Protein AF-0000000078831993 (afdb_homodimer)

Secondary structure (DSSP, 8-state):
----------------PPPPHHHHHHHHHHHHHHHHH-TT-HHHHHHHHHHHHHTT-HHHHHHHHHHHHHH-TT-HHHHHHHHHHHHHTT-HHHHHHHHHHHHHH-TT-HHHHHHHHHHHHHTT-HHHHHHHHHHHHHH-TT-HHHHHHHHHHHHHTT-HHHHHHHHHHHHHH-TT-HHHHHHHHHHHHHTT-HHHHHHHHHHHHHHSTT-HHHHHHHHHHHHHTT-HHHHHHHHHHHHHH-TT-HHHHHHHHHHHHHTT-HHHHHHHHHHHHHH-TT-HHHHHHHHHHHHHHT-HHHHHHHHHHHHHH--TT-HHHHHHHHHHHHHTT-HHHHHHHHHHHHHHHHHHT---HHHHHHHHHHHHHTT-HHHHHHHHHHHHHH-TT-HHHHHHHHHHHHHHT-HHHHHHHHHHHHHH---HHHHHHHHHHHHHTT-HHHHHHHHHHHHHH-TT-HHHHHHHHHHHHHHT-HHHHHHHHSPPTTPPPPHHHHHHHHHHHHHTT-HHHHHHHHHHHHHH-TT-HHHHHHHHHHHHHTT-HHHHHHHHHHHHHH-TT-HHHHHHHHHHHHHTT-HHHHHHHHHHHHHH-TT-HHHHHHHHHHHHHTT-HHHHHHHHHHHHHH-TT-HHHHHHHHHHHHTS---/----------------PPPPHHHHHHHHHHHHHHHHH-TT-HHHHHHHHHHHHHTT-HHHHHHHHHHHHHH-TT-HHHHHHHHHHHHHTT-HHHHHHHHHHHHHH-TT-HHHHHHHHHHHHHTT-HHHHHHHHHHHHHH-TT-HHHHHHHHHHHHHTT-HHHHHHHHHHHHHH-TT-HHHHHHHHHHHHHTT-HHHHHHHHHHHHHHSTT-HHHHHHHHHHHHHTT-HHHHHHHHHHHHHH-TT-HHHHHHHHHHHHHTT-HHHHHHHHHHHHHH-TT-HHHHHHHHHHHHHHT-HHHHHHHHHHHHHH--TT-HHHHHHHHHHHHHTT-HHHHHHHHHHHHHHHHHHT---HHHHHHHHHHHHHTT-HHHHHHHHHHHHHH-TT-HHHHHHHHHHHHHHT-HHHHHHHHHHHHHH---HHHHHHHHHHHHHTT-HHHHHHHHHHHHHH-TT-HHHHHHHHHHHHHHT-HHHHHHHHSPPTTPPPPHHHHHHHHHHHHHTT-HHHHHHHHHHHHHH-TT-HHHHHHHHHHHHHTT-HHHHHHHHHHHHHH-TT-HHHHHHHHHHHHHTT-HHHHHHHHHHHHHH-TT-HHHHHHHHHHHHHTT-HHHHHHHHHHHHHH-TT-HHHHHHHHHHHHTS---

Organism: Myxococcus xanthus (strain DK1622) (NCBI:txid246197)

pLDDT: mean 91.33, std 11.56, range [17.16, 98.5]

Foldseek 3Di:
DPDPPCPPPPVPVPPDDDDDLVVLVVQLVVLVVVCVVVVLPLVSLLSNLVSCVVNLNLVVSQVSLVSNCVVPVLDDSSLLSNLVSCLSVVNLVVSLVSLVVNCVVPVLDLSSLQSNLVSCVVVVVLVSNLVSLVSSCVSPVLQLVSLQSNLVSCVSVVVLVSSLVSLVSSCVSPVLPLVSLLVNLVSCVVVVVLVVSLVSLVVSCVSDPLPLSSLQVNLVSCVVVVVLVSSLVSLVSSCVSPVLPLVSLQVNLVSCVVVVNLVSSLVSLVSSCVSPVLPLSSLQSNLVSCVSVVNLVSSLVSLVSSCVSPVLPNLVSLLVNLVSCVVVVVLVSSLVSLVSSQVSCVRVVNDDCSSLLSNLVSCVSVVNLVVSLVSLVVSCVVPVLDLVSLQSNLVSCVSVVNLVSSLVSLVSSCVSPVDLVSLLSNLLSCLVVVVCVVNLVSLVVSCVVPVPPPSSLLSNLVSCVVVVVLVVSLVSLDDDPPDDHDLSSLLSNLLSCLSVPNNVSSLVSLVVSCVVPVPPLSSLLSNLLSCVVVPNLVVSLVSLVVSCVVPVQDLSSLQSNLVSCVVVVNLVSSLVSLVSSCVSPVLALVSLQSNLVSCVVVVVLVSSLVSLVSSCVSPVVPPSSVVSNVVSVVPDDDD/DPDPPCPVPPVPVPPDDDDDLVVLVVQLVVLVVVCVVVVLPLVSLLSNLVSCVVNLNLVVSQVSLVSNCVVPVLDDSSLLSNLVSCLSVVNLVVSLVSLVVNCVVPVLDLSSLQSNLVSCVVVVVLVSNLVSLVSSCVSPVLQLVSLQSNLVSCVSVVVLVSSLVSLVSSCVSPVLPLVSLLVNLVSCVVVVVLVVSLVSLVVSCVSDPLPLSSLQVNLVSCVVVVVLVSSLVSLVSSCVSPVLPLVSLQVNLVSCVVVVNLVSSLVSLVSSCVSPVLPLSSLQSNLVSCVSVVNLVSSLVSLVSSCVSPVLQNLVSLLSNLVSCVVVVVLVSSLVSLVSSQVSCVRVVNDDCSSLLSNLVSCVSVVNLVVSLVSLVVSCVVPVLDLVSLQSNLVSCVSVVNLVSSLVSLVSSCVSPVDLVSLLSNLQSCVVVVVCVVNLVSLVVSCVVPVPPPSSLLSNLVSCVVVVVLVVSLVSLDDDPPDDHDLSSLLSNLLSCLVVPNNVSSLVSLVVSCVVPVPPLSSLLSNLLSCVVVPNLVVSLVSLVVSCVVPVQDLSSLQSNLVSCVVVVNLVSSLVSLVSSCVSPVLALSSLQSNLVSCVVVVVLVSSLVSLVSSCVSPVVPPSSVVSNVVSVVPDPDD

Solvent-accessible surface area (backbone atoms only — not comparable to full-atom values): 62421 Å² total; per-residue (Å²): 131,77,81,74,72,74,70,74,70,72,72,58,81,59,73,72,73,76,79,52,71,68,32,37,52,37,43,31,51,55,27,50,56,47,33,72,78,38,73,78,41,60,69,40,27,49,52,30,17,52,30,25,45,75,68,70,37,21,67,70,11,34,58,40,18,51,54,39,32,70,74,39,72,86,48,58,70,47,49,53,53,32,26,51,18,26,44,72,52,71,35,50,69,60,17,48,52,53,42,54,53,47,35,71,76,41,72,79,44,32,70,53,29,42,53,47,12,52,51,21,51,76,68,67,33,46,67,58,16,34,50,26,18,49,52,18,27,68,65,37,72,76,42,30,65,45,29,32,50,29,14,53,35,28,40,75,64,70,36,43,70,61,14,41,52,26,19,52,51,14,37,72,61,32,75,79,48,47,70,36,38,34,52,33,16,54,44,30,42,73,71,64,41,47,71,63,13,44,53,37,14,53,50,28,38,70,74,35,83,62,40,40,68,24,26,38,53,42,14,54,53,28,47,74,68,66,34,43,68,61,14,42,53,24,25,50,48,17,34,28,50,37,75,66,43,29,67,45,29,28,52,37,12,52,39,30,39,75,72,69,34,34,68,61,12,36,56,25,15,52,50,13,31,70,50,34,78,75,42,29,67,34,30,38,51,35,13,52,26,27,45,76,71,64,39,53,70,61,12,45,53,25,29,52,50,15,38,70,64,37,62,71,78,25,24,66,49,24,33,52,45,15,54,50,25,49,74,68,65,36,38,69,61,12,33,53,26,12,50,48,13,51,60,30,12,69,73,59,69,61,78,60,60,61,29,40,52,50,29,23,51,28,27,46,74,70,68,34,28,68,61,14,35,53,42,24,51,51,42,31,68,77,36,71,83,41,34,68,44,27,42,51,31,14,50,24,27,42,71,61,65,39,54,68,61,13,47,54,31,19,50,53,15,25,71,68,40,70,40,71,67,38,46,47,54,38,21,49,51,28,44,72,70,65,38,49,84,63,13,50,57,46,29,50,51,52,36,70,77,34,73,78,41,61,67,44,51,53,52,45,36,52,52,25,52,74,69,62,39,42,68,61,27,42,66,69,43,56,58,56,93,92,50,81,65,51,58,70,40,38,26,53,40,15,51,39,27,43,75,71,70,33,54,71,61,12,51,55,38,23,52,52,27,45,72,75,40,69,79,45,48,68,37,46,28,52,47,16,43,53,29,41,75,70,66,38,44,67,60,13,48,52,43,24,49,54,43,35,69,75,37,76,62,38,35,67,30,26,36,47,43,12,54,42,29,40,75,70,68,35,55,70,59,12,50,51,26,18,54,48,13,31,67,50,35,73,82,45,30,63,30,27,32,54,41,14,52,52,28,43,73,68,70,38,52,71,61,13,45,52,25,14,50,50,14,24,71,63,31,73,82,36,64,68,28,48,52,49,44,54,54,66,61,67,72,55,77,78,130,131,77,80,75,73,73,68,74,70,71,71,59,82,59,72,72,73,77,78,52,71,67,31,38,50,37,42,32,50,53,27,50,55,47,34,72,77,37,75,78,40,59,69,40,26,50,51,30,17,52,30,26,46,76,67,69,37,20,66,70,12,34,59,40,18,50,53,40,31,70,75,39,70,85,47,59,68,47,49,53,51,31,26,49,20,27,44,73,52,70,35,51,68,60,17,47,51,52,42,53,54,47,36,72,75,40,75,78,44,33,69,53,29,41,53,47,12,52,51,21,52,76,70,66,34,46,68,58,14,36,50,27,18,51,52,17,26,69,64,38,73,76,42,30,65,45,29,31,51,30,13,54,35,27,40,76,62,70,36,44,71,60,13,41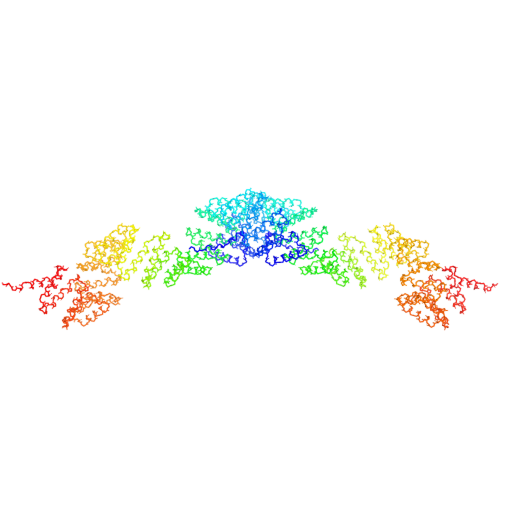,52,26,19,52,52,14,38,72,60,32,77,81,47,49,70,37,37,32,51,34,15,52,44,32,41,74,73,64,41,46,71,63,14,45,55,37,14,52,50,29,39,71,75,34,82,62,40,41,69,25,25,39,53,40,14,54,53,29,46,75,68,66,36,44,69,60,15,41,52,25,23,50,47,19,35,29,49,36,77,65,44,30,66,45,29,29,53,36,11,51,40,30,40,73,73,70,33,34,69,62,12,37,54,25,16,53,51,12,32,70,50,34,78,78,43,29,66,32,29,38,52,34,12,53,27,27,44,74,71,65,39,54,70,62,13,47,53,25,29,53,50,14,38,70,64,37,62,70,78,24,23,64,49,25,33,53,44,15,54,50,25,48,75,70,64,36,39,68,60,11,34,52,26,11,50,48,12,52,59,30,12,69,72,58,69,60,76,60,61,62,28,39,53,50,28,23,52,27,28,46,74,71,68,34,26,66,61,14,34,53,41,26,52,49,41,30,70,76,36,72,84,40,33,67,45,26,41,51,30,14,51,25,27,43,72,62,64,37,53,68,60,12,47,55,30,21,52,52,14,25,71,67,41,70,42,71,67,38,45,47,54,36,22,51,52,30,45,72,70,66,38,49,84,64,13,50,57,45,30,50,50,52,37,70,75,35,73,79,40,60,68,44,52,53,49,44,35,52,50,25,52,74,70,64,38,42,69,61,27,44,66,69,43,55,60,56,90,91,50,82,66,50,59,71,41,37,27,52,39,15,51,39,27,44,74,69,70,33,54,70,61,13,51,56,37,23,52,52,27,47,72,75,40,70,79,46,50,69,36,45,28,51,48,16,44,51,28,40,75,71,67,38,46,66,61,14,50,52,43,24,50,53,43,35,67,75,38,75,62,37,37,66,30,26,36,46,44,13,53,44,28,40,76,70,68,34,55,68,60,12,51,52,26,19,53,48,13,30,68,52,34,72,82,46,31,62,30,27,33,54,43,12,53,52,26,42,75,68,69,38,52,72,61,13,46,53,25,14,50,49,13,26,70,63,31,73,82,38,65,69,28,48,53,49,43,53,55,68,61,64,70,53,77,77,130

InterPro domains:
  IPR011990 Tetratricopeptide-like helical domain superfamily [G3DSA:1.25.40.10] (22-110)
  IPR011990 Tetratricopeptide-like helical domain superfamily [G3DSA:1.25.40.10] (111-211)
  IPR011990 Tetratricopeptide-like helical domain superfamily [G3DSA:1.25.40.10] (212-283)
  IPR011990 Tetratricopeptide-like helical domain superfamily [G3DSA:1.25.40.10] (284-344)
  IPR011990 Tetratricopeptide-like helical domain superfamily [G3DSA:1.25.40.10] (345-422)
  IPR011990 Tetratricopeptide-like helical domain superfamily [G3DSA:1.25.40.10] (423-636)
  IPR011990 Tetratricopeptide-like helical domain superfamily [SSF48452] (35-345)
  IPR011990 Tetratricopeptide-like helical domain superfamily [SSF48452] (318-625)
  IPR019734 Tetratricopeptide repeat [PF13181] (318-342)
  IPR019734 Tetratricopeptide repeat [PS50005] (42-75)
  IPR019734 Tetratricopeptide repeat [PS50005] (144-177)
  IPR019734 Tetratricopeptide repeat [PS50005] (212-245)
  IPR019734 Tetratricopeptide repeat [PS50005] (246-279)
  IPR019734 Tetratricopeptide repeat [PS50005] (280-313)
  IPR019734 Tetratricopeptide repeat [PS50005] (315-348)
  IPR019734 Tetratricopeptide repeat [PS50005] (353-386)
  IPR019734 Tetratricopeptide repeat [PS50005] (387-420)
  IPR019734 Tetratricopeptide repeat [PS50005] (521-554)
  IPR019734 Tetratricopeptide repeat [PS50005] (555-588)
  IPR019734 Tetratricopeptide repeat [PS50005] (589-622)

Sequence (1278 aa):
MKTASFLVLQLLTAQAAEPDSATLERTAAVESARLAESPDDADALYRLGTAFLALNTPKKAVAPLKKLVAQEPDLIPPKLALARALRLSGEPEQARTVLDTAIAAFPEESTLRAERGLLARVLDERDVAISQYAVAVELAPQDAELRFNLGEALQRANRTDDAIEAYREALKLDAKLNVARVNLGKALAEKGLNGEAKETLREATRQKLGDTEAHYNLGVLLMRENDLDGAIAEYQRTLAAAPKHASAHNNMGVAFNEKGDPRKATDAFLKAIAADPKFAEAHFNLGLAYYQLGDFARATKAFERAVVLEPQRSSGPYTQLGHLYLTQGKKKQAVEAFKTAIAKSAEDGKKTTEAYQGLARAWLSLGKADEAVATLKTAVGAFPKDASARAAYGEALRAKGDLDGAIAEYEEGVKLAPTPENRLALADVYAQKRVGAKAQPLYKALLDEDPANRAAKLALADLLLAMGDYVAAEGLLKPKDGEEADTAALARLGIVHSRRGRPDLAVSELEAVVAKDPAQLEARAELGFIYLRGGDGAKARKVLTSVLSVDPRHSLGLLYMGHTLYQQGNTKGAEKSFRNAVQADPNFAEPHNALGQLLEATKRIDEAKDAYKMAVQLQPDHPDAKDALKRLTASAPTPMKTASFLVLQLLTAQAAEPDSATLERTAAVESARLAESPDDADALYRLGTAFLALNTPKKAVAPLKKLVAQEPDLIPPKLALARALRLSGEPEQARTVLDTAIAAFPEESTLRAERGLLARVLDERDVAISQYAVAVELAPQDAELRFNLGEALQRANRTDDAIEAYREALKLDAKLNVARVNLGKALAEKGLNGEAKETLREATRQKLGDTEAHYNLGVLLMRENDLDGAIAEYQRTLAAAPKHASAHNNMGVAFNEKGDPRKATDAFLKAIAADPKFAEAHFNLGLAYYQLGDFARATKAFERAVVLEPQRSSGPYTQLGHLYLTQGKKKQAVEAFKTAIAKSAEDGKKTTEAYQGLARAWLSLGKADEAVATLKTAVGAFPKDASARAAYGEALRAKGDLDGAIAEYEEGVKLAPTPENRLALADVYAQKRVGAKAQPLYKALLDEDPANRAAKLALADLLLAMGDYVAAEGLLKPKDGEEADTAALARLGIVHSRRGRPDLAVSELEAVVAKDPAQLEARAELGFIYLRGGDGAKARKVLTSVLSVDPRHSLGLLYMGHTLYQQGNTKGAEKSFRNAVQADPNFAEPHNALGQLLEATKRIDEAKDAYKMAVQLQPDHPDAKDALKRLTASAPTP

Structure (mmCIF, N/CA/C/O backbone):
data_AF-0000000078831993-model_v1
#
loop_
_entity.id
_entity.type
_entity.pdbx_description
1 polymer 'Tetratricopeptide repeat protein'
#
loop_
_atom_site.group_PDB
_atom_site.id
_atom_site.type_symbol
_atom_site.label_atom_id
_atom_site.label_alt_id
_atom_site.label_comp_id
_atom_site.label_asym_id
_atom_site.label_entity_id
_atom_site.label_seq_id
_atom_site.pdbx_PDB_ins_code
_atom_site.Cartn_x
_atom_site.Cartn_y
_atom_site.Cartn_z
_atom_site.occupancy
_atom_site.B_iso_or_equiv
_atom_site.auth_seq_id
_atom_site.auth_comp_id
_atom_site.auth_asym_id
_atom_site.auth_atom_id
_atom_site.pdbx_PDB_model_num
ATOM 1 N N . MET A 1 1 ? -3.002 20.375 31.953 1 17.27 1 MET A N 1
ATOM 2 C CA . MET A 1 1 ? -1.987 19.359 32.188 1 17.27 1 MET A CA 1
ATOM 3 C C . MET A 1 1 ? -2.48 17.984 31.734 1 17.27 1 MET A C 1
ATOM 5 O O . MET A 1 1 ? -2.799 17.125 32.562 1 17.27 1 MET A O 1
ATOM 9 N N . LYS A 1 2 ? -3.523 18.031 30.766 1 22 2 LYS A N 1
ATOM 10 C CA . LYS A 1 2 ? -4.199 16.812 30.375 1 22 2 LYS A CA 1
ATOM 11 C C . LYS A 1 2 ? -3.197 15.68 30.125 1 22 2 LYS A C 1
ATOM 13 O O . LYS A 1 2 ? -2.025 15.938 29.844 1 22 2 LYS A O 1
ATOM 18 N N . THR A 1 3 ? -3.506 14.492 30.797 1 21.31 3 THR A N 1
ATOM 19 C CA . THR A 1 3 ? -3.041 13.117 30.656 1 21.31 3 THR A CA 1
ATOM 20 C C . THR A 1 3 ? -2.645 12.828 29.203 1 21.31 3 THR A C 1
ATOM 22 O O . THR A 1 3 ? -3.447 13.008 28.297 1 21.31 3 THR A O 1
ATOM 25 N N . ALA A 1 4 ? -1.438 13.039 28.844 1 24.95 4 ALA A N 1
ATOM 26 C CA . ALA A 1 4 ? -0.653 12.672 27.656 1 24.95 4 ALA A CA 1
ATOM 27 C C . ALA A 1 4 ? -0.958 11.242 27.219 1 24.95 4 ALA A C 1
ATOM 29 O O . ALA A 1 4 ? -0.561 10.281 27.891 1 24.95 4 ALA A O 1
ATOM 30 N N . SER A 1 5 ? -2.299 10.992 27.031 1 23.66 5 SER A N 1
ATOM 31 C CA . SER A 1 5 ? -2.639 9.711 26.422 1 23.66 5 SER A CA 1
ATOM 32 C C . SER A 1 5 ? -1.557 9.266 25.438 1 23.66 5 SER A C 1
ATOM 34 O O . SER A 1 5 ? -1.146 10.031 24.562 1 23.66 5 SER A O 1
ATOM 36 N N . PHE A 1 6 ? -0.591 8.508 25.922 1 24.06 6 PHE A N 1
ATOM 37 C CA . PHE A 1 6 ? 0.434 7.723 25.25 1 24.06 6 PHE A CA 1
ATOM 38 C C . PHE A 1 6 ? -0.114 7.117 23.953 1 24.06 6 PHE A C 1
ATOM 40 O O . PHE A 1 6 ? -0.818 6.105 23.984 1 24.06 6 PHE A O 1
ATOM 47 N N . LEU A 1 7 ? -0.866 7.758 23.234 1 25.83 7 LEU A N 1
ATOM 48 C CA . LEU A 1 7 ? -0.994 7.164 21.906 1 25.83 7 LEU A CA 1
ATOM 49 C C . LEU A 1 7 ? 0.328 6.551 21.453 1 25.83 7 LEU A C 1
ATOM 51 O O . LEU A 1 7 ? 1.343 7.246 21.359 1 25.83 7 LEU A O 1
ATOM 55 N N . VAL A 1 8 ? 0.597 5.359 21.859 1 27.11 8 VAL A N 1
ATOM 56 C CA . VAL A 1 8 ? 1.606 4.449 21.344 1 27.11 8 VAL A CA 1
ATOM 57 C C . VAL A 1 8 ? 1.911 4.801 19.875 1 27.11 8 VAL A C 1
ATOM 59 O O . VAL A 1 8 ? 1.038 4.695 19.016 1 27.11 8 VAL A O 1
ATOM 62 N N . LEU A 1 9 ? 2.656 5.738 19.625 1 28.59 9 LEU A N 1
ATOM 63 C CA . LEU A 1 9 ? 3.34 5.977 18.359 1 28.59 9 LEU A CA 1
ATOM 64 C C . LEU A 1 9 ? 3.775 4.66 17.719 1 28.59 9 LEU A C 1
ATOM 66 O O . LEU A 1 9 ? 4.645 3.965 18.25 1 28.59 9 LEU A O 1
ATOM 70 N N . GLN A 1 10 ? 2.949 3.85 17.391 1 30.83 10 GLN A N 1
ATOM 71 C CA . GLN A 1 10 ? 3.406 2.828 16.453 1 30.83 10 GLN A CA 1
ATOM 72 C C . GLN A 1 10 ? 4.473 3.381 15.523 1 30.83 10 GLN A C 1
ATOM 74 O O . GLN A 1 10 ? 4.164 4.137 14.594 1 30.83 10 GLN A O 1
ATOM 79 N N . LEU A 1 11 ? 5.59 3.682 15.977 1 31.81 11 LEU A N 1
ATOM 80 C CA . LEU A 1 11 ? 6.758 3.955 15.148 1 31.81 11 LEU A CA 1
ATOM 81 C C . LEU A 1 11 ? 6.855 2.959 14 1 31.81 11 LEU A C 1
ATOM 83 O O . LEU A 1 11 ? 7.758 2.119 13.977 1 31.81 11 LEU A O 1
ATOM 87 N N . LEU A 1 12 ? 5.914 2.125 13.742 1 32.81 12 LEU A N 1
ATOM 88 C CA . LEU A 1 12 ? 6.191 1.389 12.516 1 32.81 12 LEU A CA 1
ATOM 89 C C . LEU A 1 12 ? 6.648 2.332 11.406 1 32.81 12 LEU A C 1
ATOM 91 O O . LEU A 1 12 ? 6.074 3.406 11.227 1 32.81 12 LEU A O 1
ATOM 95 N N . THR A 1 13 ? 7.895 2.416 11.336 1 36.03 13 THR A N 1
ATOM 96 C CA . THR A 1 13 ? 8.352 3.049 10.102 1 36.03 13 THR A CA 1
ATOM 97 C C . THR A 1 13 ? 7.348 2.811 8.969 1 36.03 13 THR A C 1
ATOM 99 O O . THR A 1 13 ? 7.348 1.745 8.352 1 36.03 13 THR A O 1
ATOM 102 N N . ALA A 1 14 ? 6.203 3.051 9.211 1 37.16 14 ALA A N 1
ATOM 103 C CA . ALA A 1 14 ? 5.223 2.926 8.133 1 37.16 14 ALA A CA 1
ATOM 104 C C . ALA A 1 14 ? 5.754 3.529 6.836 1 37.16 14 ALA A C 1
ATOM 106 O O . ALA A 1 14 ? 6.004 4.734 6.758 1 37.16 14 ALA A O 1
ATOM 107 N N . GLN A 1 15 ? 6.605 2.898 6.238 1 43 15 GLN A N 1
ATOM 108 C CA . GLN A 1 15 ? 6.664 3.297 4.836 1 43 15 GLN A CA 1
ATOM 109 C C . GLN A 1 15 ? 5.305 3.777 4.344 1 43 15 GLN A C 1
ATOM 111 O O . GLN A 1 15 ? 4.305 3.062 4.465 1 43 15 GLN A O 1
ATOM 116 N N . ALA A 1 16 ? 5.062 5.043 4.406 1 49.91 16 ALA A N 1
ATOM 117 C CA . ALA A 1 16 ? 3.852 5.73 3.961 1 49.91 16 ALA A CA 1
ATOM 118 C C . ALA A 1 16 ? 3.248 5.039 2.74 1 49.91 16 ALA A C 1
ATOM 120 O O . ALA A 1 16 ? 3.943 4.793 1.752 1 49.91 16 ALA A O 1
ATOM 121 N N . ALA A 1 17 ? 2.078 4.59 2.98 1 58.75 17 ALA A N 1
ATOM 122 C CA . ALA A 1 17 ? 1.277 3.992 1.916 1 58.75 17 ALA A CA 1
ATOM 123 C C . ALA A 1 17 ? 1.231 4.898 0.689 1 58.75 17 ALA A C 1
ATOM 125 O O . ALA A 1 17 ? 1.285 6.125 0.814 1 58.75 17 ALA A O 1
ATOM 126 N N . GLU A 1 18 ? 1.457 4.336 -0.414 1 69.31 18 GLU A N 1
ATOM 127 C CA . GLU A 1 18 ? 1.255 5.082 -1.652 1 69.31 18 GLU A CA 1
ATOM 128 C C . GLU A 1 18 ? -0.11 5.762 -1.67 1 69.31 18 GLU A C 1
ATOM 130 O O . GLU A 1 18 ? -1.084 5.227 -1.136 1 69.31 18 GLU A O 1
ATOM 135 N N . PRO A 1 19 ? -0.166 6.938 -2.1 1 79.31 19 PRO A N 1
ATOM 136 C CA . PRO A 1 19 ? -1.461 7.621 -2.154 1 79.31 19 PRO A CA 1
ATOM 137 C C . PRO A 1 19 ? -2.494 6.859 -2.982 1 79.31 19 PRO A C 1
ATOM 139 O O . PRO A 1 19 ? -2.148 6.246 -3.994 1 79.31 19 PRO A O 1
ATOM 142 N N . ASP A 1 20 ? -3.77 6.879 -2.527 1 83.56 20 ASP A N 1
ATOM 143 C CA . ASP A 1 20 ? -4.848 6.25 -3.285 1 83.56 20 ASP A CA 1
ATOM 144 C C . ASP A 1 20 ? -5.285 7.137 -4.449 1 83.56 20 ASP A C 1
ATOM 146 O O . ASP A 1 20 ? -4.809 8.266 -4.594 1 83.56 20 ASP A O 1
ATOM 150 N N . SER A 1 21 ? -6.113 6.625 -5.242 1 89.31 21 SER A N 1
ATOM 151 C CA . SER A 1 21 ? -6.543 7.316 -6.453 1 89.31 21 SER A CA 1
ATOM 152 C C . SER A 1 21 ? -7.238 8.633 -6.121 1 89.31 21 SER A C 1
ATOM 154 O O . SER A 1 21 ? -7.051 9.633 -6.82 1 89.31 21 SER A O 1
ATOM 156 N N . ALA A 1 22 ? -7.992 8.672 -5.066 1 90.5 22 ALA A N 1
ATOM 157 C CA . ALA A 1 22 ? -8.719 9.875 -4.676 1 90.5 22 ALA A CA 1
ATOM 158 C C . ALA A 1 22 ? -7.75 10.992 -4.273 1 90.5 22 ALA A C 1
ATOM 160 O O . ALA A 1 22 ? -7.949 12.148 -4.633 1 90.5 22 ALA A O 1
ATOM 161 N N . THR A 1 23 ? -6.777 10.641 -3.551 1 90.12 23 THR A N 1
ATOM 162 C CA . THR A 1 23 ? -5.746 11.586 -3.139 1 90.12 23 THR A CA 1
ATOM 163 C C . THR A 1 23 ? -5.016 12.156 -4.352 1 90.12 23 THR A C 1
ATOM 165 O O . THR A 1 23 ? -4.773 13.367 -4.426 1 90.12 23 THR A O 1
ATOM 168 N N . LEU A 1 24 ? -4.727 11.344 -5.23 1 92.06 24 LEU A N 1
ATOM 169 C CA . LEU A 1 24 ? -4.012 11.758 -6.434 1 92.06 24 LEU A CA 1
ATOM 170 C C . LEU A 1 24 ? -4.879 12.68 -7.289 1 92.06 24 LEU A C 1
ATOM 172 O O . LEU A 1 24 ? -4.375 13.633 -7.891 1 92.06 24 LEU A O 1
ATOM 176 N N . GLU A 1 25 ? -6.121 12.328 -7.387 1 94.31 25 GLU A N 1
ATOM 177 C CA . GLU A 1 25 ? -7.047 13.172 -8.141 1 94.31 25 GLU A CA 1
ATOM 178 C C . GLU A 1 25 ? -7.164 14.562 -7.508 1 94.31 25 GLU A C 1
ATOM 180 O O . GLU A 1 25 ? -7.199 15.57 -8.219 1 94.31 25 GLU A O 1
ATOM 185 N N . ARG A 1 26 ? -7.227 14.586 -6.207 1 94.06 26 ARG A N 1
ATOM 186 C CA . ARG A 1 26 ? -7.266 15.875 -5.516 1 94.06 26 ARG A CA 1
ATOM 187 C C . ARG A 1 26 ? -5.98 16.656 -5.754 1 94.06 26 ARG A C 1
ATOM 189 O O . ARG A 1 26 ? -6.016 17.875 -5.938 1 94.06 26 ARG A O 1
ATOM 196 N N . THR A 1 27 ? -4.895 15.984 -5.707 1 92.94 27 THR A N 1
ATOM 197 C CA . THR A 1 27 ? -3.609 16.625 -5.965 1 92.94 27 THR A CA 1
ATOM 198 C C . THR A 1 27 ? -3.58 17.234 -7.363 1 92.94 27 THR A C 1
ATOM 200 O O . THR A 1 27 ? -3.174 18.375 -7.539 1 92.94 27 THR A O 1
ATOM 203 N N . ALA A 1 28 ? -4.008 16.453 -8.32 1 94.44 28 ALA A N 1
ATOM 204 C CA . ALA A 1 28 ? -4.051 16.953 -9.695 1 94.44 28 ALA A CA 1
ATOM 205 C C . ALA A 1 28 ? -4.957 18.188 -9.805 1 94.44 28 ALA A C 1
ATOM 207 O O . ALA A 1 28 ? -4.637 19.141 -10.523 1 94.44 28 ALA A O 1
ATOM 208 N N . ALA A 1 29 ? -6.074 18.188 -9.125 1 94.38 29 ALA A N 1
ATOM 209 C CA . ALA A 1 29 ? -7.035 19.281 -9.164 1 94.38 29 ALA A CA 1
ATOM 210 C C . ALA A 1 29 ? -6.434 20.547 -8.578 1 94.38 29 ALA A C 1
ATOM 212 O O . ALA A 1 29 ? -6.609 21.641 -9.125 1 94.38 29 ALA A O 1
ATOM 213 N N . VAL A 1 30 ? -5.785 20.391 -7.477 1 94.06 30 VAL A N 1
ATOM 214 C CA . VAL A 1 30 ? -5.18 21.531 -6.809 1 94.06 30 VAL A CA 1
ATOM 215 C C . VAL A 1 30 ? -4.117 22.156 -7.711 1 94.06 30 VAL A C 1
ATOM 217 O O . VAL A 1 30 ? -4.047 23.375 -7.848 1 94.06 30 VAL A O 1
ATOM 220 N N . GLU A 1 31 ? -3.34 21.312 -8.297 1 94.44 31 GLU A N 1
ATOM 221 C CA . GLU A 1 31 ? -2.27 21.812 -9.148 1 94.44 31 GLU A CA 1
ATOM 222 C C . GLU A 1 31 ? -2.826 22.422 -10.438 1 94.44 31 GLU A C 1
ATOM 224 O O . GLU A 1 31 ? -2.279 23.391 -10.969 1 94.44 31 GLU A O 1
ATOM 229 N N . SER A 1 32 ? -3.879 21.828 -10.969 1 95.19 32 SER A N 1
ATOM 230 C CA . SER A 1 32 ? -4.543 22.406 -12.141 1 95.19 32 SER A CA 1
ATOM 231 C C . SER A 1 32 ? -5.094 23.797 -11.836 1 95.19 32 SER A C 1
ATOM 233 O O . SER A 1 32 ? -4.988 24.703 -12.664 1 95.19 32 SER A O 1
ATOM 235 N N . ALA A 1 33 ? -5.711 23.922 -10.695 1 93.81 33 ALA A N 1
ATOM 236 C CA . ALA A 1 33 ? -6.234 25.234 -10.281 1 93.81 33 ALA A CA 1
ATOM 237 C C . ALA A 1 33 ? -5.117 26.25 -10.148 1 93.81 33 ALA A C 1
ATOM 239 O O . ALA A 1 33 ? -5.281 27.422 -10.531 1 93.81 33 ALA A O 1
ATOM 240 N N . ARG A 1 34 ? -4.062 25.844 -9.633 1 93.12 34 ARG A N 1
ATOM 241 C CA . ARG A 1 34 ? -2.914 26.734 -9.492 1 93.12 34 ARG A CA 1
ATOM 242 C C . ARG A 1 34 ? -2.402 27.172 -10.859 1 93.12 34 ARG A C 1
ATOM 244 O O . ARG A 1 34 ? -2.018 28.328 -11.039 1 93.12 34 ARG A O 1
ATOM 251 N N . LEU A 1 35 ? -2.395 26.312 -11.789 1 93.69 35 LEU A N 1
ATOM 252 C CA . LEU A 1 35 ? -1.871 26.609 -13.117 1 93.69 35 LEU A CA 1
ATOM 253 C C . LEU A 1 35 ? -2.82 27.516 -13.891 1 93.69 35 LEU A C 1
ATOM 255 O O . LEU A 1 35 ? -2.408 28.188 -14.836 1 93.69 35 LEU A O 1
ATOM 259 N N . ALA A 1 36 ? -4.094 27.484 -13.531 1 94 36 ALA A N 1
ATOM 260 C CA . ALA A 1 36 ? -5.027 28.453 -14.109 1 94 36 ALA A CA 1
ATOM 261 C C . ALA A 1 36 ? -4.648 29.875 -13.719 1 94 36 ALA A C 1
ATOM 263 O O . ALA A 1 36 ? -4.789 30.812 -14.523 1 94 36 ALA A O 1
ATOM 264 N N . GLU A 1 37 ? -4.195 30 -12.523 1 90.69 37 GLU A N 1
ATOM 265 C CA . GLU A 1 37 ? -3.801 31.312 -12.016 1 90.69 37 GLU A CA 1
ATOM 266 C C . GLU A 1 37 ? -2.375 31.656 -12.43 1 90.69 37 GLU A C 1
ATOM 268 O O . GLU A 1 37 ? -2.078 32.812 -12.742 1 90.69 37 GLU A O 1
ATOM 273 N N . SER A 1 38 ? -1.524 30.688 -12.43 1 92.94 38 SER A N 1
ATOM 274 C CA . SER A 1 38 ? -0.118 30.844 -12.781 1 92.94 38 SER A CA 1
ATOM 275 C C . SER A 1 38 ? 0.347 29.734 -13.711 1 92.94 38 SER A C 1
ATOM 277 O O . SER A 1 38 ? 1.025 28.797 -13.281 1 92.94 38 SER A O 1
ATOM 279 N N . PRO A 1 39 ? 0.161 29.938 -14.977 1 93.94 39 PRO A N 1
ATOM 280 C CA . PRO A 1 39 ? 0.378 28.859 -15.945 1 93.94 39 PRO A CA 1
ATOM 281 C C . PRO A 1 39 ? 1.844 28.438 -16.047 1 93.94 39 PRO A C 1
ATOM 283 O O . PRO A 1 39 ? 2.146 27.344 -16.531 1 93.94 39 PRO A O 1
ATOM 286 N N . ASP A 1 40 ? 2.766 29.266 -15.578 1 93.81 40 ASP A N 1
ATOM 287 C CA . ASP A 1 40 ? 4.184 28.953 -15.742 1 93.81 40 ASP A CA 1
ATOM 288 C C . ASP A 1 40 ? 4.816 28.516 -14.422 1 93.81 40 ASP A C 1
ATOM 290 O O . ASP A 1 40 ? 6.039 28.5 -14.289 1 93.81 40 ASP A O 1
ATOM 294 N N . ASP A 1 41 ? 3.924 28.219 -13.516 1 92.38 41 ASP A N 1
ATOM 295 C CA . ASP A 1 41 ? 4.434 27.75 -12.234 1 92.38 41 ASP A CA 1
ATOM 296 C C . ASP A 1 41 ? 5.117 26.391 -12.383 1 92.38 41 ASP A C 1
ATOM 298 O O . ASP A 1 41 ? 4.449 25.375 -12.555 1 92.38 41 ASP A O 1
ATOM 302 N N . ALA A 1 42 ? 6.453 26.406 -12.234 1 91.38 42 ALA A N 1
ATOM 303 C CA . ALA A 1 42 ? 7.27 25.234 -12.508 1 91.38 42 ALA A CA 1
ATOM 304 C C . ALA A 1 42 ? 6.922 24.094 -11.555 1 91.38 42 ALA A C 1
ATOM 306 O O . ALA A 1 42 ? 6.82 22.938 -11.977 1 91.38 42 ALA A O 1
ATOM 307 N N . ASP A 1 43 ? 6.738 24.344 -10.312 1 88.56 43 ASP A N 1
ATOM 308 C CA . ASP A 1 43 ? 6.43 23.328 -9.312 1 88.56 43 ASP A CA 1
ATOM 309 C C . ASP A 1 43 ? 5.062 22.703 -9.586 1 88.56 43 ASP A C 1
ATOM 311 O O . ASP A 1 43 ? 4.906 21.484 -9.477 1 88.56 43 ASP A O 1
ATOM 315 N N . ALA A 1 44 ? 4.121 23.547 -9.93 1 91.62 44 ALA A N 1
ATOM 316 C CA . ALA A 1 44 ? 2.779 23.047 -10.227 1 91.62 44 ALA A CA 1
ATOM 317 C C . ALA A 1 44 ? 2.781 22.156 -11.461 1 91.62 44 ALA A C 1
ATOM 319 O O . ALA A 1 44 ? 2.08 21.156 -11.508 1 91.62 44 ALA A O 1
ATOM 320 N N . LEU A 1 45 ? 3.559 22.594 -12.484 1 94.38 45 LEU A N 1
ATOM 321 C CA . LEU A 1 45 ? 3.676 21.781 -13.695 1 94.38 45 LEU A CA 1
ATOM 322 C C . LEU A 1 45 ? 4.242 20.406 -13.367 1 94.38 45 LEU A C 1
ATOM 324 O O . LEU A 1 45 ? 3.723 19.391 -13.836 1 94.38 45 LEU A O 1
ATOM 328 N N . TYR A 1 46 ? 5.289 20.328 -12.633 1 93.94 46 TYR A N 1
ATOM 329 C CA . TYR A 1 46 ? 5.922 19.062 -12.266 1 93.94 46 TYR A CA 1
ATOM 330 C C . TYR A 1 46 ? 4.961 18.172 -11.477 1 93.94 46 TYR A C 1
ATOM 332 O O . TYR A 1 46 ? 4.82 16.984 -11.773 1 93.94 46 TYR A O 1
ATOM 340 N N . ARG A 1 47 ? 4.285 18.688 -10.5 1 92.75 47 ARG A N 1
ATOM 341 C CA . ARG A 1 47 ? 3.396 17.922 -9.625 1 92.75 47 ARG A CA 1
ATOM 342 C C . ARG A 1 47 ? 2.17 17.422 -10.383 1 92.75 47 ARG A C 1
ATOM 344 O O . ARG A 1 47 ? 1.68 16.328 -10.133 1 92.75 47 ARG A O 1
ATOM 351 N N . LEU A 1 48 ? 1.691 18.266 -11.273 1 94.81 48 LEU A N 1
ATOM 352 C CA . LEU A 1 48 ? 0.572 17.828 -12.102 1 94.81 48 LEU A CA 1
ATOM 353 C C . LEU A 1 48 ? 0.978 16.656 -12.984 1 94.81 48 LEU A C 1
ATOM 355 O O . LEU A 1 48 ? 0.27 15.648 -13.055 1 94.81 48 LEU A O 1
ATOM 359 N N . GLY A 1 49 ? 2.088 16.844 -13.648 1 96.38 49 GLY A N 1
ATOM 360 C CA . GLY A 1 49 ? 2.582 15.766 -14.492 1 96.38 49 GLY A CA 1
ATOM 361 C C . GLY A 1 49 ? 2.805 14.477 -13.734 1 96.38 49 GLY A C 1
ATOM 362 O O . GLY A 1 49 ? 2.387 13.406 -14.188 1 96.38 49 GLY A O 1
ATOM 363 N N . THR A 1 50 ? 3.445 14.492 -12.578 1 94.19 50 THR A N 1
ATOM 364 C CA . THR A 1 50 ? 3.752 13.305 -11.789 1 94.19 50 THR A CA 1
ATOM 365 C C . THR A 1 50 ? 2.482 12.719 -11.18 1 94.19 50 THR A C 1
ATOM 367 O O . THR A 1 50 ? 2.377 11.5 -11.016 1 94.19 50 THR A O 1
ATOM 370 N N . ALA A 1 51 ? 1.497 13.539 -10.867 1 93.25 51 ALA A N 1
ATOM 371 C CA . ALA A 1 51 ? 0.206 13.039 -10.398 1 93.25 51 ALA A CA 1
ATOM 372 C C . ALA A 1 51 ? -0.484 12.219 -11.484 1 93.25 51 ALA A C 1
ATOM 374 O O . ALA A 1 51 ? -1.039 11.148 -11.211 1 93.25 51 ALA A O 1
ATOM 375 N N . PHE A 1 52 ? -0.406 12.719 -12.727 1 95.31 52 PHE A N 1
ATOM 376 C CA . PHE A 1 52 ? -1.001 12 -13.844 1 95.31 52 PHE A CA 1
ATOM 377 C C . PHE A 1 52 ? -0.296 10.664 -14.062 1 95.31 52 PHE A C 1
ATOM 379 O O . PHE A 1 52 ? -0.939 9.664 -14.375 1 95.31 52 PHE A O 1
ATOM 386 N N . LEU A 1 53 ? 1.002 10.695 -13.914 1 93.06 53 LEU A N 1
ATOM 387 C CA . LEU A 1 53 ? 1.747 9.445 -14.023 1 93.06 53 LEU A CA 1
ATOM 388 C C . LEU A 1 53 ? 1.307 8.461 -12.953 1 93.06 53 LEU A C 1
ATOM 390 O O . LEU A 1 53 ? 1.093 7.277 -13.234 1 93.06 53 LEU A O 1
ATOM 394 N N . ALA A 1 54 ? 1.133 8.898 -11.734 1 90.19 54 ALA A N 1
ATOM 395 C CA . ALA A 1 54 ? 0.727 8.047 -10.617 1 90.19 54 ALA A CA 1
ATOM 396 C C . ALA A 1 54 ? -0.705 7.551 -10.805 1 90.19 54 ALA A C 1
ATOM 398 O O . ALA A 1 54 ? -1.052 6.457 -10.352 1 90.19 54 ALA A O 1
ATOM 399 N N . LEU A 1 55 ? -1.531 8.367 -11.578 1 92 55 LEU A N 1
ATOM 400 C CA . LEU A 1 55 ? -2.918 8.008 -11.859 1 92 55 LEU A CA 1
ATOM 401 C C . LEU A 1 55 ? -3.004 7.074 -13.062 1 92 55 LEU A C 1
ATOM 403 O O . LEU A 1 55 ? -4.102 6.715 -13.492 1 92 55 LEU A O 1
ATOM 407 N N . ASN A 1 56 ? -1.842 6.754 -13.602 1 92.75 56 ASN A N 1
ATOM 408 C CA . ASN A 1 56 ? -1.745 5.883 -14.766 1 92.75 56 ASN A CA 1
ATOM 409 C C . ASN A 1 56 ? -2.424 6.504 -15.984 1 92.75 56 ASN A C 1
ATOM 411 O O . ASN A 1 56 ? -3.158 5.82 -16.703 1 92.75 56 ASN A O 1
ATOM 415 N N . THR A 1 57 ? -2.4 7.738 -16.062 1 95.62 57 THR A N 1
ATOM 416 C CA . THR A 1 57 ? -2.814 8.477 -17.25 1 95.62 57 THR A CA 1
ATOM 417 C C . THR A 1 57 ? -1.628 9.211 -17.875 1 95.62 57 THR A C 1
ATOM 419 O O . THR A 1 57 ? -1.609 10.445 -17.922 1 95.62 57 THR A O 1
ATOM 422 N N . PRO A 1 58 ? -0.644 8.484 -18.391 1 96.06 58 PRO A N 1
ATOM 423 C CA . PRO A 1 58 ? 0.622 9.062 -18.844 1 96.06 58 PRO A CA 1
ATOM 424 C C . PRO A 1 58 ? 0.442 10.023 -20.016 1 96.06 58 PRO A C 1
ATOM 426 O O . PRO A 1 58 ? 1.218 10.977 -20.156 1 96.06 58 PRO A O 1
ATOM 429 N N . LYS A 1 59 ? -0.529 9.812 -20.875 1 97.38 59 LYS A N 1
ATOM 430 C CA . LYS A 1 59 ? -0.766 10.703 -22 1 97.38 59 LYS A CA 1
ATOM 431 C C . LYS A 1 59 ? -1.049 12.133 -21.531 1 97.38 59 LYS A C 1
ATOM 433 O O . LYS A 1 59 ? -0.585 13.094 -22.141 1 97.38 59 LYS A O 1
ATOM 438 N N . LYS A 1 60 ? -1.785 12.234 -20.391 1 97.44 60 LYS A N 1
ATOM 439 C CA . LYS A 1 60 ? -2.105 13.547 -19.828 1 97.44 60 LYS A CA 1
ATOM 440 C C . LYS A 1 60 ? -0.876 14.195 -19.203 1 97.44 60 LYS A C 1
ATOM 442 O O . LYS A 1 60 ? -0.822 15.414 -19.047 1 97.44 60 LYS A O 1
ATOM 447 N N . ALA A 1 61 ? 0.07 13.383 -18.797 1 97.81 61 ALA A N 1
ATOM 448 C CA . ALA A 1 61 ? 1.257 13.875 -18.109 1 97.81 61 ALA A CA 1
ATOM 449 C C . ALA A 1 61 ? 2.225 14.547 -19.078 1 97.81 61 ALA A C 1
ATOM 451 O O . ALA A 1 61 ? 3.033 15.383 -18.672 1 97.81 61 ALA A O 1
ATOM 452 N N . VAL A 1 62 ? 2.139 14.25 -20.359 1 98.12 62 VAL A N 1
ATOM 453 C CA . VAL A 1 62 ? 3.141 14.648 -21.344 1 98.12 62 VAL A CA 1
ATOM 454 C C . VAL A 1 62 ? 3.139 16.172 -21.516 1 98.12 62 VAL A C 1
ATOM 456 O O . VAL A 1 62 ? 4.195 16.797 -21.469 1 98.12 62 VAL A O 1
ATOM 459 N N . ALA A 1 63 ? 1.978 16.781 -21.625 1 97.38 63 ALA A N 1
ATOM 460 C CA . ALA A 1 63 ? 1.883 18.203 -21.953 1 97.38 63 ALA A CA 1
ATOM 461 C C . ALA A 1 63 ? 2.5 19.062 -20.844 1 97.38 63 ALA A C 1
ATOM 463 O O . ALA A 1 63 ? 3.379 19.875 -21.094 1 97.38 63 ALA A O 1
ATOM 464 N N . PRO A 1 64 ? 2.025 18.859 -19.578 1 97.56 64 PRO A N 1
ATOM 465 C CA . PRO A 1 64 ? 2.633 19.688 -18.547 1 97.56 64 PRO A CA 1
ATOM 466 C C . PRO A 1 64 ? 4.133 19.438 -18.391 1 97.56 64 PRO A C 1
ATOM 468 O O . PRO A 1 64 ? 4.898 20.391 -18.156 1 97.56 64 PRO A O 1
ATOM 471 N N . LEU A 1 65 ? 4.59 18.266 -18.531 1 97.69 65 LEU A N 1
ATOM 472 C CA . LEU A 1 65 ? 6 17.953 -18.359 1 97.69 65 LEU A CA 1
ATOM 473 C C . LEU A 1 65 ? 6.828 18.484 -19.531 1 97.69 65 LEU A C 1
ATOM 475 O O . LEU A 1 65 ? 7.961 18.938 -19.344 1 97.69 65 LEU A O 1
ATOM 479 N N . LYS A 1 66 ? 6.285 18.375 -20.734 1 97.81 66 LYS A N 1
ATOM 480 C CA . LYS A 1 66 ? 6.965 18.953 -21.891 1 97.81 66 LYS A CA 1
ATOM 481 C C . LYS A 1 66 ? 7.156 20.453 -21.719 1 97.81 66 LYS A C 1
ATOM 483 O O . LYS A 1 66 ? 8.227 20.984 -22.016 1 97.81 66 LYS A O 1
ATOM 488 N N . LYS A 1 67 ? 6.09 21.109 -21.312 1 97.62 67 LYS A N 1
ATOM 489 C CA . LYS A 1 67 ? 6.168 22.547 -21.047 1 97.62 67 LYS A CA 1
ATOM 490 C C . LYS A 1 67 ? 7.242 22.859 -20.016 1 97.62 67 LYS A C 1
ATOM 492 O O . LYS A 1 67 ? 8.031 23.797 -20.188 1 97.62 67 LYS A O 1
ATOM 497 N N . LEU A 1 68 ? 7.242 22.094 -18.953 1 96.94 68 LEU A N 1
ATOM 498 C CA . LEU A 1 68 ? 8.203 22.312 -17.875 1 96.94 68 LEU A CA 1
ATOM 499 C C . LEU A 1 68 ? 9.633 22.125 -18.375 1 96.94 68 LEU A C 1
ATOM 501 O O . LEU A 1 68 ? 10.523 22.891 -18.016 1 96.94 68 LEU A O 1
ATOM 505 N N . VAL A 1 69 ? 9.922 21.125 -19.172 1 97 69 VAL A N 1
ATOM 506 C CA . VAL A 1 69 ? 11.258 20.844 -19.703 1 97 69 VAL A CA 1
ATOM 507 C C . VAL A 1 69 ? 11.719 22 -20.594 1 97 69 VAL A C 1
ATOM 509 O O . VAL A 1 69 ? 12.898 22.344 -20.594 1 97 69 VAL A O 1
ATOM 512 N N . ALA A 1 70 ? 10.812 22.547 -21.312 1 96.88 70 ALA A N 1
ATOM 513 C CA . ALA A 1 70 ? 11.133 23.703 -22.156 1 96.88 70 ALA A CA 1
ATOM 514 C C . ALA A 1 70 ? 11.484 24.922 -21.312 1 96.88 70 ALA A C 1
ATOM 516 O O . ALA A 1 70 ? 12.406 25.672 -21.641 1 96.88 70 ALA A O 1
ATOM 517 N N . GLN A 1 71 ? 10.742 25.078 -20.188 1 96.06 71 GLN A N 1
ATOM 518 C CA . GLN A 1 71 ? 10.938 26.219 -19.297 1 96.06 71 GLN A CA 1
ATOM 519 C C . GLN A 1 71 ? 12.234 26.094 -18.516 1 96.06 71 GLN A C 1
ATOM 521 O O . GLN A 1 71 ? 12.914 27.078 -18.25 1 96.06 71 GLN A O 1
ATOM 526 N N . GLU A 1 72 ? 12.477 24.859 -18.109 1 94.44 72 GLU A N 1
ATOM 527 C CA . GLU A 1 72 ? 13.633 24.578 -17.266 1 94.44 72 GLU A CA 1
ATOM 528 C C . GLU A 1 72 ? 14.477 23.453 -17.844 1 94.44 72 GLU A C 1
ATOM 530 O O . GLU A 1 72 ? 14.547 22.359 -17.266 1 94.44 72 GLU A O 1
ATOM 535 N N . PRO A 1 73 ? 15.289 23.766 -18.828 1 93.12 73 PRO A N 1
ATOM 536 C CA . PRO A 1 73 ? 15.992 22.703 -19.547 1 93.12 73 PRO A CA 1
ATOM 537 C C . PRO A 1 73 ? 17.125 22.078 -18.75 1 93.12 73 PRO A C 1
ATOM 539 O O . PRO A 1 73 ? 17.641 21.016 -19.094 1 93.12 73 PRO A O 1
ATOM 542 N N . ASP A 1 74 ? 17.5 22.688 -17.641 1 92.75 74 ASP A N 1
ATOM 543 C CA . ASP A 1 74 ? 18.656 22.188 -16.891 1 92.75 74 ASP A CA 1
ATOM 544 C C . ASP A 1 74 ? 18.219 21.297 -15.727 1 92.75 74 ASP A C 1
ATOM 546 O O . ASP A 1 74 ? 19.047 20.719 -15.031 1 92.75 74 ASP A O 1
ATOM 550 N N . LEU A 1 75 ? 16.938 21.172 -15.578 1 91.25 75 LEU A N 1
ATOM 551 C CA . LEU A 1 75 ? 16.453 20.328 -14.5 1 91.25 75 LEU A CA 1
ATOM 552 C C . LEU A 1 75 ? 16.312 18.875 -14.961 1 91.25 75 LEU A C 1
ATOM 554 O O . LEU A 1 75 ? 15.742 18.625 -16.031 1 91.25 75 LEU A O 1
ATOM 558 N N . ILE A 1 76 ? 16.828 17.984 -14.188 1 92.69 76 ILE A N 1
ATOM 559 C CA . ILE A 1 76 ? 16.891 16.578 -14.57 1 92.69 76 ILE A CA 1
ATOM 560 C C . ILE A 1 76 ? 15.57 15.883 -14.227 1 92.69 76 ILE A C 1
ATOM 562 O O . ILE A 1 76 ? 15.016 15.156 -15.055 1 92.69 76 ILE A O 1
ATOM 566 N N . PRO A 1 77 ? 14.922 16.141 -13.039 1 91.25 77 PRO A N 1
ATOM 567 C CA . PRO A 1 77 ? 13.727 15.391 -12.648 1 91.25 77 PRO A CA 1
ATOM 568 C C . PRO A 1 77 ? 12.586 15.539 -13.656 1 91.25 77 PRO A C 1
ATOM 570 O O . PRO A 1 77 ? 11.961 14.547 -14.031 1 91.25 77 PRO A O 1
ATOM 573 N N . PRO A 1 78 ? 12.375 16.734 -14.227 1 93.88 78 PRO A N 1
ATOM 574 C CA . PRO A 1 78 ? 11.32 16.844 -15.234 1 93.88 78 PRO A CA 1
ATOM 575 C C . PRO A 1 78 ? 11.633 16.031 -16.5 1 93.88 78 PRO A C 1
ATOM 577 O O . PRO A 1 78 ? 10.719 15.484 -17.125 1 93.88 78 PRO A O 1
ATOM 580 N N . LYS A 1 79 ? 12.898 16.016 -16.906 1 96.25 79 LYS A N 1
ATOM 581 C CA . LYS A 1 79 ? 13.289 15.234 -18.078 1 96.25 79 LYS A CA 1
ATOM 582 C C . LYS A 1 79 ? 13.023 13.75 -17.859 1 96.25 79 LYS A C 1
ATOM 584 O O . LYS A 1 79 ? 12.531 13.062 -18.766 1 96.25 79 LYS A O 1
ATOM 589 N N . LEU A 1 80 ? 13.344 13.289 -16.672 1 95.19 80 LEU A N 1
ATOM 590 C CA . LEU A 1 80 ? 13.086 11.898 -16.328 1 95.19 80 LEU A CA 1
ATOM 591 C C . LEU A 1 80 ? 11.586 11.602 -16.359 1 95.19 80 LEU A C 1
ATOM 593 O O . LEU A 1 80 ? 11.164 10.586 -16.906 1 95.19 80 LEU A O 1
ATOM 597 N N . ALA A 1 81 ? 10.797 12.43 -15.766 1 94.5 81 ALA A N 1
ATOM 598 C CA . ALA A 1 81 ? 9.344 12.25 -15.719 1 94.5 81 ALA A CA 1
ATOM 599 C C . ALA A 1 81 ? 8.742 12.273 -17.109 1 94.5 81 ALA A C 1
ATOM 601 O O . ALA A 1 81 ? 7.836 11.492 -17.422 1 94.5 81 ALA A O 1
ATOM 602 N N . LEU A 1 82 ? 9.242 13.18 -17.984 1 97.25 82 LEU A N 1
ATOM 603 C CA . LEU A 1 82 ? 8.758 13.258 -19.344 1 97.25 82 LEU A CA 1
ATOM 604 C C . LEU A 1 82 ? 9.086 11.977 -20.109 1 97.25 82 LEU A C 1
ATOM 606 O O . LEU A 1 82 ? 8.234 11.445 -20.844 1 97.25 82 LEU A O 1
ATOM 610 N N . ALA A 1 83 ? 10.32 11.539 -19.969 1 97.69 83 ALA A N 1
ATOM 611 C CA . ALA A 1 83 ? 10.711 10.297 -20.625 1 97.69 83 ALA A CA 1
ATOM 612 C C . ALA A 1 83 ? 9.82 9.141 -20.203 1 97.69 83 ALA A C 1
ATOM 614 O O . ALA A 1 83 ? 9.406 8.32 -21.031 1 97.69 83 ALA A O 1
ATOM 615 N N . ARG A 1 84 ? 9.539 9.039 -18.938 1 96.25 84 ARG A N 1
ATOM 616 C CA . ARG A 1 84 ? 8.656 8.008 -18.406 1 96.25 84 ARG A CA 1
ATOM 617 C C . ARG A 1 84 ? 7.254 8.125 -18.984 1 96.25 84 ARG A C 1
ATOM 619 O O . ARG A 1 84 ? 6.656 7.121 -19.391 1 96.25 84 ARG A O 1
ATOM 626 N N . ALA A 1 85 ? 6.754 9.344 -19 1 96.56 85 ALA A N 1
ATOM 627 C CA . ALA A 1 85 ? 5.422 9.578 -19.547 1 96.56 85 ALA A CA 1
ATOM 628 C C . ALA A 1 85 ? 5.352 9.156 -21.016 1 96.56 85 ALA A C 1
ATOM 630 O O . ALA A 1 85 ? 4.379 8.523 -21.438 1 96.56 85 ALA A O 1
ATOM 631 N N . LEU A 1 86 ? 6.387 9.5 -21.781 1 97.62 86 LEU A N 1
ATOM 632 C CA . LEU A 1 86 ? 6.43 9.164 -23.203 1 97.62 86 LEU A CA 1
ATOM 633 C C . LEU A 1 86 ? 6.512 7.66 -23.406 1 97.62 86 LEU A C 1
ATOM 635 O O . LEU A 1 86 ? 5.805 7.102 -24.25 1 97.62 86 LEU A O 1
ATOM 639 N N . ARG A 1 87 ? 7.336 6.992 -22.641 1 95.94 87 ARG A N 1
ATOM 640 C CA . ARG A 1 87 ? 7.453 5.539 -22.719 1 95.94 87 ARG A CA 1
ATOM 641 C C . ARG A 1 87 ? 6.113 4.867 -22.422 1 95.94 87 ARG A C 1
ATOM 643 O O . ARG A 1 87 ? 5.656 4.023 -23.203 1 95.94 87 ARG A O 1
ATOM 650 N N . LEU A 1 88 ? 5.418 5.34 -21.391 1 94.38 88 LEU A N 1
ATOM 651 C CA . LEU A 1 88 ? 4.18 4.719 -20.922 1 94.38 88 LEU A CA 1
ATOM 652 C C . LEU A 1 88 ? 3.02 5.082 -21.844 1 94.38 88 LEU A C 1
ATOM 654 O O . LEU A 1 88 ? 2.01 4.375 -21.891 1 94.38 88 LEU A O 1
ATOM 658 N N . SER A 1 89 ? 3.184 6.195 -22.594 1 95.19 89 SER A N 1
ATOM 659 C CA . SER A 1 89 ? 2.145 6.629 -23.531 1 95.19 89 SER A CA 1
ATOM 660 C C . SER A 1 89 ? 2.295 5.949 -24.875 1 95.19 89 SER A C 1
ATOM 662 O O . SER A 1 89 ? 1.517 6.207 -25.797 1 95.19 89 SER A O 1
ATOM 664 N N . GLY A 1 90 ? 3.316 5.148 -25.078 1 94.06 90 GLY A N 1
ATOM 665 C CA . GLY A 1 90 ? 3.523 4.43 -26.328 1 94.06 90 GLY A CA 1
ATOM 666 C C . GLY A 1 90 ? 4.355 5.207 -27.328 1 94.06 90 GLY A C 1
ATOM 667 O O . GLY A 1 90 ? 4.219 5.012 -28.531 1 94.06 90 GLY A O 1
ATOM 668 N N . GLU A 1 91 ? 5.066 6.117 -26.797 1 96.44 91 GLU A N 1
ATOM 669 C CA . GLU A 1 91 ? 5.957 6.895 -27.656 1 96.44 91 GLU A CA 1
ATOM 670 C C . GLU A 1 91 ? 7.418 6.66 -27.281 1 96.44 91 GLU A C 1
ATOM 672 O O . GLU A 1 91 ? 8.141 7.602 -26.953 1 96.44 91 GLU A O 1
ATOM 677 N N . PRO A 1 92 ? 7.926 5.48 -27.453 1 96.38 92 PRO A N 1
ATOM 678 C CA . PRO A 1 92 ? 9.258 5.129 -26.969 1 96.38 92 PRO A CA 1
ATOM 679 C C . PRO A 1 92 ? 10.375 5.859 -27.703 1 96.38 92 PRO A C 1
ATOM 681 O O . PRO A 1 92 ? 11.422 6.152 -27.125 1 96.38 92 PRO A O 1
ATOM 684 N N . GLU A 1 93 ? 10.18 6.164 -29 1 97 93 GLU A N 1
ATOM 685 C CA . GLU A 1 93 ? 11.227 6.844 -29.75 1 97 93 GLU A CA 1
ATOM 686 C C . GLU A 1 93 ? 11.422 8.281 -29.266 1 97 93 GLU A C 1
ATOM 688 O O . GLU A 1 93 ? 12.547 8.781 -29.219 1 97 93 GLU A O 1
ATOM 693 N N . GLN A 1 94 ? 10.312 8.898 -28.969 1 97.94 94 GLN A N 1
ATOM 694 C CA . GLN A 1 94 ? 10.438 10.227 -28.375 1 97.94 94 GLN A CA 1
ATOM 695 C C . GLN A 1 94 ? 11.102 10.164 -27.016 1 97.94 94 GLN A C 1
ATOM 697 O O . GLN A 1 94 ? 11.898 11.039 -26.656 1 97.94 94 GLN A O 1
ATOM 702 N N . ALA A 1 95 ? 10.711 9.164 -26.219 1 98.19 95 ALA A N 1
ATOM 703 C CA . ALA A 1 95 ? 11.367 8.953 -24.922 1 98.19 95 ALA A CA 1
ATOM 704 C C . ALA A 1 95 ? 12.875 8.773 -25.094 1 98.19 95 ALA A C 1
ATOM 706 O O . ALA A 1 95 ? 13.656 9.328 -24.328 1 98.19 95 ALA A O 1
ATOM 707 N N . ARG A 1 96 ? 13.242 8.008 -26.078 1 98.06 96 ARG A N 1
ATOM 708 C CA . ARG A 1 96 ? 14.648 7.777 -26.375 1 98.06 96 ARG A CA 1
ATOM 709 C C . ARG A 1 96 ? 15.375 9.094 -26.672 1 98.06 96 ARG A C 1
ATOM 711 O O . ARG A 1 96 ? 16.469 9.336 -26.141 1 98.06 96 ARG A O 1
ATOM 718 N N . THR A 1 97 ? 14.742 9.953 -27.469 1 98.06 97 THR A N 1
ATOM 719 C CA . THR A 1 97 ? 15.336 11.234 -27.828 1 98.06 97 THR A CA 1
ATOM 720 C C . THR A 1 97 ? 15.539 12.109 -26.594 1 98.06 97 THR A C 1
ATOM 722 O O . THR A 1 97 ? 16.594 12.711 -26.422 1 98.06 97 THR A O 1
ATOM 725 N N . VAL A 1 98 ? 14.492 12.148 -25.75 1 98.12 98 VAL A N 1
ATOM 726 C CA . VAL A 1 98 ? 14.57 12.938 -24.531 1 98.12 98 VAL A CA 1
ATOM 727 C C . VAL A 1 98 ? 15.719 12.43 -23.656 1 98.12 98 VAL A C 1
ATOM 729 O O . VAL A 1 98 ? 16.531 13.219 -23.172 1 98.12 98 VAL A O 1
ATOM 732 N N . LEU A 1 99 ? 15.852 11.141 -23.484 1 98.38 99 LEU A N 1
ATOM 733 C CA . LEU A 1 99 ? 16.844 10.531 -22.609 1 98.38 99 LEU A CA 1
ATOM 734 C C . LEU A 1 99 ? 18.25 10.68 -23.188 1 98.38 99 LEU A C 1
ATOM 736 O O . LEU A 1 99 ? 19.188 11.039 -22.469 1 98.38 99 LEU A O 1
ATOM 740 N N . ASP A 1 100 ? 18.406 10.438 -24.453 1 98.19 100 ASP A N 1
ATOM 741 C CA . ASP A 1 100 ? 19.719 10.539 -25.078 1 98.19 100 ASP A CA 1
ATOM 742 C C . ASP A 1 100 ? 20.234 11.977 -25.031 1 98.19 100 ASP A C 1
ATOM 744 O O . ASP A 1 100 ? 21.422 12.211 -24.781 1 98.19 100 ASP A O 1
ATOM 748 N N . THR A 1 101 ? 19.359 12.922 -25.328 1 97.88 101 THR A N 1
ATOM 749 C CA . THR A 1 101 ? 19.719 14.328 -25.234 1 97.88 101 THR A CA 1
ATOM 750 C C . THR A 1 101 ? 20.109 14.695 -23.812 1 97.88 101 THR A C 1
ATOM 752 O O . THR A 1 101 ? 21.109 15.391 -23.594 1 97.88 101 THR A O 1
ATOM 755 N N . ALA A 1 102 ? 19.328 14.227 -22.844 1 98 102 ALA A N 1
ATOM 756 C CA . ALA A 1 102 ? 19.594 14.516 -21.438 1 98 102 ALA A CA 1
ATOM 757 C C . ALA A 1 102 ? 20.922 13.891 -20.984 1 98 102 ALA A C 1
ATOM 759 O O . ALA A 1 102 ? 21.688 14.516 -20.266 1 98 102 ALA A O 1
ATOM 760 N N . ILE A 1 103 ? 21.203 12.695 -21.391 1 98.06 103 ILE A N 1
ATOM 761 C CA . ILE A 1 103 ? 22.438 11.992 -21.016 1 98.06 103 ILE A CA 1
ATOM 762 C C . ILE A 1 103 ? 23.641 12.711 -21.609 1 98.06 103 ILE A C 1
ATOM 764 O O . ILE A 1 103 ? 24.703 12.789 -20.984 1 98.06 103 ILE A O 1
ATOM 768 N N . ALA A 1 104 ? 23.516 13.211 -22.844 1 97.62 104 ALA A N 1
ATOM 769 C CA . ALA A 1 104 ? 24.594 13.977 -23.469 1 97.62 104 ALA A CA 1
ATOM 770 C C . ALA A 1 104 ? 24.906 15.242 -22.672 1 97.62 104 ALA A C 1
ATOM 772 O O . ALA A 1 104 ? 26.062 15.625 -22.531 1 97.62 104 ALA A O 1
ATOM 773 N N . ALA A 1 105 ? 23.859 15.883 -22.188 1 97.19 105 ALA A N 1
ATOM 774 C CA . ALA A 1 105 ? 24.016 17.109 -21.422 1 97.19 105 ALA A CA 1
ATOM 775 C C . ALA A 1 105 ? 24.516 16.828 -20.016 1 97.19 105 ALA A C 1
ATOM 777 O O . ALA A 1 105 ? 25.266 17.625 -19.438 1 97.19 105 ALA A O 1
ATOM 778 N N . PHE A 1 106 ? 24.062 15.695 -19.406 1 97.38 106 PHE A N 1
ATOM 779 C CA . PHE A 1 106 ? 24.406 15.32 -18.047 1 97.38 106 PHE A CA 1
ATOM 780 C C . PHE A 1 106 ? 24.922 13.891 -18 1 97.38 106 PHE A C 1
ATOM 782 O O . PHE A 1 106 ? 24.297 13.016 -17.391 1 97.38 106 PHE A O 1
ATOM 789 N N . PRO A 1 107 ? 26.109 13.656 -18.438 1 96.5 107 PRO A N 1
ATOM 790 C CA . PRO A 1 107 ? 26.609 12.281 -18.609 1 96.5 107 PRO A CA 1
ATOM 791 C C . PRO A 1 107 ? 26.859 11.586 -17.266 1 96.5 107 PRO A C 1
ATOM 793 O O . PRO A 1 107 ? 26.953 10.352 -17.234 1 96.5 107 PRO A O 1
ATOM 796 N N . GLU A 1 108 ? 26.906 12.312 -16.188 1 96.19 108 GLU A N 1
ATOM 797 C CA . GLU A 1 108 ? 27.266 11.719 -14.906 1 96.19 108 GLU A CA 1
ATOM 798 C C . GLU A 1 108 ? 26.016 11.43 -14.078 1 96.19 108 GLU A C 1
ATOM 800 O O . GLU A 1 108 ? 26.109 11.023 -12.914 1 96.19 108 GLU A O 1
ATOM 805 N N . GLU A 1 109 ? 24.906 11.609 -14.656 1 95.06 109 GLU A N 1
ATOM 806 C CA . GLU A 1 109 ? 23.672 11.383 -13.922 1 95.06 109 GLU A CA 1
ATOM 807 C C . GLU A 1 109 ? 23.188 9.945 -14.078 1 95.06 109 GLU A C 1
ATOM 809 O O . GLU A 1 109 ? 22.609 9.586 -15.109 1 95.06 109 GLU A O 1
ATOM 814 N N . SER A 1 110 ? 23.328 9.148 -12.977 1 95.38 110 SER A N 1
ATOM 815 C CA . SER A 1 110 ? 23.016 7.723 -13.023 1 95.38 110 SER A CA 1
ATOM 816 C C . SER A 1 110 ? 21.547 7.48 -13.281 1 95.38 110 SER A C 1
ATOM 818 O O . SER A 1 110 ? 21.172 6.496 -13.93 1 95.38 110 SER A O 1
ATOM 820 N N . THR A 1 111 ? 20.625 8.344 -12.812 1 93.94 111 THR A N 1
ATOM 821 C CA . THR A 1 111 ? 19.188 8.133 -12.938 1 93.94 111 THR A CA 1
ATOM 822 C C . THR A 1 111 ? 18.766 8.203 -14.398 1 93.94 111 THR A C 1
ATOM 824 O O . THR A 1 111 ? 17.828 7.5 -14.805 1 93.94 111 THR A O 1
ATOM 827 N N . LEU A 1 112 ? 19.406 9.023 -15.211 1 96.62 112 LEU A N 1
ATOM 828 C CA . LEU A 1 112 ? 19.125 9.094 -16.641 1 96.62 112 LEU A CA 1
ATOM 829 C C . LEU A 1 112 ? 19.531 7.805 -17.344 1 96.62 112 LEU A C 1
ATOM 831 O O . LEU A 1 112 ? 18.797 7.305 -18.188 1 96.62 112 LEU A O 1
ATOM 835 N N . ARG A 1 113 ? 20.688 7.305 -16.938 1 97.44 113 ARG A N 1
ATOM 836 C CA . ARG A 1 113 ? 21.156 6.039 -17.484 1 97.44 113 ARG A CA 1
ATOM 837 C C . ARG A 1 113 ? 20.219 4.895 -17.109 1 97.44 113 ARG A C 1
ATOM 839 O O . ARG A 1 113 ? 19.938 4.02 -17.922 1 97.44 113 ARG A O 1
ATOM 846 N N . ALA A 1 114 ? 19.781 4.91 -15.875 1 95.94 114 ALA A N 1
ATOM 847 C CA . ALA A 1 114 ? 18.859 3.883 -15.391 1 95.94 114 ALA A CA 1
ATOM 848 C C . ALA A 1 114 ? 17.562 3.883 -16.203 1 95.94 114 ALA A C 1
ATOM 850 O O . ALA A 1 114 ? 17.078 2.824 -16.609 1 95.94 114 ALA A O 1
ATOM 851 N N . GLU A 1 115 ? 17 5.07 -16.438 1 95.69 115 GLU A N 1
ATOM 852 C CA . GLU A 1 115 ? 15.758 5.172 -17.203 1 95.69 115 GLU A CA 1
ATOM 853 C C . GLU A 1 115 ? 15.977 4.758 -18.656 1 95.69 115 GLU A C 1
ATOM 855 O O . GLU A 1 115 ? 15.094 4.164 -19.281 1 95.69 115 GLU A O 1
ATOM 860 N N . ARG A 1 116 ? 17.141 5.066 -19.203 1 97.56 116 ARG A N 1
ATOM 861 C CA . ARG A 1 116 ? 17.469 4.645 -20.562 1 97.56 116 ARG A CA 1
ATOM 862 C C . ARG A 1 116 ? 17.594 3.127 -20.641 1 97.56 116 ARG A C 1
ATOM 864 O O . ARG A 1 116 ? 17.234 2.521 -21.656 1 97.56 116 ARG A O 1
ATOM 871 N N . GLY A 1 117 ? 18.219 2.543 -19.609 1 97.19 117 GLY A N 1
ATOM 872 C CA . GLY A 1 117 ? 18.266 1.093 -19.531 1 97.19 117 GLY A CA 1
ATOM 873 C C . GLY A 1 117 ? 16.891 0.449 -19.484 1 97.19 117 GLY A C 1
ATOM 874 O O . GLY A 1 117 ? 16.656 -0.547 -20.172 1 97.19 117 GLY A O 1
ATOM 875 N N . LEU A 1 118 ? 16.047 1.015 -18.719 1 95.56 118 LEU A N 1
ATOM 876 C CA . LEU A 1 118 ? 14.672 0.515 -18.641 1 95.56 118 LEU A CA 1
ATOM 877 C C . LEU A 1 118 ? 13.992 0.59 -20.016 1 95.56 118 LEU A C 1
ATOM 879 O O . LEU A 1 118 ? 13.312 -0.354 -20.422 1 95.56 118 LEU A O 1
ATOM 883 N N . LEU A 1 119 ? 14.133 1.725 -20.703 1 96.06 119 LEU A N 1
ATOM 884 C CA . LEU A 1 119 ? 13.586 1.866 -22.047 1 96.06 119 LEU A CA 1
ATOM 885 C C . LEU A 1 119 ? 14.141 0.793 -22.969 1 96.06 119 LEU A C 1
ATOM 887 O O . LEU A 1 119 ? 13.398 0.205 -23.766 1 96.06 119 LEU A O 1
ATOM 891 N N . ALA A 1 120 ? 15.414 0.538 -22.859 1 97.25 120 ALA A N 1
ATOM 892 C CA . ALA A 1 120 ? 16.047 -0.477 -23.688 1 97.25 120 ALA A CA 1
ATOM 893 C C . ALA A 1 120 ? 15.477 -1.86 -23.422 1 97.25 120 ALA A C 1
ATOM 895 O O . ALA A 1 120 ? 15.312 -2.668 -24.328 1 97.25 120 ALA A O 1
ATOM 896 N N . ARG A 1 121 ? 15.195 -2.145 -22.188 1 93.62 121 ARG A N 1
ATOM 897 C CA . ARG A 1 121 ? 14.578 -3.422 -21.844 1 93.62 121 ARG A CA 1
ATOM 898 C C . ARG A 1 121 ? 13.195 -3.553 -22.469 1 93.62 121 ARG A C 1
ATOM 900 O O . ARG A 1 121 ? 12.852 -4.605 -23.016 1 93.62 121 ARG A O 1
ATOM 907 N N . VAL A 1 122 ? 12.477 -2.475 -22.438 1 92.5 122 VAL A N 1
ATOM 908 C CA . VAL A 1 122 ? 11.125 -2.465 -23 1 92.5 122 VAL A CA 1
ATOM 909 C C . VAL A 1 122 ? 11.188 -2.678 -24.516 1 92.5 122 VAL A C 1
ATOM 911 O O . VAL A 1 122 ? 10.328 -3.344 -25.094 1 92.5 122 VAL A O 1
ATOM 914 N N . LEU A 1 123 ? 12.227 -2.166 -25.094 1 94.44 123 LEU A N 1
ATOM 915 C CA . LEU A 1 123 ? 12.391 -2.256 -26.531 1 94.44 123 LEU A CA 1
ATOM 916 C C . LEU A 1 123 ? 13.172 -3.514 -26.922 1 94.44 123 LEU A C 1
ATOM 918 O O . LEU A 1 123 ? 13.508 -3.709 -28.094 1 94.44 123 LEU A O 1
ATOM 922 N N . ASP A 1 124 ? 13.5 -4.379 -25.906 1 93.88 124 ASP A N 1
ATOM 923 C CA . ASP A 1 124 ? 14.219 -5.641 -26.062 1 93.88 124 ASP A CA 1
ATOM 924 C C . ASP A 1 124 ? 15.602 -5.41 -26.672 1 93.88 124 ASP A C 1
ATOM 926 O O . ASP A 1 124 ? 16.062 -6.203 -27.5 1 93.88 124 ASP A O 1
ATOM 930 N N . GLU A 1 125 ? 16.047 -4.242 -26.438 1 96.5 125 GLU A N 1
ATOM 931 C CA . GLU A 1 125 ? 17.438 -3.955 -26.781 1 96.5 125 GLU A CA 1
ATOM 932 C C . GLU A 1 125 ? 18.375 -4.414 -25.672 1 96.5 125 GLU A C 1
ATOM 934 O O . GLU A 1 125 ? 18.906 -3.59 -24.922 1 96.5 125 GLU A O 1
ATOM 939 N N . ARG A 1 126 ? 18.781 -5.598 -25.609 1 96.69 126 ARG A N 1
ATOM 940 C CA . ARG A 1 126 ? 19.438 -6.27 -24.484 1 96.69 126 ARG A CA 1
ATOM 941 C C . ARG A 1 126 ? 20.812 -5.684 -24.219 1 96.69 126 ARG A C 1
ATOM 943 O O . ARG A 1 126 ? 21.141 -5.363 -23.078 1 96.69 126 ARG A O 1
ATOM 950 N N . ASP A 1 127 ? 21.562 -5.527 -25.281 1 97.44 127 ASP A N 1
ATOM 951 C CA . ASP A 1 127 ? 22.922 -5.039 -25.109 1 97.44 127 ASP A CA 1
ATOM 952 C C . ASP A 1 127 ? 22.938 -3.592 -24.609 1 97.44 127 ASP A C 1
ATOM 954 O O . ASP A 1 127 ? 23.766 -3.215 -23.781 1 97.44 127 ASP A O 1
ATOM 958 N N . VAL A 1 128 ? 22.031 -2.811 -25.219 1 97.69 128 VAL A N 1
ATOM 959 C CA . VAL A 1 128 ? 21.922 -1.417 -24.797 1 97.69 128 VAL A CA 1
ATOM 960 C C . VAL A 1 128 ? 21.5 -1.344 -23.328 1 97.69 128 VAL A C 1
ATOM 962 O O . VAL A 1 128 ? 22.016 -0.523 -22.578 1 97.69 128 VAL A O 1
ATOM 965 N N . ALA A 1 129 ? 20.562 -2.166 -22.891 1 97.94 129 ALA A N 1
ATOM 966 C CA . ALA A 1 129 ? 20.125 -2.203 -21.484 1 97.94 129 ALA A CA 1
ATOM 967 C C . ALA A 1 129 ? 21.281 -2.518 -20.562 1 97.94 129 ALA A C 1
ATOM 969 O O . ALA A 1 129 ? 21.484 -1.829 -19.547 1 97.94 129 ALA A O 1
ATOM 970 N N . ILE A 1 130 ? 22.031 -3.543 -20.922 1 98.31 130 ILE A N 1
ATOM 971 C CA . ILE A 1 130 ? 23.172 -3.951 -20.109 1 98.31 130 ILE A CA 1
ATOM 972 C C . ILE A 1 130 ? 24.172 -2.805 -20 1 98.31 130 ILE A C 1
ATOM 974 O O . ILE A 1 130 ? 24.672 -2.49 -18.922 1 98.31 130 ILE A O 1
ATOM 978 N N . SER A 1 131 ? 24.438 -2.195 -21.141 1 98.19 131 SER A N 1
ATOM 979 C CA . SER A 1 131 ? 25.422 -1.113 -21.172 1 98.19 131 SER A CA 1
ATOM 980 C C . SER A 1 131 ? 24.969 0.065 -20.312 1 98.19 131 SER A C 1
ATOM 982 O O . SER A 1 131 ? 25.75 0.609 -19.531 1 98.19 131 SER A O 1
ATOM 984 N N . GLN A 1 132 ? 23.719 0.452 -20.5 1 98.06 132 GLN A N 1
ATOM 985 C CA . GLN A 1 132 ? 23.188 1.589 -19.75 1 98.06 132 GLN A CA 1
ATOM 986 C C . GLN A 1 132 ? 23.188 1.309 -18.25 1 98.06 132 GLN A C 1
ATOM 988 O O . GLN A 1 132 ? 23.609 2.15 -17.453 1 98.06 132 GLN A O 1
ATOM 993 N N . TYR A 1 133 ? 22.766 0.168 -17.781 1 97.75 133 TYR A N 1
ATOM 994 C CA . TYR A 1 133 ? 22.75 -0.169 -16.359 1 97.75 133 TYR A CA 1
ATOM 995 C C . TYR A 1 133 ? 24.172 -0.292 -15.82 1 97.75 133 TYR A C 1
ATOM 997 O O . TYR A 1 133 ? 24.422 0.071 -14.672 1 97.75 133 TYR A O 1
ATOM 1005 N N . ALA A 1 134 ? 25.047 -0.838 -16.641 1 98.12 134 ALA A N 1
ATOM 1006 C CA . ALA A 1 134 ? 26.438 -0.975 -16.188 1 98.12 134 ALA A CA 1
ATOM 1007 C C . ALA A 1 134 ? 27.047 0.388 -15.883 1 98.12 134 ALA A C 1
ATOM 1009 O O . ALA A 1 134 ? 27.719 0.558 -14.867 1 98.12 134 ALA A O 1
ATOM 1010 N N . VAL A 1 135 ? 26.844 1.333 -16.766 1 98.06 135 VAL A N 1
ATOM 1011 C CA . VAL A 1 135 ? 27.359 2.684 -16.547 1 98.06 135 VAL A CA 1
ATOM 1012 C C . VAL A 1 135 ? 26.672 3.297 -15.328 1 98.06 135 VAL A C 1
ATOM 1014 O O . VAL A 1 135 ? 27.328 3.957 -14.516 1 98.06 135 VAL A O 1
ATOM 1017 N N . ALA A 1 136 ? 25.359 3.094 -15.203 1 97.06 136 ALA A N 1
ATOM 1018 C CA . ALA A 1 136 ? 24.625 3.625 -14.055 1 97.06 136 ALA A CA 1
ATOM 1019 C C . ALA A 1 136 ? 25.188 3.092 -12.742 1 97.06 136 ALA A C 1
ATOM 1021 O O . ALA A 1 136 ? 25.328 3.838 -11.773 1 97.06 136 ALA A O 1
ATOM 1022 N N . VAL A 1 137 ? 25.531 1.831 -12.688 1 96.69 137 VAL A N 1
ATOM 1023 C CA . VAL A 1 137 ? 26.078 1.186 -11.5 1 96.69 137 VAL A CA 1
ATOM 1024 C C . VAL A 1 137 ? 27.438 1.779 -11.172 1 96.69 137 VAL A C 1
ATOM 1026 O O . VAL A 1 137 ? 27.797 1.942 -10 1 96.69 137 VAL A O 1
ATOM 1029 N N . GLU A 1 138 ? 28.219 2.094 -12.164 1 97 138 GLU A N 1
ATOM 1030 C CA . GLU A 1 138 ? 29.516 2.723 -11.953 1 97 138 GLU A CA 1
ATOM 1031 C C . GLU A 1 138 ? 29.375 4.117 -11.359 1 97 138 GLU A C 1
ATOM 1033 O O . GLU A 1 138 ? 30.172 4.523 -10.508 1 97 138 GLU A O 1
ATOM 1038 N N . LEU A 1 139 ? 28.375 4.805 -11.891 1 96 139 LEU A N 1
ATOM 1039 C CA . LEU A 1 139 ? 28.141 6.176 -11.453 1 96 139 LEU A CA 1
ATOM 1040 C C . LEU A 1 139 ? 27.547 6.199 -10.047 1 96 139 LEU A C 1
ATOM 1042 O O . LEU A 1 139 ? 27.766 7.152 -9.297 1 96 139 LEU A O 1
ATOM 1046 N N . ALA A 1 140 ? 26.781 5.164 -9.672 1 93.44 140 ALA A N 1
ATOM 1047 C CA . ALA A 1 140 ? 26.172 5.043 -8.352 1 93.44 140 ALA A CA 1
ATOM 1048 C C . ALA A 1 140 ? 26.406 3.652 -7.766 1 93.44 140 ALA A C 1
ATOM 1050 O O . ALA A 1 140 ? 25.469 2.854 -7.668 1 93.44 140 ALA A O 1
ATOM 1051 N N . PRO A 1 141 ? 27.578 3.4 -7.242 1 92.38 141 PRO A N 1
ATOM 1052 C CA . PRO A 1 141 ? 27.953 2.039 -6.867 1 92.38 141 PRO A CA 1
ATOM 1053 C C . PRO A 1 141 ? 27.234 1.547 -5.613 1 92.38 141 PRO A C 1
ATOM 1055 O O . PRO A 1 141 ? 27.219 0.344 -5.336 1 92.38 141 PRO A O 1
ATOM 1058 N N . GLN A 1 142 ? 26.656 2.412 -4.832 1 88.19 142 GLN A N 1
ATOM 1059 C CA . GLN A 1 142 ? 26.016 2.006 -3.588 1 88.19 142 GLN A CA 1
ATOM 1060 C C . GLN A 1 142 ? 24.516 1.802 -3.785 1 88.19 142 GLN A C 1
ATOM 1062 O O . GLN A 1 142 ? 23.797 1.487 -2.836 1 88.19 142 GLN A O 1
ATOM 1067 N N . ASP A 1 143 ? 24.078 1.921 -5.035 1 89.69 143 ASP A N 1
ATOM 1068 C CA . ASP A 1 143 ? 22.656 1.749 -5.332 1 89.69 143 ASP A CA 1
ATOM 1069 C C . ASP A 1 143 ? 22.328 0.286 -5.621 1 89.69 143 ASP A C 1
ATOM 1071 O O . ASP A 1 143 ? 22.562 -0.203 -6.727 1 89.69 143 ASP A O 1
ATOM 1075 N N . ALA A 1 144 ? 21.688 -0.405 -4.66 1 91.75 144 ALA A N 1
ATOM 1076 C CA . ALA A 1 144 ? 21.375 -1.828 -4.766 1 91.75 144 ALA A CA 1
ATOM 1077 C C . ALA A 1 144 ? 20.375 -2.09 -5.898 1 91.75 144 ALA A C 1
ATOM 1079 O O . ALA A 1 144 ? 20.453 -3.117 -6.574 1 91.75 144 ALA A O 1
ATOM 1080 N N . GLU A 1 145 ? 19.469 -1.215 -6.105 1 92.12 145 GLU A N 1
ATOM 1081 C CA . GLU A 1 145 ? 18.438 -1.394 -7.125 1 92.12 145 GLU A CA 1
ATOM 1082 C C . GLU A 1 145 ? 19.047 -1.355 -8.531 1 92.12 145 GLU A C 1
ATOM 1084 O O . GLU A 1 145 ? 18.578 -2.062 -9.43 1 92.12 145 GLU A O 1
ATOM 1089 N N . LEU A 1 146 ? 20 -0.487 -8.719 1 93.94 146 LEU A N 1
ATOM 1090 C CA . LEU A 1 146 ? 20.656 -0.424 -10.023 1 93.94 146 LEU A CA 1
ATOM 1091 C C . LEU A 1 146 ? 21.391 -1.729 -10.32 1 93.94 146 LEU A C 1
ATOM 1093 O O . LEU A 1 146 ? 21.391 -2.195 -11.469 1 93.94 146 LEU A O 1
ATOM 1097 N N . ARG A 1 147 ? 22.016 -2.246 -9.305 1 95.62 147 ARG A N 1
ATOM 1098 C CA . ARG A 1 147 ? 22.672 -3.535 -9.461 1 95.62 147 ARG A CA 1
ATOM 1099 C C . ARG A 1 147 ? 21.672 -4.633 -9.789 1 95.62 147 ARG A C 1
ATOM 1101 O O . ARG A 1 147 ? 21.938 -5.496 -10.625 1 95.62 147 ARG A O 1
ATOM 1108 N N . PHE A 1 148 ? 20.578 -4.629 -9.164 1 96.94 148 PHE A N 1
ATOM 1109 C CA . PHE A 1 148 ? 19.5 -5.578 -9.438 1 96.94 148 PHE A CA 1
ATOM 1110 C C . PHE A 1 148 ? 19.031 -5.465 -10.883 1 96.94 148 PHE A C 1
ATOM 1112 O O . PHE A 1 148 ? 18.891 -6.477 -11.57 1 96.94 148 PHE A O 1
ATOM 1119 N N . ASN A 1 149 ? 18.828 -4.238 -11.328 1 96.31 149 ASN A N 1
ATOM 1120 C CA . ASN A 1 149 ? 18.391 -4.02 -12.703 1 96.31 149 ASN A CA 1
ATOM 1121 C C . ASN A 1 149 ? 19.406 -4.531 -13.711 1 96.31 149 ASN A C 1
ATOM 1123 O O . ASN A 1 149 ? 19.047 -5.074 -14.75 1 96.31 149 ASN A O 1
ATOM 1127 N N . LEU A 1 150 ? 20.656 -4.312 -13.406 1 97.5 150 LEU A N 1
ATOM 1128 C CA . LEU A 1 150 ? 21.703 -4.875 -14.258 1 97.5 150 LEU A CA 1
ATOM 1129 C C . LEU A 1 150 ? 21.609 -6.395 -14.297 1 97.5 150 LEU A C 1
ATOM 1131 O O . LEU A 1 150 ? 21.75 -7.004 -15.359 1 97.5 150 LEU A O 1
ATOM 1135 N N . GLY A 1 151 ? 21.391 -7.02 -13.125 1 97.75 151 GLY A N 1
ATOM 1136 C CA . GLY A 1 151 ? 21.203 -8.461 -13.07 1 97.75 151 GLY A CA 1
ATOM 1137 C C . GLY A 1 151 ? 20.062 -8.961 -13.938 1 97.75 151 GLY A C 1
ATOM 1138 O O . GLY A 1 151 ? 20.219 -9.945 -14.656 1 97.75 151 GLY A O 1
ATOM 1139 N N . GLU A 1 152 ? 18.969 -8.289 -13.883 1 96.06 152 GLU A N 1
ATOM 1140 C CA . GLU A 1 152 ? 17.812 -8.664 -14.695 1 96.06 152 GLU A CA 1
ATOM 1141 C C . GLU A 1 152 ? 18.125 -8.578 -16.188 1 96.06 152 GLU A C 1
ATOM 1143 O O . GLU A 1 152 ? 17.734 -9.453 -16.953 1 96.06 152 GLU A O 1
ATOM 1148 N N . ALA A 1 153 ? 18.797 -7.461 -16.562 1 96.44 153 ALA A N 1
ATOM 1149 C CA . ALA A 1 153 ? 19.156 -7.289 -17.953 1 96.44 153 ALA A CA 1
ATOM 1150 C C . ALA A 1 153 ? 20.109 -8.391 -18.422 1 96.44 153 ALA A C 1
ATOM 1152 O O . ALA A 1 153 ? 19.984 -8.922 -19.516 1 96.44 153 ALA A O 1
ATOM 1153 N N . LEU A 1 154 ? 21.047 -8.75 -17.594 1 97.69 154 LEU A N 1
ATOM 1154 C CA . LEU A 1 154 ? 22 -9.797 -17.891 1 97.69 154 LEU A CA 1
ATOM 1155 C C . LEU A 1 154 ? 21.312 -11.156 -18.016 1 97.69 154 LEU A C 1
ATOM 1157 O O . LEU A 1 154 ? 21.609 -11.914 -18.953 1 97.69 154 LEU A O 1
ATOM 1161 N N . GLN A 1 155 ? 20.391 -11.438 -17.109 1 95 155 GLN A N 1
ATOM 1162 C CA . GLN A 1 155 ? 19.672 -12.711 -17.141 1 95 155 GLN A CA 1
ATOM 1163 C C . GLN A 1 155 ? 18.844 -12.844 -18.422 1 95 155 GLN A C 1
ATOM 1165 O O . GLN A 1 155 ? 18.812 -13.906 -19.031 1 95 155 GLN A O 1
ATOM 1170 N N . ARG A 1 156 ? 18.266 -11.773 -18.844 1 93.88 156 ARG A N 1
ATOM 1171 C CA . ARG A 1 156 ? 17.453 -11.773 -20.062 1 93.88 156 ARG A CA 1
ATOM 1172 C C . ARG A 1 156 ? 18.328 -12 -21.297 1 93.88 156 ARG A C 1
ATOM 1174 O O . ARG A 1 156 ? 17.859 -12.523 -22.297 1 93.88 156 ARG A O 1
ATOM 1181 N N . ALA A 1 157 ? 19.562 -11.625 -21.172 1 95.19 157 ALA A N 1
ATOM 1182 C CA . ALA A 1 157 ? 20.516 -11.82 -22.266 1 95.19 157 ALA A CA 1
ATOM 1183 C C . ALA A 1 157 ? 21.219 -13.164 -22.141 1 95.19 157 ALA A C 1
ATOM 1185 O O . ALA A 1 157 ? 22.234 -13.406 -22.812 1 95.19 157 ALA A O 1
ATOM 1186 N N . ASN A 1 158 ? 20.719 -14.07 -21.219 1 94.69 158 ASN A N 1
ATOM 1187 C CA . ASN A 1 158 ? 21.234 -15.422 -21 1 94.69 158 ASN A CA 1
ATOM 1188 C C . ASN A 1 158 ? 22.656 -15.398 -20.453 1 94.69 158 ASN A C 1
ATOM 1190 O O . ASN A 1 158 ? 23.438 -16.312 -20.703 1 94.69 158 ASN A O 1
ATOM 1194 N N . ARG A 1 159 ? 22.969 -14.289 -19.922 1 97.44 159 ARG A N 1
ATOM 1195 C CA . ARG A 1 159 ? 24.219 -14.195 -19.172 1 97.44 159 ARG A CA 1
ATOM 1196 C C . ARG A 1 159 ? 23.984 -14.453 -17.688 1 97.44 159 ARG A C 1
ATOM 1198 O O . ARG A 1 159 ? 24.25 -13.586 -16.859 1 97.44 159 ARG A O 1
ATOM 1205 N N . THR A 1 160 ? 23.641 -15.625 -17.359 1 97.75 160 THR A N 1
ATOM 1206 C CA . THR A 1 160 ? 23.078 -15.992 -16.047 1 97.75 160 THR A CA 1
ATOM 1207 C C . THR A 1 160 ? 24.156 -15.922 -14.969 1 97.75 160 THR A C 1
ATOM 1209 O O . THR A 1 160 ? 23.859 -15.539 -13.836 1 97.75 160 THR A O 1
ATOM 1212 N N . ASP A 1 161 ? 25.391 -16.297 -15.297 1 98.19 161 ASP A N 1
ATOM 1213 C CA . ASP A 1 161 ? 26.453 -16.234 -14.305 1 98.19 161 ASP A CA 1
ATOM 1214 C C . ASP A 1 161 ? 26.688 -14.797 -13.828 1 98.19 161 ASP A C 1
ATOM 1216 O O . ASP A 1 161 ? 26.828 -14.547 -12.633 1 98.19 161 ASP A O 1
ATOM 1220 N N . ASP A 1 162 ? 26.734 -13.93 -14.836 1 98.19 162 ASP A N 1
ATOM 1221 C CA . ASP A 1 162 ? 26.922 -12.523 -14.5 1 98.19 162 ASP A CA 1
ATOM 1222 C C . ASP A 1 162 ? 25.719 -11.984 -13.727 1 98.19 162 ASP A C 1
ATOM 1224 O O . ASP A 1 162 ? 25.875 -11.141 -12.836 1 98.19 162 ASP A O 1
ATOM 1228 N N . ALA A 1 163 ? 24.547 -12.414 -14.094 1 98.25 163 ALA A N 1
ATOM 1229 C CA . ALA A 1 163 ? 23.328 -12.008 -13.391 1 98.25 163 ALA A CA 1
ATOM 1230 C C . ALA A 1 163 ? 23.391 -12.422 -11.922 1 98.25 163 ALA A C 1
ATOM 1232 O O . ALA A 1 163 ? 23.031 -11.641 -11.039 1 98.25 163 ALA A O 1
ATOM 1233 N N . ILE A 1 164 ? 23.844 -13.656 -11.648 1 98.5 164 ILE A N 1
ATOM 1234 C CA . ILE A 1 164 ? 23.953 -14.18 -10.289 1 98.5 164 ILE A CA 1
ATOM 1235 C C . ILE A 1 164 ? 24.859 -13.281 -9.461 1 98.5 164 ILE A C 1
ATOM 1237 O O . ILE A 1 164 ? 24.531 -12.906 -8.336 1 98.5 164 ILE A O 1
ATOM 1241 N N . GLU A 1 165 ? 25.969 -12.914 -10.07 1 98.25 165 GLU A N 1
ATOM 1242 C CA . GLU A 1 165 ? 26.891 -12.039 -9.367 1 98.25 165 GLU A CA 1
ATOM 1243 C C . GLU A 1 165 ? 26.266 -10.68 -9.086 1 98.25 165 GLU A C 1
ATOM 1245 O O . GLU A 1 165 ? 26.453 -10.117 -8.008 1 98.25 165 GLU A O 1
ATOM 1250 N N . ALA A 1 166 ? 25.562 -10.156 -10.047 1 98.12 166 ALA A N 1
ATOM 1251 C CA . ALA A 1 166 ? 24.906 -8.867 -9.867 1 98.12 166 ALA A CA 1
ATOM 1252 C C . ALA A 1 166 ? 23.875 -8.93 -8.75 1 98.12 166 ALA A C 1
ATOM 1254 O O . ALA A 1 166 ? 23.766 -8.016 -7.93 1 98.12 166 ALA A O 1
ATOM 1255 N N . TYR A 1 167 ? 23.078 -9.977 -8.656 1 98 167 TYR A N 1
ATOM 1256 C CA . TYR A 1 167 ? 22.094 -10.133 -7.605 1 98 167 TYR A CA 1
ATOM 1257 C C . TYR A 1 167 ? 22.75 -10.25 -6.238 1 98 167 TYR A C 1
ATOM 1259 O O . TYR A 1 167 ? 22.281 -9.672 -5.258 1 98 167 TYR A O 1
ATOM 1267 N N . ARG A 1 168 ? 23.844 -11 -6.168 1 98.12 168 ARG A N 1
ATOM 1268 C CA . ARG A 1 168 ? 24.562 -11.141 -4.91 1 98.12 168 ARG A CA 1
ATOM 1269 C C . ARG A 1 168 ? 25.094 -9.797 -4.422 1 98.12 168 ARG A C 1
ATOM 1271 O O . ARG A 1 168 ? 24.984 -9.477 -3.234 1 98.12 168 ARG A O 1
ATOM 1278 N N . GLU A 1 169 ? 25.609 -9.055 -5.355 1 97.06 169 GLU A N 1
ATOM 1279 C CA . GLU A 1 169 ? 26.109 -7.727 -5 1 97.06 169 GLU A CA 1
ATOM 1280 C C . GLU A 1 169 ? 24.984 -6.812 -4.551 1 97.06 169 GLU A C 1
ATOM 1282 O O . GLU A 1 169 ? 25.156 -6.016 -3.625 1 97.06 169 GLU A O 1
ATOM 1287 N N . ALA A 1 170 ? 23.828 -6.867 -5.215 1 95.56 170 ALA A N 1
ATOM 1288 C CA . ALA A 1 170 ? 22.672 -6.082 -4.809 1 95.56 170 ALA A CA 1
ATOM 1289 C C . ALA A 1 170 ? 22.266 -6.41 -3.375 1 95.56 170 ALA A C 1
ATOM 1291 O O . ALA A 1 170 ? 21.969 -5.508 -2.588 1 95.56 170 ALA A O 1
ATOM 1292 N N . LEU A 1 171 ? 22.328 -7.672 -3.016 1 94.12 171 LEU A N 1
ATOM 1293 C CA . LEU A 1 171 ? 21.891 -8.125 -1.699 1 94.12 171 LEU A CA 1
ATOM 1294 C C . LEU A 1 171 ? 22.906 -7.762 -0.631 1 94.12 171 LEU A C 1
ATOM 1296 O O . LEU A 1 171 ? 22.562 -7.57 0.535 1 94.12 171 LEU A O 1
ATOM 1300 N N . LYS A 1 172 ? 24.188 -7.621 -1.023 1 92.56 172 LYS A N 1
ATOM 1301 C CA . LYS A 1 172 ? 25.219 -7.145 -0.097 1 92.56 172 LYS A CA 1
ATOM 1302 C C . LYS A 1 172 ? 24.969 -5.688 0.288 1 92.56 172 LYS A C 1
ATOM 1304 O O . LYS A 1 172 ? 25.234 -5.289 1.423 1 92.56 172 LYS A O 1
ATOM 1309 N N . LEU A 1 173 ? 24.5 -5 -0.749 1 88.31 173 LEU A N 1
ATOM 1310 C CA . LEU A 1 173 ? 24.234 -3.58 -0.541 1 88.31 173 LEU A CA 1
ATOM 1311 C C . LEU A 1 173 ? 22.922 -3.377 0.225 1 88.31 173 LEU A C 1
ATOM 1313 O O . LEU A 1 173 ? 22.828 -2.479 1.064 1 88.31 173 LEU A O 1
ATOM 1317 N N . ASP A 1 174 ? 21.922 -4.195 -0.031 1 88.44 174 ASP A N 1
ATOM 1318 C CA . ASP A 1 174 ? 20.625 -4.125 0.625 1 88.44 174 ASP A CA 1
ATOM 1319 C C . ASP A 1 174 ? 20.047 -5.523 0.844 1 88.44 174 ASP A C 1
ATOM 1321 O O . ASP A 1 174 ? 19.422 -6.086 -0.053 1 88.44 174 ASP A O 1
ATOM 1325 N N . ALA A 1 175 ? 20.156 -5.949 2.035 1 87.94 175 ALA A N 1
ATOM 1326 C CA . ALA A 1 175 ? 19.719 -7.301 2.369 1 87.94 175 ALA A CA 1
ATOM 1327 C C . ALA A 1 175 ? 18.203 -7.41 2.355 1 87.94 175 ALA A C 1
ATOM 1329 O O . ALA A 1 175 ? 17.641 -8.516 2.307 1 87.94 175 ALA A O 1
ATOM 1330 N N . LYS A 1 176 ? 17.469 -6.328 2.346 1 85.62 176 LYS A N 1
ATOM 1331 C CA . LYS A 1 176 ? 16 -6.328 2.402 1 85.62 176 LYS A CA 1
ATOM 1332 C C . LYS A 1 176 ? 15.398 -6.359 1.001 1 85.62 176 LYS A C 1
ATOM 1334 O O . LYS A 1 176 ? 14.18 -6.449 0.847 1 85.62 176 LYS A O 1
ATOM 1339 N N . LEU A 1 177 ? 16.266 -6.352 -0.055 1 91.19 177 LEU A N 1
ATOM 1340 C CA . LEU A 1 177 ? 15.812 -6.371 -1.438 1 91.19 177 LEU A CA 1
ATOM 1341 C C . LEU A 1 177 ? 15.406 -7.777 -1.857 1 91.19 177 LEU A C 1
ATOM 1343 O O . LEU A 1 177 ? 16.094 -8.414 -2.66 1 91.19 177 LEU A O 1
ATOM 1347 N N . ASN A 1 178 ? 14.156 -8.203 -1.423 1 93.31 178 ASN A N 1
ATOM 1348 C CA . ASN A 1 178 ? 13.734 -9.594 -1.547 1 93.31 178 ASN A CA 1
ATOM 1349 C C . ASN A 1 178 ? 13.547 -9.992 -3.008 1 93.31 178 ASN A C 1
ATOM 1351 O O . ASN A 1 178 ? 13.711 -11.164 -3.361 1 93.31 178 ASN A O 1
ATOM 1355 N N . VAL A 1 179 ? 13.211 -9.016 -3.879 1 94.75 179 VAL A N 1
ATOM 1356 C CA . VAL A 1 179 ? 13.055 -9.312 -5.297 1 94.75 179 VAL A CA 1
ATOM 1357 C C . VAL A 1 179 ? 14.375 -9.805 -5.875 1 94.75 179 VAL A C 1
ATOM 1359 O O . VAL A 1 179 ? 14.391 -10.672 -6.754 1 94.75 179 VAL A O 1
ATOM 1362 N N . ALA A 1 180 ? 15.43 -9.219 -5.418 1 96.44 180 ALA A N 1
ATOM 1363 C CA . ALA A 1 180 ? 16.75 -9.664 -5.859 1 96.44 180 ALA A CA 1
ATOM 1364 C C . ALA A 1 180 ? 17.047 -11.078 -5.375 1 96.44 180 ALA A C 1
ATOM 1366 O O . ALA A 1 180 ? 17.656 -11.875 -6.094 1 96.44 180 ALA A O 1
ATOM 1367 N N . ARG A 1 181 ? 16.641 -11.414 -4.156 1 96.62 181 ARG A N 1
ATOM 1368 C CA . ARG A 1 181 ? 16.844 -12.75 -3.6 1 96.62 181 ARG A CA 1
ATOM 1369 C C . ARG A 1 181 ? 16.078 -13.797 -4.395 1 96.62 181 ARG A C 1
ATOM 1371 O O . ARG A 1 181 ? 16.594 -14.875 -4.68 1 96.62 181 ARG A O 1
ATOM 1378 N N . VAL A 1 182 ? 14.844 -13.461 -4.703 1 96.81 182 VAL A N 1
ATOM 1379 C CA . VAL A 1 182 ? 14.008 -14.359 -5.488 1 96.81 182 VAL A CA 1
ATOM 1380 C C . VAL A 1 182 ? 14.656 -14.617 -6.848 1 96.81 182 VAL A C 1
ATOM 1382 O O . VAL A 1 182 ? 14.789 -15.766 -7.277 1 96.81 182 VAL A O 1
ATOM 1385 N N . ASN A 1 183 ? 15.086 -13.562 -7.52 1 97.5 183 ASN A N 1
ATOM 1386 C CA . ASN A 1 183 ? 15.68 -13.719 -8.844 1 97.5 183 ASN A CA 1
ATOM 1387 C C . ASN A 1 183 ? 17.016 -14.445 -8.773 1 97.5 183 ASN A C 1
ATOM 1389 O O . ASN A 1 183 ? 17.375 -15.18 -9.695 1 97.5 183 ASN A O 1
ATOM 1393 N N . LEU A 1 184 ? 17.766 -14.219 -7.684 1 97.94 184 LEU A N 1
ATOM 1394 C CA . LEU A 1 184 ? 18.984 -14.992 -7.461 1 97.94 184 LEU A CA 1
ATOM 1395 C C . LEU A 1 184 ? 18.672 -16.484 -7.379 1 97.94 184 LEU A C 1
ATOM 1397 O O . LEU A 1 184 ? 19.344 -17.297 -8.016 1 97.94 184 LEU A O 1
ATOM 1401 N N . GLY A 1 185 ? 17.641 -16.844 -6.566 1 98.06 185 GLY A N 1
ATOM 1402 C CA . GLY A 1 185 ? 17.219 -18.234 -6.465 1 98.06 185 GLY A CA 1
ATOM 1403 C C . GLY A 1 185 ? 16.844 -18.844 -7.801 1 98.06 185 GLY A C 1
ATOM 1404 O O . GLY A 1 185 ? 17.25 -19.969 -8.109 1 98.06 185 GLY A O 1
ATOM 1405 N N . LYS A 1 186 ? 16.078 -18.078 -8.602 1 97 186 LYS A N 1
ATOM 1406 C CA . LYS A 1 186 ? 15.664 -18.547 -9.922 1 97 186 LYS A CA 1
ATOM 1407 C C . LYS A 1 186 ? 16.859 -18.75 -10.844 1 97 186 LYS A C 1
ATOM 1409 O O . LYS A 1 186 ? 16.938 -19.734 -11.57 1 97 186 LYS A O 1
ATOM 1414 N N . ALA A 1 187 ? 17.797 -17.766 -10.844 1 97.38 187 ALA A N 1
ATOM 1415 C CA . ALA A 1 187 ? 18.984 -17.844 -11.695 1 97.38 187 ALA A CA 1
ATOM 1416 C C . ALA A 1 187 ? 19.859 -19.031 -11.305 1 97.38 187 ALA A C 1
ATOM 1418 O O . ALA A 1 187 ? 20.406 -19.719 -12.172 1 97.38 187 ALA A O 1
ATOM 1419 N N . LEU A 1 188 ? 20.016 -19.266 -10 1 98 188 LEU A N 1
ATOM 1420 C CA . LEU A 1 188 ? 20.781 -20.406 -9.516 1 98 188 LEU A CA 1
ATOM 1421 C C . LEU A 1 188 ? 20.156 -21.719 -9.977 1 98 188 LEU A C 1
ATOM 1423 O O . LEU A 1 188 ? 20.859 -22.641 -10.398 1 98 188 LEU A O 1
ATOM 1427 N N . ALA A 1 189 ? 18.812 -21.812 -9.891 1 96.62 189 ALA A N 1
ATOM 1428 C CA . ALA A 1 189 ? 18.094 -23 -10.344 1 96.62 189 ALA A CA 1
ATOM 1429 C C . ALA A 1 189 ? 18.312 -23.234 -11.836 1 96.62 189 ALA A C 1
ATOM 1431 O O . ALA A 1 189 ? 18.453 -24.375 -12.281 1 96.62 189 ALA A O 1
ATOM 1432 N N . GLU A 1 190 ? 18.328 -22.125 -12.617 1 95.38 190 GLU A N 1
ATOM 1433 C CA . GLU A 1 190 ? 18.562 -22.203 -14.055 1 95.38 190 GLU A CA 1
ATOM 1434 C C . GLU A 1 190 ? 19.922 -22.797 -14.359 1 95.38 190 GLU A C 1
ATOM 1436 O O . GLU A 1 190 ? 20.109 -23.484 -15.367 1 95.38 190 GLU A O 1
ATOM 1441 N N . LYS A 1 191 ? 20.875 -22.578 -13.484 1 96 191 LYS A N 1
ATOM 1442 C CA . LYS A 1 191 ? 22.234 -23.078 -13.656 1 96 191 LYS A CA 1
ATOM 1443 C C . LYS A 1 191 ? 22.391 -24.469 -13.062 1 96 191 LYS A C 1
ATOM 1445 O O . LYS A 1 191 ? 23.469 -25.062 -13.109 1 96 191 LYS A O 1
ATOM 1450 N N . GLY A 1 192 ? 21.297 -25.016 -12.461 1 94.44 192 GLY A N 1
ATOM 1451 C CA . GLY A 1 192 ? 21.328 -26.344 -11.891 1 94.44 192 GLY A CA 1
ATOM 1452 C C . GLY A 1 192 ? 21.891 -26.391 -10.484 1 94.44 192 GLY A C 1
ATOM 1453 O O . GLY A 1 192 ? 22.125 -27.469 -9.93 1 94.44 192 GLY A O 1
ATOM 1454 N N . LEU A 1 193 ? 22.172 -25.234 -9.945 1 96.62 193 LEU A N 1
ATOM 1455 C CA . LEU A 1 193 ? 22.625 -25.172 -8.562 1 96.62 193 LEU A CA 1
ATOM 1456 C C . LEU A 1 193 ? 21.453 -25.234 -7.598 1 96.62 193 LEU A C 1
ATOM 1458 O O . LEU A 1 193 ? 21.203 -24.281 -6.852 1 96.62 193 LEU A O 1
ATOM 1462 N N . ASN A 1 194 ? 20.75 -26.328 -7.52 1 95.88 194 ASN A N 1
ATOM 1463 C CA . ASN A 1 194 ? 19.453 -26.516 -6.887 1 95.88 194 ASN A CA 1
ATOM 1464 C C . ASN A 1 194 ? 19.531 -26.375 -5.371 1 95.88 194 ASN A C 1
ATOM 1466 O O . ASN A 1 194 ? 18.625 -25.844 -4.738 1 95.88 194 ASN A O 1
ATOM 1470 N N . GLY A 1 195 ? 20.594 -26.938 -4.773 1 96.31 195 GLY A N 1
ATOM 1471 C CA . GLY A 1 195 ? 20.75 -26.812 -3.332 1 96.31 195 GLY A CA 1
ATOM 1472 C C . GLY A 1 195 ? 20.797 -25.375 -2.854 1 96.31 195 GLY A C 1
ATOM 1473 O O . GLY A 1 195 ? 20.047 -25 -1.953 1 96.31 195 GLY A O 1
ATOM 1474 N N . GLU A 1 196 ? 21.703 -24.609 -3.514 1 97.44 196 GLU A N 1
ATOM 1475 C CA . GLU A 1 196 ? 21.812 -23.203 -3.156 1 97.44 196 GLU A CA 1
ATOM 1476 C C . GLU A 1 196 ? 20.531 -22.438 -3.508 1 97.44 196 GLU A C 1
ATOM 1478 O O . GLU A 1 196 ? 20.125 -21.531 -2.783 1 97.44 196 GLU A O 1
ATOM 1483 N N . ALA A 1 197 ? 19.906 -22.734 -4.625 1 97.81 197 ALA A N 1
ATOM 1484 C CA . ALA A 1 197 ? 18.656 -22.109 -5.047 1 97.81 197 ALA A CA 1
ATOM 1485 C C . ALA A 1 197 ? 17.562 -22.312 -4.008 1 97.81 197 ALA A C 1
ATOM 1487 O O . ALA A 1 197 ? 16.859 -21.359 -3.645 1 97.81 197 ALA A O 1
ATOM 1488 N N . LYS A 1 198 ? 17.484 -23.531 -3.52 1 96.38 198 LYS A N 1
ATOM 1489 C CA . LYS A 1 198 ? 16.469 -23.875 -2.529 1 96.38 198 LYS A CA 1
ATOM 1490 C C . LYS A 1 198 ? 16.656 -23.062 -1.251 1 96.38 198 LYS A C 1
ATOM 1492 O O . LYS A 1 198 ? 15.688 -22.5 -0.725 1 96.38 198 LYS A O 1
ATOM 1497 N N . GLU A 1 199 ? 17.844 -23.031 -0.794 1 95.19 199 GLU A N 1
ATOM 1498 C CA . GLU A 1 199 ? 18.109 -22.281 0.43 1 95.19 199 GLU A CA 1
ATOM 1499 C C . GLU A 1 199 ? 17.844 -20.781 0.236 1 95.19 199 GLU A C 1
ATOM 1501 O O . GLU A 1 199 ? 17.297 -20.125 1.129 1 95.19 199 GLU A O 1
ATOM 1506 N N . THR A 1 200 ? 18.234 -20.234 -0.921 1 97.25 200 THR A N 1
ATOM 1507 C CA . THR A 1 200 ? 18.031 -18.828 -1.245 1 97.25 200 THR A CA 1
ATOM 1508 C C . THR A 1 200 ? 16.531 -18.5 -1.297 1 97.25 200 THR A C 1
ATOM 1510 O O . THR A 1 200 ? 16.094 -17.5 -0.743 1 97.25 200 THR A O 1
ATOM 1513 N N . LEU A 1 201 ? 15.773 -19.328 -1.879 1 96.5 201 LEU A N 1
ATOM 1514 C CA . LEU A 1 201 ? 14.336 -19.109 -1.993 1 96.5 201 LEU A CA 1
ATOM 1515 C C . LEU A 1 201 ? 13.648 -19.281 -0.642 1 96.5 201 LEU A C 1
ATOM 1517 O O . LEU A 1 201 ? 12.68 -18.594 -0.339 1 96.5 201 LEU A O 1
ATOM 1521 N N . ARG A 1 202 ? 14.156 -20.234 0.163 1 93.44 202 ARG A N 1
ATOM 1522 C CA . ARG A 1 202 ? 13.625 -20.391 1.514 1 93.44 202 ARG A CA 1
ATOM 1523 C C . ARG A 1 202 ? 13.82 -19.125 2.328 1 93.44 202 ARG A C 1
ATOM 1525 O O . ARG A 1 202 ? 12.914 -18.688 3.045 1 93.44 202 ARG A O 1
ATOM 1532 N N . GLU A 1 203 ? 15 -18.594 2.172 1 91.88 203 GLU A N 1
ATOM 1533 C CA . GLU A 1 203 ? 15.258 -17.328 2.855 1 91.88 203 GLU A CA 1
ATOM 1534 C C . GLU A 1 203 ? 14.328 -16.234 2.346 1 91.88 203 GLU A C 1
ATOM 1536 O O . GLU A 1 203 ? 13.867 -15.398 3.125 1 91.88 203 GLU A O 1
ATOM 1541 N N . ALA A 1 204 ? 14.047 -16.172 1.047 1 94 204 ALA A N 1
ATOM 1542 C CA . ALA A 1 204 ? 13.156 -15.172 0.462 1 94 204 ALA A CA 1
ATOM 1543 C C . ALA A 1 204 ? 11.75 -15.266 1.061 1 94 204 ALA A C 1
ATOM 1545 O O . ALA A 1 204 ? 11.102 -14.25 1.303 1 94 204 ALA A O 1
ATOM 1546 N N . THR A 1 205 ? 11.297 -16.5 1.303 1 91.5 205 THR A N 1
ATOM 1547 C CA . THR A 1 205 ? 9.961 -16.703 1.859 1 91.5 205 THR A CA 1
ATOM 1548 C C . THR A 1 205 ? 9.906 -16.203 3.305 1 91.5 205 THR A C 1
ATOM 1550 O O . THR A 1 205 ? 8.836 -15.828 3.793 1 91.5 205 THR A O 1
ATOM 1553 N N . ARG A 1 206 ? 11.039 -16.188 3.988 1 84.69 206 ARG A N 1
ATOM 1554 C CA . ARG A 1 206 ? 11.109 -15.727 5.375 1 84.69 206 ARG A CA 1
ATOM 1555 C C . ARG A 1 206 ? 11.141 -14.203 5.449 1 84.69 206 ARG A C 1
ATOM 1557 O O . ARG A 1 206 ? 10.602 -13.617 6.391 1 84.69 206 ARG A O 1
ATOM 1564 N N . GLN A 1 207 ? 11.75 -13.664 4.414 1 87.06 207 GLN A N 1
ATOM 1565 C CA . GLN A 1 207 ? 11.945 -12.219 4.406 1 87.06 207 GLN A CA 1
ATOM 1566 C C . GLN A 1 207 ? 10.633 -11.484 4.098 1 87.06 207 GLN A C 1
ATOM 1568 O O . GLN A 1 207 ? 10.383 -10.398 4.625 1 87.06 207 GLN A O 1
ATOM 1573 N N . LYS A 1 208 ? 9.828 -12.039 3.289 1 88.38 208 LYS A N 1
ATOM 1574 C CA . LYS A 1 208 ? 8.555 -11.438 2.906 1 88.38 208 LYS A CA 1
ATOM 1575 C C . LYS A 1 208 ? 7.422 -12.461 2.949 1 88.38 208 LYS A C 1
ATOM 1577 O O . LYS A 1 208 ? 7.375 -13.375 2.123 1 88.38 208 LYS A O 1
ATOM 1582 N N . LEU A 1 209 ? 6.562 -12.219 3.887 1 87.25 209 LEU A N 1
ATOM 1583 C CA . LEU A 1 209 ? 5.426 -13.117 4.047 1 87.25 209 LEU A CA 1
ATOM 1584 C C . LEU A 1 209 ? 4.539 -13.102 2.805 1 87.25 209 LEU A C 1
ATOM 1586 O O . LEU A 1 209 ? 4.191 -12.031 2.301 1 87.25 209 LEU A O 1
ATOM 1590 N N . GLY A 1 210 ? 4.262 -14.25 2.283 1 89.44 210 GLY A N 1
ATOM 1591 C CA . GLY A 1 210 ? 3.32 -14.375 1.18 1 89.44 210 GLY A CA 1
ATOM 1592 C C . GLY A 1 210 ? 3.938 -14.055 -0.168 1 89.44 210 GLY A C 1
ATOM 1593 O O . GLY A 1 210 ? 3.227 -13.727 -1.121 1 89.44 210 GLY A O 1
ATOM 1594 N N . ASP A 1 211 ? 5.23 -14.086 -0.288 1 92.88 211 ASP A N 1
ATOM 1595 C CA . ASP A 1 211 ? 5.875 -13.867 -1.581 1 92.88 211 ASP A CA 1
ATOM 1596 C C . ASP A 1 211 ? 5.559 -15 -2.549 1 92.88 211 ASP A C 1
ATOM 1598 O O . ASP A 1 211 ? 6.133 -16.094 -2.443 1 92.88 211 ASP A O 1
ATOM 1602 N N . THR A 1 212 ? 4.727 -14.75 -3.529 1 95.25 212 THR A N 1
ATOM 1603 C CA . THR A 1 212 ? 4.172 -15.758 -4.43 1 95.25 212 THR A CA 1
ATOM 1604 C C . THR A 1 212 ? 5.273 -16.391 -5.277 1 95.25 212 THR A C 1
ATOM 1606 O O . THR A 1 212 ? 5.305 -17.609 -5.445 1 95.25 212 THR A O 1
ATOM 1609 N N . GLU A 1 213 ? 6.211 -15.609 -5.789 1 96.19 213 GLU A N 1
ATOM 1610 C CA . GLU A 1 213 ? 7.266 -16.109 -6.652 1 96.19 213 GLU A CA 1
ATOM 1611 C C . GLU A 1 213 ? 8.234 -17 -5.879 1 96.19 213 GLU A C 1
ATOM 1613 O O . GLU A 1 213 ? 8.688 -18.031 -6.383 1 96.19 213 GLU A O 1
ATOM 1618 N N . ALA A 1 214 ? 8.531 -16.562 -4.691 1 95.94 214 ALA A N 1
ATOM 1619 C CA . ALA A 1 214 ? 9.453 -17.344 -3.869 1 95.94 214 ALA A CA 1
ATOM 1620 C C . ALA A 1 214 ? 8.867 -18.719 -3.547 1 95.94 214 ALA A C 1
ATOM 1622 O O . ALA A 1 214 ? 9.523 -19.75 -3.744 1 95.94 214 ALA A O 1
ATOM 1623 N N . HIS A 1 215 ? 7.609 -18.766 -3.076 1 96.88 215 HIS A N 1
ATOM 1624 C CA . HIS A 1 215 ? 6.957 -20.016 -2.73 1 96.88 215 HIS A CA 1
ATOM 1625 C C . HIS A 1 215 ? 6.812 -20.922 -3.953 1 96.88 215 HIS A C 1
ATOM 1627 O O . HIS A 1 215 ? 7.117 -22.109 -3.891 1 96.88 215 HIS A O 1
ATOM 1633 N N . TYR A 1 216 ? 6.363 -20.344 -5.082 1 97.69 216 TYR A N 1
ATOM 1634 C CA . TYR A 1 216 ? 6.133 -21.125 -6.289 1 97.69 216 TYR A CA 1
ATOM 1635 C C . TYR A 1 216 ? 7.418 -21.797 -6.762 1 97.69 216 TYR A C 1
ATOM 1637 O O . TYR A 1 216 ? 7.449 -23 -7.016 1 97.69 216 TYR A O 1
ATOM 1645 N N . ASN A 1 217 ? 8.438 -21.016 -6.828 1 97.69 217 ASN A N 1
ATOM 1646 C CA . ASN A 1 217 ? 9.68 -21.562 -7.359 1 97.69 217 ASN A CA 1
ATOM 1647 C C . ASN A 1 217 ? 10.336 -22.531 -6.379 1 97.69 217 ASN A C 1
ATOM 1649 O O . ASN A 1 217 ? 11 -23.484 -6.789 1 97.69 217 ASN A O 1
ATOM 1653 N N . LEU A 1 218 ? 10.172 -22.281 -5.102 1 96.75 218 LEU A N 1
ATOM 1654 C CA . LEU A 1 218 ? 10.625 -23.266 -4.125 1 96.75 218 LEU A CA 1
ATOM 1655 C C . LEU A 1 218 ? 9.883 -24.594 -4.312 1 96.75 218 LEU A C 1
ATOM 1657 O O . LEU A 1 218 ? 10.492 -25.656 -4.234 1 96.75 218 LEU A O 1
ATOM 1661 N N . GLY A 1 219 ? 8.539 -24.516 -4.555 1 97.38 219 GLY A N 1
ATOM 1662 C CA . GLY A 1 219 ? 7.77 -25.719 -4.859 1 97.38 219 GLY A CA 1
ATOM 1663 C C . GLY A 1 219 ? 8.281 -26.469 -6.07 1 97.38 219 GLY A C 1
ATOM 1664 O O . GLY A 1 219 ? 8.367 -27.703 -6.055 1 97.38 219 GLY A O 1
ATOM 1665 N N . VAL A 1 220 ? 8.609 -25.719 -7.09 1 97.75 220 VAL A N 1
ATOM 1666 C CA . VAL A 1 220 ? 9.133 -26.312 -8.312 1 97.75 220 VAL A CA 1
ATOM 1667 C C . VAL A 1 220 ? 10.414 -27.094 -8 1 97.75 220 VAL A C 1
ATOM 1669 O O . VAL A 1 220 ? 10.602 -28.203 -8.492 1 97.75 220 VAL A O 1
ATOM 1672 N N . LEU A 1 221 ? 11.289 -26.531 -7.211 1 97 221 LEU A N 1
ATOM 1673 C CA . LEU A 1 221 ? 12.547 -27.188 -6.863 1 97 221 LEU A CA 1
ATOM 1674 C C . LEU A 1 221 ? 12.289 -28.438 -6.027 1 97 221 LEU A C 1
ATOM 1676 O O . LEU A 1 221 ? 12.953 -29.453 -6.215 1 97 221 LEU A O 1
ATOM 1680 N N . LEU A 1 222 ? 11.352 -28.344 -5.137 1 96.62 222 LEU A N 1
ATOM 1681 C CA . LEU A 1 222 ? 11.016 -29.5 -4.301 1 96.62 222 LEU A CA 1
ATOM 1682 C C . LEU A 1 222 ? 10.422 -30.625 -5.137 1 96.62 222 LEU A C 1
ATOM 1684 O O . LEU A 1 222 ? 10.688 -31.797 -4.883 1 96.62 222 LEU A O 1
ATOM 1688 N N . MET A 1 223 ? 9.641 -30.266 -6.184 1 96.06 223 MET A N 1
ATOM 1689 C CA . MET A 1 223 ? 9.125 -31.25 -7.133 1 96.06 223 MET A CA 1
ATOM 1690 C C . MET A 1 223 ? 10.266 -31.969 -7.836 1 96.06 223 MET A C 1
ATOM 1692 O O . MET A 1 223 ? 10.227 -33.188 -7.996 1 96.06 223 MET A O 1
ATOM 1696 N N . ARG A 1 224 ? 11.266 -31.234 -8.188 1 94.44 224 ARG A N 1
ATOM 1697 C CA . ARG A 1 224 ? 12.414 -31.812 -8.867 1 94.44 224 ARG A CA 1
ATOM 1698 C C . ARG A 1 224 ? 13.148 -32.812 -7.961 1 94.44 224 ARG A C 1
ATOM 1700 O O . ARG A 1 224 ? 13.727 -33.781 -8.438 1 94.44 224 ARG A O 1
ATOM 1707 N N . GLU A 1 225 ? 13.055 -32.562 -6.73 1 94.5 225 GLU A N 1
ATOM 1708 C CA . GLU A 1 225 ? 13.719 -33.438 -5.75 1 94.5 225 GLU A CA 1
ATOM 1709 C C . GLU A 1 225 ? 12.789 -34.562 -5.289 1 94.5 225 GLU A C 1
ATOM 1711 O O . GLU A 1 225 ? 13.133 -35.312 -4.379 1 94.5 225 GLU A O 1
ATOM 1716 N N . ASN A 1 226 ? 11.602 -34.625 -5.848 1 95.12 226 ASN A N 1
ATOM 1717 C CA . ASN A 1 226 ? 10.586 -35.625 -5.562 1 95.12 226 ASN A CA 1
ATOM 1718 C C . ASN A 1 226 ? 10.055 -35.5 -4.137 1 95.12 226 ASN A C 1
ATOM 1720 O O . ASN A 1 226 ? 9.602 -36.5 -3.553 1 95.12 226 ASN A O 1
ATOM 1724 N N . ASP A 1 227 ? 10.32 -34.375 -3.561 1 96.31 227 ASP A N 1
ATOM 1725 C CA . ASP A 1 227 ? 9.648 -34.062 -2.303 1 96.31 227 ASP A CA 1
ATOM 1726 C C . ASP A 1 227 ? 8.234 -33.562 -2.549 1 96.31 227 ASP A C 1
ATOM 1728 O O . ASP A 1 227 ? 7.98 -32.344 -2.432 1 96.31 227 ASP A O 1
ATOM 1732 N N . LEU A 1 228 ? 7.301 -34.406 -2.768 1 96.81 228 LEU A N 1
ATOM 1733 C CA . LEU A 1 228 ? 5.957 -34.062 -3.217 1 96.81 228 LEU A CA 1
ATOM 1734 C C . LEU A 1 228 ? 5.176 -33.344 -2.117 1 96.81 228 LEU A C 1
ATOM 1736 O O . LEU A 1 228 ? 4.449 -32.375 -2.387 1 96.81 228 LEU A O 1
ATOM 1740 N N . ASP A 1 229 ? 5.352 -33.812 -0.898 1 95 229 ASP A N 1
ATOM 1741 C CA . ASP A 1 229 ? 4.641 -33.188 0.205 1 95 229 ASP A CA 1
ATOM 1742 C C . ASP A 1 229 ? 5.113 -31.75 0.402 1 95 229 ASP A C 1
ATOM 1744 O O . ASP A 1 229 ? 4.301 -30.844 0.634 1 95 229 ASP A O 1
ATOM 1748 N N . GLY A 1 230 ? 6.48 -31.594 0.349 1 94.62 230 GLY A N 1
ATOM 1749 C CA . GLY A 1 230 ? 7.023 -30.25 0.452 1 94.62 230 GLY A CA 1
ATOM 1750 C C . GLY A 1 230 ? 6.562 -29.328 -0.664 1 94.62 230 GLY A C 1
ATOM 1751 O O . GLY A 1 230 ? 6.262 -28.156 -0.426 1 94.62 230 GLY A O 1
ATOM 1752 N N . ALA A 1 231 ? 6.492 -29.812 -1.842 1 97.38 231 ALA A N 1
ATOM 1753 C CA . ALA A 1 231 ? 6.039 -29.047 -2.992 1 97.38 231 ALA A CA 1
ATOM 1754 C C . ALA A 1 231 ? 4.586 -28.609 -2.826 1 97.38 231 ALA A C 1
ATOM 1756 O O . ALA A 1 231 ? 4.246 -27.453 -3.059 1 97.38 231 ALA A O 1
ATOM 1757 N N . ILE A 1 232 ? 3.766 -29.562 -2.402 1 96.88 232 ILE A N 1
ATOM 1758 C CA . ILE A 1 232 ? 2.346 -29.281 -2.215 1 96.88 232 ILE A CA 1
ATOM 1759 C C . ILE A 1 232 ? 2.17 -28.188 -1.17 1 96.88 232 ILE A C 1
ATOM 1761 O O . ILE A 1 232 ? 1.371 -27.266 -1.357 1 96.88 232 ILE A O 1
ATOM 1765 N N . ALA A 1 233 ? 2.951 -28.297 -0.136 1 94.38 233 ALA A N 1
ATOM 1766 C CA . ALA A 1 233 ? 2.879 -27.266 0.91 1 94.38 233 ALA A CA 1
ATOM 1767 C C . ALA A 1 233 ? 3.223 -25.891 0.358 1 94.38 233 ALA A C 1
ATOM 1769 O O . ALA A 1 233 ? 2.551 -24.906 0.669 1 94.38 233 ALA A O 1
ATOM 1770 N N . GLU A 1 234 ? 4.281 -25.75 -0.419 1 96.75 234 GLU A N 1
ATOM 1771 C CA . GLU A 1 234 ? 4.703 -24.484 -0.99 1 96.75 234 GLU A CA 1
ATOM 1772 C C . GLU A 1 234 ? 3.674 -23.953 -1.988 1 96.75 234 GLU A C 1
ATOM 1774 O O . GLU A 1 234 ? 3.432 -22.75 -2.062 1 96.75 234 GLU A O 1
ATOM 1779 N N . TYR A 1 235 ? 3.084 -24.812 -2.773 1 97.69 235 TYR A N 1
ATOM 1780 C CA . TYR A 1 235 ? 2.047 -24.375 -3.701 1 97.69 235 TYR A CA 1
ATOM 1781 C C . TYR A 1 235 ? 0.818 -23.875 -2.951 1 97.69 235 TYR A C 1
ATOM 1783 O O . TYR A 1 235 ? 0.161 -22.938 -3.387 1 97.69 235 TYR A O 1
ATOM 1791 N N . GLN A 1 236 ? 0.5 -24.562 -1.843 1 96.44 236 GLN A N 1
ATOM 1792 C CA . GLN A 1 236 ? -0.599 -24.078 -1.01 1 96.44 236 GLN A CA 1
ATOM 1793 C C . GLN A 1 236 ? -0.32 -22.672 -0.482 1 96.44 236 GLN A C 1
ATOM 1795 O O . GLN A 1 236 ? -1.216 -21.828 -0.447 1 96.44 236 GLN A O 1
ATOM 1800 N N . ARG A 1 237 ? 0.878 -22.438 -0.105 1 96.12 237 ARG A N 1
ATOM 1801 C CA . ARG A 1 237 ? 1.271 -21.125 0.359 1 96.12 237 ARG A CA 1
ATOM 1802 C C . ARG A 1 237 ? 1.208 -20.094 -0.775 1 96.12 237 ARG A C 1
ATOM 1804 O O . ARG A 1 237 ? 0.817 -18.953 -0.564 1 96.12 237 ARG A O 1
ATOM 1811 N N . THR A 1 238 ? 1.632 -20.453 -1.952 1 96.69 238 THR A N 1
ATOM 1812 C CA . THR A 1 238 ? 1.491 -19.609 -3.131 1 96.69 238 THR A CA 1
ATOM 1813 C C . THR A 1 238 ? 0.034 -19.203 -3.338 1 96.69 238 THR A C 1
ATOM 1815 O O . THR A 1 238 ? -0.266 -18.031 -3.562 1 96.69 238 THR A O 1
ATOM 1818 N N . LEU A 1 239 ? -0.853 -20.172 -3.174 1 96.75 239 LEU A N 1
ATOM 1819 C CA . LEU A 1 239 ? -2.266 -19.984 -3.477 1 96.75 239 LEU A CA 1
ATOM 1820 C C . LEU A 1 239 ? -2.957 -19.203 -2.367 1 96.75 239 LEU A C 1
ATOM 1822 O O . LEU A 1 239 ? -3.988 -18.562 -2.6 1 96.75 239 LEU A O 1
ATOM 1826 N N . ALA A 1 240 ? -2.404 -19.297 -1.156 1 94.19 240 ALA A N 1
ATOM 1827 C CA . ALA A 1 240 ? -2.904 -18.422 -0.09 1 94.19 240 ALA A CA 1
ATOM 1828 C C . ALA A 1 240 ? -2.682 -16.953 -0.428 1 94.19 240 ALA A C 1
ATOM 1830 O O . ALA A 1 240 ? -3.529 -16.109 -0.129 1 94.19 240 ALA A O 1
ATOM 1831 N N . ALA A 1 241 ? -1.583 -16.672 -1.015 1 93.5 241 ALA A N 1
ATOM 1832 C CA . ALA A 1 241 ? -1.237 -15.305 -1.384 1 93.5 241 ALA A CA 1
ATOM 1833 C C . ALA A 1 241 ? -1.903 -14.906 -2.697 1 93.5 241 ALA A C 1
ATOM 1835 O O . ALA A 1 241 ? -2.307 -13.75 -2.873 1 93.5 241 ALA A O 1
ATOM 1836 N N . ALA A 1 242 ? -2.02 -15.836 -3.66 1 95.94 242 ALA A N 1
ATOM 1837 C CA . ALA A 1 242 ? -2.615 -15.609 -4.977 1 95.94 242 ALA A CA 1
ATOM 1838 C C . ALA A 1 242 ? -3.533 -16.766 -5.363 1 95.94 242 ALA A C 1
ATOM 1840 O O . ALA A 1 242 ? -3.125 -17.672 -6.094 1 95.94 242 ALA A O 1
ATOM 1841 N N . PRO A 1 243 ? -4.758 -16.672 -5.043 1 96.19 243 PRO A N 1
ATOM 1842 C CA . PRO A 1 243 ? -5.676 -17.797 -5.207 1 96.19 243 PRO A CA 1
ATOM 1843 C C . PRO A 1 243 ? -5.895 -18.172 -6.672 1 96.19 243 PRO A C 1
ATOM 1845 O O . PRO A 1 243 ? -6.305 -19.297 -6.969 1 96.19 243 PRO A O 1
ATOM 1848 N N . LYS A 1 244 ? -5.66 -17.312 -7.617 1 97.06 244 LYS A N 1
ATOM 1849 C CA . LYS A 1 244 ? -5.887 -17.578 -9.039 1 97.06 244 LYS A CA 1
ATOM 1850 C C . LYS A 1 244 ? -4.566 -17.781 -9.773 1 97.06 244 LYS A C 1
ATOM 1852 O O . LYS A 1 244 ? -4.43 -17.406 -10.938 1 97.06 244 LYS A O 1
ATOM 1857 N N . HIS A 1 245 ? -3.629 -18.297 -9.07 1 97.12 245 HIS A N 1
ATOM 1858 C CA . HIS A 1 245 ? -2.34 -18.641 -9.664 1 97.12 245 HIS A CA 1
ATOM 1859 C C . HIS A 1 245 ? -2.408 -19.953 -10.43 1 97.12 245 HIS A C 1
ATOM 1861 O O . HIS A 1 245 ? -2.23 -21.016 -9.844 1 97.12 245 HIS A O 1
ATOM 1867 N N . ALA A 1 246 ? -2.475 -19.953 -11.719 1 98 246 ALA A N 1
ATOM 1868 C CA . ALA A 1 246 ? -2.783 -21.109 -12.555 1 98 246 ALA A CA 1
ATOM 1869 C C . ALA A 1 246 ? -1.671 -22.141 -12.484 1 98 246 ALA A C 1
ATOM 1871 O O . ALA A 1 246 ? -1.939 -23.344 -12.32 1 98 246 ALA A O 1
ATOM 1872 N N . SER A 1 247 ? -0.461 -21.734 -12.578 1 98.25 247 SER A N 1
ATOM 1873 C CA . SER A 1 247 ? 0.672 -22.656 -12.594 1 98.25 247 SER A CA 1
ATOM 1874 C C . SER A 1 247 ? 0.79 -23.406 -11.266 1 98.25 247 SER A C 1
ATOM 1876 O O . SER A 1 247 ? 1.137 -24.594 -11.242 1 98.25 247 SER A O 1
ATOM 1878 N N . ALA A 1 248 ? 0.548 -22.703 -10.18 1 97.94 248 ALA A N 1
ATOM 1879 C CA . ALA A 1 248 ? 0.605 -23.344 -8.875 1 97.94 248 ALA A CA 1
ATOM 1880 C C . ALA A 1 248 ? -0.464 -24.422 -8.75 1 97.94 248 ALA A C 1
ATOM 1882 O O . ALA A 1 248 ? -0.198 -25.516 -8.242 1 97.94 248 ALA A O 1
ATOM 1883 N N . HIS A 1 249 ? -1.7 -24.125 -9.18 1 98.38 249 HIS A N 1
ATOM 1884 C CA . HIS A 1 249 ? -2.748 -25.141 -9.195 1 98.38 249 HIS A CA 1
ATOM 1885 C C . HIS A 1 249 ? -2.332 -26.344 -10.039 1 98.38 249 HIS A C 1
ATOM 1887 O O . HIS A 1 249 ? -2.488 -27.484 -9.609 1 98.38 249 HIS A O 1
ATOM 1893 N N . ASN A 1 250 ? -1.825 -26.031 -11.203 1 98.38 250 ASN A N 1
ATOM 1894 C CA . ASN A 1 250 ? -1.43 -27.094 -12.109 1 98.38 250 ASN A CA 1
ATOM 1895 C C . ASN A 1 250 ? -0.357 -28 -11.492 1 98.38 250 ASN A C 1
ATOM 1897 O O . ASN A 1 250 ? -0.478 -29.219 -11.516 1 98.38 250 ASN A O 1
ATOM 1901 N N . ASN A 1 251 ? 0.677 -27.406 -10.992 1 98.5 251 ASN A N 1
ATOM 1902 C CA . ASN A 1 251 ? 1.783 -28.188 -10.445 1 98.5 251 ASN A CA 1
ATOM 1903 C C . ASN A 1 251 ? 1.366 -28.938 -9.188 1 98.5 251 ASN A C 1
ATOM 1905 O O . ASN A 1 251 ? 1.872 -30.031 -8.922 1 98.5 251 ASN A O 1
ATOM 1909 N N . MET A 1 252 ? 0.478 -28.328 -8.422 1 97.75 252 MET A N 1
ATOM 1910 C CA . MET A 1 252 ? -0.075 -29.047 -7.281 1 97.75 252 MET A CA 1
ATOM 1911 C C . MET A 1 252 ? -0.83 -30.297 -7.742 1 97.75 252 MET A C 1
ATOM 1913 O O . MET A 1 252 ? -0.737 -31.344 -7.109 1 97.75 252 MET A O 1
ATOM 1917 N N . GLY A 1 253 ? -1.602 -30.172 -8.812 1 98.31 253 GLY A N 1
ATOM 1918 C CA . GLY A 1 253 ? -2.26 -31.328 -9.406 1 98.31 253 GLY A CA 1
ATOM 1919 C C . GLY A 1 253 ? -1.289 -32.406 -9.836 1 98.31 253 GLY A C 1
ATOM 1920 O O . GLY A 1 253 ? -1.531 -33.594 -9.609 1 98.31 253 GLY A O 1
ATOM 1921 N N . VAL A 1 254 ? -0.222 -31.984 -10.477 1 97.81 254 VAL A N 1
ATOM 1922 C CA . VAL A 1 254 ? 0.801 -32.938 -10.898 1 97.81 254 VAL A CA 1
ATOM 1923 C C . VAL A 1 254 ? 1.343 -33.688 -9.68 1 97.81 254 VAL A C 1
ATOM 1925 O O . VAL A 1 254 ? 1.526 -34.906 -9.719 1 97.81 254 VAL A O 1
ATOM 1928 N N . ALA A 1 255 ? 1.579 -33 -8.625 1 97.12 255 ALA A N 1
ATOM 1929 C CA . ALA A 1 255 ? 2.076 -33.594 -7.398 1 97.12 255 ALA A CA 1
ATOM 1930 C C . ALA A 1 255 ? 1.067 -34.594 -6.836 1 97.12 255 ALA A C 1
ATOM 1932 O O . ALA A 1 255 ? 1.438 -35.688 -6.41 1 97.12 255 ALA A O 1
ATOM 1933 N N . PHE A 1 256 ? -0.225 -34.25 -6.82 1 97.69 256 PHE A N 1
ATOM 1934 C CA . PHE A 1 256 ? -1.271 -35.125 -6.344 1 97.69 256 PHE A CA 1
ATOM 1935 C C . PHE A 1 256 ? -1.306 -36.406 -7.176 1 97.69 256 PHE A C 1
ATOM 1937 O O . PHE A 1 256 ? -1.442 -37.5 -6.633 1 97.69 256 PHE A O 1
ATOM 1944 N N . ASN A 1 257 ? -1.197 -36.188 -8.477 1 95 257 ASN A N 1
ATOM 1945 C CA . ASN A 1 257 ? -1.206 -37.344 -9.359 1 95 257 ASN A CA 1
ATOM 1946 C C . ASN A 1 257 ? -0.033 -38.281 -9.078 1 95 257 ASN A C 1
ATOM 1948 O O . ASN A 1 257 ? -0.195 -39.5 -9.07 1 95 257 ASN A O 1
ATOM 1952 N N . GLU A 1 258 ? 1.09 -37.688 -8.914 1 94.69 258 GLU A N 1
ATOM 1953 C CA . GLU A 1 258 ? 2.287 -38.469 -8.625 1 94.69 258 GLU A CA 1
ATOM 1954 C C . GLU A 1 258 ? 2.164 -39.188 -7.281 1 94.69 258 GLU A C 1
ATOM 1956 O O . GLU A 1 258 ? 2.729 -40.281 -7.094 1 94.69 258 GLU A O 1
ATOM 1961 N N . LYS A 1 259 ? 1.406 -38.625 -6.414 1 95.44 259 LYS A N 1
ATOM 1962 C CA . LYS A 1 259 ? 1.17 -39.25 -5.113 1 95.44 259 LYS A CA 1
ATOM 1963 C C . LYS A 1 259 ? 0.08 -40.312 -5.203 1 95.44 259 LYS A C 1
ATOM 1965 O O . LYS A 1 259 ? -0.234 -41 -4.211 1 95.44 259 LYS A O 1
ATOM 1970 N N . GLY A 1 260 ? -0.539 -40.469 -6.387 1 95 260 GLY A N 1
ATOM 1971 C CA . GLY A 1 260 ? -1.548 -41.469 -6.602 1 95 260 GLY A CA 1
ATOM 1972 C C . GLY A 1 260 ? -2.947 -41.031 -6.223 1 95 260 GLY A C 1
ATOM 1973 O O . GLY A 1 260 ? -3.781 -41.844 -5.832 1 95 260 GLY A O 1
ATOM 1974 N N . ASP A 1 261 ? -3.176 -39.75 -6.199 1 97 261 ASP A N 1
ATOM 1975 C CA . ASP A 1 261 ? -4.496 -39.219 -5.895 1 97 261 ASP A CA 1
ATOM 1976 C C . ASP A 1 261 ? -5.055 -38.438 -7.078 1 97 261 ASP A C 1
ATOM 1978 O O . ASP A 1 261 ? -5.184 -37.219 -7.008 1 97 261 ASP A O 1
ATOM 1982 N N . PRO A 1 262 ? -5.543 -39.062 -8.086 1 96.56 262 PRO A N 1
ATOM 1983 C CA . PRO A 1 262 ? -5.996 -38.375 -9.289 1 96.56 262 PRO A CA 1
ATOM 1984 C C . PRO A 1 262 ? -7.254 -37.562 -9.062 1 96.56 262 PRO A C 1
ATOM 1986 O O . PRO A 1 262 ? -7.535 -36.625 -9.82 1 96.56 262 PRO A O 1
ATOM 1989 N N . ARG A 1 263 ? -8.023 -37.938 -8.078 1 97.44 263 ARG A N 1
ATOM 1990 C CA . ARG A 1 263 ? -9.219 -37.125 -7.805 1 97.44 263 ARG A CA 1
ATOM 1991 C C . ARG A 1 263 ? -8.844 -35.719 -7.367 1 97.44 263 ARG A C 1
ATOM 1993 O O . ARG A 1 263 ? -9.367 -34.75 -7.898 1 97.44 263 ARG A O 1
ATOM 2000 N N . LYS A 1 264 ? -7.879 -35.656 -6.402 1 97.75 264 LYS A N 1
ATOM 2001 C CA . LYS A 1 264 ? -7.406 -34.344 -5.98 1 97.75 264 LYS A CA 1
ATOM 2002 C C . LYS A 1 264 ? -6.691 -33.625 -7.121 1 97.75 264 LYS A C 1
ATOM 2004 O O . LYS A 1 264 ? -6.766 -32.406 -7.23 1 97.75 264 LYS A O 1
ATOM 2009 N N . ALA A 1 265 ? -6.031 -34.375 -7.906 1 98.31 265 ALA A N 1
ATOM 2010 C CA . ALA A 1 265 ? -5.352 -33.781 -9.062 1 98.31 265 ALA A CA 1
ATOM 2011 C C . ALA A 1 265 ? -6.352 -33.125 -10.008 1 98.31 265 ALA A C 1
ATOM 2013 O O . ALA A 1 265 ? -6.125 -32.031 -10.484 1 98.31 265 ALA A O 1
ATOM 2014 N N . THR A 1 266 ? -7.461 -33.875 -10.258 1 98.25 266 THR A N 1
ATOM 2015 C CA . THR A 1 266 ? -8.484 -33.344 -11.156 1 98.25 266 THR A CA 1
ATOM 2016 C C . THR A 1 266 ? -9.031 -32.031 -10.641 1 98.25 266 THR A C 1
ATOM 2018 O O . THR A 1 266 ? -9.188 -31.078 -11.414 1 98.25 266 THR A O 1
ATOM 2021 N N . ASP A 1 267 ? -9.258 -32.031 -9.367 1 98.38 267 ASP A N 1
ATOM 2022 C CA . ASP A 1 267 ? -9.75 -30.797 -8.773 1 98.38 267 ASP A CA 1
ATOM 2023 C C . ASP A 1 267 ? -8.758 -29.656 -8.977 1 98.38 267 ASP A C 1
ATOM 2025 O O . ASP A 1 267 ? -9.148 -28.547 -9.32 1 98.38 267 ASP A O 1
ATOM 2029 N N . ALA A 1 268 ? -7.504 -29.906 -8.758 1 98.5 268 ALA A N 1
ATOM 2030 C CA . ALA A 1 268 ? -6.457 -28.891 -8.906 1 98.5 268 ALA A CA 1
ATOM 2031 C C . ALA A 1 268 ? -6.336 -28.422 -10.352 1 98.5 268 ALA A C 1
ATOM 2033 O O . ALA A 1 268 ? -6.199 -27.234 -10.609 1 98.5 268 ALA A O 1
ATOM 2034 N N . PHE A 1 269 ? -6.402 -29.297 -11.281 1 98.5 269 PHE A N 1
ATOM 2035 C CA . PHE A 1 269 ? -6.297 -28.938 -12.695 1 98.5 269 PHE A CA 1
ATOM 2036 C C . PHE A 1 269 ? -7.492 -28.109 -13.133 1 98.5 269 PHE A C 1
ATOM 2038 O O . PHE A 1 269 ? -7.352 -27.172 -13.93 1 98.5 269 PHE A O 1
ATOM 2045 N N . LEU A 1 270 ? -8.656 -28.484 -12.625 1 98.5 270 LEU A N 1
ATOM 2046 C CA . LEU A 1 270 ? -9.844 -27.703 -12.953 1 98.5 270 LEU A CA 1
ATOM 2047 C C . LEU A 1 270 ? -9.711 -26.281 -12.445 1 98.5 270 LEU A C 1
ATOM 2049 O O . LEU A 1 270 ? -10.141 -25.328 -13.117 1 98.5 270 LEU A O 1
ATOM 2053 N N . LYS A 1 271 ? -9.117 -26.141 -11.289 1 98.38 271 LYS A N 1
ATOM 2054 C CA . LYS A 1 271 ? -8.883 -24.797 -10.758 1 98.38 271 LYS A CA 1
ATOM 2055 C C . LYS A 1 271 ? -7.84 -24.047 -11.586 1 98.38 271 LYS A C 1
ATOM 2057 O O . LYS A 1 271 ? -7.938 -22.844 -11.766 1 98.38 271 LYS A O 1
ATOM 2062 N N . ALA A 1 272 ? -6.801 -24.688 -12.07 1 98.38 272 ALA A N 1
ATOM 2063 C CA . ALA A 1 272 ? -5.812 -24.078 -12.961 1 98.38 272 ALA A CA 1
ATOM 2064 C C . ALA A 1 272 ? -6.469 -23.562 -14.234 1 98.38 272 ALA A C 1
ATOM 2066 O O . ALA A 1 272 ? -6.188 -22.438 -14.672 1 98.38 272 ALA A O 1
ATOM 2067 N N . ILE A 1 273 ? -7.379 -24.344 -14.789 1 98.12 273 ILE A N 1
ATOM 2068 C CA . ILE A 1 273 ? -8.062 -24 -16.031 1 98.12 273 ILE A CA 1
ATOM 2069 C C . ILE A 1 273 ? -9.039 -22.859 -15.797 1 98.12 273 ILE A C 1
ATOM 2071 O O . ILE A 1 273 ? -9.203 -21.984 -16.656 1 98.12 273 ILE A O 1
ATOM 2075 N N . ALA A 1 274 ? -9.688 -22.891 -14.656 1 98 274 ALA A N 1
ATOM 2076 C CA . ALA A 1 274 ? -10.562 -21.766 -14.312 1 98 274 ALA A CA 1
ATOM 2077 C C . ALA A 1 274 ? -9.773 -20.469 -14.227 1 98 274 ALA A C 1
ATOM 2079 O O . ALA A 1 274 ? -10.281 -19.406 -14.602 1 98 274 ALA A O 1
ATOM 2080 N N . ALA A 1 275 ? -8.586 -20.547 -13.719 1 97.38 275 ALA A N 1
ATOM 2081 C CA . ALA A 1 275 ? -7.727 -19.375 -13.586 1 97.38 275 ALA A CA 1
ATOM 2082 C C . ALA A 1 275 ? -7.199 -18.938 -14.945 1 97.38 275 ALA A C 1
ATOM 2084 O O . ALA A 1 275 ? -7.059 -17.734 -15.203 1 97.38 275 ALA A O 1
ATOM 2085 N N . ASP A 1 276 ? -6.883 -19.844 -15.844 1 97.31 276 ASP A N 1
ATOM 2086 C CA . ASP A 1 276 ? -6.426 -19.578 -17.203 1 97.31 276 ASP A CA 1
ATOM 2087 C C . ASP A 1 276 ? -6.984 -20.625 -18.172 1 97.31 276 ASP A C 1
ATOM 2089 O O . ASP A 1 276 ? -6.367 -21.656 -18.406 1 97.31 276 ASP A O 1
ATOM 2093 N N . PRO A 1 277 ? -8.008 -20.312 -18.781 1 97.25 277 PRO A N 1
ATOM 2094 C CA . PRO A 1 277 ? -8.672 -21.281 -19.656 1 97.25 277 PRO A CA 1
ATOM 2095 C C . PRO A 1 277 ? -7.809 -21.688 -20.844 1 97.25 277 PRO A C 1
ATOM 2097 O O . PRO A 1 277 ? -8.078 -22.719 -21.484 1 97.25 277 PRO A O 1
ATOM 2100 N N . LYS A 1 278 ? -6.75 -21 -21.156 1 96.56 278 LYS A N 1
ATOM 2101 C CA . LYS A 1 278 ? -5.902 -21.297 -22.312 1 96.56 278 LYS A CA 1
ATOM 2102 C C . LYS A 1 278 ? -4.648 -22.062 -21.875 1 96.56 278 LYS A C 1
ATOM 2104 O O . LYS A 1 278 ? -3.713 -22.219 -22.672 1 96.56 278 LYS A O 1
ATOM 2109 N N . PHE A 1 279 ? -4.695 -22.562 -20.719 1 95.81 279 PHE A N 1
ATOM 2110 C CA . PHE A 1 279 ? -3.551 -23.297 -20.172 1 95.81 279 PHE A CA 1
ATOM 2111 C C . PHE A 1 279 ? -3.512 -24.719 -20.719 1 95.81 279 PHE A C 1
ATOM 2113 O O . PHE A 1 279 ? -3.992 -25.641 -20.078 1 95.81 279 PHE A O 1
ATOM 2120 N N . ALA A 1 280 ? -2.826 -24.922 -21.828 1 95 280 ALA A N 1
ATOM 2121 C CA . ALA A 1 280 ? -2.82 -26.188 -22.562 1 95 280 ALA A CA 1
ATOM 2122 C C . ALA A 1 280 ? -2.299 -27.328 -21.688 1 95 280 ALA A C 1
ATOM 2124 O O . ALA A 1 280 ? -2.854 -28.422 -21.703 1 95 280 ALA A O 1
ATOM 2125 N N . GLU A 1 281 ? -1.287 -27.109 -20.969 1 94.75 281 GLU A N 1
ATOM 2126 C CA . GLU A 1 281 ? -0.682 -28.141 -20.141 1 94.75 281 GLU A CA 1
ATOM 2127 C C . GLU A 1 281 ? -1.66 -28.625 -19.062 1 94.75 281 GLU A C 1
ATOM 2129 O O . GLU A 1 281 ? -1.688 -29.812 -18.734 1 94.75 281 GLU A O 1
ATOM 2134 N N . ALA A 1 282 ? -2.422 -27.734 -18.484 1 96.94 282 ALA A N 1
ATOM 2135 C CA . ALA A 1 282 ? -3.406 -28.109 -17.484 1 96.94 282 ALA A CA 1
ATOM 2136 C C . ALA A 1 282 ? -4.473 -29.031 -18.078 1 96.94 282 ALA A C 1
ATOM 2138 O O . ALA A 1 282 ? -4.918 -29.984 -17.438 1 96.94 282 ALA A O 1
ATOM 2139 N N . HIS A 1 283 ? -4.883 -28.688 -19.297 1 96.19 283 HIS A N 1
ATOM 2140 C CA . HIS A 1 283 ? -5.832 -29.562 -19.984 1 96.19 283 HIS A CA 1
ATOM 2141 C C . HIS A 1 283 ? -5.246 -30.953 -20.203 1 96.19 283 HIS A C 1
ATOM 2143 O O . HIS A 1 283 ? -5.934 -31.953 -20.031 1 96.19 283 HIS A O 1
ATOM 2149 N N . PHE A 1 284 ? -4.023 -31.016 -20.625 1 94.81 284 PHE A N 1
ATOM 2150 C CA . PHE A 1 284 ? -3.348 -32.281 -20.859 1 94.81 284 PHE A CA 1
ATOM 2151 C C . PHE A 1 284 ? -3.289 -33.094 -19.562 1 94.81 284 PHE A C 1
ATOM 2153 O O . PHE A 1 284 ? -3.641 -34.281 -19.562 1 94.81 284 PHE A O 1
ATOM 2160 N N . ASN A 1 285 ? -2.861 -32.469 -18.531 1 96.31 285 ASN A N 1
ATOM 2161 C CA . ASN A 1 285 ? -2.738 -33.156 -17.25 1 96.31 285 ASN A CA 1
ATOM 2162 C C . ASN A 1 285 ? -4.098 -33.594 -16.734 1 96.31 285 ASN A C 1
ATOM 2164 O O . ASN A 1 285 ? -4.199 -34.656 -16.094 1 96.31 285 ASN A O 1
ATOM 2168 N N . LEU A 1 286 ? -5.121 -32.781 -16.969 1 97 286 LEU A N 1
ATOM 2169 C CA . LEU A 1 286 ? -6.48 -33.156 -16.609 1 97 286 LEU A CA 1
ATOM 2170 C C . LEU A 1 286 ? -6.891 -34.438 -17.328 1 97 286 LEU A C 1
ATOM 2172 O O . LEU A 1 286 ? -7.508 -35.312 -16.75 1 97 286 LEU A O 1
ATOM 2176 N N . GLY A 1 287 ? -6.547 -34.469 -18.625 1 95.81 287 GLY A N 1
ATOM 2177 C CA . GLY A 1 287 ? -6.801 -35.688 -19.391 1 95.81 287 GLY A CA 1
ATOM 2178 C C . GLY A 1 287 ? -6.133 -36.906 -18.797 1 95.81 287 GLY A C 1
ATOM 2179 O O . GLY A 1 287 ? -6.75 -37.969 -18.703 1 95.81 287 GLY A O 1
ATOM 2180 N N . LEU A 1 288 ? -4.898 -36.719 -18.438 1 94 288 LEU A N 1
ATOM 2181 C CA . LEU A 1 288 ? -4.172 -37.844 -17.828 1 94 288 LEU A CA 1
ATOM 2182 C C . LEU A 1 288 ? -4.852 -38.281 -16.531 1 94 288 LEU A C 1
ATOM 2184 O O . LEU A 1 288 ? -4.961 -39.469 -16.266 1 94 288 LEU A O 1
ATOM 2188 N N . ALA A 1 289 ? -5.258 -37.375 -15.734 1 96 289 ALA A N 1
ATOM 2189 C CA . ALA A 1 289 ? -5.914 -37.688 -14.469 1 96 289 ALA A CA 1
ATOM 2190 C C . ALA A 1 289 ? -7.234 -38.438 -14.703 1 96 289 ALA A C 1
ATOM 2192 O O . ALA A 1 289 ? -7.531 -39.406 -14.023 1 96 289 ALA A O 1
ATOM 2193 N N . TYR A 1 290 ? -8.047 -37.938 -15.641 1 96.31 290 TYR A N 1
ATOM 2194 C CA . TYR A 1 290 ? -9.289 -38.625 -15.984 1 96.31 290 TYR A CA 1
ATOM 2195 C C . TYR A 1 290 ? -9.023 -40.031 -16.484 1 96.31 290 TYR A C 1
ATOM 2197 O O . TYR A 1 290 ? -9.789 -40.969 -16.203 1 96.31 290 TYR A O 1
ATOM 2205 N N . TYR A 1 291 ? -7.957 -40.188 -17.297 1 93 291 TYR A N 1
ATOM 2206 C CA . TYR A 1 291 ? -7.578 -41.5 -17.797 1 93 291 TYR A CA 1
ATOM 2207 C C . TYR A 1 291 ? -7.301 -42.438 -16.641 1 93 291 TYR A C 1
ATOM 2209 O O . TYR A 1 291 ? -7.762 -43.594 -16.656 1 93 291 TYR A O 1
ATOM 2217 N N . GLN A 1 292 ? -6.613 -42 -15.703 1 93 292 GLN A N 1
ATOM 2218 C CA . GLN A 1 292 ? -6.285 -42.812 -14.539 1 93 292 GLN A CA 1
ATOM 2219 C C . GLN A 1 292 ? -7.539 -43.188 -13.75 1 93 292 GLN A C 1
ATOM 2221 O O . GLN A 1 292 ? -7.605 -44.25 -13.141 1 93 292 GLN A O 1
ATOM 2226 N N . LEU A 1 293 ? -8.523 -42.312 -13.789 1 94.75 293 LEU A N 1
ATOM 2227 C CA . LEU A 1 293 ? -9.773 -42.562 -13.078 1 94.75 293 LEU A CA 1
ATOM 2228 C C . LEU A 1 293 ? -10.703 -43.438 -13.906 1 94.75 293 LEU A C 1
ATOM 2230 O O . LEU A 1 293 ? -11.766 -43.844 -13.43 1 94.75 293 LEU A O 1
ATOM 2234 N N . GLY A 1 294 ? -10.305 -43.688 -15.164 1 92.31 294 GLY A N 1
ATOM 2235 C CA . GLY A 1 294 ? -11.109 -44.531 -16.031 1 92.31 294 GLY A CA 1
ATOM 2236 C C . GLY A 1 294 ? -12.203 -43.781 -16.75 1 92.31 294 GLY A C 1
ATOM 2237 O O . GLY A 1 294 ? -13.078 -44.375 -17.391 1 92.31 294 GLY A O 1
ATOM 2238 N N . ASP A 1 295 ? -12.172 -42.5 -16.5 1 95.12 295 ASP A N 1
ATOM 2239 C CA . ASP A 1 295 ? -13.141 -41.688 -17.203 1 95.12 295 ASP A CA 1
ATOM 2240 C C . ASP A 1 295 ? -12.617 -41.281 -18.578 1 95.12 295 ASP A C 1
ATOM 2242 O O . ASP A 1 295 ? -12.211 -40.156 -18.812 1 95.12 295 ASP A O 1
ATOM 2246 N N . PHE A 1 296 ? -12.75 -42.125 -19.547 1 93.56 296 PHE A N 1
ATOM 2247 C CA . PHE A 1 296 ? -12.109 -42 -20.859 1 93.56 296 PHE A CA 1
ATOM 2248 C C . PHE A 1 296 ? -12.789 -40.938 -21.703 1 93.56 296 PHE A C 1
ATOM 2250 O O . PHE A 1 296 ? -12.141 -40.281 -22.516 1 93.56 296 PHE A O 1
ATOM 2257 N N . ALA A 1 297 ? -14.078 -40.781 -21.484 1 93.88 297 ALA A N 1
ATOM 2258 C CA . ALA A 1 297 ? -14.797 -39.75 -22.25 1 93.88 297 ALA A CA 1
ATOM 2259 C C . ALA A 1 297 ? -14.273 -38.375 -21.922 1 93.88 297 ALA A C 1
ATOM 2261 O O . ALA A 1 297 ? -13.969 -37.562 -22.828 1 93.88 297 ALA A O 1
ATOM 2262 N N . ARG A 1 298 ? -14.164 -38.031 -20.609 1 96.81 298 ARG A N 1
ATOM 2263 C CA . ARG A 1 298 ? -13.688 -36.719 -20.203 1 96.81 298 ARG A CA 1
ATOM 2264 C C . ARG A 1 298 ? -12.195 -36.562 -20.516 1 96.81 298 ARG A C 1
ATOM 2266 O O . ARG A 1 298 ? -11.734 -35.469 -20.844 1 96.81 298 ARG A O 1
ATOM 2273 N N . ALA A 1 299 ? -11.477 -37.625 -20.422 1 96.31 299 ALA A N 1
ATOM 2274 C CA . ALA A 1 299 ? -10.062 -37.594 -20.781 1 96.31 299 ALA A CA 1
ATOM 2275 C C . ALA A 1 299 ? -9.891 -37.188 -22.25 1 96.31 299 ALA A C 1
ATOM 2277 O O . ALA A 1 299 ? -9.039 -36.344 -22.562 1 96.31 299 ALA A O 1
ATOM 2278 N N . THR A 1 300 ? -10.703 -37.812 -23.094 1 95.06 300 THR A N 1
ATOM 2279 C CA . THR A 1 300 ? -10.633 -37.5 -24.531 1 95.06 300 THR A CA 1
ATOM 2280 C C . THR A 1 300 ? -10.883 -36.031 -24.797 1 95.06 300 THR A C 1
ATOM 2282 O O . THR A 1 300 ? -10.125 -35.375 -25.516 1 95.06 300 THR A O 1
ATOM 2285 N N . LYS A 1 301 ? -11.898 -35.594 -24.141 1 96.06 301 LYS A N 1
ATOM 2286 C CA . LYS A 1 301 ? -12.234 -34.188 -24.328 1 96.06 301 LYS A CA 1
ATOM 2287 C C . LYS A 1 301 ? -11.102 -33.281 -23.859 1 96.06 301 LYS A C 1
ATOM 2289 O O . LYS A 1 301 ? -10.805 -32.25 -24.484 1 96.06 301 LYS A O 1
ATOM 2294 N N . ALA A 1 302 ? -10.531 -33.562 -22.781 1 96.75 302 ALA A N 1
ATOM 2295 C CA . ALA A 1 302 ? -9.438 -32.781 -22.219 1 96.75 302 ALA A CA 1
ATOM 2296 C C . ALA A 1 302 ? -8.219 -32.781 -23.156 1 96.75 302 ALA A C 1
ATOM 2298 O O . ALA A 1 302 ? -7.609 -31.75 -23.391 1 96.75 302 ALA A O 1
ATOM 2299 N N . PHE A 1 303 ? -7.848 -33.906 -23.656 1 94.31 303 PHE A N 1
ATOM 2300 C CA . PHE A 1 303 ? -6.723 -34 -24.578 1 94.31 303 PHE A CA 1
ATOM 2301 C C . PHE A 1 303 ? -7.004 -33.25 -25.875 1 94.31 303 PHE A C 1
ATOM 2303 O O . PHE A 1 303 ? -6.117 -32.594 -26.422 1 94.31 303 PHE A O 1
ATOM 2310 N N . GLU A 1 304 ? -8.234 -33.375 -26.344 1 95.19 304 GLU A N 1
ATOM 2311 C CA . GLU A 1 304 ? -8.609 -32.625 -27.547 1 95.19 304 GLU A CA 1
ATOM 2312 C C . GLU A 1 304 ? -8.445 -31.125 -27.359 1 95.19 304 GLU A C 1
ATOM 2314 O O . GLU A 1 304 ? -7.941 -30.438 -28.234 1 95.19 304 GLU A O 1
ATOM 2319 N N . ARG A 1 305 ? -8.859 -30.734 -26.234 1 95.75 305 ARG A N 1
ATOM 2320 C CA . ARG A 1 305 ? -8.711 -29.312 -25.953 1 95.75 305 ARG A CA 1
ATOM 2321 C C . ARG A 1 305 ? -7.238 -28.922 -25.844 1 95.75 305 ARG A C 1
ATOM 2323 O O . ARG A 1 305 ? -6.84 -27.859 -26.312 1 95.75 305 ARG A O 1
ATOM 2330 N N . ALA A 1 306 ? -6.426 -29.672 -25.266 1 94.75 306 ALA A N 1
ATOM 2331 C CA . ALA A 1 306 ? -5.004 -29.406 -25.094 1 94.75 306 ALA A CA 1
ATOM 2332 C C . ALA A 1 306 ? -4.305 -29.219 -26.438 1 94.75 306 ALA A C 1
ATOM 2334 O O . ALA A 1 306 ? -3.492 -28.312 -26.594 1 94.75 306 ALA A O 1
ATOM 2335 N N . VAL A 1 307 ? -4.602 -30.078 -27.391 1 92.44 307 VAL A N 1
ATOM 2336 C CA . VAL A 1 307 ? -3.902 -30.047 -28.672 1 92.44 307 VAL A CA 1
ATOM 2337 C C . VAL A 1 307 ? -4.371 -28.844 -29.484 1 92.44 307 VAL A C 1
ATOM 2339 O O . VAL A 1 307 ? -3.617 -28.312 -30.297 1 92.44 307 VAL A O 1
ATOM 2342 N N . VAL A 1 308 ? -5.629 -28.453 -29.281 1 93.94 308 VAL A N 1
ATOM 2343 C CA . VAL A 1 308 ? -6.129 -27.266 -29.953 1 93.94 308 VAL A CA 1
ATOM 2344 C C . VAL A 1 308 ? -5.402 -26.031 -29.438 1 93.94 308 VAL A C 1
ATOM 2346 O O . VAL A 1 308 ? -5.051 -25.141 -30.203 1 93.94 308 VAL A O 1
ATOM 2349 N N . LEU A 1 309 ? -5.211 -26 -28.172 1 93.38 309 LEU A N 1
ATOM 2350 C CA . LEU A 1 309 ? -4.613 -24.844 -27.516 1 93.38 309 LEU A CA 1
ATOM 2351 C C . LEU A 1 309 ? -3.115 -24.766 -27.797 1 93.38 309 LEU A C 1
ATOM 2353 O O . LEU A 1 309 ? -2.547 -23.688 -27.891 1 93.38 309 LEU A O 1
ATOM 2357 N N . GLU A 1 310 ? -2.424 -25.859 -27.906 1 90.81 310 GLU A N 1
ATOM 2358 C CA . GLU A 1 310 ? -0.997 -25.906 -28.219 1 90.81 310 GLU A CA 1
ATOM 2359 C C . GLU A 1 310 ? -0.694 -26.953 -29.281 1 90.81 310 GLU A C 1
ATOM 2361 O O . GLU A 1 310 ? -0.228 -28.047 -28.953 1 90.81 310 GLU A O 1
ATOM 2366 N N . PRO A 1 311 ? -0.728 -26.562 -30.453 1 85.19 311 PRO A N 1
ATOM 2367 C CA . PRO A 1 311 ? -0.576 -27.531 -31.547 1 85.19 311 PRO A CA 1
ATOM 2368 C C . PRO A 1 311 ? 0.881 -27.906 -31.797 1 85.19 311 PRO A C 1
ATOM 2370 O O . PRO A 1 311 ? 1.158 -28.969 -32.375 1 85.19 311 PRO A O 1
ATOM 2373 N N . GLN A 1 312 ? 1.851 -27.156 -31.469 1 81.75 312 GLN A N 1
ATOM 2374 C CA . GLN A 1 312 ? 3.25 -27.375 -31.812 1 81.75 312 GLN A CA 1
ATOM 2375 C C . GLN A 1 312 ? 3.85 -28.5 -30.969 1 81.75 312 GLN A C 1
ATOM 2377 O O . GLN A 1 312 ? 4.629 -29.312 -31.484 1 81.75 312 GLN A O 1
ATOM 2382 N N . ARG A 1 313 ? 3.57 -28.688 -29.75 1 79.12 313 ARG A N 1
ATOM 2383 C CA . ARG A 1 313 ? 4.105 -29.734 -28.859 1 79.12 313 ARG A CA 1
ATOM 2384 C C . ARG A 1 313 ? 3.023 -30.734 -28.469 1 79.12 313 ARG A C 1
ATOM 2386 O O . ARG A 1 313 ? 2.797 -30.984 -27.281 1 79.12 313 ARG A O 1
ATOM 2393 N N . SER A 1 314 ? 2.586 -31.406 -29.734 1 85.69 314 SER A N 1
ATOM 2394 C CA . SER A 1 314 ? 1.35 -32.125 -29.438 1 85.69 314 SER A CA 1
ATOM 2395 C C . SER A 1 314 ? 1.488 -33.625 -29.75 1 85.69 314 SER A C 1
ATOM 2397 O O . SER A 1 314 ? 0.49 -34.344 -29.828 1 85.69 314 SER A O 1
ATOM 2399 N N . SER A 1 315 ? 2.736 -34.125 -29.922 1 88.75 315 SER A N 1
ATOM 2400 C CA . SER A 1 315 ? 2.912 -35.531 -30.203 1 88.75 315 SER A CA 1
ATOM 2401 C C . SER A 1 315 ? 2.391 -36.406 -29.062 1 88.75 315 SER A C 1
ATOM 2403 O O . SER A 1 315 ? 1.688 -37.406 -29.297 1 88.75 315 SER A O 1
ATOM 2405 N N . GLY A 1 316 ? 2.686 -36 -27.844 1 87.38 316 GLY A N 1
ATOM 2406 C CA . GLY A 1 316 ? 2.24 -36.719 -26.656 1 87.38 316 GLY A CA 1
ATOM 2407 C C . GLY A 1 316 ? 0.729 -36.781 -26.531 1 87.38 316 GLY A C 1
ATOM 2408 O O . GLY A 1 316 ? 0.151 -37.875 -26.5 1 87.38 316 GLY A O 1
ATOM 2409 N N . PRO A 1 317 ? 0.151 -35.688 -26.594 1 89.81 317 PRO A N 1
ATOM 2410 C CA . PRO A 1 317 ? -1.309 -35.656 -26.484 1 89.81 317 PRO A CA 1
ATOM 2411 C C . PRO A 1 317 ? -2.002 -36.438 -27.594 1 89.81 317 PRO A C 1
ATOM 2413 O O . PRO A 1 317 ? -2.994 -37.125 -27.328 1 89.81 317 PRO A O 1
ATOM 2416 N N . TYR A 1 318 ? -1.512 -36.375 -28.766 1 92.56 318 TYR A N 1
ATOM 2417 C CA . TYR A 1 318 ? -2.119 -37.125 -29.859 1 92.56 318 TYR A CA 1
ATOM 2418 C C . TYR A 1 318 ? -1.935 -38.625 -29.656 1 92.56 318 TYR A C 1
ATOM 2420 O O . TYR A 1 318 ? -2.801 -39.406 -30.031 1 92.56 318 TYR A O 1
ATOM 2428 N N . THR A 1 319 ? -0.803 -39 -29.172 1 92.56 319 THR A N 1
ATOM 2429 C CA . THR A 1 319 ? -0.611 -40.406 -28.844 1 92.56 319 THR A CA 1
ATOM 2430 C C . THR A 1 319 ? -1.658 -40.875 -27.844 1 92.56 319 THR A C 1
ATOM 2432 O O . THR A 1 319 ? -2.264 -41.906 -28.016 1 92.56 319 THR A O 1
ATOM 2435 N N . GLN A 1 320 ? -1.873 -40.094 -26.844 1 92.38 320 GLN A N 1
ATOM 2436 C CA . GLN A 1 320 ? -2.861 -40.438 -25.828 1 92.38 320 GLN A CA 1
ATOM 2437 C C . GLN A 1 320 ? -4.27 -40.469 -26.422 1 92.38 320 GLN A C 1
ATOM 2439 O O . GLN A 1 320 ? -5.062 -41.375 -26.094 1 92.38 320 GLN A O 1
ATOM 2444 N N . LEU A 1 321 ? -4.543 -39.562 -27.266 1 93.5 321 LEU A N 1
ATOM 2445 C CA . LEU A 1 321 ? -5.832 -39.562 -27.953 1 93.5 321 LEU A CA 1
ATOM 2446 C C . LEU A 1 321 ? -6.023 -40.812 -28.781 1 93.5 321 LEU A C 1
ATOM 2448 O O . LEU A 1 321 ? -7.113 -41.406 -28.797 1 93.5 321 LEU A O 1
ATOM 2452 N N . GLY A 1 322 ? -4.973 -41.188 -29.469 1 95.56 322 GLY A N 1
ATOM 2453 C CA . GLY A 1 322 ? -5.035 -42.406 -30.25 1 95.56 322 GLY A CA 1
ATOM 2454 C C . GLY A 1 322 ? -5.414 -43.625 -29.422 1 95.56 322 GLY A C 1
ATOM 2455 O O . GLY A 1 322 ? -6.297 -44.406 -29.797 1 95.56 322 GLY A O 1
ATOM 2456 N N . HIS A 1 323 ? -4.766 -43.75 -28.297 1 93.94 323 HIS A N 1
ATOM 2457 C CA . HIS A 1 323 ? -5.062 -44.844 -27.391 1 93.94 323 HIS A CA 1
ATOM 2458 C C . HIS A 1 323 ? -6.508 -44.812 -26.922 1 93.94 323 HIS A C 1
ATOM 2460 O O . HIS A 1 323 ? -7.188 -45.844 -26.859 1 93.94 323 HIS A O 1
ATOM 2466 N N . LEU A 1 324 ? -6.93 -43.688 -26.625 1 93.38 324 LEU A N 1
ATOM 2467 C CA . LEU A 1 324 ? -8.281 -43.531 -26.109 1 93.38 324 LEU A CA 1
ATOM 2468 C C . LEU A 1 324 ? -9.32 -43.812 -27.188 1 93.38 324 LEU A C 1
ATOM 2470 O O . LEU A 1 324 ? -10.352 -44.438 -26.906 1 93.38 324 LEU A O 1
ATOM 2474 N N . TYR A 1 325 ? -9.031 -43.406 -28.359 1 94.56 325 TYR A N 1
ATOM 2475 C CA . TYR A 1 325 ? -9.938 -43.688 -29.469 1 94.56 325 TYR A CA 1
ATOM 2476 C C . TYR A 1 325 ? -10.047 -45.188 -29.719 1 94.56 325 TYR A C 1
ATOM 2478 O O . TYR A 1 325 ? -11.141 -45.688 -29.969 1 94.56 325 TYR A O 1
ATOM 2486 N N . LEU A 1 326 ? -8.953 -45.875 -29.641 1 93.81 326 LEU A N 1
ATOM 2487 C CA . LEU A 1 326 ? -8.977 -47.312 -29.812 1 93.81 326 LEU A CA 1
ATOM 2488 C C . LEU A 1 326 ? -9.836 -47.969 -28.734 1 93.81 326 LEU A C 1
ATOM 2490 O O . LEU A 1 326 ? -10.625 -48.875 -29.031 1 93.81 326 LEU A O 1
ATOM 2494 N N . THR A 1 327 ? -9.609 -47.469 -27.531 1 90.94 327 THR A N 1
ATOM 2495 C CA . THR A 1 327 ? -10.367 -48 -26.391 1 90.94 327 THR A CA 1
ATOM 2496 C C . THR A 1 327 ? -11.859 -47.75 -26.578 1 90.94 327 THR A C 1
ATOM 2498 O O . THR A 1 327 ? -12.688 -48.562 -26.156 1 90.94 327 THR A O 1
ATOM 2501 N N . GLN A 1 328 ? -12.18 -46.75 -27.266 1 92.12 328 GLN A N 1
ATOM 2502 C CA . GLN A 1 328 ? -13.57 -46.375 -27.469 1 92.12 328 GLN A CA 1
ATOM 2503 C C . GLN A 1 328 ? -14.125 -46.969 -28.75 1 92.12 328 GLN A C 1
ATOM 2505 O O . GLN A 1 328 ? -15.289 -46.75 -29.094 1 92.12 328 GLN A O 1
ATOM 2510 N N . GLY A 1 329 ? -13.305 -47.656 -29.5 1 92.44 329 GLY A N 1
ATOM 2511 C CA . GLY A 1 329 ? -13.727 -48.281 -30.734 1 92.44 329 GLY A CA 1
ATOM 2512 C C . GLY A 1 329 ? -13.703 -47.344 -31.922 1 92.44 329 GLY A C 1
ATOM 2513 O O . GLY A 1 329 ? -14.172 -47.688 -33 1 92.44 329 GLY A O 1
ATOM 2514 N N . LYS A 1 330 ? -13.195 -46.188 -31.688 1 94.5 330 LYS A N 1
ATOM 2515 C CA . LYS A 1 330 ? -13.078 -45.219 -32.781 1 94.5 330 LYS A CA 1
ATOM 2516 C C . LYS A 1 330 ? -11.797 -45.438 -33.562 1 94.5 330 LYS A C 1
ATOM 2518 O O . LYS A 1 330 ? -10.883 -44.625 -33.531 1 94.5 330 LYS A O 1
ATOM 2523 N N . LYS A 1 331 ? -11.797 -46.406 -34.375 1 96.06 331 LYS A N 1
ATOM 2524 C CA . LYS A 1 331 ? -10.602 -46.938 -35 1 96.06 331 LYS A CA 1
ATOM 2525 C C . LYS A 1 331 ? -10.047 -45.969 -36.031 1 96.06 331 LYS A C 1
ATOM 2527 O O . LYS A 1 331 ? -8.836 -45.75 -36.125 1 96.06 331 LYS A O 1
ATOM 2532 N N . LYS A 1 332 ? -10.891 -45.344 -36.75 1 96.94 332 LYS A N 1
ATOM 2533 C CA . LYS A 1 332 ? -10.438 -44.438 -37.781 1 96.94 332 LYS A CA 1
ATOM 2534 C C . LYS A 1 332 ? -9.828 -43.188 -37.188 1 96.94 332 LYS A C 1
ATOM 2536 O O . LYS A 1 332 ? -8.805 -42.688 -37.656 1 96.94 332 LYS A O 1
ATOM 2541 N N . GLN A 1 333 ? -10.508 -42.719 -36.188 1 96.5 333 GLN A N 1
ATOM 2542 C CA . GLN A 1 333 ? -9.977 -41.562 -35.469 1 96.5 333 GLN A CA 1
ATOM 2543 C C . GLN A 1 333 ? -8.633 -41.875 -34.812 1 96.5 333 GLN A C 1
ATOM 2545 O O . GLN A 1 333 ? -7.75 -41.031 -34.75 1 96.5 333 GLN A O 1
ATOM 2550 N N . ALA A 1 334 ? -8.508 -43.094 -34.344 1 97.38 334 ALA A N 1
ATOM 2551 C CA . ALA A 1 334 ? -7.25 -43.5 -33.75 1 97.38 334 ALA A CA 1
ATOM 2552 C C . ALA A 1 334 ? -6.109 -43.469 -34.75 1 97.38 334 ALA A C 1
ATOM 2554 O O . ALA A 1 334 ? -5.008 -43.031 -34.469 1 97.38 334 ALA A O 1
ATOM 2555 N N . VAL A 1 335 ? -6.445 -43.969 -35.906 1 97.44 335 VAL A N 1
ATOM 2556 C CA . VAL A 1 335 ? -5.445 -43.938 -36.969 1 97.44 335 VAL A CA 1
ATOM 2557 C C . VAL A 1 335 ? -4.98 -42.531 -37.25 1 97.44 335 VAL A C 1
ATOM 2559 O O . VAL A 1 335 ? -3.777 -42.25 -37.312 1 97.44 335 VAL A O 1
ATOM 2562 N N . GLU A 1 336 ? -5.898 -41.688 -37.375 1 97.19 336 GLU A N 1
ATOM 2563 C CA . GLU A 1 336 ? -5.562 -40.281 -37.656 1 97.19 336 GLU A CA 1
ATOM 2564 C C . GLU A 1 336 ? -4.766 -39.656 -36.5 1 97.19 336 GLU A C 1
ATOM 2566 O O . GLU A 1 336 ? -3.826 -38.906 -36.75 1 97.19 336 GLU A O 1
ATOM 2571 N N . ALA A 1 337 ? -5.164 -39.906 -35.344 1 96.56 337 ALA A N 1
ATOM 2572 C CA . ALA A 1 337 ? -4.484 -39.375 -34.188 1 96.56 337 ALA A CA 1
ATOM 2573 C C . ALA A 1 337 ? -3.033 -39.844 -3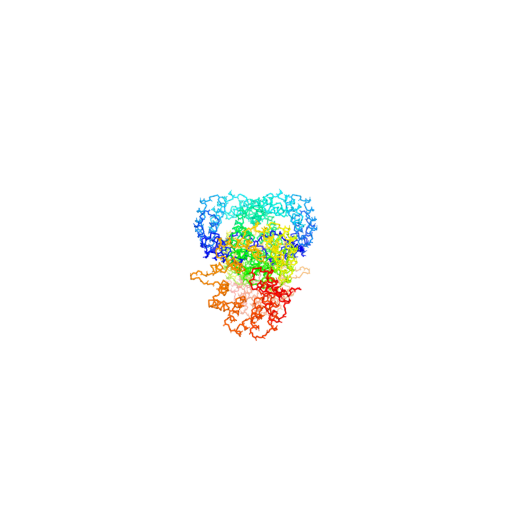4.125 1 96.56 337 ALA A C 1
ATOM 2575 O O . ALA A 1 337 ? -2.123 -39.031 -33.875 1 96.56 337 ALA A O 1
ATOM 2576 N N . PHE A 1 338 ? -2.824 -41.094 -34.312 1 96.5 338 PHE A N 1
ATOM 2577 C CA . PHE A 1 338 ? -1.47 -41.625 -34.25 1 96.5 338 PHE A CA 1
ATOM 2578 C C . PHE A 1 338 ? -0.626 -41.094 -35.406 1 96.5 338 PHE A C 1
ATOM 2580 O O . PHE A 1 338 ? 0.564 -40.844 -35.25 1 96.5 338 PHE A O 1
ATOM 2587 N N . LYS A 1 339 ? -1.232 -40.969 -36.531 1 95.94 339 LYS A N 1
ATOM 2588 C CA . LYS A 1 339 ? -0.517 -40.375 -37.656 1 95.94 339 LYS A CA 1
ATOM 2589 C C . LYS A 1 339 ? -0.062 -38.969 -37.344 1 95.94 339 LYS A C 1
ATOM 2591 O O . LYS A 1 339 ? 1.079 -38.594 -37.625 1 95.94 339 LYS A O 1
ATOM 2596 N N . THR A 1 340 ? -0.972 -38.281 -36.812 1 95.06 340 THR A N 1
ATOM 2597 C CA . THR A 1 340 ? -0.646 -36.938 -36.438 1 95.06 340 THR A CA 1
ATOM 2598 C C . THR A 1 340 ? 0.455 -36.906 -35.375 1 95.06 340 THR A C 1
ATOM 2600 O O . THR A 1 340 ? 1.356 -36.094 -35.406 1 95.06 340 THR A O 1
ATOM 2603 N N . ALA A 1 341 ? 0.389 -37.781 -34.406 1 94.31 341 ALA A N 1
ATOM 2604 C CA . ALA A 1 341 ? 1.412 -37.875 -33.375 1 94.31 341 ALA A CA 1
ATOM 2605 C C . ALA A 1 341 ? 2.789 -38.125 -34 1 94.31 341 ALA A C 1
ATOM 2607 O O . ALA A 1 341 ? 3.777 -37.5 -33.562 1 94.31 341 ALA A O 1
ATOM 2608 N N . ILE A 1 342 ? 2.846 -38.969 -34.938 1 93.5 342 ILE A N 1
ATOM 2609 C CA . ILE A 1 342 ? 4.102 -39.281 -35.594 1 93.5 342 ILE A CA 1
ATOM 2610 C C . ILE A 1 342 ? 4.617 -38.062 -36.344 1 93.5 342 ILE A C 1
ATOM 2612 O O . ILE A 1 342 ? 5.805 -37.75 -36.281 1 93.5 342 ILE A O 1
ATOM 2616 N N . ALA A 1 343 ? 3.752 -37.406 -37.062 1 92 343 ALA A N 1
ATOM 2617 C CA . ALA A 1 343 ? 4.125 -36.219 -37.812 1 92 343 ALA A CA 1
ATOM 2618 C C . ALA A 1 343 ? 4.652 -35.125 -36.875 1 92 343 ALA A C 1
ATOM 2620 O O . ALA A 1 343 ? 5.656 -34.469 -37.188 1 92 343 ALA A O 1
ATOM 2621 N N . LYS A 1 344 ? 3.975 -35 -35.781 1 91.12 344 LYS A N 1
ATOM 2622 C CA . LYS A 1 344 ? 4.336 -33.938 -34.844 1 91.12 344 LYS A CA 1
ATOM 2623 C C . LYS A 1 344 ? 5.617 -34.312 -34.094 1 91.12 344 LYS A C 1
ATOM 2625 O O . LYS A 1 344 ? 6.348 -33.406 -33.656 1 91.12 344 LYS A O 1
ATOM 2630 N N . SER A 1 345 ? 5.867 -35.531 -33.844 1 89.12 345 SER A N 1
ATOM 2631 C CA . SER A 1 345 ? 7.078 -35.969 -33.156 1 89.12 345 SER A CA 1
ATOM 2632 C C . SER A 1 345 ? 8.328 -35.562 -33.938 1 89.12 345 SER A C 1
ATOM 2634 O O . SER A 1 345 ? 9.391 -35.344 -33.344 1 89.12 345 SER A O 1
ATOM 2636 N N . ALA A 1 346 ? 8.211 -35.469 -35.156 1 81.81 346 ALA A N 1
ATOM 2637 C CA . ALA A 1 346 ? 9.312 -35 -35.969 1 81.81 346 ALA A CA 1
ATOM 2638 C C . ALA A 1 346 ? 9.594 -33.531 -35.719 1 81.81 346 ALA A C 1
ATOM 2640 O O . ALA A 1 346 ? 10.75 -33.094 -35.781 1 81.81 346 ALA A O 1
ATOM 2641 N N . GLU A 1 347 ? 8.562 -32.875 -35.406 1 82.69 347 GLU A N 1
ATOM 2642 C CA . GLU A 1 347 ? 8.672 -31.453 -35.156 1 82.69 347 GLU A CA 1
ATOM 2643 C C . GLU A 1 347 ? 9.195 -31.172 -33.75 1 82.69 347 GLU A C 1
ATOM 2645 O O . GLU A 1 347 ? 10.016 -30.281 -33.562 1 82.69 347 GLU A O 1
ATOM 2650 N N . ASP A 1 348 ? 8.703 -32 -32.844 1 78.38 348 ASP A N 1
ATOM 2651 C CA . ASP A 1 348 ? 9.055 -31.688 -31.469 1 78.38 348 ASP A CA 1
ATOM 2652 C C . ASP A 1 348 ? 10.297 -32.469 -31.031 1 78.38 348 ASP A C 1
ATOM 2654 O O . ASP A 1 348 ? 10.812 -32.25 -29.938 1 78.38 348 ASP A O 1
ATOM 2658 N N . GLY A 1 349 ? 10.805 -33.281 -31.891 1 78.19 349 GLY A N 1
ATOM 2659 C CA . GLY A 1 349 ? 12.031 -34.031 -31.609 1 78.19 349 GLY A CA 1
ATOM 2660 C C . GLY A 1 349 ? 11.836 -35.156 -30.609 1 78.19 349 GLY A C 1
ATOM 2661 O O . GLY A 1 349 ? 12.805 -35.625 -30.016 1 78.19 349 GLY A O 1
ATOM 2662 N N . LYS A 1 350 ? 10.633 -35.562 -30.328 1 81.12 350 LYS A N 1
ATOM 2663 C CA . LYS A 1 350 ? 10.336 -36.625 -29.375 1 81.12 350 LYS A CA 1
ATOM 2664 C C . LYS A 1 350 ? 9.805 -37.875 -30.062 1 81.12 350 LYS A C 1
ATOM 2666 O O . LYS A 1 350 ? 8.703 -38.344 -29.766 1 81.12 350 LYS A O 1
ATOM 2671 N N . LYS A 1 351 ? 10.656 -38.406 -30.828 1 81.75 351 LYS A N 1
ATOM 2672 C CA . LYS A 1 351 ? 10.25 -39.625 -31.562 1 81.75 351 LYS A CA 1
ATOM 2673 C C . LYS A 1 351 ? 10.227 -40.844 -30.641 1 81.75 351 LYS A C 1
ATOM 2675 O O . LYS A 1 351 ? 11.156 -41.062 -29.859 1 81.75 351 LYS A O 1
ATOM 2680 N N . THR A 1 352 ? 9.039 -41.406 -30.625 1 84.5 352 THR A N 1
ATOM 2681 C CA . THR A 1 352 ? 8.906 -42.625 -29.859 1 84.5 352 THR A CA 1
ATOM 2682 C C . THR A 1 352 ? 8.234 -43.719 -30.688 1 84.5 352 THR A C 1
ATOM 2684 O O . THR A 1 352 ? 7.621 -43.438 -31.719 1 84.5 352 THR A O 1
ATOM 2687 N N . THR A 1 353 ? 8.445 -44.938 -30.281 1 93.19 353 THR A N 1
ATOM 2688 C CA . THR A 1 353 ? 7.855 -46.062 -31 1 93.19 353 THR A CA 1
ATOM 2689 C C . THR A 1 353 ? 6.375 -46.219 -30.656 1 93.19 353 THR A C 1
ATOM 2691 O O . THR A 1 353 ? 5.629 -46.906 -31.359 1 93.19 353 THR A O 1
ATOM 2694 N N . GLU A 1 354 ? 6.023 -45.594 -29.609 1 92.94 354 GLU A N 1
ATOM 2695 C CA . GLU A 1 354 ? 4.676 -45.75 -29.078 1 92.94 354 GLU A CA 1
ATOM 2696 C C . GLU A 1 354 ? 3.619 -45.375 -30.094 1 92.94 354 GLU A C 1
ATOM 2698 O O . GLU A 1 354 ? 2.633 -46.094 -30.297 1 92.94 354 GLU A O 1
ATOM 2703 N N . ALA A 1 355 ? 3.859 -44.281 -30.766 1 94.25 355 ALA A N 1
ATOM 2704 C CA . ALA A 1 355 ? 2.887 -43.812 -31.75 1 94.25 355 ALA A CA 1
ATOM 2705 C C . ALA A 1 355 ? 2.807 -44.781 -32.938 1 94.25 355 ALA A C 1
ATOM 2707 O O . ALA A 1 355 ? 1.724 -45.031 -33.469 1 94.25 355 ALA A O 1
ATOM 2708 N N . TYR A 1 356 ? 3.906 -45.312 -33.312 1 95.69 356 TYR A N 1
ATOM 2709 C CA . TYR A 1 356 ? 3.934 -46.281 -34.406 1 95.69 356 TYR A CA 1
ATOM 2710 C C . TYR A 1 356 ? 3.193 -47.562 -34.031 1 95.69 356 TYR A C 1
ATOM 2712 O O . TYR A 1 356 ? 2.41 -48.094 -34.812 1 95.69 356 TYR A O 1
ATOM 2720 N N . GLN A 1 357 ? 3.516 -48 -32.844 1 95.69 357 GLN A N 1
ATOM 2721 C CA . GLN A 1 357 ? 2.857 -49.219 -32.344 1 95.69 357 GLN A CA 1
ATOM 2722 C C . GLN A 1 357 ? 1.351 -49 -32.219 1 95.69 357 GLN A C 1
ATOM 2724 O O . GLN A 1 357 ? 0.569 -49.906 -32.562 1 95.69 357 GLN A O 1
ATOM 2729 N N . GLY A 1 358 ? 0.988 -47.906 -31.734 1 95.94 358 GLY A N 1
ATOM 2730 C CA . GLY A 1 358 ? -0.427 -47.562 -31.672 1 95.94 358 GLY A CA 1
ATOM 2731 C C . GLY A 1 358 ? -1.095 -47.531 -33.031 1 95.94 358 GLY A C 1
ATOM 2732 O O . GLY A 1 358 ? -2.199 -48.031 -33.219 1 95.94 358 GLY A O 1
ATOM 2733 N N . LEU A 1 359 ? -0.45 -46.938 -34 1 96.94 359 LEU A N 1
ATOM 2734 C CA . LEU A 1 359 ? -0.977 -46.875 -35.344 1 96.94 359 LEU A CA 1
ATOM 2735 C C . LEU A 1 359 ? -1.168 -48.25 -35.938 1 96.94 359 LEU A C 1
ATOM 2737 O O . LEU A 1 359 ? -2.184 -48.531 -36.594 1 96.94 359 LEU A O 1
ATOM 2741 N N . ALA A 1 360 ? -0.196 -49.094 -35.688 1 97.38 360 ALA A N 1
ATOM 2742 C CA . ALA A 1 360 ? -0.275 -50.469 -36.188 1 97.38 360 ALA A CA 1
ATOM 2743 C C . ALA A 1 360 ? -1.454 -51.188 -35.562 1 97.38 360 ALA A C 1
ATOM 2745 O O . ALA A 1 360 ? -2.17 -51.938 -36.25 1 97.38 360 ALA A O 1
ATOM 2746 N N . ARG A 1 361 ? -1.61 -51.031 -34.312 1 95.88 361 ARG A N 1
ATOM 2747 C CA . ARG A 1 361 ? -2.75 -51.656 -33.625 1 95.88 361 ARG A CA 1
ATOM 2748 C C . ARG A 1 361 ? -4.066 -51.125 -34.219 1 95.88 361 ARG A C 1
ATOM 2750 O O . ARG A 1 361 ? -5.02 -51.906 -34.375 1 95.88 361 ARG A O 1
ATOM 2757 N N . ALA A 1 362 ? -4.105 -49.906 -34.438 1 96.75 362 ALA A N 1
ATOM 2758 C CA . ALA A 1 362 ? -5.305 -49.312 -35.031 1 96.75 362 ALA A CA 1
ATOM 2759 C C . ALA A 1 362 ? -5.57 -49.906 -36.438 1 96.75 362 ALA A C 1
ATOM 2761 O O . ALA A 1 362 ? -6.711 -50.219 -36.75 1 96.75 362 ALA A O 1
ATOM 2762 N N . TRP A 1 363 ? -4.559 -50.031 -37.219 1 97.56 363 TRP A N 1
ATOM 2763 C CA . TRP A 1 363 ? -4.691 -50.656 -38.531 1 97.56 363 TRP A CA 1
ATOM 2764 C C . TRP A 1 363 ? -5.191 -52.094 -38.438 1 97.56 363 TRP A C 1
ATOM 2766 O O . TRP A 1 363 ? -6.082 -52.5 -39.156 1 97.56 363 TRP A O 1
ATOM 2776 N N . LEU A 1 364 ? -4.602 -52.844 -37.562 1 95.31 364 LEU A N 1
ATOM 2777 C CA . LEU A 1 364 ? -5.008 -54.25 -37.344 1 95.31 364 LEU A CA 1
ATOM 2778 C C . LEU A 1 364 ? -6.473 -54.312 -36.938 1 95.31 364 LEU A C 1
ATOM 2780 O O . LEU A 1 364 ? -7.195 -55.219 -37.375 1 95.31 364 LEU A O 1
ATOM 2784 N N . SER A 1 365 ? -6.867 -53.375 -36.125 1 94.12 365 SER A N 1
ATOM 2785 C CA . SER A 1 365 ? -8.258 -53.344 -35.688 1 94.12 365 SER A CA 1
ATOM 2786 C C . SER A 1 365 ? -9.195 -53.062 -36.844 1 94.12 365 SER A C 1
ATOM 2788 O O . SER A 1 365 ? -10.375 -53.406 -36.812 1 94.12 365 SER A O 1
ATOM 2790 N N . LEU A 1 366 ? -8.695 -52.469 -37.875 1 94.75 366 LEU A N 1
ATOM 2791 C CA . LEU A 1 366 ? -9.461 -52.188 -39.094 1 94.75 366 LEU A CA 1
ATOM 2792 C C . LEU A 1 366 ? -9.32 -53.312 -40.094 1 94.75 366 LEU A C 1
ATOM 2794 O O . LEU A 1 366 ? -9.898 -53.25 -41.188 1 94.75 366 LEU A O 1
ATOM 2798 N N . GLY A 1 367 ? -8.5 -54.312 -39.719 1 93.19 367 GLY A N 1
ATOM 2799 C CA . GLY A 1 367 ? -8.266 -55.406 -40.625 1 93.19 367 GLY A CA 1
ATOM 2800 C C . GLY A 1 367 ? -7.25 -55.094 -41.688 1 93.19 367 GLY A C 1
ATOM 2801 O O . GLY A 1 367 ? -7.172 -55.812 -42.719 1 93.19 367 GLY A O 1
ATOM 2802 N N . LYS A 1 368 ? -6.551 -54 -41.531 1 96.19 368 LYS A N 1
ATOM 2803 C CA . LYS A 1 368 ? -5.562 -53.594 -42.5 1 96.19 368 LYS A CA 1
ATOM 2804 C C . LYS A 1 368 ? -4.16 -54.031 -42.125 1 96.19 368 LYS A C 1
ATOM 2806 O O . LYS A 1 368 ? -3.32 -53.188 -41.75 1 96.19 368 LYS A O 1
ATOM 2811 N N . ALA A 1 369 ? -3.848 -55.219 -42.344 1 95.75 369 ALA A N 1
ATOM 2812 C CA . ALA A 1 369 ? -2.602 -55.844 -41.906 1 95.75 369 ALA A CA 1
ATOM 2813 C C . ALA A 1 369 ? -1.416 -55.312 -42.719 1 95.75 369 ALA A C 1
ATOM 2815 O O . ALA A 1 369 ? -0.308 -55.188 -42.188 1 95.75 369 ALA A O 1
ATOM 2816 N N . ASP A 1 370 ? -1.689 -55.031 -43.938 1 96.94 370 ASP A N 1
ATOM 2817 C CA . ASP A 1 370 ? -0.605 -54.531 -44.781 1 96.94 370 ASP A CA 1
ATOM 2818 C C . ASP A 1 370 ? -0.107 -53.188 -44.312 1 96.94 370 ASP A C 1
ATOM 2820 O O . ASP A 1 370 ? 1.102 -52.938 -44.219 1 96.94 370 ASP A O 1
ATOM 2824 N N . GLU A 1 371 ? -1.054 -52.344 -44.031 1 97.62 371 GLU A N 1
ATOM 2825 C CA . GLU A 1 371 ? -0.692 -51.031 -43.5 1 97.62 371 GLU A CA 1
ATOM 2826 C C . GLU A 1 371 ? 0.024 -51.156 -42.156 1 97.62 371 GLU A C 1
ATOM 2828 O O . GLU A 1 371 ? 0.966 -50.406 -41.875 1 97.62 371 GLU A O 1
ATOM 2833 N N . ALA A 1 372 ? -0.386 -52.031 -41.344 1 98.06 372 ALA A N 1
ATOM 2834 C CA . ALA A 1 372 ? 0.254 -52.25 -40.031 1 98.06 372 ALA A CA 1
ATOM 2835 C C . ALA A 1 372 ? 1.702 -52.719 -40.219 1 98.06 372 ALA A C 1
ATOM 2837 O O . ALA A 1 372 ? 2.6 -52.219 -39.531 1 98.06 372 ALA A O 1
ATOM 2838 N N . VAL A 1 373 ? 1.859 -53.594 -41.125 1 97.25 373 VAL A N 1
ATOM 2839 C CA . VAL A 1 373 ? 3.193 -54.125 -41.406 1 97.25 373 VAL A CA 1
ATOM 2840 C C . VAL A 1 373 ? 4.094 -53 -41.938 1 97.25 373 VAL A C 1
ATOM 2842 O O . VAL A 1 373 ? 5.238 -52.875 -41.5 1 97.25 373 VAL A O 1
ATOM 2845 N N . ALA A 1 374 ? 3.562 -52.219 -42.812 1 97.5 374 ALA A N 1
ATOM 2846 C CA . ALA A 1 374 ? 4.34 -51.094 -43.344 1 97.5 374 ALA A CA 1
ATOM 2847 C C . ALA A 1 374 ? 4.727 -50.125 -42.25 1 97.5 374 ALA A C 1
ATOM 2849 O O . ALA A 1 374 ? 5.848 -49.594 -42.219 1 97.5 374 ALA A O 1
ATOM 2850 N N . THR A 1 375 ? 3.799 -49.812 -41.406 1 97.81 375 THR A N 1
ATOM 2851 C CA . THR A 1 375 ? 4.016 -48.875 -40.281 1 97.81 375 THR A CA 1
ATOM 2852 C C . THR A 1 375 ? 5.137 -49.406 -39.375 1 97.8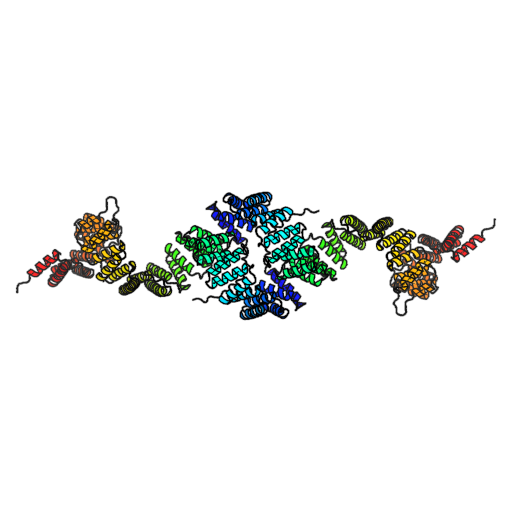1 375 THR A C 1
ATOM 2854 O O . THR A 1 375 ? 6.043 -48.656 -39.031 1 97.81 375 THR A O 1
ATOM 2857 N N . LEU A 1 376 ? 5.094 -50.625 -39.094 1 97.5 376 LEU A N 1
ATOM 2858 C CA . LEU A 1 376 ? 6.035 -51.156 -38.125 1 97.5 376 LEU A CA 1
ATOM 2859 C C . LEU A 1 376 ? 7.395 -51.406 -38.781 1 97.5 376 LEU A C 1
ATOM 2861 O O . LEU A 1 376 ? 8.422 -51.375 -38.094 1 97.5 376 LEU A O 1
ATOM 2865 N N . LYS A 1 377 ? 7.348 -51.656 -40.031 1 96.69 377 LYS A N 1
ATOM 2866 C CA . LYS A 1 377 ? 8.617 -51.688 -40.75 1 96.69 377 LYS A CA 1
ATOM 2867 C C . LYS A 1 377 ? 9.375 -50.375 -40.625 1 96.69 377 LYS A C 1
ATOM 2869 O O . LYS A 1 377 ? 10.586 -50.375 -40.375 1 96.69 377 LYS A O 1
ATOM 2874 N N . THR A 1 378 ? 8.664 -49.375 -40.781 1 96.06 378 THR A N 1
ATOM 2875 C CA . THR A 1 378 ? 9.242 -48.031 -40.625 1 96.06 378 THR A CA 1
ATOM 2876 C C . THR A 1 378 ? 9.75 -47.844 -39.188 1 96.06 378 THR A C 1
ATOM 2878 O O . THR A 1 378 ? 10.844 -47.312 -38.969 1 96.06 378 THR A O 1
ATOM 2881 N N . ALA A 1 379 ? 9 -48.188 -38.188 1 96.31 379 ALA A N 1
ATOM 2882 C CA . ALA A 1 379 ? 9.359 -48.031 -36.781 1 96.31 379 ALA A CA 1
ATOM 2883 C C . ALA A 1 379 ? 10.633 -48.812 -36.469 1 96.31 379 ALA A C 1
ATOM 2885 O O . ALA A 1 379 ? 11.531 -48.281 -35.781 1 96.31 379 ALA A O 1
ATOM 2886 N N . VAL A 1 380 ? 10.68 -50.031 -36.906 1 95.81 380 VAL A N 1
ATOM 2887 C CA . VAL A 1 380 ? 11.836 -50.875 -36.625 1 95.81 380 VAL A CA 1
ATOM 2888 C C . VAL A 1 380 ? 13.07 -50.344 -37.344 1 95.81 380 VAL A C 1
ATOM 2890 O O . VAL A 1 380 ? 14.188 -50.406 -36.812 1 95.81 380 VAL A O 1
ATOM 2893 N N . GLY A 1 381 ? 12.891 -49.75 -38.5 1 94.81 381 GLY A N 1
ATOM 2894 C CA . GLY A 1 381 ? 13.977 -49.062 -39.188 1 94.81 381 GLY A CA 1
ATOM 2895 C C . GLY A 1 381 ? 14.5 -47.875 -38.438 1 94.81 381 GLY A C 1
ATOM 2896 O O . GLY A 1 381 ? 15.711 -47.656 -38.375 1 94.81 381 GLY A O 1
ATOM 2897 N N . ALA A 1 382 ? 13.625 -47.156 -37.875 1 92.38 382 ALA A N 1
ATOM 2898 C CA . ALA A 1 382 ? 13.977 -45.938 -37.125 1 92.38 382 ALA A CA 1
ATOM 2899 C C . ALA A 1 382 ? 14.508 -46.281 -35.75 1 92.38 382 ALA A C 1
ATOM 2901 O O . ALA A 1 382 ? 15.352 -45.562 -35.219 1 92.38 382 ALA A O 1
ATOM 2902 N N . PHE A 1 383 ? 13.984 -47.406 -35.219 1 94.75 383 PHE A N 1
ATOM 2903 C CA . PHE A 1 383 ? 14.375 -47.812 -33.875 1 94.75 383 PHE A CA 1
ATOM 2904 C C . PHE A 1 383 ? 14.781 -49.281 -33.844 1 94.75 383 PHE A C 1
ATOM 2906 O O . PHE A 1 383 ? 14.117 -50.125 -33.219 1 94.75 383 PHE A O 1
ATOM 2913 N N . PRO A 1 384 ? 15.844 -49.562 -34.281 1 92.94 384 PRO A N 1
ATOM 2914 C CA . PRO A 1 384 ? 16.234 -50.969 -34.5 1 92.94 384 PRO A CA 1
ATOM 2915 C C . PRO A 1 384 ? 16.453 -51.719 -33.188 1 92.94 384 PRO A C 1
ATOM 2917 O O . PRO A 1 384 ? 16.422 -52.938 -33.156 1 92.94 384 PRO A O 1
ATOM 2920 N N . LYS A 1 385 ? 16.688 -51.062 -32.125 1 94.62 385 LYS A N 1
ATOM 2921 C CA . LYS A 1 385 ? 17 -51.688 -30.859 1 94.62 385 LYS A CA 1
ATOM 2922 C C . LYS A 1 385 ? 15.789 -51.719 -29.938 1 94.62 385 LYS A C 1
ATOM 2924 O O . LYS A 1 385 ? 15.898 -52.094 -28.766 1 94.62 385 LYS A O 1
ATOM 2929 N N . ASP A 1 386 ? 14.711 -51.375 -30.5 1 94.81 386 ASP A N 1
ATOM 2930 C CA . ASP A 1 386 ? 13.5 -51.375 -29.688 1 94.81 386 ASP A CA 1
ATOM 2931 C C . ASP A 1 386 ? 12.781 -52.719 -29.781 1 94.81 386 ASP A C 1
ATOM 2933 O O . ASP A 1 386 ? 12.156 -53.031 -30.797 1 94.81 386 ASP A O 1
ATOM 2937 N N . ALA A 1 387 ? 12.789 -53.5 -28.734 1 94.75 387 ALA A N 1
ATOM 2938 C CA . ALA A 1 387 ? 12.211 -54.844 -28.703 1 94.75 387 ALA A CA 1
ATOM 2939 C C . ALA A 1 387 ? 10.695 -54.812 -28.875 1 94.75 387 ALA A C 1
ATOM 2941 O O . ALA A 1 387 ? 10.109 -55.688 -29.469 1 94.75 387 ALA A O 1
ATOM 2942 N N . SER A 1 388 ? 10.148 -53.812 -28.297 1 94.38 388 SER A N 1
ATOM 2943 C CA . SER A 1 388 ? 8.695 -53.688 -28.359 1 94.38 388 SER A CA 1
ATOM 2944 C C . SER A 1 388 ? 8.211 -53.438 -29.797 1 94.38 388 SER A C 1
ATOM 2946 O O . SER A 1 388 ? 7.176 -53.969 -30.203 1 94.38 388 SER A O 1
ATOM 2948 N N . ALA A 1 389 ? 8.961 -52.656 -30.484 1 94.62 389 ALA A N 1
ATOM 2949 C CA . ALA A 1 389 ? 8.633 -52.406 -31.891 1 94.62 389 ALA A CA 1
ATOM 2950 C C . ALA A 1 389 ? 8.758 -53.688 -32.719 1 94.62 389 ALA A C 1
ATOM 2952 O O . ALA A 1 389 ? 7.949 -53.969 -33.594 1 94.62 389 ALA A O 1
ATOM 2953 N N . ARG A 1 390 ? 9.703 -54.469 -32.438 1 95.38 390 ARG A N 1
ATOM 2954 C CA . ARG A 1 390 ? 9.906 -55.75 -33.125 1 95.38 390 ARG A CA 1
ATOM 2955 C C . ARG A 1 390 ? 8.773 -56.719 -32.812 1 95.38 390 ARG A C 1
ATOM 2957 O O . ARG A 1 390 ? 8.297 -57.406 -33.719 1 95.38 390 ARG A O 1
ATOM 2964 N N . ALA A 1 391 ? 8.484 -56.75 -31.578 1 94.88 391 ALA A N 1
ATOM 2965 C CA . ALA A 1 391 ? 7.367 -57.594 -31.203 1 94.88 391 ALA A CA 1
ATOM 2966 C C . ALA A 1 391 ? 6.086 -57.188 -31.922 1 94.88 391 ALA A C 1
ATOM 2968 O O . ALA A 1 391 ? 5.332 -58.062 -32.375 1 94.88 391 ALA A O 1
ATOM 2969 N N . ALA A 1 392 ? 5.867 -55.938 -32 1 95.69 392 ALA A N 1
ATOM 2970 C CA . ALA A 1 392 ? 4.684 -55.438 -32.688 1 95.69 392 ALA A CA 1
ATOM 2971 C C . ALA A 1 392 ? 4.742 -55.781 -34.188 1 95.69 392 ALA A C 1
ATOM 2973 O O . ALA A 1 392 ? 3.723 -56.094 -34.812 1 95.69 392 ALA A O 1
ATOM 2974 N N . TYR A 1 393 ? 5.898 -55.688 -34.719 1 96.81 393 TYR A N 1
ATOM 2975 C CA . TYR A 1 393 ? 6.078 -56.031 -36.125 1 96.81 393 TYR A CA 1
ATOM 2976 C C . TYR A 1 393 ? 5.777 -57.5 -36.375 1 96.81 393 TYR A C 1
ATOM 2978 O O . TYR A 1 393 ? 5.098 -57.875 -37.344 1 96.81 393 TYR A O 1
ATOM 2986 N N . GLY A 1 394 ? 6.285 -58.375 -35.5 1 96.81 394 GLY A N 1
ATOM 2987 C CA . GLY A 1 394 ? 5.961 -59.781 -35.562 1 96.81 394 GLY A CA 1
ATOM 2988 C C . GLY A 1 394 ? 4.469 -60.062 -35.531 1 96.81 394 GLY A C 1
ATOM 2989 O O . GLY A 1 394 ? 3.959 -60.875 -36.281 1 96.81 394 GLY A O 1
ATOM 2990 N N . GLU A 1 395 ? 3.848 -59.375 -34.688 1 95.12 395 GLU A N 1
ATOM 2991 C CA . GLU A 1 395 ? 2.4 -59.531 -34.562 1 95.12 395 GLU A CA 1
ATOM 2992 C C . GLU A 1 395 ? 1.696 -59.125 -35.844 1 95.12 395 GLU A C 1
ATOM 2994 O O . GLU A 1 395 ? 0.731 -59.75 -36.281 1 95.12 395 GLU A O 1
ATOM 2999 N N . ALA A 1 396 ? 2.088 -58.062 -36.438 1 96.44 396 ALA A N 1
ATOM 3000 C CA . ALA A 1 396 ? 1.492 -57.594 -37.688 1 96.44 396 ALA A CA 1
ATOM 3001 C C . ALA A 1 396 ? 1.712 -58.625 -38.812 1 96.44 396 ALA A C 1
ATOM 3003 O O . ALA A 1 396 ? 0.807 -58.875 -39.594 1 96.44 396 ALA A O 1
ATOM 3004 N N . LEU A 1 397 ? 2.859 -59.188 -38.875 1 97.12 397 LEU A N 1
ATOM 3005 C CA . LEU A 1 397 ? 3.168 -60.188 -39.875 1 97.12 397 LEU A CA 1
ATOM 3006 C C . LEU A 1 397 ? 2.336 -61.469 -39.656 1 97.12 397 LEU A C 1
ATOM 3008 O O . LEU A 1 397 ? 1.861 -62.062 -40.594 1 97.12 397 LEU A O 1
ATOM 3012 N N . ARG A 1 398 ? 2.238 -61.781 -38.406 1 94.19 398 ARG A N 1
ATOM 3013 C CA . ARG A 1 398 ? 1.387 -62.906 -38.062 1 94.19 398 ARG A CA 1
ATOM 3014 C C . ARG A 1 398 ? -0.048 -62.688 -38.5 1 94.19 398 ARG A C 1
ATOM 3016 O O . ARG A 1 398 ? -0.678 -63.594 -39.062 1 94.19 398 ARG A O 1
ATOM 3023 N N . ALA A 1 399 ? -0.546 -61.531 -38.312 1 92.56 399 ALA A N 1
ATOM 3024 C CA . ALA A 1 399 ? -1.903 -61.156 -38.719 1 92.56 399 ALA A CA 1
ATOM 3025 C C . ALA A 1 399 ? -2.051 -61.188 -40.25 1 92.56 399 ALA A C 1
ATOM 3027 O O . ALA A 1 399 ? -3.117 -61.5 -40.781 1 92.56 399 ALA A O 1
ATOM 3028 N N . LYS A 1 400 ? -1.009 -60.875 -40.938 1 93.25 400 LYS A N 1
ATOM 3029 C CA . LYS A 1 400 ? -1 -60.906 -42.375 1 93.25 400 LYS A CA 1
ATOM 3030 C C . LYS A 1 400 ? -0.872 -62.312 -42.938 1 93.25 400 LYS A C 1
ATOM 3032 O O . LYS A 1 400 ? -1.099 -62.562 -44.094 1 93.25 400 LYS A O 1
ATOM 3037 N N . GLY A 1 401 ? -0.455 -63.281 -41.969 1 91.44 401 GLY A N 1
ATOM 3038 C CA . GLY A 1 401 ? -0.314 -64.688 -42.375 1 91.44 401 GLY A CA 1
ATOM 3039 C C . GLY A 1 401 ? 1.115 -65.062 -42.688 1 91.44 401 GLY A C 1
ATOM 3040 O O . GLY A 1 401 ? 1.387 -66.188 -43.062 1 91.44 401 GLY A O 1
ATOM 3041 N N . ASP A 1 402 ? 1.968 -64.062 -42.594 1 94.75 402 ASP A N 1
ATOM 3042 C CA . ASP A 1 402 ? 3.381 -64.375 -42.844 1 94.75 402 ASP A CA 1
ATOM 3043 C C . ASP A 1 402 ? 4.051 -64.875 -41.562 1 94.75 402 ASP A C 1
ATOM 3045 O O . ASP A 1 402 ? 4.789 -64.188 -40.906 1 94.75 402 ASP A O 1
ATOM 3049 N N . LEU A 1 403 ? 3.949 -66.125 -41.281 1 94.81 403 LEU A N 1
ATOM 3050 C CA . LEU A 1 403 ? 4.41 -66.75 -40.031 1 94.81 403 LEU A CA 1
ATOM 3051 C C . LEU A 1 403 ? 5.934 -66.812 -40 1 94.81 403 LEU A C 1
ATOM 3053 O O . LEU A 1 403 ? 6.539 -66.688 -38.938 1 94.81 403 LEU A O 1
ATOM 3057 N N . ASP A 1 404 ? 6.492 -67 -41.156 1 95.31 404 ASP A N 1
ATOM 3058 C CA . ASP A 1 404 ? 7.949 -67.062 -41.219 1 95.31 404 ASP A CA 1
ATOM 3059 C C . ASP A 1 404 ? 8.547 -65.688 -40.844 1 95.31 404 ASP A C 1
ATOM 3061 O O . ASP A 1 404 ? 9.516 -65.625 -40.094 1 95.31 404 ASP A O 1
ATOM 3065 N N . GLY A 1 405 ? 7.949 -64.75 -41.5 1 96.44 405 GLY A N 1
ATOM 3066 C CA . GLY A 1 405 ? 8.391 -63.406 -41.188 1 96.44 405 GLY A CA 1
ATOM 3067 C C . GLY A 1 405 ? 8.188 -63.062 -39.719 1 96.44 405 GLY A C 1
ATOM 3068 O O . GLY A 1 405 ? 9.031 -62.406 -39.094 1 96.44 405 GLY A O 1
ATOM 3069 N N . ALA A 1 406 ? 7.094 -63.438 -39.188 1 97.5 406 ALA A N 1
ATOM 3070 C CA . ALA A 1 406 ? 6.781 -63.188 -37.781 1 97.5 406 ALA A CA 1
ATOM 3071 C C . ALA A 1 406 ? 7.812 -63.844 -36.875 1 97.5 406 ALA A C 1
ATOM 3073 O O . ALA A 1 406 ? 8.297 -63.219 -35.938 1 97.5 406 ALA A O 1
ATOM 3074 N N . ILE A 1 407 ? 8.156 -65.062 -37.188 1 95.81 407 ILE A N 1
ATOM 3075 C CA . ILE A 1 407 ? 9.125 -65.812 -36.406 1 95.81 407 ILE A CA 1
ATOM 3076 C C . ILE A 1 407 ? 10.461 -65.062 -36.406 1 95.81 407 ILE A C 1
ATOM 3078 O O . ILE A 1 407 ? 11.094 -64.938 -35.344 1 95.81 407 ILE A O 1
ATOM 3082 N N . ALA A 1 408 ? 10.82 -64.625 -37.531 1 96.06 408 ALA A N 1
ATOM 3083 C CA . ALA A 1 408 ? 12.086 -63.875 -37.656 1 96.06 408 ALA A CA 1
ATOM 3084 C C . ALA A 1 408 ? 12.109 -62.656 -36.75 1 96.06 408 ALA A C 1
ATOM 3086 O O . ALA A 1 408 ? 13.102 -62.406 -36.062 1 96.06 408 ALA A O 1
ATOM 3087 N N . GLU A 1 409 ? 11.062 -61.938 -36.781 1 96.81 409 GLU A N 1
ATOM 3088 C CA . GLU A 1 409 ? 10.984 -60.719 -36 1 96.81 409 GLU A CA 1
ATOM 3089 C C . GLU A 1 409 ? 10.898 -61.031 -34.5 1 96.81 409 GLU A C 1
ATOM 3091 O O . GLU A 1 409 ? 11.508 -60.344 -33.688 1 96.81 409 GLU A O 1
ATOM 3096 N N . TYR A 1 410 ? 10.188 -62.031 -34.094 1 96.5 410 TYR A N 1
ATOM 3097 C CA . TYR A 1 410 ? 10.078 -62.406 -32.719 1 96.5 410 TYR A CA 1
ATOM 3098 C C . TYR A 1 410 ? 11.414 -62.938 -32.188 1 96.5 410 TYR A C 1
ATOM 3100 O O . TYR A 1 410 ? 11.766 -62.688 -31.016 1 96.5 410 TYR A O 1
ATOM 3108 N N . GLU A 1 411 ? 12.078 -63.594 -33.031 1 95.81 411 GLU A N 1
ATOM 3109 C CA . GLU A 1 411 ? 13.391 -64.062 -32.625 1 95.81 411 GLU A CA 1
ATOM 3110 C C . GLU A 1 411 ? 14.336 -62.938 -32.344 1 95.81 411 GLU A C 1
ATOM 3112 O O . GLU A 1 411 ? 15.039 -62.938 -31.312 1 95.81 411 GLU A O 1
ATOM 3117 N N . GLU A 1 412 ? 14.32 -61.969 -33.188 1 95.81 412 GLU A N 1
ATOM 3118 C CA . GLU A 1 412 ? 15.125 -60.781 -32.969 1 95.81 412 GLU A CA 1
ATOM 3119 C C . GLU A 1 412 ? 14.664 -60.062 -31.703 1 95.81 412 GLU A C 1
ATOM 3121 O O . GLU A 1 412 ? 15.484 -59.531 -30.938 1 95.81 412 GLU A O 1
ATOM 3126 N N . GLY A 1 413 ? 13.391 -59.906 -31.484 1 95.69 413 GLY A N 1
ATOM 3127 C CA . GLY A 1 413 ? 12.844 -59.281 -30.297 1 95.69 413 GLY A CA 1
ATOM 3128 C C . GLY A 1 413 ? 13.273 -59.969 -29.016 1 95.69 413 GLY A C 1
ATOM 3129 O O . GLY A 1 413 ? 13.586 -59.312 -28.016 1 95.69 413 GLY A O 1
ATOM 3130 N N . VAL A 1 414 ? 13.289 -61.281 -29.031 1 95.5 414 VAL A N 1
ATOM 3131 C CA . VAL A 1 414 ? 13.688 -62.031 -27.859 1 95.5 414 VAL A CA 1
ATOM 3132 C C . VAL A 1 414 ? 15.172 -61.844 -27.594 1 95.5 414 VAL A C 1
ATOM 3134 O O . VAL A 1 414 ? 15.594 -61.781 -26.422 1 95.5 414 VAL A O 1
ATOM 3137 N N . LYS A 1 415 ? 15.93 -61.688 -28.641 1 95.31 415 LYS A N 1
ATOM 3138 C CA . LYS A 1 415 ? 17.359 -61.406 -28.484 1 95.31 415 LYS A CA 1
ATOM 3139 C C . LYS A 1 415 ? 17.578 -60.062 -27.797 1 95.31 415 LYS A C 1
ATOM 3141 O O . LYS A 1 415 ? 18.469 -59.938 -26.953 1 95.31 415 LYS A O 1
ATOM 3146 N N . LEU A 1 416 ? 16.75 -59.188 -28.234 1 95.44 416 LEU A N 1
ATOM 3147 C CA . LEU A 1 416 ? 16.859 -57.844 -27.688 1 95.44 416 LEU A CA 1
ATOM 3148 C C . LEU A 1 416 ? 16.344 -57.781 -26.25 1 95.44 416 LEU A C 1
ATOM 3150 O O . LEU A 1 416 ? 16.922 -57.094 -25.391 1 95.44 416 LEU A O 1
ATOM 3154 N N . ALA A 1 417 ? 15.25 -58.5 -26.016 1 96.12 417 ALA A N 1
ATOM 3155 C CA . ALA A 1 417 ? 14.633 -58.531 -24.688 1 96.12 417 ALA A CA 1
ATOM 3156 C C . ALA A 1 417 ? 13.945 -59.875 -24.453 1 96.12 417 ALA A C 1
ATOM 3158 O O . ALA A 1 417 ? 12.773 -60.062 -24.797 1 96.12 417 ALA A O 1
ATOM 3159 N N . PRO A 1 418 ? 14.594 -60.656 -23.844 1 94.38 418 PRO A N 1
ATOM 3160 C CA . PRO A 1 418 ? 14.031 -62 -23.656 1 94.38 418 PRO A CA 1
ATOM 3161 C C . PRO A 1 418 ? 13 -62.062 -22.531 1 94.38 418 PRO A C 1
ATOM 3163 O O . PRO A 1 418 ? 13.109 -62.875 -21.625 1 94.38 418 PRO A O 1
ATOM 3166 N N . THR A 1 419 ? 12.039 -61.312 -22.594 1 94.88 419 THR A N 1
ATOM 3167 C CA . THR A 1 419 ? 10.977 -61.281 -21.609 1 94.88 419 THR A CA 1
ATOM 3168 C C . THR A 1 419 ? 10.031 -62.469 -21.781 1 94.88 419 THR A C 1
ATOM 3170 O O . THR A 1 419 ? 9.992 -63.062 -22.859 1 94.88 419 THR A O 1
ATOM 3173 N N . PRO A 1 420 ? 9.336 -62.906 -20.781 1 94.62 420 PRO A N 1
ATOM 3174 C CA . PRO A 1 420 ? 8.336 -63.969 -20.922 1 94.62 420 PRO A CA 1
ATOM 3175 C C . PRO A 1 420 ? 7.328 -63.688 -22.031 1 94.62 420 PRO A C 1
ATOM 3177 O O . PRO A 1 420 ? 6.926 -64.562 -22.75 1 94.62 420 PRO A O 1
ATOM 3180 N N . GLU A 1 421 ? 7.004 -62.438 -22.156 1 94 421 GLU A N 1
ATOM 3181 C CA . GLU A 1 421 ? 6.016 -62.062 -23.156 1 94 421 GLU A CA 1
ATOM 3182 C C . GLU A 1 421 ? 6.551 -62.281 -24.578 1 94 421 GLU A C 1
ATOM 3184 O O . GLU A 1 421 ? 5.852 -62.844 -25.422 1 94 421 GLU A O 1
ATOM 3189 N N . ASN A 1 422 ? 7.758 -61.906 -24.781 1 95.06 422 ASN A N 1
ATOM 3190 C CA . ASN A 1 422 ? 8.352 -62.062 -26.109 1 95.06 422 ASN A CA 1
ATOM 3191 C C . ASN A 1 422 ? 8.578 -63.531 -26.438 1 95.06 422 ASN A C 1
ATOM 3193 O O . ASN A 1 422 ? 8.352 -63.969 -27.562 1 95.06 422 ASN A O 1
ATOM 3197 N N . ARG A 1 423 ? 9.008 -64.25 -25.516 1 96.12 423 ARG A N 1
ATOM 3198 C CA . ARG A 1 423 ? 9.227 -65.688 -25.703 1 96.12 423 ARG A CA 1
ATOM 3199 C C . ARG A 1 423 ? 7.906 -66.438 -25.953 1 96.12 423 ARG A C 1
ATOM 3201 O O . ARG A 1 423 ? 7.84 -67.375 -26.75 1 96.12 423 ARG A O 1
ATOM 3208 N N . LEU A 1 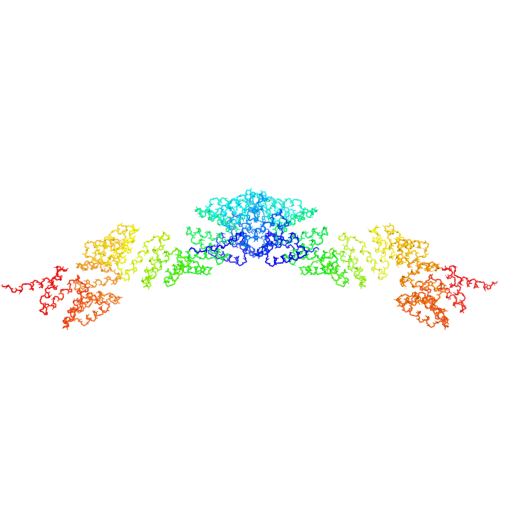424 ? 6.953 -66.062 -25.219 1 95.81 424 LEU A N 1
ATOM 3209 C CA . LEU A 1 424 ? 5.633 -66.625 -25.406 1 95.81 424 LEU A CA 1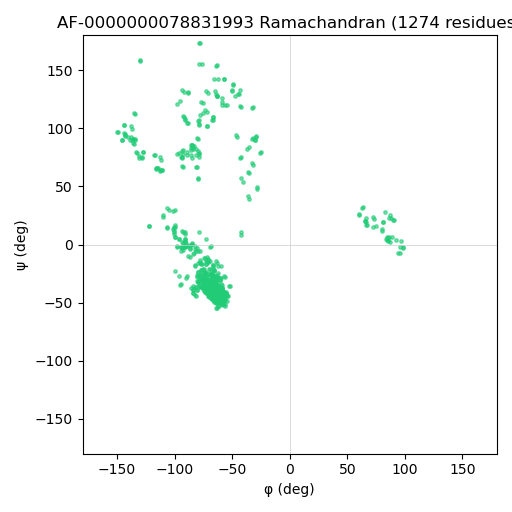
ATOM 3210 C C . LEU A 1 424 ? 5.117 -66.375 -26.828 1 95.81 424 LEU A C 1
ATOM 3212 O O . LEU A 1 424 ? 4.559 -67.25 -27.469 1 95.81 424 LEU A O 1
ATOM 3216 N N . ALA A 1 425 ? 5.305 -65.125 -27.281 1 94.88 425 ALA A N 1
ATOM 3217 C CA . ALA A 1 425 ? 4.871 -64.812 -28.625 1 94.88 425 ALA A CA 1
ATOM 3218 C C . ALA A 1 425 ? 5.574 -65.625 -29.672 1 94.88 425 ALA A C 1
ATOM 3220 O O . ALA A 1 425 ? 4.949 -66.062 -30.641 1 94.88 425 ALA A O 1
ATOM 3221 N N . LEU A 1 426 ? 6.805 -65.875 -29.469 1 95.94 426 LEU A N 1
ATOM 3222 C CA . LEU A 1 426 ? 7.566 -66.688 -30.391 1 95.94 426 LEU A CA 1
ATOM 3223 C C . LEU A 1 426 ? 7.055 -68.125 -30.359 1 95.94 426 LEU A C 1
ATOM 3225 O O . LEU A 1 426 ? 6.863 -68.75 -31.422 1 95.94 426 LEU A O 1
ATOM 3229 N N . ALA A 1 427 ? 6.797 -68.625 -29.156 1 96.38 427 ALA A N 1
ATOM 3230 C CA . ALA A 1 427 ? 6.273 -70 -29 1 96.38 427 ALA A CA 1
ATOM 3231 C C . ALA A 1 427 ? 4.926 -70.188 -29.703 1 96.38 427 ALA A C 1
ATOM 3233 O O . ALA A 1 427 ? 4.676 -71.188 -30.375 1 96.38 427 ALA A O 1
ATOM 3234 N N . ASP A 1 428 ? 4.176 -69.188 -29.578 1 95.19 428 ASP A N 1
ATOM 3235 C CA . ASP A 1 428 ? 2.834 -69.25 -30.156 1 95.19 428 ASP A CA 1
ATOM 3236 C C . ASP A 1 428 ? 2.896 -69.312 -31.688 1 95.19 428 ASP A C 1
ATOM 3238 O O . ASP A 1 428 ? 2.104 -70 -32.312 1 95.19 428 ASP A O 1
ATOM 3242 N N . VAL A 1 429 ? 3.754 -68.625 -32.25 1 95.06 429 VAL A N 1
ATOM 3243 C CA . VAL A 1 429 ? 3.83 -68.625 -33.719 1 95.06 429 VAL A CA 1
ATOM 3244 C C . VAL A 1 429 ? 4.418 -69.938 -34.188 1 95.06 429 VAL A C 1
ATOM 3246 O O . VAL A 1 429 ? 4.008 -70.5 -35.219 1 95.06 429 VAL A O 1
ATOM 3249 N N . TYR A 1 430 ? 5.336 -70.5 -33.469 1 93.94 430 TYR A N 1
ATOM 3250 C CA . TYR A 1 430 ? 5.824 -71.875 -33.781 1 93.94 430 TYR A CA 1
ATOM 3251 C C . TYR A 1 430 ? 4.691 -72.875 -33.75 1 93.94 430 TYR A C 1
ATOM 3253 O O . TYR A 1 430 ? 4.582 -73.75 -34.625 1 93.94 430 TYR A O 1
ATOM 3261 N N . ALA A 1 431 ? 3.941 -72.75 -32.719 1 91.06 431 ALA A N 1
ATOM 3262 C CA . ALA A 1 431 ? 2.811 -73.688 -32.562 1 91.06 431 ALA A CA 1
ATOM 3263 C C . ALA A 1 431 ? 1.82 -73.5 -33.719 1 91.06 431 ALA A C 1
ATOM 3265 O O . ALA A 1 431 ? 1.284 -74.5 -34.219 1 91.06 431 ALA A O 1
ATOM 3266 N N . GLN A 1 432 ? 1.632 -72.312 -34.094 1 87.81 432 GLN A N 1
ATOM 3267 C CA . GLN A 1 432 ? 0.716 -72 -35.188 1 87.81 432 GLN A CA 1
ATOM 3268 C C . GLN A 1 432 ? 1.234 -72.625 -36.5 1 87.81 432 GLN A C 1
ATOM 3270 O O . GLN A 1 432 ? 0.45 -73.062 -37.344 1 87.81 432 GLN A O 1
ATOM 3275 N N . LYS A 1 433 ? 2.471 -72.562 -36.625 1 86.31 433 LYS A N 1
ATOM 3276 C CA . LYS A 1 433 ? 3.096 -73.125 -37.812 1 86.31 433 LYS A CA 1
ATOM 3277 C C . LYS A 1 433 ? 3.221 -74.625 -37.688 1 86.31 433 LYS A C 1
ATOM 3279 O O . LYS A 1 433 ? 3.803 -75.312 -38.562 1 86.31 433 LYS A O 1
ATOM 3284 N N . ARG A 1 434 ? 2.867 -75.25 -36.5 1 80.75 434 ARG A N 1
ATOM 3285 C CA . ARG A 1 434 ? 2.857 -76.688 -36.219 1 80.75 434 ARG A CA 1
ATOM 3286 C C . ARG A 1 434 ? 4.277 -77.25 -36.094 1 80.75 434 ARG A C 1
ATOM 3288 O O . ARG A 1 434 ? 4.559 -78.312 -36.531 1 80.75 434 ARG A O 1
ATOM 3295 N N . VAL A 1 435 ? 5.074 -76.312 -35.781 1 87.06 435 VAL A N 1
ATOM 3296 C CA . VAL A 1 435 ? 6.426 -76.75 -35.438 1 87.06 435 VAL A CA 1
ATOM 3297 C C . VAL A 1 435 ? 6.531 -76.938 -33.938 1 87.06 435 VAL A C 1
ATOM 3299 O O . VAL A 1 435 ? 7.176 -76.188 -33.219 1 87.06 435 VAL A O 1
ATOM 3302 N N . GLY A 1 436 ? 5.977 -78 -33.406 1 87.56 436 GLY A N 1
ATOM 3303 C CA . GLY A 1 436 ? 5.844 -78.312 -32 1 87.56 436 GLY A CA 1
ATOM 3304 C C . GLY A 1 436 ? 7.176 -78.562 -31.312 1 87.56 436 GLY A C 1
ATOM 3305 O O . GLY A 1 436 ? 7.332 -78.188 -30.141 1 87.56 436 GLY A O 1
ATOM 3306 N N . ALA A 1 437 ? 8.086 -79 -32.156 1 89.19 437 ALA A N 1
ATOM 3307 C CA . ALA A 1 437 ? 9.398 -79.312 -31.578 1 89.19 437 ALA A CA 1
ATOM 3308 C C . ALA A 1 437 ? 10.102 -78.062 -31.078 1 89.19 437 ALA A C 1
ATOM 3310 O O . ALA A 1 437 ? 10.898 -78.125 -30.141 1 89.19 437 ALA A O 1
ATOM 3311 N N . LYS A 1 438 ? 9.727 -77 -31.703 1 93.12 438 LYS A N 1
ATOM 3312 C CA . LYS A 1 438 ? 10.344 -75.75 -31.281 1 93.12 438 LYS A CA 1
ATOM 3313 C C . LYS A 1 438 ? 9.453 -75.062 -30.281 1 93.12 438 LYS A C 1
ATOM 3315 O O . LYS A 1 438 ? 9.953 -74.312 -29.406 1 93.12 438 LYS A O 1
ATOM 3320 N N . ALA A 1 439 ? 8.227 -75.125 -30.375 1 95.75 439 ALA A N 1
ATOM 3321 C CA . ALA A 1 439 ? 7.273 -74.438 -29.5 1 95.75 439 ALA A CA 1
ATOM 3322 C C . ALA A 1 439 ? 7.27 -75.062 -28.109 1 95.75 439 ALA A C 1
ATOM 3324 O O . ALA A 1 439 ? 7.27 -74.312 -27.109 1 95.75 439 ALA A O 1
ATOM 3325 N N . GLN A 1 440 ? 7.293 -76.312 -27.984 1 93.88 440 GLN A N 1
ATOM 3326 C CA . GLN A 1 440 ? 7.098 -77 -26.719 1 93.88 440 GLN A CA 1
ATOM 3327 C C . GLN A 1 440 ? 8.188 -76.688 -25.719 1 93.88 440 GLN A C 1
ATOM 3329 O O . GLN A 1 440 ? 7.891 -76.312 -24.562 1 93.88 440 GLN A O 1
ATOM 3334 N N . PRO A 1 441 ? 9.445 -76.625 -26.203 1 95.19 441 PRO A N 1
ATOM 3335 C CA . PRO A 1 441 ? 10.484 -76.25 -25.219 1 95.19 441 PRO A CA 1
ATOM 3336 C C . PRO A 1 441 ? 10.336 -74.812 -24.719 1 95.19 441 PRO A C 1
ATOM 3338 O O . PRO A 1 441 ? 10.672 -74.562 -23.578 1 95.19 441 PRO A O 1
ATOM 3341 N N . LEU A 1 442 ? 9.891 -74.062 -25.547 1 96.31 442 LEU A N 1
ATOM 3342 C CA . LEU A 1 442 ? 9.703 -72.625 -25.141 1 96.31 442 LEU A CA 1
ATOM 3343 C C . LEU A 1 442 ? 8.602 -72.5 -24.094 1 96.31 442 LEU A C 1
ATOM 3345 O O . LEU A 1 442 ? 8.766 -71.812 -23.094 1 96.31 442 LEU A O 1
ATOM 3349 N N . TYR A 1 443 ? 7.527 -73.125 -24.266 1 96.5 443 TYR A N 1
ATOM 3350 C CA . TYR A 1 443 ? 6.441 -73.188 -23.281 1 96.5 443 TYR A CA 1
ATOM 3351 C C . TYR A 1 443 ? 6.898 -73.75 -21.969 1 96.5 443 TYR A C 1
ATOM 3353 O O . TYR A 1 443 ? 6.613 -73.25 -20.891 1 96.5 443 TYR A O 1
ATOM 3361 N N . LYS A 1 444 ? 7.598 -74.812 -22.094 1 95.12 444 LYS A N 1
ATOM 3362 C CA . LYS A 1 444 ? 8.062 -75.5 -20.891 1 95.12 444 LYS A CA 1
ATOM 3363 C C . LYS A 1 444 ? 9.039 -74.625 -20.109 1 95.12 444 LYS A C 1
ATOM 3365 O O . LYS A 1 444 ? 8.992 -74.625 -18.875 1 95.12 444 LYS A O 1
ATOM 3370 N N . ALA A 1 445 ? 9.852 -74 -20.844 1 96.19 445 ALA A N 1
ATOM 3371 C CA . ALA A 1 445 ? 10.797 -73.125 -20.188 1 96.19 445 ALA A CA 1
ATOM 3372 C C . ALA A 1 445 ? 10.062 -72 -19.438 1 96.19 445 ALA A C 1
ATOM 3374 O O . ALA A 1 445 ? 10.461 -71.625 -18.344 1 96.19 445 ALA A O 1
ATOM 3375 N N . LEU A 1 446 ? 9.078 -71.438 -20.031 1 97.12 446 LEU A N 1
ATOM 3376 C CA . LEU A 1 446 ? 8.273 -70.375 -19.391 1 97.12 446 LEU A CA 1
ATOM 3377 C C . LEU A 1 446 ? 7.598 -70.938 -18.141 1 97.12 446 LEU A C 1
ATOM 3379 O O . LEU A 1 446 ? 7.543 -70.25 -17.109 1 97.12 446 LEU A O 1
ATOM 3383 N N . LEU A 1 447 ? 7.176 -72.125 -18.172 1 94.12 447 LEU A N 1
ATOM 3384 C CA . LEU A 1 447 ? 6.477 -72.75 -17.047 1 94.12 447 LEU A CA 1
ATOM 3385 C C . LEU A 1 447 ? 7.461 -73.188 -15.953 1 94.12 447 LEU A C 1
ATOM 3387 O O . LEU A 1 447 ? 7.109 -73.25 -14.773 1 94.12 447 LEU A O 1
ATOM 3391 N N . ASP A 1 448 ? 8.641 -73.5 -16.406 1 95.5 448 ASP A N 1
ATOM 3392 C CA . ASP A 1 448 ? 9.688 -73.75 -15.422 1 95.5 448 ASP A CA 1
ATOM 3393 C C . ASP A 1 448 ? 10.016 -72.5 -14.609 1 95.5 448 ASP A C 1
ATOM 3395 O O . ASP A 1 448 ? 10.297 -72.562 -13.414 1 95.5 448 ASP A O 1
ATOM 3399 N N . GLU A 1 449 ? 10.016 -71.438 -15.32 1 95.25 449 GLU A N 1
ATOM 3400 C CA . GLU A 1 449 ? 10.297 -70.188 -14.672 1 95.25 449 GLU A CA 1
ATOM 3401 C C . GLU A 1 449 ? 9.117 -69.75 -13.812 1 95.25 449 GLU A C 1
ATOM 3403 O O . GLU A 1 449 ? 9.305 -69.188 -12.719 1 95.25 449 GLU A O 1
ATOM 3408 N N . ASP A 1 450 ? 7.902 -69.938 -14.312 1 95.88 450 ASP A N 1
ATOM 3409 C CA . ASP A 1 450 ? 6.676 -69.562 -13.602 1 95.88 450 ASP A CA 1
ATOM 3410 C C . ASP A 1 450 ? 5.578 -70.562 -13.836 1 95.88 450 ASP A C 1
ATOM 3412 O O . ASP A 1 450 ? 4.785 -70.438 -14.773 1 95.88 450 ASP A O 1
ATOM 3416 N N . PRO A 1 451 ? 5.496 -71.438 -13.016 1 90.75 451 PRO A N 1
ATOM 3417 C CA . PRO A 1 451 ? 4.516 -72.5 -13.188 1 90.75 451 PRO A CA 1
ATOM 3418 C C . PRO A 1 451 ? 3.078 -72 -13.242 1 90.75 451 PRO A C 1
ATOM 3420 O O . PRO A 1 451 ? 2.18 -72.688 -13.703 1 90.75 451 PRO A O 1
ATOM 3423 N N . ALA A 1 452 ? 2.926 -70.812 -12.758 1 89.25 452 ALA A N 1
ATOM 3424 C CA . ALA A 1 452 ? 1.575 -70.25 -12.703 1 89.25 452 ALA A CA 1
ATOM 3425 C C . ALA A 1 452 ? 1.277 -69.438 -13.945 1 89.25 452 ALA A C 1
ATOM 3427 O O . ALA A 1 452 ? 0.23 -68.75 -14.023 1 89.25 452 ALA A O 1
ATOM 3428 N N . ASN A 1 453 ? 2.115 -69.562 -14.875 1 94.12 453 ASN A N 1
ATOM 3429 C CA . ASN A 1 453 ? 1.881 -68.812 -16.109 1 94.12 453 ASN A CA 1
ATOM 3430 C C . ASN A 1 453 ? 0.72 -69.375 -16.906 1 94.12 453 ASN A C 1
ATOM 3432 O O . ASN A 1 453 ? 0.894 -70.375 -17.625 1 94.12 453 ASN A O 1
ATOM 3436 N N . ARG A 1 454 ? -0.374 -68.75 -16.828 1 92.56 454 ARG A N 1
ATOM 3437 C CA . ARG A 1 454 ? -1.626 -69.25 -17.391 1 92.56 454 ARG A CA 1
ATOM 3438 C C . ARG A 1 454 ? -1.554 -69.375 -18.906 1 92.56 454 ARG A C 1
ATOM 3440 O O . ARG A 1 454 ? -1.979 -70.375 -19.484 1 92.56 454 ARG A O 1
ATOM 3447 N N . ALA A 1 455 ? -0.971 -68.312 -19.484 1 93.62 455 ALA A N 1
ATOM 3448 C CA . ALA A 1 455 ? -0.926 -68.25 -20.938 1 93.62 455 ALA A CA 1
ATOM 3449 C C . ALA A 1 455 ? -0.061 -69.375 -21.5 1 93.62 455 ALA A C 1
ATOM 3451 O O . ALA A 1 455 ? -0.458 -70.062 -22.453 1 93.62 455 ALA A O 1
ATOM 3452 N N . ALA A 1 456 ? 1.058 -69.562 -20.938 1 94.75 456 ALA A N 1
ATOM 3453 C CA . ALA A 1 456 ? 1.968 -70.625 -21.375 1 94.75 456 ALA A CA 1
ATOM 3454 C C . ALA A 1 456 ? 1.367 -72 -21.156 1 94.75 456 ALA A C 1
ATOM 3456 O O . ALA A 1 456 ? 1.498 -72.875 -21.984 1 94.75 456 ALA A O 1
ATOM 3457 N N . LYS A 1 457 ? 0.733 -72.188 -20.031 1 93.81 457 LYS A N 1
ATOM 3458 C CA . LYS A 1 457 ? 0.116 -73.5 -19.688 1 93.81 457 LYS A CA 1
ATOM 3459 C C . LYS A 1 457 ? -0.969 -73.875 -20.688 1 93.81 457 LYS A C 1
ATOM 3461 O O . LYS A 1 457 ? -0.991 -75 -21.188 1 93.81 457 LYS A O 1
ATOM 3466 N N . LEU A 1 458 ? -1.793 -72.938 -20.969 1 93.25 458 LEU A N 1
ATOM 3467 C CA . LEU A 1 458 ? -2.891 -73.188 -21.891 1 93.25 458 LEU A CA 1
ATOM 3468 C C . LEU A 1 458 ? -2.365 -73.375 -23.312 1 93.25 458 LEU A C 1
ATOM 3470 O O . LEU A 1 458 ? -2.867 -74.25 -24.031 1 93.25 458 LEU A O 1
ATOM 3474 N N . ALA A 1 459 ? -1.4 -72.625 -23.641 1 93.81 459 ALA A N 1
ATOM 3475 C CA . ALA A 1 459 ? -0.822 -72.812 -24.969 1 93.81 459 ALA A CA 1
ATOM 3476 C C . ALA A 1 459 ? -0.135 -74.125 -25.141 1 93.81 459 ALA A C 1
ATOM 3478 O O . ALA A 1 459 ? -0.267 -74.812 -26.172 1 93.81 459 ALA A O 1
ATOM 3479 N N . LEU A 1 460 ? 0.53 -74.562 -24.156 1 94.25 460 LEU A N 1
ATOM 3480 C CA . LEU A 1 460 ? 1.169 -75.875 -24.188 1 94.25 460 LEU A CA 1
ATOM 3481 C C . LEU A 1 460 ? 0.126 -77 -24.25 1 94.25 460 LEU A C 1
ATOM 3483 O O . LEU A 1 460 ? 0.294 -77.938 -24.969 1 94.25 460 LEU A O 1
ATOM 3487 N N . ALA A 1 461 ? -0.897 -76.812 -23.484 1 93.31 461 ALA A N 1
ATOM 3488 C CA . ALA A 1 461 ? -1.984 -77.75 -23.516 1 93.31 461 ALA A CA 1
ATOM 3489 C C . ALA A 1 461 ? -2.586 -77.875 -24.922 1 93.31 461 ALA A C 1
ATOM 3491 O O . ALA A 1 461 ? -2.84 -79 -25.406 1 93.31 461 ALA A O 1
ATOM 3492 N N . ASP A 1 462 ? -2.777 -76.812 -25.484 1 91 462 ASP A N 1
ATOM 3493 C CA . ASP A 1 462 ? -3.311 -76.812 -26.844 1 91 462 ASP A CA 1
ATOM 3494 C C . ASP A 1 462 ? -2.361 -77.5 -27.828 1 91 462 ASP A C 1
ATOM 3496 O O . ASP A 1 462 ? -2.801 -78.188 -28.703 1 91 462 ASP A O 1
ATOM 3500 N N . LEU A 1 463 ? -1.137 -77.25 -27.641 1 89.75 463 LEU A N 1
ATOM 3501 C CA . LEU A 1 463 ? -0.138 -77.875 -28.5 1 89.75 463 LEU A CA 1
ATOM 3502 C C . LEU A 1 463 ? -0.135 -79.375 -28.297 1 89.75 463 LEU A C 1
ATOM 3504 O O . LEU A 1 463 ? -0.098 -80.125 -29.266 1 89.75 463 LEU A O 1
ATOM 3508 N N . LEU A 1 464 ? -0.278 -79.812 -27.109 1 90.38 464 LEU A N 1
ATOM 3509 C CA . LEU A 1 464 ? -0.298 -81.25 -26.797 1 90.38 464 LEU A CA 1
ATOM 3510 C C . LEU A 1 464 ? -1.556 -81.938 -27.344 1 90.38 464 LEU A C 1
ATOM 3512 O O . LEU A 1 464 ? -1.494 -83.062 -27.891 1 90.38 464 LEU A O 1
ATOM 3516 N N . LEU A 1 465 ? -2.561 -81.312 -27.281 1 86.19 465 LEU A N 1
ATOM 3517 C CA . LEU A 1 465 ? -3.814 -81.75 -27.844 1 86.19 465 LEU A CA 1
ATOM 3518 C C . LEU A 1 465 ? -3.703 -81.938 -29.344 1 86.19 465 LEU A C 1
ATOM 3520 O O . LEU A 1 465 ? -4.141 -82.938 -29.906 1 86.19 465 LEU A O 1
ATOM 3524 N N . ALA A 1 466 ? -3.088 -80.938 -29.922 1 80.75 466 ALA A N 1
ATOM 3525 C CA . ALA A 1 466 ? -2.916 -80.938 -31.359 1 80.75 466 ALA A CA 1
ATOM 3526 C C . ALA A 1 466 ? -1.975 -82.062 -31.781 1 80.75 466 ALA A C 1
ATOM 3528 O O . ALA A 1 466 ? -2.145 -82.688 -32.844 1 80.75 466 ALA A O 1
ATOM 3529 N N . MET A 1 467 ? -1.1 -82.375 -30.906 1 81.31 467 MET A N 1
ATOM 3530 C CA . MET A 1 467 ? -0.117 -83.438 -31.203 1 81.31 467 MET A CA 1
ATOM 3531 C C . MET A 1 467 ? -0.656 -84.812 -30.812 1 81.31 467 MET A C 1
ATOM 3533 O O . MET A 1 467 ? -0.03 -85.812 -31.109 1 81.31 467 MET A O 1
ATOM 3537 N N . GLY A 1 468 ? -1.823 -84.875 -30.078 1 82.25 468 GLY A N 1
ATOM 3538 C CA . GLY A 1 468 ? -2.449 -86.125 -29.688 1 82.25 468 GLY A CA 1
ATOM 3539 C C . GLY A 1 468 ? -1.887 -86.688 -28.406 1 82.25 468 GLY A C 1
ATOM 3540 O O . GLY A 1 468 ? -2.174 -87.812 -28.047 1 82.25 468 GLY A O 1
ATOM 3541 N N . ASP A 1 469 ? -1.062 -85.875 -27.891 1 88.19 469 ASP A N 1
ATOM 3542 C CA . ASP A 1 469 ? -0.524 -86.312 -26.609 1 88.19 469 ASP A CA 1
ATOM 3543 C C . ASP A 1 469 ? -1.486 -86 -25.469 1 88.19 469 ASP A C 1
ATOM 3545 O O . ASP A 1 469 ? -1.207 -85.125 -24.656 1 88.19 469 ASP A O 1
ATOM 3549 N N . TYR A 1 470 ? -2.535 -86.75 -25.281 1 90.69 470 TYR A N 1
ATOM 3550 C CA . TYR A 1 470 ? -3.639 -86.438 -24.375 1 90.69 470 TYR A CA 1
ATOM 3551 C C . TYR A 1 470 ? -3.236 -86.688 -22.938 1 90.69 470 TYR A C 1
ATOM 3553 O O . TYR A 1 470 ? -3.715 -86 -22.016 1 90.69 470 TYR A O 1
ATOM 3561 N N . VAL A 1 471 ? -2.363 -87.625 -22.797 1 92.56 471 VAL A N 1
ATOM 3562 C CA . VAL A 1 471 ? -1.941 -88 -21.438 1 92.56 471 VAL A CA 1
ATOM 3563 C C . VAL A 1 471 ? -1.158 -86.812 -20.828 1 92.56 471 VAL A C 1
ATOM 3565 O O . VAL A 1 471 ? -1.429 -86.375 -19.703 1 92.56 471 VAL A O 1
ATOM 3568 N N . ALA A 1 472 ? -0.267 -86.312 -21.609 1 92.38 472 ALA A N 1
ATOM 3569 C CA . ALA A 1 472 ? 0.52 -85.188 -21.125 1 92.38 472 ALA A CA 1
ATOM 3570 C C . ALA A 1 472 ? -0.364 -84 -20.906 1 92.38 472 ALA A C 1
ATOM 3572 O O . ALA A 1 472 ? -0.158 -83.188 -19.969 1 92.38 472 ALA A O 1
ATOM 3573 N N . ALA A 1 473 ? -1.237 -83.75 -21.781 1 94.44 473 ALA A N 1
ATOM 3574 C CA . ALA A 1 473 ? -2.162 -82.625 -21.656 1 94.44 473 ALA A CA 1
ATOM 3575 C C . ALA A 1 473 ? -2.992 -82.688 -20.375 1 94.44 473 ALA A C 1
ATOM 3577 O O . ALA A 1 473 ? -3.211 -81.75 -19.672 1 94.44 473 ALA A O 1
ATOM 3578 N N . GLU A 1 474 ? -3.432 -83.938 -20.141 1 92.81 474 GLU A N 1
ATOM 3579 C CA . GLU A 1 474 ? -4.207 -84.125 -18.922 1 92.81 474 GLU A CA 1
ATOM 3580 C C . GLU A 1 474 ? -3.393 -83.812 -17.672 1 92.81 474 GLU A C 1
ATOM 3582 O O . GLU A 1 474 ? -3.895 -83.188 -16.75 1 92.81 474 GLU A O 1
ATOM 3587 N N . GLY A 1 475 ? -2.209 -84.312 -17.688 1 92.25 475 GLY A N 1
ATOM 3588 C CA . GLY A 1 475 ? -1.333 -84 -16.562 1 92.25 475 GLY A CA 1
ATOM 3589 C C . GLY A 1 475 ? -1.082 -82.562 -16.344 1 92.25 475 GLY A C 1
ATOM 3590 O O . GLY A 1 475 ? -0.993 -82.062 -15.203 1 92.25 475 GLY A O 1
ATOM 3591 N N . LEU A 1 476 ? -1.024 -81.875 -17.375 1 92.69 476 LEU A N 1
ATOM 3592 C CA . LEU A 1 476 ? -0.763 -80.438 -17.344 1 92.69 476 LEU A CA 1
ATOM 3593 C C . LEU A 1 476 ? -1.987 -79.688 -16.844 1 92.69 476 LEU A C 1
ATOM 3595 O O . LEU A 1 476 ? -1.855 -78.688 -16.125 1 92.69 476 LEU A O 1
ATOM 3599 N N . LEU A 1 477 ? -3.184 -80.125 -17.125 1 92.94 477 LEU A N 1
ATOM 3600 C CA . LEU A 1 477 ? -4.41 -79.312 -16.938 1 92.94 477 LEU A CA 1
ATOM 3601 C C . LEU A 1 477 ? -5.109 -79.688 -15.641 1 92.94 477 LEU A C 1
ATOM 3603 O O . LEU A 1 477 ? -5.953 -78.938 -15.141 1 92.94 477 LEU A O 1
ATOM 3607 N N . LYS A 1 478 ? -4.836 -80.875 -15.195 1 88.12 478 LYS A N 1
ATOM 3608 C CA . LYS A 1 478 ? -5.496 -81.312 -13.977 1 88.12 478 LYS A CA 1
ATOM 3609 C C . LYS A 1 478 ? -5.195 -80.375 -12.805 1 88.12 478 LYS A C 1
ATOM 3611 O O . LYS A 1 478 ? -4.035 -80.062 -12.523 1 88.12 478 LYS A O 1
ATOM 3616 N N . PRO A 1 479 ? -6.266 -79.875 -12.266 1 85.88 479 PRO A N 1
ATOM 3617 C CA . PRO A 1 479 ? -6.031 -79 -11.117 1 85.88 479 PRO A CA 1
ATOM 3618 C C . PRO A 1 479 ? -5.438 -79.75 -9.922 1 85.88 479 PRO A C 1
ATOM 3620 O O . PRO A 1 479 ? -5.723 -80.875 -9.727 1 85.88 479 PRO A O 1
ATOM 3623 N N . LYS A 1 480 ? -4.57 -79.062 -9.281 1 83.62 480 LYS A N 1
ATOM 3624 C CA . LYS A 1 480 ? -4.074 -79.625 -8.039 1 83.62 480 LYS A CA 1
ATOM 3625 C C . LYS A 1 480 ? -5.195 -79.75 -7.02 1 83.62 480 LYS A C 1
ATOM 3627 O O . LYS A 1 480 ? -6.203 -79.062 -7.082 1 83.62 480 LYS A O 1
ATOM 3632 N N . ASP A 1 481 ? -4.977 -80.688 -6.16 1 79.12 481 ASP A N 1
ATOM 3633 C CA . ASP A 1 481 ? -5.969 -80.938 -5.125 1 79.12 481 ASP A CA 1
ATOM 3634 C C . ASP A 1 481 ? -6.301 -79.688 -4.34 1 79.12 481 ASP A C 1
ATOM 3636 O O . ASP A 1 481 ? -5.402 -79 -3.855 1 79.12 481 ASP A O 1
ATOM 3640 N N . GLY A 1 482 ? -7.574 -79.188 -4.301 1 81.56 482 GLY A N 1
ATOM 3641 C CA . GLY A 1 482 ? -8.023 -78.062 -3.553 1 81.56 482 GLY A CA 1
ATOM 3642 C C . GLY A 1 482 ? -8.047 -76.75 -4.379 1 81.56 482 GLY A C 1
ATOM 3643 O O . GLY A 1 482 ? -8.5 -75.75 -3.914 1 81.56 482 GLY A O 1
ATOM 3644 N N . GLU A 1 483 ? -7.535 -76.812 -5.559 1 80.88 483 GLU A N 1
ATOM 3645 C CA . GLU A 1 483 ? -7.492 -75.625 -6.379 1 80.88 483 GLU A CA 1
ATOM 3646 C C . GLU A 1 483 ? -8.719 -75.5 -7.281 1 80.88 483 GLU A C 1
ATOM 3648 O O . GLU A 1 483 ? -9.203 -76.5 -7.793 1 80.88 483 GLU A O 1
ATOM 3653 N N . GLU A 1 484 ? -9.266 -74.375 -7.254 1 80.12 484 GLU A N 1
ATOM 3654 C CA . GLU A 1 484 ? -10.359 -74.188 -8.195 1 80.12 484 GLU A CA 1
ATOM 3655 C C . GLU A 1 484 ? -9.859 -74.25 -9.641 1 80.12 484 GLU A C 1
ATOM 3657 O O . GLU A 1 484 ? -8.844 -73.625 -9.969 1 80.12 484 GLU A O 1
ATOM 3662 N N . ALA A 1 485 ? -10.453 -74.938 -10.453 1 78.31 485 ALA A N 1
ATOM 3663 C CA . ALA A 1 485 ? -10.016 -75.188 -11.836 1 78.31 485 ALA A CA 1
ATOM 3664 C C . ALA A 1 485 ? -10.234 -73.875 -12.656 1 78.31 485 ALA A C 1
ATOM 3666 O O . ALA A 1 485 ? -11.258 -73.25 -12.523 1 78.31 485 ALA A O 1
ATOM 3667 N N . ASP A 1 486 ? -9.266 -73.5 -13.375 1 87 486 ASP A N 1
ATOM 3668 C CA . ASP A 1 486 ? -9.391 -72.438 -14.391 1 87 486 ASP A CA 1
ATOM 3669 C C . ASP A 1 486 ? -10.367 -72.875 -15.484 1 87 486 ASP A C 1
ATOM 3671 O O . ASP A 1 486 ? -10.312 -74 -15.969 1 87 486 ASP A O 1
ATOM 3675 N N . THR A 1 487 ? -11.32 -72.062 -15.75 1 88.69 487 THR A N 1
ATOM 3676 C CA . THR A 1 487 ? -12.398 -72.438 -16.672 1 88.69 487 THR A CA 1
ATOM 3677 C C . THR A 1 487 ? -11.828 -72.875 -18.016 1 88.69 487 THR A C 1
ATOM 3679 O O . THR A 1 487 ? -12.305 -73.875 -18.609 1 88.69 487 THR A O 1
ATOM 3682 N N . ALA A 1 488 ? -10.844 -72.125 -18.469 1 88.88 488 ALA A N 1
ATOM 3683 C CA . ALA A 1 488 ? -10.25 -72.5 -19.75 1 88.88 488 ALA A CA 1
ATOM 3684 C C . ALA A 1 488 ? -9.492 -73.812 -19.672 1 88.88 488 ALA A C 1
ATOM 3686 O O . ALA A 1 488 ? -9.508 -74.625 -20.609 1 88.88 488 ALA A O 1
ATOM 3687 N N . ALA A 1 489 ? -8.867 -74 -18.594 1 89.56 489 ALA A N 1
ATOM 3688 C CA . ALA A 1 489 ? -8.156 -75.312 -18.375 1 89.56 489 ALA A CA 1
ATOM 3689 C C . ALA A 1 489 ? -9.133 -76.438 -18.297 1 89.56 489 ALA A C 1
ATOM 3691 O O . ALA A 1 489 ? -8.875 -77.5 -18.844 1 89.56 489 ALA A O 1
ATOM 3692 N N . LEU A 1 490 ? -10.219 -76.188 -17.641 1 89.31 490 LEU A N 1
ATOM 3693 C CA . LEU A 1 490 ? -11.242 -77.25 -17.5 1 89.31 490 LEU A CA 1
ATOM 3694 C C . LEU A 1 490 ? -11.852 -77.562 -18.844 1 89.31 490 LEU A C 1
ATOM 3696 O O . LEU A 1 490 ? -12.18 -78.75 -19.094 1 89.31 490 LEU A O 1
ATOM 3700 N N . ALA A 1 491 ? -12.086 -76.562 -19.625 1 90.38 491 ALA A N 1
ATOM 3701 C CA . ALA A 1 491 ? -12.594 -76.812 -20.969 1 90.38 491 ALA A CA 1
ATOM 3702 C C . ALA A 1 491 ? -11.672 -77.75 -21.75 1 90.38 491 ALA A C 1
ATOM 3704 O O . ALA A 1 491 ? -12.133 -78.75 -22.375 1 90.38 491 ALA A O 1
ATOM 3705 N N . ARG A 1 492 ? -10.453 -77.5 -21.734 1 91.56 492 ARG A N 1
ATOM 3706 C CA . ARG A 1 492 ? -9.469 -78.312 -22.422 1 91.56 492 ARG A CA 1
ATOM 3707 C C . ARG A 1 492 ? -9.375 -79.688 -21.812 1 91.56 492 ARG A C 1
ATOM 3709 O O . ARG A 1 492 ? -9.195 -80.688 -22.516 1 91.56 492 ARG A O 1
ATOM 3716 N N . LEU A 1 493 ? -9.516 -79.75 -20.5 1 91.31 493 LEU A N 1
ATOM 3717 C CA . LEU A 1 493 ? -9.508 -81.062 -19.812 1 91.31 493 LEU A CA 1
ATOM 3718 C C . LEU A 1 493 ? -10.695 -81.938 -20.25 1 91.31 493 LEU A C 1
ATOM 3720 O O . LEU A 1 493 ? -10.555 -83.125 -20.453 1 91.31 493 LEU A O 1
ATOM 3724 N N . GLY A 1 494 ? -11.836 -81.312 -20.359 1 90.88 494 GLY A N 1
ATOM 3725 C CA . GLY A 1 494 ? -13.016 -82 -20.859 1 90.88 494 GLY A CA 1
ATOM 3726 C C . GLY A 1 494 ? -12.828 -82.562 -22.266 1 90.88 494 GLY A C 1
ATOM 3727 O O . GLY A 1 494 ? -13.242 -83.688 -22.547 1 90.88 494 GLY A O 1
ATOM 3728 N N . ILE A 1 495 ? -12.172 -81.875 -23.016 1 90.25 495 ILE A N 1
ATOM 3729 C CA . ILE A 1 495 ? -11.883 -82.25 -24.391 1 90.25 495 ILE A CA 1
ATOM 3730 C C . ILE A 1 495 ? -10.914 -83.438 -24.344 1 90.25 495 ILE A C 1
ATOM 3732 O O . ILE A 1 495 ? -11.086 -84.438 -25.078 1 90.25 495 ILE A O 1
ATOM 3736 N N . VAL A 1 496 ? -9.953 -83.375 -23.531 1 91.19 496 VAL A N 1
ATOM 3737 C CA . VAL A 1 496 ? -8.977 -84.438 -23.375 1 91.19 496 VAL A CA 1
ATOM 3738 C C . VAL A 1 496 ? -9.68 -85.688 -22.938 1 91.19 496 VAL A C 1
ATOM 3740 O O . VAL A 1 496 ? -9.445 -86.75 -23.516 1 91.19 496 VAL A O 1
ATOM 3743 N N . HIS A 1 497 ? -10.648 -85.625 -22.062 1 92.62 497 HIS A N 1
ATOM 3744 C CA . HIS A 1 497 ? -11.375 -86.75 -21.578 1 92.62 497 HIS A CA 1
ATOM 3745 C C . HIS A 1 497 ? -12.289 -87.312 -22.656 1 92.62 497 HIS A C 1
ATOM 3747 O O . HIS A 1 497 ? -12.43 -88.562 -22.781 1 92.62 497 HIS A O 1
ATOM 3753 N N . SER A 1 498 ? -12.812 -86.5 -23.359 1 90.12 498 SER A N 1
ATOM 3754 C CA . SER A 1 498 ? -13.625 -86.938 -24.484 1 90.12 498 SER A CA 1
ATOM 3755 C C . SER A 1 498 ? -12.797 -87.75 -25.484 1 90.12 498 SER A C 1
ATOM 3757 O O . SER A 1 498 ? -13.203 -88.812 -25.906 1 90.12 498 SER A O 1
ATOM 3759 N N . ARG A 1 499 ? -11.609 -87.25 -25.766 1 87 499 ARG A N 1
ATOM 3760 C CA . ARG A 1 499 ? -10.742 -87.875 -26.75 1 87 499 ARG A CA 1
ATOM 3761 C C . ARG A 1 499 ? -10.125 -89.188 -26.219 1 87 499 ARG A C 1
ATOM 3763 O O . ARG A 1 499 ? -9.812 -90.062 -26.984 1 87 499 ARG A O 1
ATOM 3770 N N . ARG A 1 500 ? -10.062 -89.188 -24.938 1 89.75 500 ARG A N 1
ATOM 3771 C CA . ARG A 1 500 ? -9.5 -90.375 -24.312 1 89.75 500 ARG A CA 1
ATOM 3772 C C . ARG A 1 500 ? -10.586 -91.438 -24 1 89.75 500 ARG A C 1
ATOM 3774 O O . ARG A 1 500 ? -10.32 -92.438 -23.344 1 89.75 500 ARG A O 1
ATOM 3781 N N . GLY A 1 501 ? -11.914 -91.125 -24.375 1 88.38 501 GLY A N 1
ATOM 3782 C CA . GLY A 1 501 ? -12.992 -92.062 -24.25 1 88.38 501 GLY A CA 1
ATOM 3783 C C . GLY A 1 501 ? -13.586 -92.125 -22.859 1 88.38 501 GLY A C 1
ATOM 3784 O O . GLY A 1 501 ? -13.938 -93.188 -22.375 1 88.38 501 GLY A O 1
ATOM 3785 N N . ARG A 1 502 ? -13.461 -91.062 -22.281 1 92.62 502 ARG A N 1
ATOM 3786 C CA . ARG A 1 502 ? -14.102 -90.938 -20.969 1 92.62 502 ARG A CA 1
ATOM 3787 C C . ARG A 1 502 ? -15.242 -89.938 -21.016 1 92.62 502 ARG A C 1
ATOM 3789 O O . ARG A 1 502 ? -15.164 -88.875 -20.406 1 92.62 502 ARG A O 1
ATOM 3796 N N . PRO A 1 503 ? -16.312 -90.312 -21.578 1 89.38 503 PRO A N 1
ATOM 3797 C CA . PRO A 1 503 ? -17.375 -89.312 -21.844 1 89.38 503 PRO A CA 1
ATOM 3798 C C . PRO A 1 503 ? -18.078 -88.875 -20.578 1 89.38 503 PRO A C 1
ATOM 3800 O O . PRO A 1 503 ? -18.516 -87.688 -20.516 1 89.38 503 PRO A O 1
ATOM 3803 N N . ASP A 1 504 ? -18.094 -89.75 -19.578 1 90.31 504 ASP A N 1
ATOM 3804 C CA . ASP A 1 504 ? -18.781 -89.312 -18.359 1 90.31 504 ASP A CA 1
ATOM 3805 C C . ASP A 1 504 ? -18.062 -88.125 -17.688 1 90.31 504 ASP A C 1
ATOM 3807 O O . ASP A 1 504 ? -18.703 -87.125 -17.297 1 90.31 504 ASP A O 1
ATOM 3811 N N . LEU A 1 505 ? -16.844 -88.375 -17.641 1 91.62 505 LEU A N 1
ATOM 3812 C CA . LEU A 1 505 ? -16.062 -87.25 -17.062 1 91.62 505 LEU A CA 1
ATOM 3813 C C . LEU A 1 505 ? -16.125 -86.062 -17.953 1 91.62 505 LEU A C 1
ATOM 3815 O O . LEU A 1 505 ? -16.266 -84.938 -17.453 1 91.62 505 LEU A O 1
ATOM 3819 N N . ALA A 1 506 ? -16 -86.125 -19.219 1 93.75 506 ALA A N 1
ATOM 3820 C CA . ALA A 1 506 ? -15.992 -85.062 -20.188 1 93.75 506 ALA A CA 1
ATOM 3821 C C . ALA A 1 506 ? -17.281 -84.25 -20.125 1 93.75 506 ALA A C 1
ATOM 3823 O O . ALA A 1 506 ? -17.25 -83 -20.141 1 93.75 506 ALA A O 1
ATOM 3824 N N . VAL A 1 507 ? -18.406 -85 -20.078 1 91.19 507 VAL A N 1
ATOM 3825 C CA . VAL A 1 507 ? -19.703 -84.312 -20.062 1 91.19 507 VAL A CA 1
ATOM 3826 C C . VAL A 1 507 ? -19.812 -83.438 -18.812 1 91.19 507 VAL A C 1
ATOM 3828 O O . VAL A 1 507 ? -20.234 -82.312 -18.906 1 91.19 507 VAL A O 1
ATOM 3831 N N . SER A 1 508 ? -19.375 -84 -17.719 1 91.88 508 SER A N 1
ATOM 3832 C CA . SER A 1 508 ? -19.453 -83.25 -16.469 1 91.88 508 SER A CA 1
ATOM 3833 C C . SER A 1 508 ? -18.609 -82 -16.531 1 91.88 508 SER A C 1
ATOM 3835 O O . SER A 1 508 ? -19.062 -80.938 -16.141 1 91.88 508 SER A O 1
ATOM 3837 N N . GLU A 1 509 ? -17.469 -82.188 -16.969 1 91.25 509 GLU A N 1
ATOM 3838 C CA . GLU A 1 509 ? -16.531 -81.062 -17.047 1 91.25 509 GLU A CA 1
ATOM 3839 C C . GLU A 1 509 ? -16.984 -80 -18.078 1 91.25 509 GLU A C 1
ATOM 3841 O O . GLU A 1 509 ? -17 -78.812 -17.797 1 91.25 509 GLU A O 1
ATOM 3846 N N . LEU A 1 510 ? -17.391 -80.312 -19.203 1 93.06 510 LEU A N 1
ATOM 3847 C CA . LEU A 1 510 ? -17.75 -79.438 -20.297 1 93.06 510 LEU A CA 1
ATOM 3848 C C . LEU A 1 510 ? -19.078 -78.75 -19.984 1 93.06 510 LEU A C 1
ATOM 3850 O O . LEU A 1 510 ? -19.25 -77.562 -20.359 1 93.06 510 LEU A O 1
ATOM 3854 N N . GLU A 1 511 ? -19.969 -79.438 -19.375 1 91.19 511 GLU A N 1
ATOM 3855 C CA . GLU A 1 511 ? -21.203 -78.75 -18.938 1 91.19 511 GLU A CA 1
ATOM 3856 C C . GLU A 1 511 ? -20.906 -77.688 -17.906 1 91.19 511 GLU A C 1
ATOM 3858 O O . GLU A 1 511 ? -21.531 -76.625 -17.938 1 91.19 511 GLU A O 1
ATOM 3863 N N . ALA A 1 512 ? -20.016 -78 -17.047 1 90.81 512 ALA A N 1
ATOM 3864 C CA . ALA A 1 512 ? -19.609 -77 -16.062 1 90.81 512 ALA A CA 1
ATOM 3865 C C . ALA A 1 512 ? -18.984 -75.75 -16.75 1 90.81 512 ALA A C 1
ATOM 3867 O O . ALA A 1 512 ? -19.234 -74.625 -16.359 1 90.81 512 ALA A O 1
ATOM 3868 N N . VAL A 1 513 ? -18.172 -76 -17.688 1 91.19 513 VAL A N 1
ATOM 3869 C CA . VAL A 1 513 ? -17.516 -74.938 -18.453 1 91.19 513 VAL A CA 1
ATOM 3870 C C . VAL A 1 513 ? -18.562 -74.062 -19.172 1 91.19 513 VAL A C 1
ATOM 3872 O O . VAL A 1 513 ? -18.516 -72.812 -19.141 1 91.19 513 VAL A O 1
ATOM 3875 N N . VAL A 1 514 ? -19.5 -74.625 -19.844 1 88.5 514 VAL A N 1
ATOM 3876 C CA . VAL A 1 514 ? -20.516 -73.938 -20.625 1 88.5 514 VAL A CA 1
ATOM 3877 C C . VAL A 1 514 ? -21.406 -73.125 -19.703 1 88.5 514 VAL A C 1
ATOM 3879 O O . VAL A 1 514 ? -21.844 -72.062 -20.078 1 88.5 514 VAL A O 1
ATOM 3882 N N . ALA A 1 515 ? -21.594 -73.625 -18.531 1 88.75 515 ALA A N 1
ATOM 3883 C CA . ALA A 1 515 ? -22.391 -72.938 -17.547 1 88.75 515 ALA A CA 1
ATOM 3884 C C . ALA A 1 515 ? -21.672 -71.688 -17.078 1 88.75 515 ALA A C 1
ATOM 3886 O O . ALA A 1 515 ? -22.281 -70.625 -16.875 1 88.75 515 ALA A O 1
ATOM 3887 N N . LYS A 1 516 ? -20.422 -71.812 -16.938 1 89.62 516 LYS A N 1
ATOM 3888 C CA . LYS A 1 516 ? -19.625 -70.688 -16.391 1 89.62 516 LYS A CA 1
ATOM 3889 C C . LYS A 1 516 ? -19.25 -69.688 -17.484 1 89.62 516 LYS A C 1
ATOM 3891 O O . LYS A 1 516 ? -19.172 -68.5 -17.219 1 89.62 516 LYS A O 1
ATOM 3896 N N . ASP A 1 517 ? -18.984 -70.25 -18.688 1 89.25 517 ASP A N 1
ATOM 3897 C CA . ASP A 1 517 ? -18.531 -69.375 -19.781 1 89.25 517 ASP A CA 1
ATOM 3898 C C . ASP A 1 517 ? -19.062 -69.875 -21.125 1 89.25 517 ASP A C 1
ATOM 3900 O O . ASP A 1 517 ? -18.344 -70.562 -21.844 1 89.25 517 ASP A O 1
ATOM 3904 N N . PRO A 1 518 ? -20.141 -69.438 -21.469 1 84.56 518 PRO A N 1
ATOM 3905 C CA . PRO A 1 518 ? -20.766 -69.938 -22.703 1 84.56 518 PRO A CA 1
ATOM 3906 C C . PRO A 1 518 ? -20 -69.5 -23.953 1 84.56 518 PRO A C 1
ATOM 3908 O O . PRO A 1 518 ? -20.281 -70 -25.047 1 84.56 518 PRO A O 1
ATOM 3911 N N . ALA A 1 519 ? -18.969 -68.75 -23.734 1 83.62 519 ALA A N 1
ATOM 3912 C CA . ALA A 1 519 ? -18.219 -68.312 -24.891 1 83.62 519 ALA A CA 1
ATOM 3913 C C . ALA A 1 519 ? -17.156 -69.312 -25.328 1 83.62 519 ALA A C 1
ATOM 3915 O O . ALA A 1 519 ? -16.547 -69.125 -26.375 1 83.62 519 ALA A O 1
ATOM 3916 N N . GLN A 1 520 ? -17.141 -70.25 -24.641 1 85.56 520 GLN A N 1
ATOM 3917 C CA . GLN A 1 520 ? -16.188 -71.312 -24.984 1 85.56 520 GLN A CA 1
ATOM 3918 C C . GLN A 1 520 ? -16.766 -72.25 -26.031 1 85.56 520 GLN A C 1
ATOM 3920 O O . GLN A 1 520 ? -17.219 -73.375 -25.703 1 85.56 520 GLN A O 1
ATOM 3925 N N . LEU A 1 521 ? -16.641 -71.938 -27.25 1 87.38 521 LEU A N 1
ATOM 3926 C CA . LEU A 1 521 ? -17.344 -72.625 -28.344 1 87.38 521 LEU A CA 1
ATOM 3927 C C . LEU A 1 521 ? -16.766 -74 -28.578 1 87.38 521 LEU A C 1
ATOM 3929 O O . LEU A 1 521 ? -17.516 -74.938 -28.938 1 87.38 521 LEU A O 1
ATOM 3933 N N . GLU A 1 522 ? -15.469 -74.125 -28.344 1 86.75 522 GLU A N 1
ATOM 3934 C CA . GLU A 1 522 ? -14.859 -75.438 -28.531 1 86.75 522 GLU A CA 1
ATOM 3935 C C . GLU A 1 522 ? -15.406 -76.438 -27.547 1 86.75 522 GLU A C 1
ATOM 3937 O O . GLU A 1 522 ? -15.664 -77.562 -27.906 1 86.75 522 GLU A O 1
ATOM 3942 N N . ALA A 1 523 ? -15.594 -76 -26.406 1 87.69 523 ALA A N 1
ATOM 3943 C CA . ALA A 1 523 ? -16.156 -76.812 -25.359 1 87.69 523 ALA A CA 1
ATOM 3944 C C . ALA A 1 523 ? -17.594 -77.25 -25.688 1 87.69 523 ALA A C 1
ATOM 3946 O O . ALA A 1 523 ? -17.984 -78.375 -25.5 1 87.69 523 ALA A O 1
ATOM 3947 N N . ARG A 1 524 ? -18.328 -76.312 -26.234 1 90.75 524 ARG A N 1
ATOM 3948 C CA . ARG A 1 524 ? -19.734 -76.562 -26.594 1 90.75 524 ARG A CA 1
ATOM 3949 C C . ARG A 1 524 ? -19.828 -77.562 -27.766 1 90.75 524 ARG A C 1
ATOM 3951 O O . ARG A 1 524 ? -20.672 -78.438 -27.766 1 90.75 524 ARG A O 1
ATOM 3958 N N . ALA A 1 525 ? -18.938 -77.312 -28.641 1 91.19 525 ALA A N 1
ATOM 3959 C CA . ALA A 1 525 ? -18.922 -78.188 -29.797 1 91.19 525 ALA A CA 1
ATOM 3960 C C . ALA A 1 525 ? -18.609 -79.625 -29.375 1 91.19 525 ALA A C 1
ATOM 3962 O O . ALA A 1 525 ? -19.25 -80.562 -29.828 1 91.19 525 ALA A O 1
ATOM 3963 N N . GLU A 1 526 ? -17.625 -79.812 -28.531 1 90.38 526 GLU A N 1
ATOM 3964 C CA . GLU A 1 526 ? -17.25 -81.125 -28.047 1 90.38 526 GLU A CA 1
ATOM 3965 C C . GLU A 1 526 ? -18.391 -81.75 -27.266 1 90.38 526 GLU A C 1
ATOM 3967 O O . GLU A 1 526 ? -18.625 -82.938 -27.359 1 90.38 526 GLU A O 1
ATOM 3972 N N . LEU A 1 527 ? -19.141 -80.938 -26.562 1 90.19 527 LEU A N 1
ATOM 3973 C CA . LEU A 1 527 ? -20.312 -81.438 -25.844 1 90.19 527 LEU A CA 1
ATOM 3974 C C . LEU A 1 527 ? -21.375 -82 -26.797 1 90.19 527 LEU A C 1
ATOM 3976 O O . LEU A 1 527 ? -21.953 -83 -26.562 1 90.19 527 LEU A O 1
ATOM 3980 N N . GLY A 1 528 ? -21.578 -81.312 -27.875 1 91.75 528 GLY A N 1
ATOM 3981 C CA . GLY A 1 528 ? -22.484 -81.812 -28.906 1 91.75 528 GLY A CA 1
ATOM 3982 C C . GLY A 1 528 ? -22.062 -83.125 -29.5 1 91.75 528 GLY A C 1
ATOM 3983 O O . GLY A 1 528 ? -22.891 -84 -29.703 1 91.75 528 GLY A O 1
ATOM 3984 N N . PHE A 1 529 ? -20.859 -83.25 -29.688 1 90.88 529 PHE A N 1
ATOM 3985 C CA . PHE A 1 529 ? -20.312 -84.5 -30.234 1 90.88 529 PHE A CA 1
ATOM 3986 C C . PHE A 1 529 ? -20.531 -85.688 -29.266 1 90.88 529 PHE A C 1
ATOM 3988 O O . PHE A 1 529 ? -20.891 -86.75 -29.672 1 90.88 529 PHE A O 1
ATOM 3995 N N . ILE A 1 530 ? -20.312 -85.375 -27.953 1 90.19 530 ILE A N 1
ATOM 3996 C CA . ILE A 1 530 ? -20.5 -86.375 -26.938 1 90.19 530 ILE A CA 1
ATOM 3997 C C . ILE A 1 530 ? -21.953 -86.812 -26.906 1 90.19 530 ILE A C 1
ATOM 3999 O O . ILE A 1 530 ? -22.266 -88 -26.781 1 90.19 530 ILE A O 1
ATOM 4003 N N . TYR A 1 531 ? -22.875 -85.875 -27.125 1 91.44 531 TYR A N 1
ATOM 4004 C CA . TYR A 1 531 ? -24.297 -86.188 -27.172 1 91.44 531 TYR A CA 1
ATOM 4005 C C . TYR A 1 531 ? -24.625 -87.062 -28.391 1 91.44 531 TYR A C 1
ATOM 4007 O O . TYR A 1 531 ? -25.391 -88 -28.281 1 91.44 531 TYR A O 1
ATOM 4015 N N . LEU A 1 532 ? -24.031 -86.75 -29.406 1 91.44 532 LEU A N 1
ATOM 4016 C CA . LEU A 1 532 ? -24.219 -87.562 -30.641 1 91.44 532 LEU A CA 1
ATOM 4017 C C . LEU A 1 532 ? -23.75 -89 -30.469 1 91.44 532 LEU A C 1
ATOM 4019 O O . LEU A 1 532 ? -24.484 -89.938 -30.797 1 91.44 532 LEU A O 1
ATOM 4023 N N . ARG A 1 533 ? -22.609 -89.125 -29.906 1 89.75 533 ARG A N 1
ATOM 4024 C CA . ARG A 1 533 ? -22.031 -90.438 -29.688 1 89.75 533 ARG A CA 1
ATOM 4025 C C . ARG A 1 533 ? -22.844 -91.188 -28.656 1 89.75 533 ARG A C 1
ATOM 4027 O O . ARG A 1 533 ? -22.891 -92.438 -28.719 1 89.75 533 ARG A O 1
ATOM 4034 N N . GLY A 1 534 ? -23.375 -90.438 -27.781 1 88 534 GLY A N 1
ATOM 4035 C CA . GLY A 1 534 ? -24.203 -91.062 -26.766 1 88 534 GLY A CA 1
ATOM 4036 C C . GLY A 1 534 ? -25.594 -91.375 -27.234 1 88 534 GLY A C 1
ATOM 4037 O O . GLY A 1 534 ? -26.391 -92 -26.5 1 88 534 GLY A O 1
ATOM 4038 N N . GLY A 1 535 ? -26 -91 -28.531 1 88.75 535 GLY A N 1
ATOM 4039 C CA . GLY A 1 535 ? -27.25 -91.375 -29.156 1 88.75 535 GLY A CA 1
ATOM 4040 C C . GLY A 1 535 ? -28.328 -90.312 -29.078 1 88.75 535 GLY A C 1
ATOM 4041 O O . GLY A 1 535 ? -29.453 -90.562 -29.531 1 88.75 535 GLY A O 1
ATOM 4042 N N . ASP A 1 536 ? -27.969 -89.312 -28.438 1 90.19 536 ASP A N 1
ATOM 4043 C CA . ASP A 1 536 ? -28.938 -88.25 -28.344 1 90.19 536 ASP A CA 1
ATOM 4044 C C . ASP A 1 536 ? -28.734 -87.25 -29.453 1 90.19 536 ASP A C 1
ATOM 4046 O O . ASP A 1 536 ? -28.234 -86.125 -29.219 1 90.19 536 ASP A O 1
ATOM 4050 N N . GLY A 1 537 ? -29.203 -87.5 -30.578 1 90.19 537 GLY A N 1
ATOM 4051 C CA . GLY A 1 537 ? -29.016 -86.688 -31.766 1 90.19 537 GLY A CA 1
ATOM 4052 C C . GLY A 1 537 ? -29.719 -85.375 -31.688 1 90.19 537 GLY A C 1
ATOM 4053 O O . GLY A 1 537 ? -29.219 -84.375 -32.188 1 90.19 537 GLY A O 1
ATOM 4054 N N . ALA A 1 538 ? -30.844 -85.375 -31.047 1 91 538 ALA A N 1
ATOM 4055 C CA . ALA A 1 538 ? -31.609 -84.125 -30.938 1 91 538 ALA A CA 1
ATOM 4056 C C . ALA A 1 538 ? -30.875 -83.125 -30.062 1 91 538 ALA A C 1
ATOM 4058 O O . ALA A 1 538 ? -30.797 -81.938 -30.406 1 91 538 ALA A O 1
ATOM 4059 N N . LYS A 1 539 ? -30.391 -83.5 -28.984 1 86.19 539 LYS A N 1
ATOM 4060 C CA . LYS A 1 539 ? -29.656 -82.625 -28.078 1 86.19 539 LYS A CA 1
ATOM 4061 C C . LYS A 1 539 ? -28.359 -82.125 -28.719 1 86.19 539 LYS A C 1
ATOM 4063 O O . LYS A 1 539 ? -27.953 -81 -28.547 1 86.19 539 LYS A O 1
ATOM 4068 N N . ALA A 1 540 ? -27.719 -83.062 -29.391 1 93.75 540 ALA A N 1
ATOM 4069 C CA . ALA A 1 540 ? -26.5 -82.75 -30.141 1 93.75 540 ALA A CA 1
ATOM 4070 C C . ALA A 1 540 ? -26.781 -81.625 -31.156 1 93.75 540 ALA A C 1
ATOM 4072 O O . ALA A 1 540 ? -26.062 -80.625 -31.219 1 93.75 540 ALA A O 1
ATOM 4073 N N . ARG A 1 541 ? -27.812 -81.875 -31.938 1 92.5 541 ARG A N 1
ATOM 4074 C CA . ARG A 1 541 ? -28.188 -80.875 -32.938 1 92.5 541 ARG A CA 1
ATOM 4075 C C . ARG A 1 541 ? -28.484 -79.5 -32.312 1 92.5 541 ARG A C 1
ATOM 4077 O O . ARG A 1 541 ? -28.094 -78.5 -32.875 1 92.5 541 ARG A O 1
ATOM 4084 N N . LYS A 1 542 ? -29.156 -79.562 -31.203 1 93.19 542 LYS A N 1
ATOM 4085 C CA . LYS A 1 542 ? -29.5 -78.312 -30.516 1 93.19 542 LYS A CA 1
ATOM 4086 C C . LYS A 1 542 ? -28.234 -77.625 -30.062 1 93.19 542 LYS A C 1
ATOM 4088 O O . LYS A 1 542 ? -28.094 -76.375 -30.281 1 93.19 542 LYS A O 1
ATOM 4093 N N . VAL A 1 543 ? -27.375 -78.25 -29.453 1 93.12 543 VAL A N 1
ATOM 4094 C CA . VAL A 1 543 ? -26.141 -77.625 -28.953 1 93.12 543 VAL A CA 1
ATOM 4095 C C . VAL A 1 543 ? -25.297 -77.125 -30.125 1 93.12 543 VAL A C 1
ATOM 4097 O O . VAL A 1 543 ? -24.766 -76.062 -30.094 1 93.12 543 VAL A O 1
ATOM 4100 N N . LEU A 1 544 ? -25.141 -77.875 -31.156 1 94.5 544 LEU A N 1
ATOM 4101 C CA . LEU A 1 544 ? -24.297 -77.5 -32.312 1 94.5 544 LEU A CA 1
ATOM 4102 C C . LEU A 1 544 ? -24.906 -76.375 -33.094 1 94.5 544 LEU A C 1
ATOM 4104 O O . LEU A 1 544 ? -24.172 -75.562 -33.656 1 94.5 544 LEU A O 1
ATOM 4108 N N . THR A 1 545 ? -26.203 -76.312 -33.156 1 92.81 545 THR A N 1
ATOM 4109 C CA . THR A 1 545 ? -26.859 -75.188 -33.781 1 92.81 545 THR A CA 1
ATOM 4110 C C . THR A 1 545 ? -26.531 -73.875 -33 1 92.81 545 THR A C 1
ATOM 4112 O O . THR A 1 545 ? -26.297 -72.812 -33.594 1 92.81 545 THR A O 1
ATOM 4115 N N . SER A 1 546 ? -26.562 -74.062 -31.75 1 92.75 546 SER A N 1
ATOM 4116 C CA . SER A 1 546 ? -26.234 -72.875 -30.922 1 92.75 546 SER A CA 1
ATOM 4117 C C . SER A 1 546 ? -24.797 -72.438 -31.141 1 92.75 546 SER A C 1
ATOM 4119 O O . SER A 1 546 ? -24.5 -71.25 -31.188 1 92.75 546 SER A O 1
ATOM 4121 N N . VAL A 1 547 ? -23.859 -73.312 -31.234 1 92.19 547 VAL A N 1
ATOM 4122 C CA . VAL A 1 547 ? -22.469 -73 -31.5 1 92.19 547 VAL A CA 1
ATOM 4123 C C . VAL A 1 547 ? -22.344 -72.25 -32.844 1 92.19 547 VAL A C 1
ATOM 4125 O O . VAL A 1 547 ? -21.672 -71.25 -32.938 1 92.19 547 VAL A O 1
ATOM 4128 N N . LEU A 1 548 ? -23.016 -72.75 -33.875 1 91.88 548 LEU A N 1
ATOM 4129 C CA . LEU A 1 548 ? -22.875 -72.25 -35.25 1 91.88 548 LEU A CA 1
ATOM 4130 C C . LEU A 1 548 ? -23.656 -70.938 -35.406 1 91.88 548 LEU A C 1
ATOM 4132 O O . LEU A 1 548 ? -23.422 -70.188 -36.344 1 91.88 548 LEU A O 1
ATOM 4136 N N . SER A 1 549 ? -24.562 -70.688 -34.438 1 91.56 549 SER A N 1
ATOM 4137 C CA . SER A 1 549 ? -25.234 -69.375 -34.406 1 91.56 549 SER A CA 1
ATOM 4138 C C . SER A 1 549 ? -24.281 -68.25 -33.938 1 91.56 549 SER A C 1
ATOM 4140 O O . SER A 1 549 ? -24.422 -67.125 -34.344 1 91.56 549 SER A O 1
ATOM 4142 N N . VAL A 1 550 ? -23.438 -68.688 -33.094 1 87.62 550 VAL A N 1
ATOM 4143 C CA . VAL A 1 550 ? -22.469 -67.75 -32.594 1 87.62 550 VAL A CA 1
ATOM 4144 C C . VAL A 1 550 ? -21.328 -67.625 -33.594 1 87.62 550 VAL A C 1
ATOM 4146 O O . VAL A 1 550 ? -20.906 -66.5 -33.906 1 87.62 550 VAL A O 1
ATOM 4149 N N . ASP A 1 551 ? -20.844 -68.688 -34.156 1 88.56 551 ASP A N 1
ATOM 4150 C CA . ASP A 1 551 ? -19.781 -68.688 -35.156 1 88.56 551 ASP A CA 1
ATOM 4151 C C . ASP A 1 551 ? -20.109 -69.688 -36.281 1 88.56 551 ASP A C 1
ATOM 4153 O O . ASP A 1 551 ? -19.781 -70.875 -36.188 1 88.56 551 ASP A O 1
ATOM 4157 N N . PRO A 1 552 ? -20.531 -69.188 -37.281 1 89.19 552 PRO A N 1
ATOM 4158 C CA . PRO A 1 552 ? -20.984 -70.062 -38.375 1 89.19 552 PRO A CA 1
ATOM 4159 C C . PRO A 1 552 ? -19.828 -70.75 -39.062 1 89.19 552 PRO A C 1
ATOM 4161 O O . PRO A 1 552 ? -20.047 -71.75 -39.812 1 89.19 552 PRO A O 1
ATOM 4164 N N . ARG A 1 553 ? -18.703 -70.312 -38.781 1 89.19 553 ARG A N 1
ATOM 4165 C CA . ARG A 1 553 ? -17.547 -70.938 -39.438 1 89.19 553 ARG A CA 1
ATOM 4166 C C . ARG A 1 553 ? -16.719 -71.75 -38.438 1 89.19 553 ARG A C 1
ATOM 4168 O O . ARG A 1 553 ? -15.539 -72 -38.656 1 89.19 553 ARG A O 1
ATOM 4175 N N . HIS A 1 554 ? -17.328 -72.125 -37.438 1 88.62 554 HIS A N 1
ATOM 4176 C CA . HIS A 1 554 ? -16.625 -72.938 -36.438 1 88.62 554 HIS A CA 1
ATOM 4177 C C . HIS A 1 554 ? -16.391 -74.312 -36.969 1 88.62 554 HIS A C 1
ATOM 4179 O O . HIS A 1 554 ? -17.344 -75.125 -37.125 1 88.62 554 HIS A O 1
ATOM 4185 N N . SER A 1 555 ? -15.195 -74.688 -37.188 1 88.38 555 SER A N 1
ATOM 4186 C CA . SER A 1 555 ? -14.844 -75.875 -37.938 1 88.38 555 SER A CA 1
ATOM 4187 C C . SER A 1 555 ? -15.32 -77.125 -37.219 1 88.38 555 SER A C 1
ATOM 4189 O O . SER A 1 555 ? -15.961 -78 -37.844 1 88.38 555 SER A O 1
ATOM 4191 N N . LEU A 1 556 ? -15.117 -77.25 -35.969 1 87.5 556 LEU A N 1
ATOM 4192 C CA . LEU A 1 556 ? -15.516 -78.438 -35.219 1 87.5 556 LEU A CA 1
ATOM 4193 C C . LEU A 1 556 ? -17.031 -78.5 -35.125 1 87.5 556 LEU A C 1
ATOM 4195 O O . LEU A 1 556 ? -17.609 -79.625 -35.219 1 87.5 556 LEU A O 1
ATOM 4199 N N . GLY A 1 557 ? -17.641 -77.375 -34.969 1 90.94 557 GLY A N 1
ATOM 4200 C CA . GLY A 1 557 ? -19.094 -77.312 -34.938 1 90.94 557 GLY A CA 1
ATOM 4201 C C . GLY A 1 557 ? -19.719 -77.812 -36.219 1 90.94 557 GLY A C 1
ATOM 4202 O O . GLY A 1 557 ? -20.672 -78.625 -36.219 1 90.94 557 GLY A O 1
ATOM 4203 N N . LEU A 1 558 ? -19.125 -77.5 -37.312 1 93.81 558 LEU A N 1
ATOM 4204 C CA . LEU A 1 558 ? -19.609 -77.875 -38.625 1 93.81 558 LEU A CA 1
ATOM 4205 C C . LEU A 1 558 ? -19.375 -79.375 -38.844 1 93.81 558 LEU A C 1
ATOM 4207 O O . LEU A 1 558 ? -20.25 -80.062 -39.375 1 93.81 558 LEU A O 1
ATOM 4211 N N . LEU A 1 559 ? -18.266 -79.812 -38.438 1 92.88 559 LEU A N 1
ATOM 4212 C CA . LEU A 1 559 ? -17.953 -81.25 -38.562 1 92.88 559 LEU A CA 1
ATOM 4213 C C . LEU A 1 559 ? -18.938 -82.125 -37.781 1 92.88 559 LEU A C 1
ATOM 4215 O O . LEU A 1 559 ? -19.531 -83 -38.344 1 92.88 559 LEU A O 1
ATOM 4219 N N . TYR A 1 560 ? -19.203 -81.75 -36.594 1 93.56 560 TYR A N 1
ATOM 4220 C CA . TYR A 1 560 ? -20.094 -82.562 -35.75 1 93.56 560 TYR A CA 1
ATOM 4221 C C . TYR A 1 560 ? -21.547 -82.375 -36.156 1 93.56 560 TYR A C 1
ATOM 4223 O O . TYR A 1 560 ? -22.344 -83.312 -36.062 1 93.56 560 TYR A O 1
ATOM 4231 N N . MET A 1 561 ? -21.875 -81.25 -36.719 1 94.69 561 MET A N 1
ATOM 4232 C CA . MET A 1 561 ? -23.219 -81.062 -37.281 1 94.69 561 MET A CA 1
ATOM 4233 C C . MET A 1 561 ? -23.438 -82 -38.5 1 94.69 561 MET A C 1
ATOM 4235 O O . MET A 1 561 ? -24.5 -82.562 -38.656 1 94.69 561 MET A O 1
ATOM 4239 N N . GLY A 1 562 ? -22.422 -82.125 -39.281 1 95.12 562 GLY A N 1
ATOM 4240 C CA . GLY A 1 562 ? -22.5 -83 -40.406 1 95.12 562 GLY A CA 1
ATOM 4241 C C . GLY A 1 562 ? -22.797 -84.438 -40 1 95.12 562 GLY A C 1
ATOM 4242 O O . GLY A 1 562 ? -23.672 -85.125 -40.562 1 95.12 562 GLY A O 1
ATOM 4243 N N . HIS A 1 563 ? -22.094 -84.875 -39 1 94.25 563 HIS A N 1
ATOM 4244 C CA . HIS A 1 563 ? -22.312 -86.188 -38.469 1 94.25 563 HIS A CA 1
ATOM 4245 C C . HIS A 1 563 ? -23.734 -86.312 -37.906 1 94.25 563 HIS A C 1
ATOM 4247 O O . HIS A 1 563 ? -24.375 -87.375 -38.094 1 94.25 563 HIS A O 1
ATOM 4253 N N . THR A 1 564 ? -24.172 -85.312 -37.25 1 93.75 564 THR A N 1
ATOM 4254 C CA . THR A 1 564 ? -25.5 -85.312 -36.625 1 93.75 564 THR A CA 1
ATOM 4255 C C . THR A 1 564 ? -26.578 -85.375 -37.719 1 93.75 564 THR A C 1
ATOM 4257 O O . THR A 1 564 ? -27.5 -86.188 -37.625 1 93.75 564 THR A O 1
ATOM 4260 N N . LEU A 1 565 ? -26.438 -84.688 -38.781 1 94.88 565 LEU A N 1
ATOM 4261 C CA . LEU A 1 565 ? -27.406 -84.688 -39.875 1 94.88 565 LEU A CA 1
ATOM 4262 C C . LEU A 1 565 ? -27.406 -86 -40.625 1 94.88 565 LEU A C 1
ATOM 4264 O O . LEU A 1 565 ? -28.453 -86.5 -41.031 1 94.88 565 LEU A O 1
ATOM 4268 N N . TYR A 1 566 ? -26.281 -86.5 -40.781 1 93.38 566 TYR A N 1
ATOM 4269 C CA . TYR A 1 566 ? -26.188 -87.75 -41.438 1 93.38 566 TYR A CA 1
ATOM 4270 C C . TYR A 1 566 ? -26.906 -88.875 -40.656 1 93.38 566 TYR A C 1
ATOM 4272 O O . TYR A 1 566 ? -27.656 -89.688 -41.25 1 93.38 566 TYR A O 1
ATOM 4280 N N . GLN A 1 567 ? -26.719 -88.875 -39.344 1 91.62 567 GLN A N 1
ATOM 4281 C CA . GLN A 1 567 ? -27.359 -89.875 -38.5 1 91.62 567 GLN A CA 1
ATOM 4282 C C . GLN A 1 567 ? -28.875 -89.688 -38.5 1 91.62 567 GLN A C 1
ATOM 4284 O O . GLN A 1 567 ? -29.625 -90.625 -38.344 1 91.62 567 GLN A O 1
ATOM 4289 N N . GLN A 1 568 ? -29.312 -88.562 -38.812 1 91.19 568 GLN A N 1
ATOM 4290 C CA . GLN A 1 568 ? -30.734 -88.25 -38.875 1 91.19 568 GLN A CA 1
ATOM 4291 C C . GLN A 1 568 ? -31.297 -88.438 -40.25 1 91.19 568 GLN A C 1
ATOM 4293 O O . GLN A 1 568 ? -32.469 -88.125 -40.531 1 91.19 568 GLN A O 1
ATOM 4298 N N . GLY A 1 569 ? -30.516 -88.875 -41.219 1 90.06 569 GLY A N 1
ATOM 4299 C CA . GLY A 1 569 ? -30.953 -89.25 -42.562 1 90.06 569 GLY A CA 1
ATOM 4300 C C . GLY A 1 569 ? -30.938 -88.062 -43.5 1 90.06 569 GLY A C 1
ATOM 4301 O O . GLY A 1 569 ? -31.375 -88.188 -44.656 1 90.06 569 GLY A O 1
ATOM 4302 N N . ASN A 1 570 ? -30.453 -87 -43.031 1 92.62 570 ASN A N 1
ATOM 4303 C CA . ASN A 1 570 ? -30.328 -85.812 -43.875 1 92.62 570 ASN A CA 1
ATOM 4304 C C . ASN A 1 570 ? -28.984 -85.812 -44.594 1 92.62 570 ASN A C 1
ATOM 4306 O O . ASN A 1 570 ? -28.125 -85 -44.25 1 92.62 570 ASN A O 1
ATOM 4310 N N . THR A 1 571 ? -28.781 -86.5 -45.625 1 93.5 571 THR A N 1
ATOM 4311 C CA . THR A 1 571 ? -27.516 -86.75 -46.312 1 93.5 571 THR A CA 1
ATOM 4312 C C . THR A 1 571 ? -27.078 -85.438 -47 1 93.5 571 THR A C 1
ATOM 4314 O O . THR A 1 571 ? -25.891 -85.125 -47 1 93.5 571 THR A O 1
ATOM 4317 N N . LYS A 1 572 ? -28.078 -84.75 -47.562 1 93.75 572 LYS A N 1
ATOM 4318 C CA . LYS A 1 572 ? -27.75 -83.5 -48.25 1 93.75 572 LYS A CA 1
ATOM 4319 C C . LYS A 1 572 ? -27.25 -82.438 -47.25 1 93.75 572 LYS A C 1
ATOM 4321 O O . LYS A 1 572 ? -26.281 -81.75 -47.531 1 93.75 572 LYS A O 1
ATOM 4326 N N . GLY A 1 573 ? -27.891 -82.375 -46.219 1 94.25 573 GLY A N 1
ATOM 4327 C CA . GLY A 1 573 ? -27.453 -81.438 -45.219 1 94.25 573 GLY A CA 1
ATOM 4328 C C . GLY A 1 573 ? -26.094 -81.812 -44.625 1 94.25 573 GLY A C 1
ATOM 4329 O O . GLY A 1 573 ? -25.281 -80.875 -44.344 1 94.25 573 GLY A O 1
ATOM 4330 N N . ALA A 1 574 ? -25.797 -83 -44.375 1 95.06 574 ALA A N 1
ATOM 4331 C CA . ALA A 1 574 ? -24.516 -83.5 -43.875 1 95.06 574 ALA A CA 1
ATOM 4332 C C . ALA A 1 574 ? -23.391 -83.125 -44.812 1 95.06 574 ALA A C 1
ATOM 4334 O O . ALA A 1 574 ? -22.328 -82.625 -44.406 1 95.06 574 ALA A O 1
ATOM 4335 N N . GLU A 1 575 ? -23.609 -83.375 -46.062 1 94.69 575 GLU A N 1
ATOM 4336 C CA . GLU A 1 575 ? -22.594 -83.062 -47.062 1 94.69 575 GLU A CA 1
ATOM 4337 C C . GLU A 1 575 ? -22.266 -81.562 -47.062 1 94.69 575 GLU A C 1
ATOM 4339 O O . GLU A 1 575 ? -21.094 -81.188 -47.094 1 94.69 575 GLU A O 1
ATOM 4344 N N . LYS A 1 576 ? -23.344 -80.812 -47.031 1 95 576 LYS A N 1
ATOM 4345 C CA . LYS A 1 576 ? -23.156 -79.375 -47 1 95 576 LYS A CA 1
ATOM 4346 C C . LYS A 1 576 ? -22.344 -79 -45.75 1 95 576 LYS A C 1
ATOM 4348 O O . LYS A 1 576 ? -21.438 -78.125 -45.875 1 95 576 LYS A O 1
ATOM 4353 N N . SER A 1 577 ? -22.594 -79.5 -44.688 1 95 577 SER A N 1
ATOM 4354 C CA . SER A 1 577 ? -21.891 -79.188 -43.438 1 95 577 SER A CA 1
ATOM 4355 C C . SER A 1 577 ? -20.422 -79.562 -43.5 1 95 577 SER A C 1
ATOM 4357 O O . SER A 1 577 ? -19.547 -78.875 -43.062 1 95 577 SER A O 1
ATOM 4359 N N . PHE A 1 578 ? -20.109 -80.75 -43.969 1 94.81 578 PHE A N 1
ATOM 4360 C CA . PHE A 1 578 ? -18.734 -81.25 -44.094 1 94.81 578 PHE A CA 1
ATOM 4361 C C . PHE A 1 578 ? -17.938 -80.375 -45.062 1 94.81 578 PHE A C 1
ATOM 4363 O O . PHE A 1 578 ? -16.781 -80 -44.781 1 94.81 578 PHE A O 1
ATOM 4370 N N . ARG A 1 579 ? -18.562 -79.938 -46.156 1 94.38 579 ARG A N 1
ATOM 4371 C CA . ARG A 1 579 ? -17.891 -79.062 -47.094 1 94.38 579 ARG A CA 1
ATOM 4372 C C . ARG A 1 579 ? -17.609 -77.688 -46.469 1 94.38 579 ARG A C 1
ATOM 4374 O O . ARG A 1 579 ? -16.562 -77.062 -46.688 1 94.38 579 ARG A O 1
ATOM 4381 N N . ASN A 1 580 ? -18.578 -77.312 -45.688 1 94.25 580 ASN A N 1
ATOM 4382 C CA . ASN A 1 580 ? -18.375 -76.062 -44.969 1 94.25 580 ASN A CA 1
ATOM 4383 C C . ASN A 1 580 ? -17.266 -76.188 -43.938 1 94.25 580 ASN A C 1
ATOM 4385 O O . ASN A 1 580 ? -16.5 -75.25 -43.719 1 94.25 580 ASN A O 1
ATOM 4389 N N . ALA A 1 581 ? -17.156 -77.25 -43.281 1 92.12 581 ALA A N 1
ATOM 4390 C CA . ALA A 1 581 ? -16.078 -77.5 -42.312 1 92.12 581 ALA A CA 1
ATOM 4391 C C . ALA A 1 581 ? -14.719 -77.5 -43 1 92.12 581 ALA A C 1
ATOM 4393 O O . ALA A 1 581 ? -13.75 -76.938 -42.469 1 92.12 581 ALA A O 1
ATOM 4394 N N . VAL A 1 582 ? -14.594 -78.062 -44.188 1 90 582 VAL A N 1
ATOM 4395 C CA . VAL A 1 582 ? -13.367 -78.125 -44.969 1 90 582 VAL A CA 1
ATOM 4396 C C . VAL A 1 582 ? -12.977 -76.688 -45.375 1 90 582 VAL A C 1
ATOM 4398 O O . VAL A 1 582 ? -11.805 -76.312 -45.375 1 90 582 VAL A O 1
ATOM 4401 N N . GLN A 1 583 ? -13.969 -75.938 -45.688 1 89.56 583 GLN A N 1
ATOM 4402 C CA . GLN A 1 583 ? -13.727 -74.562 -46.062 1 89.56 583 GLN A CA 1
ATOM 4403 C C . GLN A 1 583 ? -13.297 -73.688 -44.875 1 89.56 583 GLN A C 1
ATOM 4405 O O . GLN A 1 583 ? -12.469 -72.812 -45.031 1 89.56 583 GLN A O 1
ATOM 4410 N N . ALA A 1 584 ? -13.906 -74 -43.812 1 87 584 ALA A N 1
ATOM 4411 C CA . ALA A 1 584 ? -13.617 -73.25 -42.625 1 87 584 ALA A CA 1
ATOM 4412 C C . ALA A 1 584 ? -12.188 -73.5 -42.125 1 87 584 ALA A C 1
ATOM 4414 O O . ALA A 1 584 ? -11.523 -72.562 -41.656 1 87 584 ALA A O 1
ATOM 4415 N N . ASP A 1 585 ? -11.711 -74.688 -42.219 1 81.44 585 ASP A N 1
ATOM 4416 C CA . ASP A 1 585 ? -10.336 -75.062 -41.906 1 81.44 585 ASP A CA 1
ATOM 4417 C C . ASP A 1 585 ? -9.789 -76.062 -42.875 1 81.44 585 ASP A C 1
ATOM 4419 O O . ASP A 1 585 ? -9.844 -77.312 -42.625 1 81.44 585 ASP A O 1
ATOM 4423 N N . PRO A 1 586 ? -9.18 -75.562 -43.844 1 81.88 586 PRO A N 1
ATOM 4424 C CA . PRO A 1 586 ? -8.75 -76.5 -44.906 1 81.88 586 PRO A CA 1
ATOM 4425 C C . PRO A 1 586 ? -7.621 -77.375 -44.469 1 81.88 586 PRO A C 1
ATOM 4427 O O . PRO A 1 586 ? -7.359 -78.438 -45.125 1 81.88 586 PRO A O 1
ATOM 4430 N N . ASN A 1 587 ? -7.027 -77.062 -43.344 1 75.94 587 ASN A N 1
ATOM 4431 C CA . ASN A 1 587 ? -5.879 -77.875 -42.938 1 75.94 587 ASN A CA 1
ATOM 4432 C C . ASN A 1 587 ? -6.262 -78.875 -41.875 1 75.94 587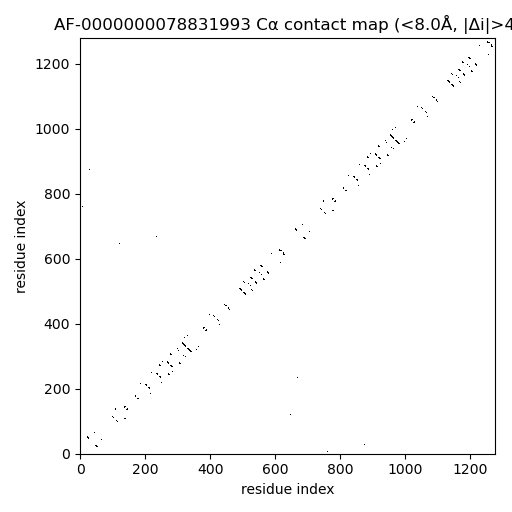 ASN A C 1
ATOM 4434 O O . ASN A 1 587 ? -5.398 -79.562 -41.312 1 75.94 587 ASN A O 1
ATOM 4438 N N . PHE A 1 588 ? -7.484 -79.062 -41.688 1 77.38 588 PHE A N 1
ATOM 4439 C CA . PHE A 1 588 ? -8.016 -80.062 -40.75 1 77.38 588 PHE A CA 1
ATOM 4440 C C . PHE A 1 588 ? -8.391 -81.312 -41.469 1 77.38 588 PHE A C 1
ATOM 4442 O O . PHE A 1 588 ? -9.234 -81.312 -42.375 1 77.38 588 PHE A O 1
ATOM 4449 N N . ALA A 1 589 ? -7.855 -82.375 -41.156 1 82.62 589 ALA A N 1
ATOM 4450 C CA . ALA A 1 589 ? -7.953 -83.625 -41.938 1 82.62 589 ALA A CA 1
ATOM 4451 C C . ALA A 1 589 ? -9.312 -84.25 -41.75 1 82.62 589 ALA A C 1
ATOM 4453 O O . ALA A 1 589 ? -9.875 -84.812 -42.688 1 82.62 589 ALA A O 1
ATOM 4454 N N . GLU A 1 590 ? -9.898 -84.062 -40.594 1 85.88 590 GLU A N 1
ATOM 4455 C CA . GLU A 1 590 ? -11.062 -84.875 -40.219 1 85.88 590 GLU A CA 1
ATOM 4456 C C . GLU A 1 590 ? -12.273 -84.562 -41.094 1 85.88 590 GLU A C 1
ATOM 4458 O O . GLU A 1 590 ? -13.016 -85.438 -41.531 1 85.88 590 GLU A O 1
ATOM 4463 N N . PRO A 1 591 ? -12.414 -83.25 -41.438 1 90.56 591 PRO A N 1
ATOM 4464 C CA . PRO A 1 591 ? -13.547 -82.938 -42.281 1 90.56 591 PRO A CA 1
ATOM 4465 C C . PRO A 1 591 ? -13.406 -83.562 -43.688 1 90.56 591 PRO A C 1
ATOM 4467 O O . PRO A 1 591 ? -14.406 -84 -44.281 1 90.56 591 PRO A O 1
ATOM 4470 N N . HIS A 1 592 ? -12.266 -83.75 -44.125 1 92.19 592 HIS A N 1
ATOM 4471 C CA . HIS A 1 592 ? -12.031 -84.438 -45.406 1 92.19 592 HIS A CA 1
ATOM 4472 C C . HIS A 1 592 ? -12.383 -85.875 -45.344 1 92.19 592 HIS A C 1
ATOM 4474 O O . HIS A 1 592 ? -13 -86.438 -46.25 1 92.19 592 HIS A O 1
ATOM 4480 N N . ASN A 1 593 ? -11.977 -86.438 -44.281 1 91.25 593 ASN A N 1
ATOM 4481 C CA . ASN A 1 593 ? -12.297 -87.875 -44.062 1 91.25 593 ASN A CA 1
ATOM 4482 C C . ASN A 1 593 ? -13.805 -88.125 -44 1 91.25 593 ASN A C 1
ATOM 4484 O O . ASN A 1 593 ? -14.328 -89 -44.625 1 91.25 593 ASN A O 1
ATOM 4488 N N . ALA A 1 594 ? -14.508 -87.25 -43.25 1 93.06 594 ALA A N 1
ATOM 4489 C CA . ALA A 1 594 ? -15.961 -87.375 -43.094 1 93.06 594 ALA A CA 1
ATOM 4490 C C . ALA A 1 594 ? -16.672 -87.188 -44.438 1 93.06 594 ALA A C 1
ATOM 4492 O O . ALA A 1 594 ? -17.609 -87.875 -44.75 1 93.06 594 ALA A O 1
ATOM 4493 N N . LEU A 1 595 ? -16.219 -86.312 -45.219 1 94.5 595 LEU A N 1
ATOM 4494 C CA . LEU A 1 595 ? -16.766 -86.062 -46.531 1 94.5 595 LEU A CA 1
ATOM 4495 C C . LEU A 1 595 ? -16.531 -87.25 -47.438 1 94.5 595 LEU A C 1
ATOM 4497 O O . LEU A 1 595 ? -17.438 -87.625 -48.188 1 94.5 595 LEU A O 1
ATOM 4501 N N . GLY A 1 596 ? -15.391 -87.812 -47.375 1 94.12 596 GLY A N 1
ATOM 4502 C CA . GLY A 1 596 ? -15.094 -89 -48.125 1 94.12 596 GLY A CA 1
ATOM 4503 C C . GLY A 1 596 ? -16.016 -90.188 -47.812 1 94.12 596 GLY A C 1
ATOM 4504 O O . GLY A 1 596 ? -16.531 -90.875 -48.719 1 94.12 596 GLY A O 1
ATOM 4505 N N . GLN A 1 597 ? -16.25 -90.312 -46.562 1 93.69 597 GLN A N 1
ATOM 4506 C CA . GLN A 1 597 ? -17.141 -91.375 -46.125 1 93.69 597 GLN A CA 1
ATOM 4507 C C . GLN A 1 597 ? -18.547 -91.188 -46.656 1 93.69 597 GLN A C 1
ATOM 4509 O O . GLN A 1 597 ? -19.188 -92.125 -47.125 1 93.69 597 GLN A O 1
ATOM 4514 N N . LEU A 1 598 ? -19 -89.938 -46.625 1 94.25 598 LEU A N 1
ATOM 4515 C CA . LEU A 1 598 ? -20.344 -89.688 -47.125 1 94.25 598 LEU A CA 1
ATOM 4516 C C . LEU A 1 598 ? -20.438 -89.875 -48.625 1 94.25 598 LEU A C 1
ATOM 4518 O O . LEU A 1 598 ? -21.406 -90.438 -49.125 1 94.25 598 LEU A O 1
ATOM 4522 N N . LEU A 1 599 ? -19.469 -89.5 -49.312 1 94.56 599 LEU A N 1
ATOM 4523 C CA . LEU A 1 599 ? -19.453 -89.625 -50.781 1 94.56 599 LEU A CA 1
ATOM 4524 C C . LEU A 1 599 ? -19.344 -91.062 -51.188 1 94.56 599 LEU A C 1
ATOM 4526 O O . LEU A 1 599 ? -19.969 -91.5 -52.188 1 94.56 599 LEU A O 1
ATOM 4530 N N . GLU A 1 600 ? -18.594 -91.75 -50.438 1 93.12 600 GLU A N 1
ATOM 4531 C CA . GLU A 1 600 ? -18.516 -93.188 -50.688 1 93.12 600 GLU A CA 1
ATOM 4532 C C . GLU A 1 600 ? -19.875 -93.875 -50.5 1 93.12 600 GLU A C 1
ATOM 4534 O O . GLU A 1 600 ? -20.312 -94.688 -51.312 1 93.12 600 GLU A O 1
ATOM 4539 N N . ALA A 1 601 ? -20.562 -93.5 -49.469 1 91.5 601 ALA A N 1
ATOM 4540 C CA . ALA A 1 601 ? -21.859 -94.062 -49.125 1 91.5 601 ALA A CA 1
ATOM 4541 C C . ALA A 1 601 ? -22.906 -93.688 -50.188 1 91.5 601 ALA A C 1
ATOM 4543 O O . ALA A 1 601 ? -23.875 -94.375 -50.406 1 91.5 601 ALA A O 1
ATOM 4544 N N . THR A 1 602 ? -22.641 -92.562 -50.844 1 92.25 602 THR A N 1
ATOM 4545 C CA . THR A 1 602 ? -23.594 -92.125 -51.875 1 92.25 602 THR A CA 1
ATOM 4546 C C . THR A 1 602 ? -23.094 -92.5 -53.25 1 92.25 602 THR A C 1
ATOM 4548 O O . THR A 1 602 ? -23.562 -91.938 -54.25 1 92.25 602 THR A O 1
ATOM 4551 N N . LYS A 1 603 ? -22.047 -93.438 -53.375 1 89.88 603 LYS A N 1
ATOM 4552 C CA . LYS A 1 603 ? -21.531 -94.125 -54.562 1 89.88 603 LYS A CA 1
ATOM 4553 C C . LYS A 1 603 ? -20.875 -93.125 -55.531 1 89.88 603 LYS A C 1
ATOM 4555 O O . LYS A 1 603 ? -20.875 -93.312 -56.719 1 89.88 603 LYS A O 1
ATOM 4560 N N . ARG A 1 604 ? -20.5 -92.062 -54.938 1 93.62 604 ARG A N 1
ATOM 4561 C CA . ARG A 1 604 ? -19.656 -91.125 -55.688 1 93.62 604 ARG A CA 1
ATOM 4562 C C . ARG A 1 604 ? -18.188 -91.375 -55.406 1 93.62 604 ARG A C 1
ATOM 4564 O O . ARG A 1 604 ? -17.531 -90.562 -54.75 1 93.62 604 ARG A O 1
ATOM 4571 N N . ILE A 1 605 ? -17.609 -92.375 -55.938 1 90.88 605 ILE A N 1
ATOM 4572 C CA . ILE A 1 605 ? -16.375 -93 -55.562 1 90.88 605 ILE A CA 1
ATOM 4573 C C . ILE A 1 605 ? -15.18 -92.125 -55.906 1 90.88 605 ILE A C 1
ATOM 4575 O O . ILE A 1 605 ? -14.242 -92.062 -55.094 1 90.88 605 ILE A O 1
ATOM 4579 N N . ASP A 1 606 ? -15.25 -91.438 -57.125 1 90.69 606 ASP A N 1
ATOM 4580 C CA . ASP A 1 606 ? -14.125 -90.625 -57.531 1 90.69 606 ASP A CA 1
ATOM 4581 C C . ASP A 1 606 ? -13.961 -89.438 -56.594 1 90.69 606 ASP A C 1
ATOM 4583 O O . ASP A 1 606 ? -12.844 -89.062 -56.188 1 90.69 606 ASP A O 1
ATOM 4587 N N . GLU A 1 607 ? -15.031 -88.938 -56.188 1 93.88 607 GLU A N 1
ATOM 4588 C CA . GLU A 1 607 ? -14.984 -87.812 -55.25 1 93.88 607 GLU A CA 1
ATOM 4589 C C . GLU A 1 607 ? -14.555 -88.25 -53.875 1 93.88 607 GLU A C 1
ATOM 4591 O O . GLU A 1 607 ? -13.859 -87.5 -53.156 1 93.88 607 GLU A O 1
ATOM 4596 N N . ALA A 1 608 ? -14.938 -89.312 -53.469 1 94.19 608 ALA A N 1
ATOM 4597 C CA . ALA A 1 608 ? -14.555 -89.875 -52.188 1 94.19 608 ALA A CA 1
ATOM 4598 C C . ALA A 1 608 ? -13.047 -90.125 -52.125 1 94.19 608 ALA A C 1
ATOM 4600 O O . ALA A 1 608 ? -12.406 -89.812 -51.125 1 94.19 608 ALA A O 1
ATOM 4601 N N . LYS A 1 609 ? -12.539 -90.688 -53.25 1 93.25 609 LYS A N 1
ATOM 4602 C CA . LYS A 1 609 ? -11.102 -90.938 -53.344 1 93.25 609 LYS A CA 1
ATOM 4603 C C . LYS A 1 609 ? -10.32 -89.625 -53.156 1 93.25 609 LYS A C 1
ATOM 4605 O O . LYS A 1 609 ? -9.312 -89.625 -52.438 1 93.25 609 LYS A O 1
ATOM 4610 N N . ASP A 1 610 ? -10.867 -88.625 -53.812 1 93.81 610 ASP A N 1
ATOM 4611 C CA . ASP A 1 610 ? -10.219 -87.312 -53.719 1 93.81 610 ASP A CA 1
ATOM 4612 C C . ASP A 1 610 ? -10.25 -86.75 -52.281 1 93.81 610 ASP A C 1
ATOM 4614 O O . ASP A 1 610 ? -9.258 -86.188 -51.812 1 93.81 610 ASP A O 1
ATOM 4618 N N . ALA A 1 611 ? -11.289 -86.938 -51.594 1 93.88 611 ALA A N 1
ATOM 4619 C CA . ALA A 1 611 ? -11.438 -86.5 -50.219 1 93.88 611 ALA A CA 1
ATOM 4620 C C . ALA A 1 611 ? -10.523 -87.25 -49.281 1 93.88 611 ALA A C 1
ATOM 4622 O O . ALA A 1 611 ? -9.859 -86.688 -48.438 1 93.88 611 ALA A O 1
ATOM 4623 N N . TYR A 1 612 ? -10.422 -88.562 -49.438 1 92.88 612 TYR A N 1
ATOM 4624 C CA . TYR A 1 612 ? -9.547 -89.375 -48.625 1 92.88 612 TYR A CA 1
ATOM 4625 C C . TYR A 1 612 ? -8.078 -89 -48.875 1 92.88 612 TYR A C 1
ATOM 4627 O O . TYR A 1 612 ? -7.273 -89 -47.938 1 92.88 612 TYR A O 1
ATOM 4635 N N . LYS A 1 613 ? -7.766 -88.812 -50.156 1 92.5 613 LYS A N 1
ATOM 4636 C CA . LYS A 1 613 ? -6.402 -88.375 -50.469 1 92.5 613 LYS A CA 1
ATOM 4637 C C . LYS A 1 613 ? -6 -87.125 -49.75 1 92.5 613 LYS A C 1
ATOM 4639 O O . LYS A 1 613 ? -4.883 -87 -49.219 1 92.5 613 LYS A O 1
ATOM 4644 N N . MET A 1 614 ? -6.961 -86.25 -49.719 1 91.81 614 MET A N 1
ATOM 4645 C CA . MET A 1 614 ? -6.684 -85 -49.031 1 91.81 614 MET A CA 1
ATOM 4646 C C . MET A 1 614 ? -6.523 -85.188 -47.531 1 91.81 614 MET A C 1
ATOM 4648 O O . MET A 1 614 ? -5.637 -84.625 -46.906 1 91.81 614 MET A O 1
ATOM 4652 N N . ALA A 1 615 ? -7.254 -86 -46.906 1 88.75 615 ALA A N 1
ATOM 4653 C CA . ALA A 1 615 ? -7.156 -86.312 -45.5 1 88.75 615 ALA A CA 1
ATOM 4654 C C . ALA A 1 615 ? -5.805 -86.938 -45.156 1 88.75 615 ALA A C 1
ATOM 4656 O O . ALA A 1 615 ? -5.16 -86.562 -44.188 1 88.75 615 ALA A O 1
ATOM 4657 N N . VAL A 1 616 ? -5.363 -87.812 -46.062 1 87.44 616 VAL A N 1
ATOM 4658 C CA . VAL A 1 616 ? -4.102 -88.562 -45.844 1 87.44 616 VAL A CA 1
ATOM 4659 C C . VAL A 1 616 ? -2.932 -87.562 -46.062 1 87.44 616 VAL A C 1
ATOM 4661 O O . VAL A 1 616 ? -1.902 -87.688 -45.406 1 87.44 616 VAL A O 1
ATOM 4664 N N . GLN A 1 617 ? -3.105 -86.688 -47.031 1 87.56 617 GLN A N 1
ATOM 4665 C CA . GLN A 1 617 ? -2.084 -85.688 -47.281 1 87.56 617 GLN A CA 1
ATOM 4666 C C . GLN A 1 617 ? -1.905 -84.75 -46.062 1 87.56 617 GLN A C 1
ATOM 4668 O O . GLN A 1 617 ? -0.781 -84.375 -45.688 1 87.56 617 GLN A O 1
ATOM 4673 N N . LEU A 1 618 ? -3 -84.438 -45.438 1 81.5 618 LEU A N 1
ATOM 4674 C CA . LEU A 1 618 ? -2.973 -83.562 -44.281 1 81.5 618 LEU A CA 1
ATOM 4675 C C . LEU A 1 618 ? -2.533 -84.312 -43.031 1 81.5 618 LEU A C 1
ATOM 4677 O O . LEU A 1 618 ? -1.844 -83.75 -42.188 1 81.5 618 LEU A O 1
ATOM 4681 N N . GLN A 1 619 ? -2.9 -85.562 -42.875 1 79.12 619 GLN A N 1
ATOM 4682 C CA . GLN A 1 619 ? -2.527 -86.438 -41.781 1 79.12 619 GLN A CA 1
ATOM 4683 C C . GLN A 1 619 ? -2.18 -87.812 -42.281 1 79.12 619 GLN A C 1
ATOM 4685 O O . GLN A 1 619 ? -3.047 -88.688 -42.344 1 79.12 619 GLN A O 1
ATOM 4690 N N . PRO A 1 620 ? -1.012 -87.938 -42.562 1 78.56 620 PRO A N 1
ATOM 4691 C CA . PRO A 1 620 ? -0.577 -89.188 -43.219 1 78.56 620 PRO A CA 1
ATOM 4692 C C . PRO A 1 620 ? -0.937 -90.438 -42.438 1 78.56 620 PRO A C 1
ATOM 4694 O O . PRO A 1 620 ? -1.11 -91.5 -43.031 1 78.56 620 PRO A O 1
ATOM 4697 N N . ASP A 1 621 ? -1.025 -90.25 -41.125 1 75.69 621 ASP A N 1
ATOM 4698 C CA . ASP A 1 621 ? -1.305 -91.438 -40.312 1 75.69 621 ASP A CA 1
ATOM 4699 C C . ASP A 1 621 ? -2.783 -91.5 -39.938 1 75.69 621 ASP A C 1
ATOM 4701 O O . ASP A 1 621 ? -3.146 -92.125 -38.938 1 75.69 621 ASP A O 1
ATOM 4705 N N . HIS A 1 622 ? -3.643 -90.938 -40.844 1 80.25 622 HIS A N 1
ATOM 4706 C CA . HIS A 1 622 ? -5.074 -91 -40.562 1 80.25 622 HIS A CA 1
ATOM 4707 C C . HIS A 1 622 ? -5.625 -92.375 -40.875 1 80.25 622 HIS A C 1
ATOM 4709 O O . HIS A 1 622 ? -5.695 -92.75 -42.031 1 80.25 622 HIS A O 1
ATOM 4715 N N . PRO A 1 623 ? -6.012 -93.125 -39.906 1 79.38 623 PRO A N 1
ATOM 4716 C CA . PRO A 1 623 ? -6.246 -94.5 -40.125 1 79.38 623 PRO A CA 1
ATOM 4717 C C . PRO A 1 623 ? -7.422 -94.812 -41.062 1 79.38 623 PRO A C 1
ATOM 4719 O O . PRO A 1 623 ? -7.277 -95.562 -42.031 1 79.38 623 PRO A O 1
ATOM 4722 N N . ASP A 1 624 ? -8.523 -94.188 -40.906 1 84.38 624 ASP A N 1
ATOM 4723 C CA . ASP A 1 624 ? -9.727 -94.438 -41.688 1 84.38 624 ASP A CA 1
ATOM 4724 C C . ASP A 1 624 ? -9.562 -94.062 -43.125 1 84.38 624 ASP A C 1
ATOM 4726 O O . ASP A 1 624 ? -9.914 -94.812 -44.031 1 84.38 624 ASP A O 1
ATOM 4730 N N . ALA A 1 625 ? -8.938 -92.938 -43.312 1 88.75 625 ALA A N 1
ATOM 4731 C CA . ALA A 1 625 ? -8.797 -92.375 -44.688 1 88.75 625 ALA A CA 1
ATOM 4732 C C . ALA A 1 625 ? -7.789 -93.188 -45.469 1 88.75 625 ALA A C 1
ATOM 4734 O O . ALA A 1 625 ? -7.996 -93.438 -46.656 1 88.75 625 ALA A O 1
ATOM 4735 N N . LYS A 1 626 ? -6.82 -93.688 -44.812 1 89.5 626 LYS A N 1
ATOM 4736 C CA . LYS A 1 626 ? -5.809 -94.5 -45.469 1 89.5 626 LYS A CA 1
ATOM 4737 C C . LYS A 1 626 ? -6.387 -95.875 -45.906 1 89.5 626 LYS A C 1
ATOM 4739 O O . LYS A 1 626 ? -6.172 -96.312 -47.031 1 89.5 626 LYS A O 1
ATOM 4744 N N . ASP A 1 627 ? -7.09 -96.438 -45 1 88.81 627 ASP A N 1
ATOM 4745 C CA . ASP A 1 627 ? -7.707 -97.688 -45.281 1 88.81 627 ASP A CA 1
ATOM 4746 C C . ASP A 1 627 ? -8.727 -97.625 -46.406 1 88.81 627 ASP A C 1
ATOM 4748 O O . ASP A 1 627 ? -8.781 -98.438 -47.281 1 88.81 627 ASP A O 1
ATOM 4752 N N . ALA A 1 628 ? -9.453 -96.562 -46.438 1 90.81 628 ALA A N 1
ATOM 4753 C CA . ALA A 1 628 ? -10.469 -96.375 -47.469 1 90.81 628 ALA A CA 1
ATOM 4754 C C . ALA A 1 628 ? -9.836 -96.125 -48.812 1 90.81 628 ALA A C 1
ATOM 4756 O O . ALA A 1 628 ? -10.297 -96.688 -49.844 1 90.81 628 ALA A O 1
ATOM 4757 N N . LEU A 1 629 ? -8.805 -95.438 -48.875 1 89.06 629 LEU A N 1
ATOM 4758 C CA . LEU A 1 629 ? -8.109 -95.125 -50.125 1 89.06 629 LEU A CA 1
ATOM 4759 C C . LEU A 1 629 ? -7.488 -96.438 -50.688 1 89.06 629 LEU A C 1
ATOM 4761 O O . LEU A 1 629 ? -7.547 -96.625 -51.906 1 89.06 629 LEU A O 1
ATOM 4765 N N . LYS A 1 630 ? -7.012 -97.312 -49.781 1 88.25 630 LYS A N 1
ATOM 4766 C CA . LYS A 1 630 ? -6.457 -98.562 -50.219 1 88.25 630 LYS A CA 1
ATOM 4767 C C . LYS A 1 630 ? -7.547 -99.5 -50.812 1 88.25 630 LYS A C 1
ATOM 4769 O O . LYS A 1 630 ? -7.363 -100.062 -51.875 1 88.25 630 LYS A O 1
ATOM 4774 N N . ARG A 1 631 ? -8.625 -99.438 -50.156 1 88.81 631 ARG A N 1
ATOM 4775 C CA . ARG A 1 631 ? -9.75 -100.312 -50.562 1 88.81 631 ARG A CA 1
ATOM 4776 C C . ARG A 1 631 ? -10.32 -99.812 -51.906 1 88.81 631 ARG A C 1
ATOM 4778 O O . ARG A 1 631 ? -10.586 -100.625 -52.781 1 88.81 631 ARG A O 1
ATOM 4785 N N . LEU A 1 632 ? -10.43 -98.562 -52.156 1 87.25 632 LEU A N 1
ATOM 4786 C CA . LEU A 1 632 ? -11.078 -98 -53.344 1 87.25 632 LEU A CA 1
ATOM 4787 C C . LEU A 1 632 ? -10.117 -98 -54.531 1 87.25 632 LEU A C 1
ATOM 4789 O O . LEU A 1 632 ? -10.555 -98 -55.688 1 87.25 632 LEU A O 1
ATOM 4793 N N . THR A 1 633 ? -8.891 -98.125 -54.312 1 81.19 633 THR A N 1
ATOM 4794 C CA . THR A 1 633 ? -7.914 -98.188 -55.406 1 81.19 633 THR A CA 1
ATOM 4795 C C . THR A 1 633 ? -7.719 -99.625 -55.844 1 81.19 633 THR A C 1
ATOM 4797 O O . THR A 1 633 ? -7.41 -99.875 -57.031 1 81.19 633 THR A O 1
ATOM 4800 N N . ALA A 1 634 ? -7.898 -100.75 -55.062 1 79.19 634 ALA A N 1
ATOM 4801 C CA . ALA A 1 634 ? -7.746 -102.188 -55.406 1 79.19 634 ALA A CA 1
ATOM 4802 C C . ALA A 1 634 ? -8.93 -102.625 -56.219 1 79.19 634 ALA A C 1
ATOM 4804 O O . ALA A 1 634 ? -8.781 -103.562 -57.062 1 79.19 634 ALA A O 1
ATOM 4805 N N . SER A 1 635 ? -10.117 -102.25 -56.094 1 61.75 635 SER A N 1
ATOM 4806 C CA . SER A 1 635 ? -11.297 -102.688 -56.812 1 61.75 635 SER A CA 1
ATOM 4807 C C . SER A 1 635 ? -11.352 -102.188 -58.25 1 61.75 635 SER A C 1
ATOM 4809 O O . SER A 1 635 ? -12.312 -102.438 -58.969 1 61.75 635 SER A O 1
ATOM 4811 N N . ALA A 1 636 ? -10.5 -101.562 -58.844 1 58.19 636 ALA A N 1
ATOM 4812 C CA . ALA A 1 636 ? -10.516 -101.125 -60.25 1 58.19 636 ALA A CA 1
ATOM 4813 C C . ALA A 1 636 ? -10.148 -102.312 -61.156 1 58.19 636 ALA A C 1
ATOM 4815 O O . ALA A 1 636 ? -9.148 -103 -60.938 1 58.19 636 ALA A O 1
ATOM 4816 N N . PRO A 1 637 ? -11.164 -102.812 -61.844 1 50.12 637 PRO A N 1
ATOM 4817 C CA . PRO A 1 637 ? -10.852 -103.938 -62.75 1 50.12 637 PRO A CA 1
ATOM 4818 C C . PRO A 1 637 ? -9.562 -103.688 -63.531 1 50.12 637 PRO A C 1
ATOM 4820 O O . PRO A 1 637 ? -9.195 -102.562 -63.812 1 50.12 637 PRO A O 1
ATOM 4823 N N . THR A 1 638 ? -8.531 -104.688 -63.281 1 46.25 638 THR A N 1
ATOM 4824 C CA . THR A 1 638 ? -7.473 -104.688 -64.312 1 46.25 638 THR A CA 1
ATOM 4825 C C . THR A 1 638 ? -8.055 -104.562 -65.688 1 46.25 638 THR A C 1
ATOM 4827 O O . THR A 1 638 ? -9 -105.312 -66.062 1 46.25 638 THR A O 1
ATOM 4830 N N . PRO A 1 639 ? -7.52 -103.688 -66.5 1 45.72 639 PRO A N 1
ATOM 4831 C CA . PRO A 1 639 ? -7.941 -103.812 -67.938 1 45.72 639 PRO A CA 1
ATOM 4832 C C . PRO A 1 639 ? -7.723 -105.188 -68.5 1 45.72 639 PRO A C 1
ATOM 4834 O O . PRO A 1 639 ? -6.824 -105.938 -68.062 1 45.72 639 PRO A O 1
ATOM 4837 N N . MET B 1 1 ? 2.971 -20.422 -33.25 1 17.16 1 MET B N 1
ATOM 4838 C CA . MET B 1 1 ? 3.889 -19.297 -33.312 1 17.16 1 MET B CA 1
ATOM 4839 C C . MET B 1 1 ? 3.197 -18 -32.906 1 17.16 1 MET B C 1
ATOM 4841 O O . MET B 1 1 ? 2.875 -17.156 -33.719 1 17.16 1 MET B O 1
ATOM 4845 N N . LYS B 1 2 ? 2.109 -18.172 -32.031 1 22.73 2 LYS B N 1
ATOM 4846 C CA . LYS B 1 2 ? 1.219 -17.078 -31.688 1 22.73 2 LYS B CA 1
ATOM 4847 C C . LYS B 1 2 ? 2.012 -15.828 -31.297 1 22.73 2 LYS B C 1
ATOM 4849 O O . LYS B 1 2 ? 3.164 -15.922 -30.875 1 22.73 2 LYS B O 1
ATOM 4854 N N . THR B 1 3 ? 1.615 -14.695 -32 1 21.62 3 THR B N 1
ATOM 4855 C CA . THR B 1 3 ? 1.884 -13.273 -31.781 1 21.62 3 THR B CA 1
ATOM 4856 C C . THR B 1 3 ? 2.066 -12.977 -30.297 1 21.62 3 THR B C 1
ATOM 4858 O O . THR B 1 3 ? 1.18 -13.25 -29.5 1 21.62 3 THR B O 1
ATOM 4861 N N . ALA B 1 4 ? 3.229 -13.055 -29.812 1 26.58 4 ALA B N 1
ATOM 4862 C CA . ALA B 1 4 ? 3.826 -12.664 -28.531 1 26.58 4 ALA B CA 1
ATOM 4863 C C . ALA B 1 4 ? 3.318 -11.297 -28.094 1 26.58 4 ALA B C 1
ATOM 4865 O O . ALA B 1 4 ? 3.676 -10.273 -28.672 1 26.58 4 ALA B O 1
ATOM 4866 N N . SER B 1 5 ? 1.97 -11.188 -27.969 1 23.84 5 SER B N 1
ATOM 4867 C CA . SER B 1 5 ? 1.41 -9.984 -27.375 1 23.84 5 SER B CA 1
ATOM 4868 C C . SER B 1 5 ? 2.338 -9.414 -26.297 1 23.84 5 SER B C 1
ATOM 4870 O O . SER B 1 5 ? 2.781 -10.133 -25.406 1 23.84 5 SER B O 1
ATOM 4872 N N . PHE B 1 6 ? 3.215 -8.531 -26.703 1 24 6 PHE B N 1
ATOM 4873 C CA . PHE B 1 6 ? 4.074 -7.645 -25.922 1 24 6 PHE B CA 1
ATOM 4874 C C . PHE B 1 6 ? 3.354 -7.152 -24.672 1 24 6 PHE B C 1
ATOM 4876 O O . PHE B 1 6 ? 2.525 -6.242 -24.75 1 24 6 PHE B O 1
ATOM 4883 N N . LEU B 1 7 ? 2.658 -7.918 -24 1 25.86 7 LEU B N 1
ATOM 4884 C CA . LEU B 1 7 ? 2.334 -7.387 -22.688 1 25.86 7 LEU B CA 1
ATOM 4885 C C . LEU B 1 7 ? 3.512 -6.609 -22.109 1 25.86 7 LEU B C 1
ATOM 4887 O O . LEU B 1 7 ? 4.598 -7.168 -21.922 1 25.86 7 LEU B O 1
ATOM 4891 N N . VAL B 1 8 ? 3.664 -5.398 -22.484 1 27.06 8 VAL B N 1
ATOM 4892 C CA . VAL B 1 8 ? 4.5 -4.379 -21.859 1 27.06 8 VAL B CA 1
ATOM 4893 C C . VAL B 1 8 ? 4.688 -4.699 -20.375 1 27.06 8 VAL B C 1
ATOM 4895 O O . VAL B 1 8 ? 3.723 -4.707 -19.609 1 27.06 8 VAL B O 1
ATOM 4898 N N . LEU B 1 9 ? 5.504 -5.562 -20.031 1 28.73 9 LEU B N 1
ATOM 4899 C CA . LEU B 1 9 ? 6.062 -5.746 -18.703 1 28.73 9 LEU B CA 1
ATOM 4900 C C . LEU B 1 9 ? 6.273 -4.406 -18.016 1 28.73 9 LEU B C 1
ATOM 4902 O O . LEU B 1 9 ? 7.117 -3.611 -18.438 1 28.73 9 LEU B O 1
ATOM 4906 N N . GLN B 1 10 ? 5.32 -3.699 -17.797 1 30.64 10 GLN B N 1
ATOM 4907 C CA . GLN B 1 10 ? 5.555 -2.645 -16.828 1 30.64 10 GLN B CA 1
ATOM 4908 C C . GLN B 1 10 ? 6.551 -3.096 -15.758 1 30.64 10 GLN B C 1
ATOM 4910 O O . GLN B 1 10 ? 6.223 -3.916 -14.898 1 30.64 10 GLN B O 1
ATOM 4915 N N . LEU B 1 11 ? 7.746 -3.258 -16.078 1 31.59 11 LEU B N 1
ATOM 4916 C CA . LEU B 1 11 ? 8.82 -3.416 -15.102 1 31.59 11 LEU B CA 1
ATOM 4917 C C . LEU B 1 11 ? 8.648 -2.441 -13.938 1 31.59 11 LEU B C 1
ATOM 4919 O O . LEU B 1 11 ? 9.406 -1.479 -13.82 1 31.59 11 LEU B O 1
ATOM 4923 N N . LEU B 1 12 ? 7.57 -1.762 -13.789 1 32.97 12 LEU B N 1
ATOM 4924 C CA . LEU B 1 12 ? 7.59 -1.018 -12.539 1 32.97 12 LEU B CA 1
ATOM 4925 C C . LEU B 1 12 ? 8.07 -1.899 -11.391 1 32.97 12 LEU B C 1
ATOM 4927 O O . LEU B 1 12 ? 7.633 -3.045 -11.258 1 32.97 12 LEU B O 1
ATOM 4931 N N . THR B 1 13 ? 9.312 -1.819 -11.195 1 36.03 13 THR B N 1
ATOM 4932 C CA . THR B 1 13 ? 9.719 -2.385 -9.914 1 36.03 13 THR B CA 1
ATOM 4933 C C . THR B 1 13 ? 8.586 -2.268 -8.891 1 36.03 13 THR B C 1
ATOM 4935 O O . THR B 1 13 ? 8.398 -1.211 -8.281 1 36.03 13 THR B O 1
ATOM 4938 N N . ALA B 1 14 ? 7.492 -2.605 -9.227 1 36.78 14 ALA B N 1
ATOM 4939 C CA . ALA B 1 14 ? 6.406 -2.596 -8.25 1 36.78 14 ALA B CA 1
ATOM 4940 C C . ALA B 1 14 ? 6.871 -3.152 -6.902 1 36.78 14 ALA B C 1
ATOM 4942 O O . ALA B 1 14 ? 7.246 -4.324 -6.805 1 36.78 14 ALA B O 1
ATOM 4943 N N . GLN B 1 15 ? 7.562 -2.441 -6.238 1 43.12 15 GLN B N 1
ATOM 4944 C CA . GLN B 1 15 ? 7.523 -2.846 -4.836 1 43.12 15 GLN B CA 1
ATOM 4945 C C . GLN B 1 15 ? 6.188 -3.492 -4.488 1 43.12 15 GLN B C 1
ATOM 4947 O O . GLN B 1 15 ? 5.129 -2.896 -4.699 1 43.12 15 GLN B O 1
ATOM 4952 N N . ALA B 1 16 ? 6.105 -4.781 -4.586 1 50.06 16 ALA B N 1
ATOM 4953 C CA . ALA B 1 16 ? 4.945 -5.602 -4.254 1 50.06 16 ALA B CA 1
ATOM 4954 C C . ALA B 1 16 ? 4.148 -4.992 -3.105 1 50.06 16 ALA B C 1
ATOM 4956 O O . ALA B 1 16 ? 4.711 -4.66 -2.059 1 50.06 16 ALA B O 1
ATOM 4957 N N . ALA B 1 17 ? 2.967 -4.691 -3.463 1 58.88 17 ALA B N 1
ATOM 4958 C CA . ALA B 1 17 ? 2.002 -4.203 -2.482 1 58.88 17 ALA B CA 1
ATOM 4959 C C . ALA B 1 17 ? 1.953 -5.109 -1.258 1 58.88 17 ALA B C 1
ATOM 4961 O O . ALA B 1 17 ? 2.178 -6.32 -1.364 1 58.88 17 ALA B O 1
ATOM 4962 N N . GLU B 1 18 ? 1.991 -4.523 -0.146 1 69.25 18 GLU B N 1
ATOM 4963 C CA . GLU B 1 18 ? 1.762 -5.293 1.073 1 69.25 18 GLU B CA 1
ATOM 4964 C C . GLU B 1 18 ? 0.504 -6.148 0.957 1 69.25 18 GLU B C 1
ATOM 4966 O O . GLU B 1 18 ? -0.471 -5.746 0.321 1 69.25 18 GLU B O 1
ATOM 4971 N N . PRO B 1 19 ? 0.562 -7.316 1.403 1 79.56 19 PRO B N 1
ATOM 4972 C CA . PRO B 1 19 ? -0.629 -8.164 1.331 1 79.56 19 PRO B CA 1
ATOM 4973 C C . PRO B 1 19 ? -1.835 -7.555 2.039 1 79.56 19 PRO B C 1
ATOM 4975 O O . PRO B 1 19 ? -1.682 -6.902 3.076 1 79.56 19 PRO B O 1
ATOM 4978 N N . ASP B 1 20 ? -3.045 -7.746 1.458 1 83.56 20 ASP B N 1
ATOM 4979 C CA . ASP B 1 20 ? -4.27 -7.27 2.096 1 83.56 20 ASP B CA 1
ATOM 4980 C C . ASP B 1 20 ? -4.707 -8.219 3.215 1 83.56 20 ASP B C 1
ATOM 4982 O O . ASP B 1 20 ? -4.094 -9.266 3.422 1 83.56 20 ASP B O 1
ATOM 4986 N N . SER B 1 21 ? -5.668 -7.828 3.902 1 89.38 21 SER B N 1
ATOM 4987 C CA . SER B 1 21 ? -6.129 -8.578 5.066 1 89.38 21 SER B CA 1
ATOM 4988 C C . SER B 1 21 ? -6.602 -9.977 4.672 1 89.38 21 SER B C 1
ATOM 4990 O O . SER B 1 21 ? -6.355 -10.945 5.391 1 89.38 21 SER B O 1
ATOM 4992 N N . ALA B 1 22 ? -7.227 -10.102 3.541 1 90.69 22 ALA B N 1
ATOM 4993 C CA . ALA B 1 22 ? -7.734 -11.391 3.082 1 90.69 22 ALA B CA 1
ATOM 4994 C C . ALA B 1 22 ? -6.594 -12.367 2.797 1 90.69 22 ALA B C 1
ATOM 4996 O O . ALA B 1 22 ? -6.672 -13.547 3.145 1 90.69 22 ALA B O 1
ATOM 4997 N N . THR B 1 23 ? -5.605 -11.883 2.189 1 90.5 23 THR B N 1
ATOM 4998 C CA . THR B 1 23 ? -4.422 -12.688 1.895 1 90.5 23 THR B CA 1
ATOM 4999 C C . THR B 1 23 ? -3.756 -13.156 3.182 1 90.5 23 THR B C 1
ATOM 5001 O O . THR B 1 23 ? -3.363 -14.32 3.291 1 90.5 23 THR B O 1
ATOM 5004 N N . LEU B 1 24 ? -3.674 -12.32 4.074 1 92.25 24 LEU B N 1
ATOM 5005 C CA . LEU B 1 24 ? -3.043 -12.648 5.348 1 92.25 24 LEU B CA 1
ATOM 5006 C C . LEU B 1 24 ? -3.863 -13.68 6.113 1 92.25 24 LEU B C 1
ATOM 5008 O O . LEU B 1 24 ? -3.305 -14.562 6.77 1 92.25 24 LEU B O 1
ATOM 5012 N N . GLU B 1 25 ? -5.141 -13.5 6.086 1 94.5 25 GLU B N 1
ATOM 5013 C CA . GLU B 1 25 ? -6.02 -14.461 6.738 1 94.5 25 GLU B CA 1
ATOM 5014 C C . GLU B 1 25 ? -5.883 -15.852 6.109 1 94.5 25 GLU B C 1
ATOM 5016 O O . GLU B 1 25 ? -5.855 -16.859 6.816 1 94.5 25 GLU B O 1
ATOM 5021 N N . ARG B 1 26 ? -5.805 -15.883 4.793 1 94.31 26 ARG B N 1
ATOM 5022 C CA . ARG B 1 26 ? -5.598 -17.156 4.113 1 94.31 26 ARG B CA 1
ATOM 5023 C C . ARG B 1 26 ? -4.254 -17.766 4.492 1 94.31 26 ARG B C 1
ATOM 5025 O O . ARG B 1 26 ? -4.145 -18.984 4.68 1 94.31 26 ARG B O 1
ATOM 5032 N N . THR B 1 27 ? -3.271 -16.938 4.559 1 93.25 27 THR B N 1
ATOM 5033 C CA . THR B 1 27 ? -1.948 -17.406 4.957 1 93.25 27 THR B CA 1
ATOM 5034 C C . THR B 1 27 ? -1.987 -18.016 6.352 1 93.25 27 THR B C 1
ATOM 5036 O O . THR B 1 27 ? -1.452 -19.109 6.574 1 93.25 27 THR B O 1
ATOM 5039 N N . ALA B 1 28 ? -2.613 -17.312 7.25 1 94.56 28 ALA B N 1
ATOM 5040 C CA . ALA B 1 28 ? -2.734 -17.828 8.617 1 94.56 28 ALA B CA 1
ATOM 5041 C C . ALA B 1 28 ? -3.479 -19.156 8.633 1 94.56 28 ALA B C 1
ATOM 5043 O O . ALA B 1 28 ? -3.111 -20.078 9.383 1 94.56 28 ALA B O 1
ATOM 5044 N N . ALA B 1 29 ? -4.5 -19.312 7.844 1 94.56 29 ALA B N 1
ATOM 5045 C CA . ALA B 1 29 ? -5.305 -20.531 7.789 1 94.56 29 ALA B CA 1
ATOM 5046 C C . ALA B 1 29 ? -4.484 -21.703 7.273 1 94.56 29 ALA B C 1
ATOM 5048 O O . ALA B 1 29 ? -4.57 -22.812 7.812 1 94.56 29 ALA B O 1
ATOM 5049 N N . VAL B 1 30 ? -3.75 -21.438 6.25 1 94.19 30 VAL B N 1
ATOM 5050 C CA . VAL B 1 30 ? -2.932 -22.5 5.656 1 94.19 30 VAL B CA 1
ATOM 5051 C C . VAL B 1 30 ? -1.896 -22.969 6.672 1 94.19 30 VAL B C 1
ATOM 5053 O O . VAL B 1 30 ? -1.68 -24.188 6.824 1 94.19 30 VAL B O 1
ATOM 5056 N N . GLU B 1 31 ? -1.3 -22.047 7.328 1 94.62 31 GLU B N 1
ATOM 5057 C CA . GLU B 1 31 ? -0.268 -22.422 8.297 1 94.62 31 GLU B CA 1
ATOM 5058 C C . GLU B 1 31 ? -0.875 -23.094 9.523 1 94.62 31 GLU B C 1
ATOM 5060 O O . GLU B 1 31 ? -0.266 -24 10.102 1 94.62 31 GLU B O 1
ATOM 5065 N N . SER B 1 32 ? -2.049 -22.656 9.93 1 95.31 32 SER B N 1
ATOM 5066 C CA . SER B 1 32 ? -2.754 -23.312 11.023 1 95.31 32 SER B CA 1
ATOM 5067 C C . SER B 1 32 ? -3.08 -24.766 10.68 1 95.31 32 SER B C 1
ATOM 5069 O O . SER B 1 32 ? -2.941 -25.656 11.516 1 95.31 32 SER B O 1
ATOM 5071 N N . ALA B 1 33 ? -3.549 -24.984 9.477 1 93.88 33 ALA B N 1
ATOM 5072 C CA . ALA B 1 33 ? -3.852 -26.328 9.023 1 93.88 33 ALA B CA 1
ATOM 5073 C C . ALA B 1 33 ? -2.598 -27.203 9.016 1 93.88 33 ALA B C 1
ATOM 5075 O O . ALA B 1 33 ? -2.65 -28.375 9.383 1 93.88 33 ALA B O 1
ATOM 5076 N N . ARG B 1 34 ? -1.561 -26.641 8.609 1 93.31 34 ARG B N 1
ATOM 5077 C CA . ARG B 1 34 ? -0.299 -27.375 8.609 1 93.31 34 ARG B CA 1
ATOM 5078 C C . ARG B 1 34 ? 0.121 -27.766 10.023 1 93.31 34 ARG B C 1
ATOM 5080 O O . ARG B 1 34 ? 0.633 -28.859 10.25 1 93.31 34 ARG B O 1
ATOM 5087 N N . LEU B 1 35 ? -0.086 -26.906 10.945 1 93.75 35 LEU B N 1
ATOM 5088 C CA . LEU B 1 35 ? 0.326 -27.141 12.32 1 93.75 35 LEU B CA 1
ATOM 5089 C C . LEU B 1 35 ? -0.573 -28.172 12.992 1 93.75 35 LEU B C 1
ATOM 5091 O O . LEU B 1 35 ? -0.178 -28.797 13.977 1 93.75 35 LEU B O 1
ATOM 5095 N N . ALA B 1 36 ? -1.799 -28.328 12.492 1 94.12 36 ALA B N 1
ATOM 5096 C CA . ALA B 1 36 ? -2.652 -29.406 12.977 1 94.12 36 ALA B CA 1
ATOM 5097 C C . ALA B 1 36 ? -2.053 -30.766 12.641 1 94.12 36 ALA B C 1
ATOM 5099 O O . ALA B 1 36 ? -2.152 -31.703 13.43 1 94.12 36 ALA B O 1
ATOM 5100 N N . GLU B 1 37 ? -1.442 -30.797 11.5 1 90.75 37 GLU B N 1
ATOM 5101 C CA . GLU B 1 37 ? -0.829 -32.062 11.047 1 90.75 37 GLU B CA 1
ATOM 5102 C C . GLU B 1 37 ? 0.579 -32.219 11.617 1 90.75 37 GLU B C 1
ATOM 5104 O O . GLU B 1 37 ? 0.989 -33.312 11.969 1 90.75 37 GLU B O 1
ATOM 5109 N N . SER B 1 38 ? 1.279 -31.141 11.703 1 93.06 38 SER B N 1
ATOM 5110 C CA . SER B 1 38 ? 2.648 -31.125 12.203 1 93.06 38 SER B CA 1
ATOM 5111 C C . SER B 1 38 ? 2.861 -29.953 13.172 1 93.06 38 SER B C 1
ATOM 5113 O O . SER B 1 38 ? 3.453 -28.938 12.805 1 93.06 38 SER B O 1
ATOM 5115 N N . PRO B 1 39 ? 2.576 -30.188 14.406 1 94 39 PRO B N 1
ATOM 5116 C CA . PRO B 1 39 ? 2.549 -29.094 15.391 1 94 39 PRO B CA 1
ATOM 5117 C C . PRO B 1 39 ? 3.928 -28.484 15.641 1 94 39 PRO B C 1
ATOM 5119 O O . PRO B 1 39 ? 4.031 -27.375 16.156 1 94 39 PRO B O 1
ATOM 5122 N N . ASP B 1 40 ? 4.992 -29.188 15.266 1 93.94 40 ASP B N 1
ATOM 5123 C CA . ASP B 1 40 ? 6.332 -28.703 15.578 1 93.94 40 ASP B CA 1
ATOM 5124 C C . ASP B 1 40 ? 7.031 -28.172 14.328 1 93.94 40 ASP B C 1
ATOM 5126 O O . ASP B 1 40 ? 8.25 -28 14.328 1 93.94 40 ASP B O 1
ATOM 5130 N N . ASP B 1 41 ? 6.203 -27.984 13.336 1 92.56 41 ASP B N 1
ATOM 5131 C CA . ASP B 1 41 ? 6.773 -27.438 12.109 1 92.56 41 ASP B CA 1
ATOM 5132 C C . ASP B 1 41 ? 7.258 -26 12.328 1 92.56 41 ASP B C 1
ATOM 5134 O O . ASP B 1 41 ? 6.445 -25.078 12.422 1 92.56 41 ASP B O 1
ATOM 5138 N N . ALA B 1 42 ? 8.586 -25.844 12.32 1 91.62 42 ALA B N 1
ATOM 5139 C CA . ALA B 1 42 ? 9.211 -24.562 12.664 1 91.62 42 ALA B CA 1
ATOM 5140 C C . ALA B 1 42 ? 8.812 -23.484 11.68 1 91.62 42 ALA B C 1
ATOM 5142 O O . ALA B 1 42 ? 8.516 -22.344 12.078 1 91.62 42 ALA B O 1
ATOM 5143 N N . ASP B 1 43 ? 8.797 -23.734 10.422 1 88.69 43 ASP B N 1
ATOM 5144 C CA . ASP B 1 43 ? 8.461 -22.766 9.391 1 88.69 43 ASP B CA 1
ATOM 5145 C C . ASP B 1 43 ? 7.004 -22.312 9.508 1 88.69 43 ASP B C 1
ATOM 5147 O O . ASP B 1 43 ? 6.699 -21.141 9.375 1 88.69 43 ASP B O 1
ATOM 5151 N N . ALA B 1 44 ? 6.16 -23.297 9.773 1 91.81 44 ALA B N 1
ATOM 5152 C CA . ALA B 1 44 ? 4.738 -22.969 9.914 1 91.81 44 ALA B CA 1
ATOM 5153 C C . ALA B 1 44 ? 4.496 -22.109 11.148 1 91.81 44 ALA B C 1
ATOM 5155 O O . ALA B 1 44 ? 3.666 -21.188 11.109 1 91.81 44 ALA B O 1
ATOM 5156 N N . LEU B 1 45 ? 5.211 -22.438 12.242 1 94.56 45 LEU B N 1
ATOM 5157 C CA . LEU B 1 45 ? 5.098 -21.625 13.453 1 94.56 45 LEU B CA 1
ATOM 5158 C C . LEU B 1 45 ? 5.508 -20.188 13.18 1 94.56 45 LEU B C 1
ATOM 5160 O O . LEU B 1 45 ? 4.812 -19.25 13.586 1 94.56 45 LEU B O 1
ATOM 5164 N N . TYR B 1 46 ? 6.602 -19.969 12.555 1 94.06 46 TYR B N 1
ATOM 5165 C CA . TYR B 1 46 ? 7.102 -18.625 12.25 1 94.06 46 TYR B CA 1
ATOM 5166 C C . TYR B 1 46 ? 6.121 -17.875 11.367 1 94.06 46 TYR B C 1
ATOM 5168 O O . TYR B 1 46 ? 5.793 -16.719 11.641 1 94.06 46 TYR B O 1
ATOM 5176 N N . ARG B 1 47 ? 5.617 -18.453 10.32 1 92.88 47 ARG B N 1
ATOM 5177 C CA . ARG B 1 47 ? 4.734 -17.797 9.352 1 92.88 47 ARG B CA 1
ATOM 5178 C C . ARG B 1 47 ? 3.379 -17.484 9.977 1 92.88 47 ARG B C 1
ATOM 5180 O O . ARG B 1 47 ? 2.777 -16.453 9.672 1 92.88 47 ARG B O 1
ATOM 5187 N N . LEU B 1 48 ? 2.928 -18.391 10.82 1 94.94 48 LEU B N 1
ATOM 5188 C CA . LEU B 1 48 ? 1.679 -18.109 11.516 1 94.94 48 LEU B CA 1
ATOM 5189 C C . LEU B 1 48 ? 1.831 -16.906 12.438 1 94.94 48 LEU B C 1
ATOM 5191 O O . LEU B 1 48 ? 0.991 -16 12.422 1 94.94 48 LEU B O 1
ATOM 5195 N N . GLY B 1 49 ? 2.887 -16.953 13.203 1 96.44 49 GLY B N 1
ATOM 5196 C CA . GLY B 1 49 ? 3.145 -15.82 14.086 1 96.44 49 GLY B CA 1
ATOM 5197 C C . GLY B 1 49 ? 3.27 -14.5 13.352 1 96.44 49 GLY B C 1
ATOM 5198 O O . GLY B 1 49 ? 2.668 -13.5 13.75 1 96.44 49 GLY B O 1
ATOM 5199 N N . THR B 1 50 ? 4.023 -14.438 12.266 1 94.25 50 THR B N 1
ATOM 5200 C CA . THR B 1 50 ? 4.25 -13.219 11.5 1 94.25 50 THR B CA 1
ATOM 5201 C C . THR B 1 50 ? 2.986 -12.797 10.766 1 94.25 50 THR B C 1
ATOM 5203 O O . THR B 1 50 ? 2.74 -11.602 10.578 1 94.25 50 THR B O 1
ATOM 5206 N N . ALA B 1 51 ? 2.154 -13.727 10.344 1 93.31 51 ALA B N 1
ATOM 5207 C CA . ALA B 1 51 ? 0.864 -13.398 9.75 1 93.31 51 ALA B CA 1
ATOM 5208 C C . ALA B 1 51 ? -0.038 -12.68 10.75 1 93.31 51 ALA B C 1
ATOM 5210 O O . ALA B 1 51 ? -0.696 -11.695 10.406 1 93.31 51 ALA B O 1
ATOM 5211 N N . PHE B 1 52 ? -0.018 -13.172 12.008 1 95.38 52 PHE B N 1
ATOM 5212 C CA . PHE B 1 52 ? -0.817 -12.547 13.047 1 95.38 52 PHE B CA 1
ATOM 5213 C C . PHE B 1 52 ? -0.323 -11.133 13.328 1 95.38 52 PHE B C 1
ATOM 5215 O O . PHE B 1 52 ? -1.123 -10.227 13.57 1 95.38 52 PHE B O 1
ATOM 5222 N N . LEU B 1 53 ? 0.975 -11 13.312 1 93.12 53 LEU B N 1
ATOM 5223 C CA . LEU B 1 53 ? 1.534 -9.664 13.492 1 93.12 53 LEU B CA 1
ATOM 5224 C C . LEU B 1 53 ? 1.083 -8.734 12.375 1 93.12 53 LEU B C 1
ATOM 5226 O O . LEU B 1 53 ? 0.686 -7.594 12.625 1 93.12 53 LEU B O 1
ATOM 5230 N N . ALA B 1 54 ? 1.095 -9.18 11.148 1 90.12 54 ALA B N 1
ATOM 5231 C CA . ALA B 1 54 ? 0.698 -8.383 9.992 1 90.12 54 ALA B CA 1
ATOM 5232 C C . ALA B 1 54 ? -0.797 -8.078 10.016 1 90.12 54 ALA B C 1
ATOM 5234 O O . ALA B 1 54 ? -1.235 -7.035 9.523 1 90.12 54 ALA B O 1
ATOM 5235 N N . LEU B 1 55 ? -1.584 -8.992 10.711 1 91.94 55 LEU B N 1
ATOM 5236 C CA . LEU B 1 55 ? -3.025 -8.82 10.844 1 91.94 55 LEU B CA 1
ATOM 5237 C C . LEU B 1 55 ? -3.359 -7.914 12.023 1 91.94 55 LEU B C 1
ATOM 5239 O O . LEU B 1 55 ? -4.531 -7.707 12.344 1 91.94 55 LEU B O 1
ATOM 5243 N N . ASN B 1 56 ? -2.311 -7.457 12.68 1 92.75 56 ASN B N 1
ATOM 5244 C CA . ASN B 1 56 ? -2.453 -6.594 13.844 1 92.75 56 ASN B CA 1
ATOM 5245 C C . ASN B 1 56 ? -3.17 -7.309 14.984 1 92.75 56 ASN B C 1
ATOM 5247 O O . ASN B 1 56 ? -4.059 -6.738 15.617 1 92.75 56 ASN B O 1
ATOM 5251 N N . THR B 1 57 ? -2.984 -8.539 15.078 1 95.69 57 THR B N 1
ATOM 5252 C CA . THR B 1 57 ? -3.418 -9.336 16.219 1 95.69 57 THR B CA 1
ATOM 5253 C C . THR B 1 57 ? -2.217 -9.914 16.969 1 95.69 57 THR B C 1
ATOM 5255 O O . THR B 1 57 ? -2.041 -11.133 17.016 1 95.69 57 THR B O 1
ATOM 5258 N N . PRO B 1 58 ? -1.407 -9.047 17.578 1 96.06 58 PRO B N 1
ATOM 5259 C CA . PRO B 1 58 ? -0.131 -9.461 18.172 1 96.06 58 PRO B CA 1
ATOM 5260 C C . PRO B 1 58 ? -0.303 -10.453 19.312 1 96.06 58 PRO B C 1
ATOM 5262 O O . PRO B 1 58 ? 0.571 -11.289 19.547 1 96.06 58 PRO B O 1
ATOM 5265 N N . LYS B 1 59 ? -1.39 -10.383 20.078 1 97.38 59 LYS B N 1
ATOM 5266 C CA . LYS B 1 59 ? -1.623 -11.305 21.172 1 97.38 59 LYS B CA 1
ATOM 5267 C C . LYS B 1 59 ? -1.663 -12.75 20.688 1 97.38 59 LYS B C 1
ATOM 5269 O O . LYS B 1 59 ? -1.143 -13.656 21.344 1 97.38 59 LYS B O 1
ATOM 5274 N N . LYS B 1 60 ? -2.244 -12.945 19.484 1 97.5 60 LYS B N 1
ATOM 5275 C CA . LYS B 1 60 ? -2.326 -14.281 18.906 1 97.5 60 LYS B CA 1
ATOM 5276 C C . LYS B 1 60 ? -0.963 -14.75 18.406 1 97.5 60 LYS B C 1
ATOM 5278 O O . LYS B 1 60 ? -0.73 -15.953 18.25 1 97.5 60 LYS B O 1
ATOM 5283 N N . ALA B 1 61 ? -0.1 -13.828 18.094 1 97.88 61 ALA B N 1
ATOM 5284 C CA . ALA B 1 61 ? 1.207 -14.148 17.531 1 97.88 61 ALA B CA 1
ATOM 5285 C C . ALA B 1 61 ? 2.148 -14.695 18.594 1 97.88 61 ALA B C 1
ATOM 5287 O O . ALA B 1 61 ? 3.098 -15.414 18.281 1 97.88 61 ALA B O 1
ATOM 5288 N N . VAL B 1 62 ? 1.89 -14.43 19.875 1 98.12 62 VAL B N 1
ATOM 5289 C CA . VAL B 1 62 ? 2.826 -14.695 20.953 1 98.12 62 VAL B CA 1
ATOM 5290 C C . VAL B 1 62 ? 3.008 -16.203 21.125 1 98.12 62 VAL B C 1
ATOM 5292 O O . VAL B 1 62 ? 4.137 -16.703 21.203 1 98.12 62 VAL B O 1
ATOM 5295 N N . ALA B 1 63 ? 1.934 -16.969 21.125 1 97.38 63 ALA B N 1
ATOM 5296 C CA . ALA B 1 63 ? 1.993 -18.406 21.438 1 97.38 63 ALA B CA 1
ATOM 5297 C C . ALA B 1 63 ? 2.83 -19.156 20.406 1 97.38 63 ALA B C 1
ATOM 5299 O O . ALA B 1 63 ? 3.779 -19.859 20.766 1 97.38 63 ALA B O 1
ATOM 5300 N N . PRO B 1 64 ? 2.471 -19 19.109 1 97.62 64 PRO B N 1
ATOM 5301 C CA . PRO B 1 64 ? 3.291 -19.75 18.156 1 97.62 64 PRO B CA 1
ATOM 5302 C C . PRO B 1 64 ? 4.75 -19.297 18.156 1 97.62 64 PRO B C 1
ATOM 5304 O O . PRO B 1 64 ? 5.652 -20.125 18.016 1 97.62 64 PRO B O 1
ATOM 5307 N N . LEU B 1 65 ? 5.027 -18.062 18.328 1 97.75 65 LEU B N 1
ATOM 5308 C CA . LEU B 1 65 ? 6.395 -17.562 18.312 1 97.75 65 LEU B CA 1
ATOM 5309 C C . LEU B 1 65 ? 7.156 -18 19.562 1 97.75 65 LEU B C 1
ATOM 5311 O O . LEU B 1 65 ? 8.352 -18.297 19.484 1 97.75 65 LEU B O 1
ATOM 5315 N N . LYS B 1 66 ? 6.48 -17.984 20.688 1 97.88 66 LYS B N 1
ATOM 5316 C CA . LYS B 1 66 ? 7.105 -18.469 21.922 1 97.88 66 LYS B CA 1
ATOM 5317 C C . LYS B 1 66 ? 7.504 -19.938 21.781 1 97.88 66 LYS B C 1
ATOM 5319 O O . LYS B 1 66 ? 8.602 -20.328 22.188 1 97.88 66 LYS B O 1
ATOM 5324 N N . LYS B 1 67 ? 6.598 -20.734 21.266 1 97.62 67 LYS B N 1
ATOM 5325 C CA . LYS B 1 67 ? 6.895 -22.141 21.016 1 97.62 67 LYS B CA 1
ATOM 5326 C C . LYS B 1 67 ? 8.102 -22.297 20.109 1 97.62 67 LYS B C 1
ATOM 5328 O O . LYS B 1 67 ? 8.984 -23.125 20.375 1 97.62 67 LYS B O 1
ATOM 5333 N N . LEU B 1 68 ? 8.109 -21.516 19.047 1 97 68 LEU B N 1
ATOM 5334 C CA . LEU B 1 68 ? 9.195 -21.609 18.078 1 97 68 LEU B CA 1
ATOM 5335 C C . LEU B 1 68 ? 10.523 -21.234 18.719 1 97 68 LEU B C 1
ATOM 5337 O O . LEU B 1 68 ? 11.539 -21.891 18.484 1 97 68 LEU B O 1
ATOM 5341 N N . VAL B 1 69 ? 10.594 -20.203 19.547 1 97.06 69 VAL B N 1
ATOM 5342 C CA . VAL B 1 69 ? 11.82 -19.766 20.203 1 97.06 69 VAL B CA 1
ATOM 5343 C C . VAL B 1 69 ? 12.328 -20.844 21.141 1 97.06 69 VAL B C 1
ATOM 5345 O O . VAL B 1 69 ? 13.539 -21.047 21.281 1 97.06 69 VAL B O 1
ATOM 5348 N N . ALA B 1 70 ? 11.43 -21.531 21.781 1 96.94 70 ALA B N 1
ATOM 5349 C CA . ALA B 1 70 ? 11.805 -22.625 22.656 1 96.94 70 ALA B CA 1
ATOM 5350 C C . ALA B 1 70 ? 12.406 -23.781 21.859 1 96.94 70 ALA B C 1
ATOM 5352 O O . ALA B 1 70 ? 13.375 -24.406 22.297 1 96.94 70 ALA B O 1
ATOM 5353 N N . GLN B 1 71 ? 11.812 -24.031 20.672 1 96.12 71 GLN B N 1
ATOM 5354 C CA . GLN B 1 71 ? 12.25 -25.141 19.828 1 96.12 71 GLN B CA 1
ATOM 5355 C C . GLN B 1 71 ? 13.594 -24.828 19.172 1 96.12 71 GLN B C 1
ATOM 5357 O O . GLN B 1 71 ? 14.43 -25.719 19 1 96.12 71 GLN B O 1
ATOM 5362 N N . GLU B 1 72 ? 13.711 -23.578 18.781 1 94.44 72 GLU B N 1
ATOM 5363 C CA . GLU B 1 72 ? 14.906 -23.141 18.062 1 94.44 72 GLU B CA 1
ATOM 5364 C C . GLU B 1 72 ? 15.523 -21.906 18.719 1 94.44 72 GLU B C 1
ATOM 5366 O O . GLU B 1 72 ? 15.5 -20.812 18.156 1 94.44 72 GLU B O 1
ATOM 5371 N N . PRO B 1 73 ? 16.266 -22.109 19.781 1 93.19 73 PRO B N 1
ATOM 5372 C CA . PRO B 1 73 ? 16.734 -20.969 20.578 1 93.19 73 PRO B CA 1
ATOM 5373 C C . PRO B 1 73 ? 17.859 -20.203 19.891 1 93.19 73 PRO B C 1
ATOM 5375 O O . PRO B 1 73 ? 18.172 -19.078 20.281 1 93.19 73 PRO B O 1
ATOM 5378 N N . ASP B 1 74 ? 18.422 -20.75 18.844 1 92.81 74 ASP B N 1
ATOM 5379 C CA . ASP B 1 74 ? 19.578 -20.094 18.219 1 92.81 74 ASP B CA 1
ATOM 5380 C C . ASP B 1 74 ? 19.141 -19.266 17 1 92.81 74 ASP B C 1
ATOM 5382 O O . ASP B 1 74 ? 19.969 -18.578 16.391 1 92.81 74 ASP B O 1
ATOM 5386 N N . LEU B 1 75 ? 17.875 -19.312 16.719 1 91.31 75 LEU B N 1
ATOM 5387 C CA . LEU B 1 75 ? 17.391 -18.516 15.586 1 91.31 75 LEU B CA 1
ATOM 5388 C C . LEU B 1 75 ? 17.016 -17.109 16.016 1 91.31 75 LEU B C 1
ATOM 5390 O O . LEU B 1 75 ? 16.312 -16.922 17.016 1 91.31 75 LEU B O 1
ATOM 5394 N N . ILE B 1 76 ? 17.5 -16.141 15.305 1 92.75 76 ILE B N 1
ATOM 5395 C CA . ILE B 1 76 ? 17.328 -14.742 15.688 1 92.75 76 ILE B CA 1
ATOM 5396 C C . ILE B 1 76 ? 15.977 -14.234 15.203 1 92.75 76 ILE B C 1
ATOM 5398 O O . ILE B 1 76 ? 15.242 -13.594 15.961 1 92.75 76 ILE B O 1
ATOM 5402 N N . PRO B 1 77 ? 15.508 -14.562 13.953 1 91.25 77 PRO B N 1
ATOM 5403 C CA . PRO B 1 77 ? 14.273 -13.977 13.43 1 91.25 77 PRO B CA 1
ATOM 5404 C C . PRO B 1 77 ? 13.062 -14.273 14.312 1 91.25 77 PRO B C 1
ATOM 5406 O O . PRO B 1 77 ? 12.266 -13.375 14.609 1 91.25 77 PRO B O 1
ATOM 5409 N N . PRO B 1 78 ? 12.945 -15.484 14.867 1 93.88 78 PRO B N 1
ATOM 5410 C CA . PRO B 1 78 ? 11.812 -15.734 15.766 1 93.88 78 PRO B CA 1
ATOM 5411 C C . PRO B 1 78 ? 11.875 -14.898 17.047 1 93.88 78 PRO B C 1
ATOM 5413 O O . PRO B 1 78 ? 10.844 -14.484 17.562 1 93.88 78 PRO B O 1
ATOM 5416 N N . LYS B 1 79 ? 13.086 -14.727 17.578 1 96.31 79 LYS B N 1
ATOM 5417 C CA . LYS B 1 79 ? 13.242 -13.914 18.781 1 96.31 79 LYS B CA 1
ATOM 5418 C C . LYS B 1 79 ? 12.805 -12.469 18.531 1 96.31 79 LYS B C 1
ATOM 5420 O O . LYS B 1 79 ? 12.141 -11.859 19.375 1 96.31 79 LYS B O 1
ATOM 5425 N N . LEU B 1 80 ? 13.188 -11.977 17.375 1 95.19 80 LEU B N 1
ATOM 5426 C CA . LEU B 1 80 ? 12.789 -10.625 16.984 1 95.19 80 LEU B CA 1
ATOM 5427 C C . LEU B 1 80 ? 11.273 -10.523 16.859 1 95.19 80 LEU B C 1
ATOM 5429 O O . LEU B 1 80 ? 10.664 -9.578 17.359 1 95.19 80 LEU B O 1
ATOM 5433 N N . ALA B 1 81 ? 10.664 -11.445 16.188 1 94.56 81 ALA B N 1
ATOM 5434 C CA . ALA B 1 81 ? 9.219 -11.453 15.992 1 94.56 81 ALA B CA 1
ATOM 5435 C C . ALA B 1 81 ? 8.477 -11.562 17.312 1 94.56 81 ALA B C 1
ATOM 5437 O O . ALA B 1 81 ? 7.449 -10.914 17.516 1 94.56 81 ALA B O 1
ATOM 5438 N N . LEU B 1 82 ? 9 -12.406 18.234 1 97.31 82 LEU B N 1
ATOM 5439 C CA . LEU B 1 82 ? 8.383 -12.555 19.547 1 97.31 82 LEU B CA 1
ATOM 5440 C C . LEU B 1 82 ? 8.461 -11.25 20.328 1 97.31 82 LEU B C 1
ATOM 5442 O O . LEU B 1 82 ? 7.48 -10.836 20.953 1 97.31 82 LEU B O 1
ATOM 5446 N N . ALA B 1 83 ? 9.625 -10.648 20.312 1 97.69 83 ALA B N 1
ATOM 5447 C CA . ALA B 1 83 ? 9.781 -9.375 21 1 97.69 83 ALA B CA 1
ATOM 5448 C C . ALA B 1 83 ? 8.797 -8.336 20.469 1 97.69 83 ALA B C 1
ATOM 5450 O O . ALA B 1 83 ? 8.195 -7.586 21.25 1 97.69 83 ALA B O 1
ATOM 5451 N N . ARG B 1 84 ? 8.641 -8.273 19.188 1 96.25 84 ARG B N 1
ATOM 5452 C CA . ARG B 1 84 ? 7.699 -7.355 18.562 1 96.25 84 ARG B CA 1
ATOM 5453 C C . ARG B 1 84 ? 6.27 -7.66 19 1 96.25 84 ARG B C 1
ATOM 5455 O O . ARG B 1 84 ? 5.508 -6.75 19.328 1 96.25 84 ARG B O 1
ATOM 5462 N N . ALA B 1 85 ? 5.934 -8.93 18.969 1 96.5 85 ALA B N 1
ATOM 5463 C CA . ALA B 1 85 ? 4.594 -9.344 19.375 1 96.5 85 ALA B CA 1
ATOM 5464 C C . ALA B 1 85 ? 4.309 -8.945 20.812 1 96.5 85 ALA B C 1
ATOM 5466 O O . ALA B 1 85 ? 3.227 -8.445 21.125 1 96.5 85 ALA B O 1
ATOM 5467 N N . LEU B 1 86 ? 5.301 -9.164 21.703 1 97.62 86 LEU B N 1
ATOM 5468 C CA . LEU B 1 86 ? 5.148 -8.836 23.109 1 97.62 86 LEU B CA 1
ATOM 5469 C C . LEU B 1 86 ? 5.016 -7.332 23.312 1 97.62 86 LEU B C 1
ATOM 5471 O O . LEU B 1 86 ? 4.152 -6.879 24.062 1 97.62 86 LEU B O 1
ATOM 5475 N N . ARG B 1 87 ? 5.816 -6.559 22.625 1 96 87 ARG B N 1
ATOM 5476 C CA . ARG B 1 87 ? 5.73 -5.105 22.703 1 96 87 ARG B CA 1
ATOM 5477 C C . ARG B 1 87 ? 4.355 -4.609 22.266 1 96 87 ARG B C 1
ATOM 5479 O O . ARG B 1 87 ? 3.713 -3.836 22.984 1 96 87 ARG B O 1
ATOM 5486 N N . LEU B 1 88 ? 3.836 -5.164 21.172 1 94.38 88 LEU B N 1
ATOM 5487 C CA . LEU B 1 88 ? 2.58 -4.711 20.578 1 94.38 88 LEU B CA 1
ATOM 5488 C C . LEU B 1 88 ? 1.389 -5.227 21.391 1 94.38 88 LEU B C 1
ATOM 5490 O O . LEU B 1 88 ? 0.294 -4.664 21.312 1 94.38 88 LEU B O 1
ATOM 5494 N N . SER B 1 89 ? 1.626 -6.309 22.156 1 95.19 89 SER B N 1
ATOM 5495 C CA . SER B 1 89 ? 0.562 -6.883 22.969 1 95.19 89 SER B CA 1
ATOM 5496 C C . SER B 1 89 ? 0.479 -6.199 24.328 1 95.19 89 SER B C 1
ATOM 5498 O O . SER B 1 89 ? -0.35 -6.562 25.172 1 95.19 89 SER B O 1
ATOM 5500 N N . GLY B 1 90 ? 1.351 -5.273 24.625 1 94.12 90 GLY B N 1
ATOM 5501 C CA . GLY B 1 90 ? 1.332 -4.543 25.875 1 94.12 90 GLY B CA 1
ATOM 5502 C C . GLY B 1 90 ? 2.148 -5.211 26.969 1 94.12 90 GLY B C 1
ATOM 5503 O O . GLY B 1 90 ? 1.863 -5.043 28.156 1 94.12 90 GLY B O 1
ATOM 5504 N N . GLU B 1 91 ? 3.031 -6.016 26.531 1 96.44 91 GLU B N 1
ATOM 5505 C CA . GLU B 1 91 ? 3.922 -6.68 27.484 1 96.44 91 GLU B CA 1
ATOM 5506 C C . GLU B 1 91 ? 5.371 -6.25 27.266 1 96.44 91 GLU B C 1
ATOM 5508 O O . GLU B 1 91 ? 6.242 -7.09 27.016 1 96.44 91 GLU B O 1
ATOM 5513 N N . PRO B 1 92 ? 5.695 -5.02 27.469 1 96.31 92 PRO B N 1
ATOM 5514 C CA . PRO B 1 92 ? 7.016 -4.492 27.125 1 96.31 92 PRO B CA 1
ATOM 5515 C C . PRO B 1 92 ? 8.133 -5.078 27.984 1 96.31 92 PRO B C 1
ATOM 5517 O O . PRO B 1 92 ? 9.266 -5.23 27.516 1 96.31 92 PRO B O 1
ATOM 5520 N N . GLU B 1 93 ? 7.852 -5.418 29.25 1 97 93 GLU B N 1
ATOM 5521 C CA . GLU B 1 93 ? 8.898 -5.961 30.125 1 97 93 GLU B CA 1
ATOM 5522 C C . GLU B 1 93 ? 9.32 -7.352 29.656 1 97 93 GLU B C 1
ATOM 5524 O O . GLU B 1 93 ? 10.5 -7.703 29.734 1 97 93 GLU B O 1
ATOM 5529 N N . GLN B 1 94 ? 8.344 -8.109 29.25 1 97.94 94 GLN B N 1
ATOM 5530 C CA . GLN B 1 94 ? 8.695 -9.406 28.688 1 97.94 94 GLN B CA 1
ATOM 5531 C C . GLN B 1 94 ? 9.484 -9.25 27.391 1 97.94 94 GLN B C 1
ATOM 5533 O O . GLN B 1 94 ? 10.422 -10.008 27.125 1 97.94 94 GLN B O 1
ATOM 5538 N N . ALA B 1 95 ? 9.062 -8.297 26.562 1 98.19 95 ALA B N 1
ATOM 5539 C CA . ALA B 1 95 ? 9.812 -7.996 25.344 1 98.19 95 ALA B CA 1
ATOM 5540 C C . ALA B 1 95 ? 11.258 -7.621 25.672 1 98.19 95 ALA B C 1
ATOM 5542 O O . ALA B 1 95 ? 12.188 -8.062 25 1 98.19 95 ALA B O 1
ATOM 5543 N N . ARG B 1 96 ? 11.414 -6.82 26.688 1 98.06 96 ARG B N 1
ATOM 5544 C CA . ARG B 1 96 ? 12.742 -6.41 27.141 1 98.06 96 ARG B CA 1
ATOM 5545 C C . ARG B 1 96 ? 13.594 -7.621 27.5 1 98.06 96 ARG B C 1
ATOM 5547 O O . ARG B 1 96 ? 14.75 -7.715 27.094 1 98.06 96 ARG B O 1
ATOM 5554 N N . THR B 1 97 ? 13 -8.562 28.234 1 98.06 97 THR B N 1
ATOM 5555 C CA . THR B 1 97 ? 13.711 -9.766 28.672 1 98.06 97 THR B CA 1
ATOM 5556 C C . THR B 1 97 ? 14.156 -10.594 27.469 1 98.06 97 THR B C 1
ATOM 5558 O O . THR B 1 97 ? 15.297 -11.047 27.406 1 98.06 97 THR B O 1
ATOM 5561 N N . VAL B 1 98 ? 13.219 -10.758 26.531 1 98.12 98 VAL B N 1
ATOM 5562 C CA . VAL B 1 98 ? 13.531 -11.516 25.328 1 98.12 98 VAL B CA 1
ATOM 5563 C C . VAL B 1 98 ? 14.688 -10.859 24.578 1 98.12 98 VAL B C 1
ATOM 5565 O O . VAL B 1 98 ? 15.648 -11.531 24.188 1 98.12 98 VAL B O 1
ATOM 5568 N N . LEU B 1 99 ? 14.664 -9.562 24.406 1 98.38 99 LEU B N 1
ATOM 5569 C CA . LEU B 1 99 ? 15.656 -8.82 23.641 1 98.38 99 LEU B CA 1
ATOM 5570 C C . LEU B 1 99 ? 17 -8.789 24.359 1 98.38 99 LEU B C 1
ATOM 5572 O O . LEU B 1 99 ? 18.047 -9.016 23.75 1 98.38 99 LEU B O 1
ATOM 5576 N N . ASP B 1 100 ? 16.984 -8.547 25.641 1 98.19 100 ASP B N 1
ATOM 5577 C CA . ASP B 1 100 ? 18.234 -8.477 26.391 1 98.19 100 ASP B CA 1
ATOM 5578 C C . ASP B 1 100 ? 18.938 -9.836 26.422 1 98.19 100 ASP B C 1
ATOM 5580 O O . ASP B 1 100 ? 20.156 -9.906 26.297 1 98.19 100 ASP B O 1
ATOM 5584 N N . THR B 1 101 ? 18.156 -10.883 26.609 1 97.88 101 THR B N 1
ATOM 5585 C CA . THR B 1 101 ? 18.719 -12.234 26.562 1 97.88 101 THR B CA 1
ATOM 5586 C C . THR B 1 101 ? 19.297 -12.531 25.188 1 97.88 101 THR B C 1
ATOM 5588 O O . THR B 1 101 ? 20.391 -13.094 25.078 1 97.88 101 THR B O 1
ATOM 5591 N N . ALA B 1 102 ? 18.562 -12.164 24.141 1 98.06 102 ALA B N 1
ATOM 5592 C CA . ALA B 1 102 ? 19.016 -12.406 22.781 1 98.06 102 ALA B CA 1
ATOM 5593 C C . ALA B 1 102 ? 20.281 -11.609 22.484 1 98.06 102 ALA B C 1
ATOM 5595 O O . ALA B 1 102 ? 21.203 -12.125 21.844 1 98.06 102 ALA B O 1
ATOM 5596 N N . ILE B 1 103 ? 20.375 -10.391 22.906 1 98.12 103 ILE B N 1
ATOM 5597 C CA . ILE B 1 103 ? 21.531 -9.531 22.656 1 98.12 103 ILE B CA 1
ATOM 5598 C C . ILE B 1 103 ? 22.75 -10.094 23.391 1 98.12 103 ILE B C 1
ATOM 5600 O O . ILE B 1 103 ? 23.875 -10.031 22.875 1 98.12 103 ILE B O 1
ATOM 5604 N N . ALA B 1 104 ? 22.562 -10.617 24.594 1 97.62 104 ALA B N 1
ATOM 5605 C CA . ALA B 1 104 ? 23.656 -11.242 25.328 1 97.62 104 ALA B CA 1
ATOM 5606 C C . ALA B 1 104 ? 24.203 -12.445 24.578 1 97.62 104 ALA B C 1
ATOM 5608 O O . ALA B 1 104 ? 25.422 -12.672 24.562 1 97.62 104 ALA B O 1
ATOM 5609 N N . ALA B 1 105 ? 23.328 -13.203 23.984 1 97.19 105 ALA B N 1
ATOM 5610 C CA . ALA B 1 105 ? 23.719 -14.406 23.25 1 97.19 105 ALA B CA 1
ATOM 5611 C C . ALA B 1 105 ? 24.312 -14.039 21.891 1 97.19 105 ALA B C 1
ATOM 5613 O O . ALA B 1 105 ? 25.234 -14.719 21.406 1 97.19 105 ALA B O 1
ATOM 5614 N N . PHE B 1 106 ? 23.781 -12.977 21.25 1 97.38 106 PHE B N 1
ATOM 5615 C CA . PHE B 1 106 ? 24.234 -12.539 19.938 1 97.38 106 PHE B CA 1
ATOM 5616 C C . PHE B 1 106 ? 24.562 -11.055 19.938 1 97.38 106 PHE B C 1
ATOM 5618 O O . PHE B 1 106 ? 23.891 -10.266 19.266 1 97.38 106 PHE B O 1
ATOM 5625 N N . PRO B 1 107 ? 25.641 -10.672 20.484 1 96.56 107 PRO B N 1
ATOM 5626 C CA . PRO B 1 107 ? 25.938 -9.25 20.703 1 96.56 107 PRO B CA 1
ATOM 5627 C C . PRO B 1 107 ? 26.234 -8.508 19.406 1 96.56 107 PRO B C 1
ATOM 5629 O O . PRO B 1 107 ? 26.172 -7.273 19.359 1 96.56 107 PRO B O 1
ATOM 5632 N N . GLU B 1 108 ? 26.484 -9.219 18.344 1 96.19 108 GLU B N 1
ATOM 5633 C CA . GLU B 1 108 ? 26.891 -8.57 17.094 1 96.19 108 GLU B CA 1
ATOM 5634 C C . GLU B 1 108 ? 25.719 -8.438 16.141 1 96.19 108 GLU B C 1
ATOM 5636 O O . GLU B 1 108 ? 25.891 -8.016 14.992 1 96.19 108 GLU B O 1
ATOM 5641 N N . GLU B 1 109 ? 24.594 -8.773 16.594 1 95.19 109 GLU B N 1
ATOM 5642 C CA . GLU B 1 109 ? 23.422 -8.703 15.727 1 95.19 109 GLU B CA 1
ATOM 5643 C C . GLU B 1 109 ? 22.734 -7.34 15.828 1 95.19 109 GLU B C 1
ATOM 5645 O O . GLU B 1 109 ? 22.016 -7.066 16.781 1 95.19 109 GLU B O 1
ATOM 5650 N N . SER B 1 110 ? 22.875 -6.531 14.734 1 95.38 110 SER B N 1
ATOM 5651 C CA . SER B 1 110 ? 22.391 -5.156 14.742 1 95.38 110 SER B CA 1
ATOM 5652 C C . SER B 1 110 ? 20.875 -5.109 14.844 1 95.38 110 SER B C 1
ATOM 5654 O O . SER B 1 110 ? 20.312 -4.188 15.438 1 95.38 110 SER B O 1
ATOM 5656 N N . THR B 1 111 ? 20.141 -6.086 14.281 1 94 111 THR B N 1
ATOM 5657 C CA . THR B 1 111 ? 18.688 -6.066 14.25 1 94 111 THR B CA 1
ATOM 5658 C C . THR B 1 111 ? 18.109 -6.199 15.656 1 94 111 THR B C 1
ATOM 5660 O O . THR B 1 111 ? 17.062 -5.629 15.961 1 94 111 THR B O 1
ATOM 5663 N N . LEU B 1 112 ? 18.781 -6.93 16.547 1 96.69 112 LEU B N 1
ATOM 5664 C CA . LEU B 1 112 ? 18.359 -7.055 17.938 1 96.69 112 LEU B CA 1
ATOM 5665 C C . LEU B 1 112 ? 18.5 -5.727 18.672 1 96.69 112 LEU B C 1
ATOM 5667 O O . LEU B 1 112 ? 17.625 -5.332 19.438 1 96.69 112 LEU B O 1
ATOM 5671 N N . ARG B 1 113 ? 19.625 -5.078 18.391 1 97.44 113 ARG B N 1
ATOM 5672 C CA . ARG B 1 113 ? 19.859 -3.764 18.969 1 97.44 113 ARG B CA 1
ATOM 5673 C C . ARG B 1 113 ? 18.828 -2.75 18.484 1 97.44 113 ARG B C 1
ATOM 5675 O O . ARG B 1 113 ? 18.359 -1.924 19.266 1 97.44 113 ARG B O 1
ATOM 5682 N N . ALA B 1 114 ? 18.516 -2.812 17.203 1 95.94 114 ALA B N 1
ATOM 5683 C CA . ALA B 1 114 ? 17.531 -1.911 16.625 1 95.94 114 ALA B CA 1
ATOM 5684 C C . ALA B 1 114 ? 16.172 -2.088 17.297 1 95.94 114 ALA B C 1
ATOM 5686 O O . ALA B 1 114 ? 15.508 -1.105 17.641 1 95.94 114 ALA B O 1
ATOM 5687 N N . GLU B 1 115 ? 15.75 -3.346 17.484 1 95.69 115 GLU B N 1
ATOM 5688 C CA . GLU B 1 115 ? 14.461 -3.617 18.109 1 95.69 115 GLU B CA 1
ATOM 5689 C C . GLU B 1 115 ? 14.469 -3.186 19.578 1 95.69 115 GLU B C 1
ATOM 5691 O O . GLU B 1 115 ? 13.453 -2.717 20.094 1 95.69 115 GLU B O 1
ATOM 5696 N N . ARG B 1 116 ? 15.594 -3.34 20.25 1 97.56 116 ARG B N 1
ATOM 5697 C CA . ARG B 1 116 ? 15.727 -2.885 21.625 1 97.56 116 ARG B CA 1
ATOM 5698 C C . ARG B 1 116 ? 15.648 -1.365 21.719 1 97.56 116 ARG B C 1
ATOM 5700 O O . ARG B 1 116 ? 15.102 -0.82 22.672 1 97.56 116 ARG B O 1
ATOM 5707 N N . GLY B 1 117 ? 16.281 -0.707 20.75 1 97.25 117 GLY B N 1
ATOM 5708 C CA . GLY B 1 117 ? 16.141 0.739 20.672 1 97.25 117 GLY B CA 1
ATOM 5709 C C . GLY B 1 117 ? 14.711 1.198 20.484 1 97.25 117 GLY B C 1
ATOM 5710 O O . GLY B 1 117 ? 14.266 2.148 21.125 1 97.25 117 GLY B O 1
ATOM 5711 N N . LEU B 1 118 ? 14.023 0.532 19.625 1 95.56 118 LEU B N 1
ATOM 5712 C CA . LEU B 1 118 ? 12.617 0.849 19.391 1 95.56 118 LEU B CA 1
ATOM 5713 C C . LEU B 1 118 ? 11.805 0.674 20.672 1 95.56 118 LEU B C 1
ATOM 5715 O O . LEU B 1 118 ? 10.977 1.518 21.016 1 95.56 118 LEU B O 1
ATOM 5719 N N . LEU B 1 119 ? 12.031 -0.432 21.391 1 96.06 119 LEU B N 1
ATOM 5720 C CA . LEU B 1 119 ? 11.367 -0.656 22.672 1 96.06 119 LEU B CA 1
ATOM 5721 C C . LEU B 1 119 ? 11.672 0.472 23.641 1 96.06 119 LEU B C 1
ATOM 5723 O O . LEU B 1 119 ? 10.781 0.952 24.344 1 96.06 119 LEU B O 1
ATOM 5727 N N . ALA B 1 120 ? 12.914 0.896 23.672 1 97.25 120 ALA B N 1
ATOM 5728 C CA . ALA B 1 120 ? 13.328 1.979 24.562 1 97.25 120 ALA B CA 1
ATOM 5729 C C . ALA B 1 120 ? 12.602 3.277 24.219 1 97.25 120 ALA B C 1
ATOM 5731 O O . ALA B 1 120 ? 12.242 4.047 25.109 1 97.25 120 ALA B O 1
ATOM 5732 N N . ARG B 1 121 ? 12.414 3.527 22.953 1 93.56 121 ARG B N 1
ATOM 5733 C CA . ARG B 1 121 ? 11.672 4.711 22.531 1 93.56 121 ARG B CA 1
ATOM 5734 C C . ARG B 1 121 ? 10.227 4.656 23.016 1 93.56 121 ARG B C 1
ATOM 5736 O O . ARG B 1 121 ? 9.688 5.652 23.516 1 93.56 121 ARG B O 1
ATOM 5743 N N . VAL B 1 122 ? 9.672 3.492 22.922 1 92.5 122 VAL B N 1
ATOM 5744 C CA . VAL B 1 122 ? 8.281 3.301 23.328 1 92.5 122 VAL B CA 1
ATOM 5745 C C . VAL B 1 122 ? 8.156 3.51 24.844 1 92.5 122 VAL B C 1
ATOM 5747 O O . VAL B 1 122 ? 7.16 4.051 25.312 1 92.5 122 VAL B O 1
ATOM 5750 N N . LEU B 1 123 ? 9.188 3.133 25.531 1 94.44 123 LEU B N 1
ATOM 5751 C CA . LEU B 1 123 ? 9.18 3.234 27 1 94.44 123 LEU B CA 1
ATOM 5752 C C . LEU B 1 123 ? 9.742 4.578 27.438 1 94.44 123 LEU B C 1
ATOM 5754 O O . LEU B 1 123 ? 9.93 4.809 28.641 1 94.44 123 LEU B O 1
ATOM 5758 N N . ASP B 1 124 ? 10.055 5.496 26.469 1 93.81 124 ASP B N 1
ATOM 5759 C CA . ASP B 1 124 ? 10.578 6.84 26.703 1 93.81 124 ASP B CA 1
ATOM 5760 C C . ASP B 1 124 ? 11.906 6.789 27.453 1 93.81 124 ASP B C 1
ATOM 5762 O O . ASP B 1 124 ? 12.164 7.629 28.312 1 93.81 124 ASP B O 1
ATOM 5766 N N . GLU B 1 125 ? 12.539 5.695 27.266 1 96.38 125 GLU B N 1
ATOM 5767 C CA . GLU B 1 125 ? 13.914 5.594 27.766 1 96.38 125 GLU B CA 1
ATOM 5768 C C . GLU B 1 125 ? 14.898 6.18 26.766 1 96.38 125 GLU B C 1
ATOM 5770 O O . GLU B 1 125 ? 15.602 5.441 26.062 1 96.38 125 GLU B O 1
ATOM 5775 N N . ARG B 1 126 ? 15.125 7.418 26.734 1 96.56 126 ARG B N 1
ATOM 5776 C CA . ARG B 1 126 ? 15.797 8.18 25.672 1 96.56 126 ARG B CA 1
ATOM 5777 C C . ARG B 1 126 ? 17.266 7.777 25.562 1 96.56 126 ARG B C 1
ATOM 5779 O O . ARG B 1 126 ? 17.75 7.512 24.453 1 96.56 126 ARG B O 1
ATOM 5786 N N . ASP B 1 127 ? 17.906 7.703 26.703 1 97.38 127 ASP B N 1
ATOM 5787 C CA . ASP B 1 127 ? 19.344 7.398 26.672 1 97.38 127 ASP B CA 1
ATOM 5788 C C . ASP B 1 127 ? 19.578 5.969 26.203 1 97.38 127 ASP B C 1
ATOM 5790 O O . ASP B 1 127 ? 20.547 5.711 25.469 1 97.38 127 ASP B O 1
ATOM 5794 N N . VAL B 1 128 ? 18.734 5.074 26.703 1 97.69 128 VAL B N 1
ATOM 5795 C CA . VAL B 1 128 ? 18.859 3.682 26.281 1 97.69 128 VAL B CA 1
ATOM 5796 C C . VAL B 1 128 ? 18.609 3.564 24.781 1 97.69 128 VAL B C 1
ATOM 5798 O O . VAL B 1 128 ? 19.312 2.824 24.078 1 97.69 128 VAL B O 1
ATOM 5801 N N . ALA B 1 129 ? 17.625 4.262 24.234 1 97.88 129 ALA B N 1
ATOM 5802 C CA . ALA B 1 129 ? 17.328 4.25 22.797 1 97.88 129 ALA B CA 1
ATOM 5803 C C . ALA B 1 129 ? 18.531 4.723 22 1 97.88 129 ALA B C 1
ATOM 5805 O O . ALA B 1 129 ? 18.922 4.074 21.031 1 97.88 129 ALA B O 1
ATOM 5806 N N . ILE B 1 130 ? 19.109 5.832 22.406 1 98.31 130 ILE B N 1
ATOM 5807 C CA . ILE B 1 130 ? 20.266 6.395 21.719 1 98.31 130 ILE B CA 1
ATOM 5808 C C . ILE B 1 130 ? 21.406 5.391 21.734 1 98.31 130 ILE B C 1
ATOM 5810 O O . ILE B 1 130 ? 22.047 5.148 20.703 1 98.31 130 ILE B O 1
ATOM 5814 N N . SER B 1 131 ? 21.625 4.809 22.891 1 98.19 131 SER B N 1
ATOM 5815 C CA . SER B 1 131 ? 22.719 3.865 23.031 1 98.19 131 SER B CA 1
ATOM 5816 C C . SER B 1 131 ? 22.531 2.645 22.141 1 98.19 131 SER B C 1
ATOM 5818 O O . SER B 1 131 ? 23.453 2.215 21.453 1 98.19 131 SER B O 1
ATOM 5820 N N . GLN B 1 132 ? 21.328 2.09 22.203 1 98.06 132 GLN B N 1
ATOM 5821 C CA . GLN B 1 132 ? 21.047 0.898 21.406 1 98.06 132 GLN B CA 1
ATOM 5822 C C . GLN B 1 132 ? 21.172 1.188 19.906 1 98.06 132 GLN B C 1
ATOM 5824 O O . GLN B 1 132 ? 21.781 0.416 19.172 1 98.06 132 GLN B O 1
ATOM 5829 N N . TYR B 1 133 ? 20.641 2.27 19.406 1 97.75 133 TYR B N 1
ATOM 5830 C CA . TYR B 1 133 ? 20.734 2.611 17.984 1 97.75 133 TYR B CA 1
ATOM 5831 C C . TYR B 1 133 ? 22.172 2.924 17.594 1 97.75 133 TYR B C 1
ATOM 5833 O O . TYR B 1 133 ? 22.594 2.609 16.469 1 97.75 133 TYR B O 1
ATOM 5841 N N . ALA B 1 134 ? 22.891 3.574 18.484 1 98.12 134 ALA B N 1
ATOM 5842 C CA . ALA B 1 134 ? 24.281 3.895 18.203 1 98.12 134 ALA B CA 1
ATOM 5843 C C . ALA B 1 134 ? 25.094 2.627 17.969 1 98.12 134 ALA B C 1
ATOM 5845 O O . ALA B 1 134 ? 25.891 2.553 17.016 1 98.12 134 ALA B O 1
ATOM 5846 N N . VAL B 1 135 ? 24.922 1.646 18.828 1 98.06 135 VAL B N 1
ATOM 5847 C CA . VAL B 1 135 ? 25.625 0.376 18.672 1 98.06 135 VAL B CA 1
ATOM 5848 C C . VAL B 1 135 ? 25.172 -0.313 17.391 1 98.06 135 VAL B C 1
ATOM 5850 O O . VAL B 1 135 ? 25.984 -0.876 16.656 1 98.06 135 VAL B O 1
ATOM 5853 N N . ALA B 1 136 ? 23.859 -0.271 17.141 1 97.12 136 ALA B N 1
ATOM 5854 C CA . ALA B 1 136 ? 23.328 -0.884 15.922 1 97.12 136 ALA B CA 1
ATOM 5855 C C . ALA B 1 136 ? 23.953 -0.273 14.68 1 97.12 136 ALA B C 1
ATOM 5857 O O . ALA B 1 136 ? 24.297 -0.988 13.727 1 97.12 136 ALA B O 1
ATOM 5858 N N . VAL B 1 137 ? 24.125 1.014 14.633 1 96.75 137 VAL B N 1
ATOM 5859 C CA . VAL B 1 137 ? 24.703 1.734 13.508 1 96.75 137 VAL B CA 1
ATOM 5860 C C . VAL B 1 137 ? 26.172 1.328 13.328 1 96.75 137 VAL B C 1
ATOM 5862 O O . VAL B 1 137 ? 26.656 1.224 12.203 1 96.75 137 VAL B O 1
ATOM 5865 N N . GLU B 1 138 ? 26.875 1.117 14.406 1 97.06 138 GLU B N 1
ATOM 5866 C CA . GLU B 1 138 ? 28.266 0.667 14.344 1 97.06 138 GLU B CA 1
ATOM 5867 C C . GLU B 1 138 ? 28.359 -0.733 13.742 1 97.06 138 GLU B C 1
ATOM 5869 O O . GLU B 1 138 ? 29.281 -1.021 12.977 1 97.06 138 GLU B O 1
ATOM 5874 N N . LEU B 1 139 ? 27.406 -1.55 14.172 1 96.06 139 LEU B N 1
ATOM 5875 C CA . LEU B 1 139 ? 27.406 -2.938 13.719 1 96.06 139 LEU B CA 1
ATOM 5876 C C . LEU B 1 139 ? 26.969 -3.031 12.258 1 96.06 139 LEU B C 1
ATOM 5878 O O . LEU B 1 139 ? 27.406 -3.938 11.539 1 96.06 139 LEU B O 1
ATOM 5882 N N . ALA B 1 140 ? 26.125 -2.102 11.805 1 93.5 140 ALA B N 1
ATOM 5883 C CA . ALA B 1 140 ? 25.656 -2.055 10.422 1 93.5 140 ALA B CA 1
ATOM 5884 C C . ALA B 1 140 ? 25.75 -0.641 9.859 1 93.5 140 ALA B C 1
ATOM 5886 O O . ALA B 1 140 ? 24.734 0.027 9.648 1 93.5 140 ALA B O 1
ATOM 5887 N N . PRO B 1 141 ? 26.922 -0.235 9.461 1 92.44 141 PRO B N 1
ATOM 5888 C CA . PRO B 1 141 ? 27.172 1.169 9.117 1 92.44 141 PRO B CA 1
ATOM 5889 C C . PRO B 1 141 ? 26.531 1.572 7.793 1 92.44 141 PRO B C 1
ATOM 5891 O O . PRO B 1 141 ? 26.391 2.764 7.508 1 92.44 141 PRO B O 1
ATOM 5894 N N . GLN B 1 142 ? 26.156 0.642 6.969 1 88.06 142 GLN B N 1
ATOM 5895 C CA . GLN B 1 142 ? 25.594 0.969 5.656 1 88.06 142 GLN B CA 1
ATOM 5896 C C . GLN B 1 142 ? 24.078 0.976 5.691 1 88.06 142 GLN B C 1
ATOM 5898 O O . GLN B 1 142 ? 23.422 1.208 4.672 1 88.06 142 GLN B O 1
ATOM 5903 N N . ASP B 1 143 ? 23.5 0.79 6.883 1 89.69 143 ASP B N 1
ATOM 5904 C CA . ASP B 1 143 ? 22.047 0.771 7.02 1 89.69 143 ASP B CA 1
ATOM 5905 C C . ASP B 1 143 ? 21.5 2.176 7.266 1 89.69 143 ASP B C 1
ATOM 5907 O O . ASP B 1 143 ? 21.562 2.686 8.383 1 89.69 143 ASP B O 1
ATOM 5911 N N . ALA B 1 144 ? 20.891 2.793 6.23 1 91.75 144 ALA B N 1
ATOM 5912 C CA . ALA B 1 144 ? 20.375 4.164 6.293 1 91.75 144 ALA B CA 1
ATOM 5913 C C . ALA B 1 144 ? 19.25 4.281 7.309 1 91.75 144 ALA B C 1
ATOM 5915 O O . ALA B 1 144 ? 19.109 5.305 7.984 1 91.75 144 ALA B O 1
ATOM 5916 N N . GLU B 1 145 ? 18.438 3.285 7.434 1 92.19 145 GLU B N 1
ATOM 5917 C CA . GLU B 1 145 ? 17.297 3.318 8.336 1 92.19 145 GLU B CA 1
ATOM 5918 C C . GLU B 1 145 ? 17.734 3.348 9.797 1 92.19 145 GLU B C 1
ATOM 5920 O O . GLU B 1 145 ? 17.094 3.98 10.633 1 92.19 145 GLU B O 1
ATOM 5925 N N . LEU B 1 146 ? 18.781 2.617 10.086 1 93.88 146 LEU B N 1
ATOM 5926 C CA . LEU B 1 146 ? 19.312 2.633 11.445 1 93.88 146 LEU B CA 1
ATOM 5927 C C . LEU B 1 146 ? 19.828 4.02 11.812 1 93.88 146 LEU B C 1
ATOM 5929 O O . LEU B 1 146 ? 19.641 4.473 12.945 1 93.88 146 LEU B O 1
ATOM 5933 N N . ARG B 1 147 ? 20.469 4.625 10.859 1 95.62 147 ARG B N 1
ATOM 5934 C CA . ARG B 1 147 ? 20.938 5.988 11.078 1 95.62 147 ARG B CA 1
ATOM 5935 C C . ARG B 1 147 ? 19.766 6.941 11.289 1 95.62 147 ARG B C 1
ATOM 5937 O O . ARG B 1 147 ? 19.828 7.828 12.141 1 95.62 147 ARG B O 1
ATOM 5944 N N . PHE B 1 148 ? 18.75 6.793 10.555 1 96.94 148 PHE B N 1
ATOM 5945 C CA . PHE B 1 148 ? 17.547 7.59 10.703 1 96.94 148 PHE B CA 1
ATOM 5946 C C . PHE B 1 148 ? 16.953 7.414 12.094 1 96.94 148 PHE B C 1
ATOM 5948 O O . PHE B 1 148 ? 16.594 8.391 12.758 1 96.94 148 PHE B O 1
ATOM 5955 N N . ASN B 1 149 ? 16.859 6.168 12.531 1 96.25 149 ASN B N 1
ATOM 5956 C CA . ASN B 1 149 ? 16.297 5.879 13.852 1 96.25 149 ASN B CA 1
ATOM 5957 C C . ASN B 1 149 ? 17.141 6.516 14.953 1 96.25 149 ASN B C 1
ATOM 5959 O O . ASN B 1 149 ? 16.594 6.996 15.953 1 96.25 149 ASN B O 1
ATOM 5963 N N . LEU B 1 150 ? 18.438 6.465 14.781 1 97.5 150 LEU B N 1
ATOM 5964 C CA . LEU B 1 150 ? 19.297 7.152 15.734 1 97.5 150 LEU B CA 1
ATOM 5965 C C . LEU B 1 150 ? 19 8.648 15.75 1 97.5 150 LEU B C 1
ATOM 5967 O O . LEU B 1 150 ? 18.938 9.258 16.828 1 97.5 150 LEU B O 1
ATOM 5971 N N . GLY B 1 151 ? 18.828 9.25 14.562 1 97.75 151 GLY B N 1
ATOM 5972 C CA . GLY B 1 151 ? 18.469 10.656 14.477 1 97.75 151 GLY B CA 1
ATOM 5973 C C . GLY B 1 151 ? 17.188 10.992 15.219 1 97.75 151 GLY B C 1
ATOM 5974 O O . GLY B 1 151 ? 17.125 11.984 15.945 1 97.75 151 GLY B O 1
ATOM 5975 N N . GLU B 1 152 ? 16.188 10.18 15.047 1 96.06 152 GLU B N 1
ATOM 5976 C CA . GLU B 1 152 ? 14.914 10.383 15.727 1 96.06 152 GLU B CA 1
ATOM 5977 C C . GLU B 1 152 ? 15.086 10.336 17.25 1 96.06 152 GLU B C 1
ATOM 5979 O O . GLU B 1 152 ? 14.5 11.148 17.969 1 96.06 152 GLU B O 1
ATOM 5984 N N . ALA B 1 153 ? 15.844 9.312 17.703 1 96.38 153 ALA B N 1
ATOM 5985 C CA . ALA B 1 153 ? 16.094 9.188 19.141 1 96.38 153 ALA B CA 1
ATOM 5986 C C . ALA B 1 153 ? 16.828 10.398 19.688 1 96.38 153 ALA B C 1
ATOM 5988 O O . ALA B 1 153 ? 16.516 10.898 20.766 1 96.38 153 ALA B O 1
ATOM 5989 N N . LEU B 1 154 ? 17.781 10.891 18.953 1 97.62 154 LEU B N 1
ATOM 5990 C CA . LEU B 1 154 ? 18.562 12.055 19.359 1 97.62 154 LEU B CA 1
ATOM 5991 C C . LEU B 1 154 ? 17.703 13.305 19.406 1 97.62 154 LEU B C 1
ATOM 5993 O O . LEU B 1 154 ? 17.781 14.094 20.344 1 97.62 154 LEU B O 1
ATOM 5997 N N . GLN B 1 155 ? 16.844 13.461 18.391 1 94.94 155 GLN B N 1
ATOM 5998 C CA . GLN B 1 155 ? 15.969 14.633 18.344 1 94.94 155 GLN B CA 1
ATOM 5999 C C . GLN B 1 155 ? 14.992 14.641 19.516 1 94.94 155 GLN B C 1
ATOM 6001 O O . GLN B 1 155 ? 14.758 15.688 20.125 1 94.94 155 GLN B O 1
ATOM 6006 N N . ARG B 1 156 ? 14.516 13.5 19.891 1 93.88 156 ARG B N 1
ATOM 6007 C CA . ARG B 1 156 ? 13.594 13.383 21.016 1 93.88 156 ARG B CA 1
ATOM 6008 C C . ARG B 1 156 ? 14.297 13.711 22.328 1 93.88 156 ARG B C 1
ATOM 6010 O O . ARG B 1 156 ? 13.656 14.156 23.297 1 93.88 156 ARG B O 1
ATOM 6017 N N . ALA B 1 157 ? 15.57 13.523 22.344 1 95.12 157 ALA B N 1
ATOM 6018 C CA . ALA B 1 157 ? 16.375 13.828 23.531 1 95.12 157 ALA B CA 1
ATOM 6019 C C . ALA B 1 157 ? 16.891 15.258 23.484 1 95.12 157 ALA B C 1
ATOM 6021 O O . ALA B 1 157 ? 17.797 15.625 24.25 1 95.12 157 ALA B O 1
ATOM 6022 N N . ASN B 1 158 ? 16.391 16.094 22.484 1 94.69 158 ASN B N 1
ATOM 6023 C CA . ASN B 1 158 ? 16.734 17.5 22.312 1 94.69 158 ASN B CA 1
ATOM 6024 C C . ASN B 1 158 ? 18.203 17.672 21.922 1 94.69 158 ASN B C 1
ATOM 6026 O O . ASN B 1 158 ? 18.828 18.688 22.25 1 94.69 158 ASN B O 1
ATOM 6030 N N . ARG B 1 159 ? 18.719 16.609 21.453 1 97.44 159 ARG B N 1
ATOM 6031 C CA . ARG B 1 159 ? 20.047 16.703 20.828 1 97.44 159 ARG B CA 1
ATOM 6032 C C . ARG B 1 159 ? 19.938 16.938 19.328 1 97.44 159 ARG B C 1
ATOM 6034 O O . ARG B 1 159 ? 20.391 16.109 18.531 1 97.44 159 ARG B O 1
ATOM 6041 N N . THR B 1 160 ? 19.453 18.047 18.953 1 97.75 160 THR B N 1
ATOM 6042 C CA . THR B 1 160 ? 19 18.359 17.609 1 97.75 160 THR B CA 1
ATOM 6043 C C . THR B 1 160 ? 20.188 18.438 16.641 1 97.75 160 THR B C 1
ATOM 6045 O O . THR B 1 160 ? 20.078 18.016 15.484 1 97.75 160 THR B O 1
ATOM 6048 N N . ASP B 1 161 ? 21.328 18.953 17.094 1 98.19 161 ASP B N 1
ATOM 6049 C CA . ASP B 1 161 ? 22.5 19.031 16.219 1 98.19 161 ASP B CA 1
ATOM 6050 C C . ASP B 1 161 ? 22.969 17.641 15.797 1 98.19 161 ASP B C 1
ATOM 6052 O O . ASP B 1 161 ? 23.266 17.422 14.617 1 98.19 161 ASP B O 1
ATOM 6056 N N . ASP B 1 162 ? 23.016 16.781 16.797 1 98.19 162 ASP B N 1
ATOM 6057 C CA . ASP B 1 162 ? 23.406 15.406 16.5 1 98.19 162 ASP B CA 1
ATOM 6058 C C . ASP B 1 162 ? 22.375 14.727 15.602 1 98.19 162 ASP B C 1
ATOM 6060 O O . ASP B 1 162 ? 22.734 13.922 14.742 1 98.19 162 ASP B O 1
ATOM 6064 N N . ALA B 1 163 ? 21.125 14.992 15.844 1 98.25 163 ALA B N 1
ATOM 6065 C CA . ALA B 1 163 ? 20.062 14.438 15.016 1 98.25 163 ALA B CA 1
ATOM 6066 C C . ALA B 1 163 ? 20.219 14.867 13.555 1 98.25 163 ALA B C 1
ATOM 6068 O O . ALA B 1 163 ? 20.062 14.055 12.641 1 98.25 163 ALA B O 1
ATOM 6069 N N . ILE B 1 164 ? 20.531 16.156 13.32 1 98.5 164 ILE B N 1
ATOM 6070 C CA . ILE B 1 164 ? 20.719 16.703 11.984 1 98.5 164 ILE B CA 1
ATOM 6071 C C . ILE B 1 164 ? 21.828 15.938 11.266 1 98.5 164 ILE B C 1
ATOM 6073 O O . ILE B 1 164 ? 21.656 15.539 10.109 1 98.5 164 ILE B O 1
ATOM 6077 N N . GLU B 1 165 ? 22.891 15.711 11.977 1 98.25 165 GLU B N 1
ATOM 6078 C CA . GLU B 1 165 ? 24 14.969 11.391 1 98.25 165 GLU B CA 1
ATOM 6079 C C . GLU B 1 165 ? 23.594 13.539 11.055 1 98.25 165 GLU B C 1
ATOM 6081 O O . GLU B 1 165 ? 23.969 13.016 10 1 98.25 165 GLU B O 1
ATOM 6086 N N . ALA B 1 166 ? 22.859 12.922 11.945 1 98.12 166 ALA B N 1
ATOM 6087 C CA . ALA B 1 166 ? 22.406 11.555 11.703 1 98.12 166 ALA B CA 1
ATOM 6088 C C . ALA B 1 166 ? 21.5 11.492 10.477 1 98.12 166 ALA B C 1
ATOM 6090 O O . ALA B 1 166 ? 21.609 10.578 9.664 1 98.12 166 ALA B O 1
ATOM 6091 N N . TYR B 1 167 ? 20.594 12.438 10.297 1 98 167 TYR B N 1
ATOM 6092 C CA . TYR B 1 167 ? 19.703 12.477 9.141 1 98 167 TYR B CA 1
ATOM 6093 C C . TYR B 1 167 ? 20.484 12.68 7.852 1 98 167 TYR B C 1
ATOM 6095 O O . TYR B 1 167 ? 20.188 12.055 6.832 1 98 167 TYR B O 1
ATOM 6103 N N . ARG B 1 168 ? 21.469 13.562 7.891 1 98.12 168 ARG B N 1
ATOM 6104 C CA . ARG B 1 168 ? 22.297 13.805 6.715 1 98.12 168 ARG B CA 1
ATOM 6105 C C . ARG B 1 168 ? 23.047 12.539 6.297 1 98.12 168 ARG B C 1
ATOM 6107 O O . ARG B 1 168 ? 23.109 12.219 5.109 1 98.12 168 ARG B O 1
ATOM 6114 N N . GLU B 1 169 ? 23.562 11.867 7.293 1 97.06 169 GLU B N 1
ATOM 6115 C CA . GLU B 1 169 ? 24.266 10.617 7.004 1 97.06 169 GLU B CA 1
ATOM 6116 C C . GLU B 1 169 ? 23.312 9.57 6.441 1 97.06 169 GLU B C 1
ATOM 6118 O O . GLU B 1 169 ? 23.688 8.805 5.547 1 97.06 169 GLU B O 1
ATOM 6123 N N . ALA B 1 170 ? 22.094 9.477 6.98 1 95.62 170 ALA B N 1
ATOM 6124 C CA . ALA B 1 170 ? 21.094 8.547 6.461 1 95.62 170 ALA B CA 1
ATOM 6125 C C . ALA B 1 170 ? 20.812 8.828 4.988 1 95.62 170 ALA B C 1
ATOM 6127 O O . ALA B 1 170 ? 20.719 7.902 4.18 1 95.62 170 ALA B O 1
ATOM 6128 N N . LEU B 1 171 ? 20.734 10.094 4.625 1 94.06 171 LEU B N 1
ATOM 6129 C CA . LEU B 1 171 ? 20.391 10.5 3.266 1 94.06 171 LEU B CA 1
ATOM 6130 C C . LEU B 1 171 ? 21.562 10.281 2.318 1 94.06 171 LEU B C 1
ATOM 6132 O O . LEU B 1 171 ? 21.359 10.047 1.123 1 94.06 171 LEU B O 1
ATOM 6136 N N . LYS B 1 172 ? 22.797 10.297 2.842 1 92.56 172 LYS B N 1
ATOM 6137 C CA . LYS B 1 172 ? 23.969 9.969 2.037 1 92.56 172 LYS B CA 1
ATOM 6138 C C . LYS B 1 172 ? 23.969 8.492 1.639 1 92.56 172 LYS B C 1
ATOM 6140 O O . LYS B 1 172 ? 24.406 8.141 0.542 1 92.56 172 LYS B O 1
ATOM 6145 N N . LEU B 1 173 ? 23.469 7.746 2.625 1 88.19 173 LEU B N 1
ATOM 6146 C CA . LEU B 1 173 ? 23.422 6.305 2.398 1 88.19 173 LEU B CA 1
ATOM 6147 C C . LEU B 1 173 ? 22.25 5.941 1.496 1 88.19 173 LEU B C 1
ATOM 6149 O O . LEU B 1 173 ? 22.359 5.039 0.661 1 88.19 173 LEU B O 1
ATOM 6153 N N . ASP B 1 174 ? 21.125 6.617 1.64 1 88.38 174 ASP B N 1
ATOM 6154 C CA . ASP B 1 174 ? 19.922 6.383 0.848 1 88.38 174 ASP B CA 1
ATOM 6155 C C . ASP B 1 174 ? 19.188 7.691 0.558 1 88.38 174 ASP B C 1
ATOM 6157 O O . ASP B 1 174 ? 18.391 8.156 1.376 1 88.38 174 ASP B O 1
ATOM 6161 N N . ALA B 1 175 ? 19.359 8.133 -0.621 1 87.94 175 ALA B N 1
ATOM 6162 C CA . ALA B 1 175 ? 18.797 9.422 -1.008 1 87.94 175 ALA B CA 1
ATOM 6163 C C . ALA B 1 175 ? 17.281 9.328 -1.16 1 87.94 175 ALA B C 1
ATOM 6165 O O . ALA B 1 175 ? 16.578 10.344 -1.18 1 87.94 175 ALA B O 1
ATOM 6166 N N . LYS B 1 176 ? 16.703 8.156 -1.222 1 85.56 176 LYS B N 1
ATOM 6167 C CA . LYS B 1 176 ? 15.266 7.965 -1.436 1 85.56 176 LYS B CA 1
ATOM 6168 C C . LYS B 1 176 ? 14.516 7.906 -0.108 1 85.56 176 LYS B C 1
ATOM 6170 O O . LYS B 1 176 ? 13.289 7.844 -0.088 1 85.56 176 LYS B O 1
ATOM 6175 N N . LEU B 1 177 ? 15.266 7.996 1.037 1 91.25 177 LEU B N 1
ATOM 6176 C CA . LEU B 1 177 ? 14.664 7.941 2.363 1 91.25 177 LEU B CA 1
ATOM 6177 C C . LEU B 1 177 ? 14.031 9.281 2.727 1 91.25 177 LEU B C 1
ATOM 6179 O O . LEU B 1 177 ? 14.539 10 3.594 1 91.25 177 LEU B O 1
ATOM 6183 N N . ASN B 1 178 ? 12.789 9.555 2.152 1 93.31 178 ASN B N 1
ATOM 6184 C CA . ASN B 1 178 ? 12.18 10.875 2.221 1 93.31 178 ASN B CA 1
ATOM 6185 C C . ASN B 1 178 ? 11.781 11.242 3.648 1 93.31 178 ASN B C 1
ATOM 6187 O O . ASN B 1 178 ? 11.758 12.422 4.012 1 93.31 178 ASN B O 1
ATOM 6191 N N . VAL B 1 179 ? 11.492 10.211 4.492 1 94.69 179 VAL B N 1
ATOM 6192 C CA . VAL B 1 179 ? 11.141 10.477 5.883 1 94.69 179 VAL B CA 1
ATOM 6193 C C . VAL B 1 179 ? 12.32 11.133 6.598 1 94.69 179 VAL B C 1
ATOM 6195 O O . VAL B 1 179 ? 12.133 11.992 7.469 1 94.69 179 VAL B O 1
ATOM 6198 N N . ALA B 1 180 ? 13.492 10.703 6.25 1 96.38 180 ALA B N 1
ATOM 6199 C CA . ALA B 1 180 ? 14.688 11.312 6.828 1 96.38 180 ALA B CA 1
ATOM 6200 C C . ALA B 1 180 ? 14.844 12.758 6.363 1 96.38 180 ALA B C 1
ATOM 6202 O O . ALA B 1 180 ? 15.266 13.625 7.137 1 96.38 180 ALA B O 1
ATOM 6203 N N . ARG B 1 181 ? 14.531 13.047 5.109 1 96.62 181 ARG B N 1
ATOM 6204 C CA . ARG B 1 181 ? 14.617 14.406 4.566 1 96.62 181 ARG B CA 1
ATOM 6205 C C . ARG B 1 181 ? 13.633 15.336 5.266 1 96.62 181 ARG B C 1
ATOM 6207 O O . ARG B 1 181 ? 13.977 16.469 5.598 1 96.62 181 ARG B O 1
ATOM 6214 N N . VAL B 1 182 ? 12.43 14.828 5.453 1 96.81 182 VAL B N 1
ATOM 6215 C CA . VAL B 1 182 ? 11.398 15.609 6.137 1 96.81 182 VAL B CA 1
ATOM 6216 C C . VAL B 1 182 ? 11.859 15.938 7.555 1 96.81 182 VAL B C 1
ATOM 6218 O O . VAL B 1 182 ? 11.789 17.094 7.984 1 96.81 182 VAL B O 1
ATOM 6221 N N . ASN B 1 183 ? 12.352 14.945 8.273 1 97.44 183 ASN B N 1
ATOM 6222 C CA . ASN B 1 183 ? 12.773 15.172 9.656 1 97.44 183 ASN B CA 1
ATOM 6223 C C . ASN B 1 183 ? 14.008 16.062 9.727 1 97.44 183 ASN B C 1
ATOM 6225 O O . ASN B 1 183 ? 14.172 16.828 10.672 1 97.44 183 ASN B O 1
ATOM 6229 N N . LEU B 1 184 ? 14.898 15.953 8.719 1 97.94 184 LEU B N 1
ATOM 6230 C CA . LEU B 1 184 ? 16.016 16.875 8.617 1 97.94 184 LEU B CA 1
ATOM 6231 C C . LEU B 1 184 ? 15.523 18.312 8.492 1 97.94 184 LEU B C 1
ATOM 6233 O O . LEU B 1 184 ? 16 19.203 9.195 1 97.94 184 LEU B O 1
ATOM 6237 N N . GLY B 1 185 ? 14.539 18.531 7.582 1 98.06 185 GLY B N 1
ATOM 6238 C CA . GLY B 1 185 ? 13.961 19.859 7.426 1 98.06 185 GLY B CA 1
ATOM 6239 C C . GLY B 1 185 ? 13.359 20.406 8.711 1 98.06 185 GLY B C 1
ATOM 6240 O O . GLY B 1 185 ? 13.578 21.578 9.055 1 98.06 185 GLY B O 1
ATOM 6241 N N . LYS B 1 186 ? 12.625 19.547 9.438 1 97 186 LYS B N 1
ATOM 6242 C CA . LYS B 1 186 ? 12.008 19.953 10.703 1 97 186 LYS B CA 1
ATOM 6243 C C . LYS B 1 186 ? 13.07 20.297 11.742 1 97 186 LYS B C 1
ATOM 6245 O O . LYS B 1 186 ? 12.938 21.281 12.469 1 97 186 LYS B O 1
ATOM 6250 N N . ALA B 1 187 ? 14.117 19.453 11.844 1 97.31 187 ALA B N 1
ATOM 6251 C CA . ALA B 1 187 ? 15.188 19.688 12.812 1 97.31 187 ALA B CA 1
ATOM 6252 C C . ALA B 1 187 ? 15.945 20.969 12.516 1 97.31 187 ALA B C 1
ATOM 6254 O O . ALA B 1 187 ? 16.297 21.719 13.43 1 97.31 187 ALA B O 1
ATOM 6255 N N . LEU B 1 188 ? 16.219 21.234 11.227 1 98.06 188 LEU B N 1
ATOM 6256 C CA . LEU B 1 188 ? 16.875 22.469 10.812 1 98.06 188 LEU B CA 1
ATOM 6257 C C . LEU B 1 188 ? 16.031 23.688 11.195 1 98.06 188 LEU B C 1
ATOM 6259 O O . LEU B 1 188 ? 16.562 24.688 11.68 1 98.06 188 LEU B O 1
ATOM 6263 N N . ALA B 1 189 ? 14.703 23.594 10.969 1 96.62 189 ALA B N 1
ATOM 6264 C CA . ALA B 1 189 ? 13.789 24.672 11.344 1 96.62 189 ALA B CA 1
ATOM 6265 C C . ALA B 1 189 ? 13.82 24.922 12.844 1 96.62 189 ALA B C 1
ATOM 6267 O O . ALA B 1 189 ? 13.758 26.062 13.297 1 96.62 189 ALA B O 1
ATOM 6268 N N . GLU B 1 190 ? 13.891 23.828 13.625 1 95.31 190 GLU B N 1
ATOM 6269 C CA . GLU B 1 190 ? 13.953 23.922 15.078 1 95.31 190 GLU B CA 1
ATOM 6270 C C . GLU B 1 190 ? 15.195 24.688 15.523 1 95.31 190 GLU B C 1
ATOM 6272 O O . GLU B 1 190 ? 15.18 25.391 16.547 1 95.31 190 GLU B O 1
ATOM 6277 N N . LYS B 1 191 ? 16.25 24.609 14.75 1 96 191 LYS B N 1
ATOM 6278 C CA . LYS B 1 191 ? 17.516 25.281 15.062 1 96 191 LYS B CA 1
ATOM 6279 C C . LYS B 1 191 ? 17.547 26.688 14.477 1 96 191 LYS B C 1
ATOM 6281 O O . LYS B 1 191 ? 18.531 27.406 14.648 1 96 191 LYS B O 1
ATOM 6286 N N . GLY B 1 192 ? 16.469 27.078 13.766 1 94.56 192 GLY B N 1
ATOM 6287 C CA . GLY B 1 192 ? 16.391 28.406 13.195 1 94.56 192 GLY B CA 1
ATOM 6288 C C . GLY B 1 192 ? 17.078 28.531 11.852 1 94.56 192 GLY B C 1
ATOM 6289 O O . GLY B 1 192 ? 17.219 29.641 11.312 1 94.56 192 GLY B O 1
ATOM 6290 N N . LEU B 1 193 ? 17.578 27.438 11.352 1 96.69 193 LEU B N 1
ATOM 6291 C CA . LEU B 1 193 ? 18.172 27.438 10.023 1 96.69 193 LEU B CA 1
ATOM 6292 C C . LEU B 1 193 ? 17.094 27.344 8.938 1 96.69 193 LEU B C 1
ATOM 6294 O O . LEU B 1 193 ? 17.062 26.391 8.18 1 96.69 193 LEU B O 1
ATOM 6298 N N . ASN B 1 194 ? 16.266 28.344 8.789 1 95.94 194 ASN B N 1
ATOM 6299 C CA . ASN B 1 194 ? 15.031 28.344 8.023 1 95.94 194 ASN B CA 1
ATOM 6300 C C . ASN B 1 194 ? 15.297 28.234 6.527 1 95.94 194 ASN B C 1
ATOM 6302 O O . ASN B 1 194 ? 14.523 27.609 5.805 1 95.94 194 ASN B O 1
ATOM 6306 N N . GLY B 1 195 ? 16.344 28.938 6.039 1 96.31 195 GLY B N 1
ATOM 6307 C CA . GLY B 1 195 ? 16.656 28.844 4.625 1 96.31 195 GLY B CA 1
ATOM 6308 C C . GLY B 1 195 ? 16.938 27.438 4.164 1 96.31 195 GLY B C 1
ATOM 6309 O O . GLY B 1 195 ? 16.344 26.953 3.191 1 96.31 195 GLY B O 1
ATOM 6310 N N . GLU B 1 196 ? 17.859 26.781 4.918 1 97.44 196 GLU B N 1
ATOM 6311 C CA . GLU B 1 196 ? 18.188 25.406 4.586 1 97.44 196 GLU B CA 1
ATOM 6312 C C . GLU B 1 196 ? 17 24.484 4.805 1 97.44 196 GLU B C 1
ATOM 6314 O O . GLU B 1 196 ? 16.797 23.531 4.043 1 97.44 196 GLU B O 1
ATOM 6319 N N . ALA B 1 197 ? 16.219 24.688 5.848 1 97.81 197 ALA B N 1
ATOM 6320 C CA . ALA B 1 197 ? 15.031 23.906 6.137 1 97.81 197 ALA B CA 1
ATOM 6321 C C . ALA B 1 197 ? 14.031 23.969 4.984 1 97.81 197 ALA B C 1
ATOM 6323 O O . ALA B 1 197 ? 13.5 22.938 4.559 1 97.81 197 ALA B O 1
ATOM 6324 N N . LYS B 1 198 ? 13.844 25.172 4.488 1 96.38 198 LYS B N 1
ATOM 6325 C CA . LYS B 1 198 ? 12.906 25.391 3.393 1 96.38 198 LYS B CA 1
ATOM 6326 C C . LYS B 1 198 ? 13.32 24.609 2.148 1 96.38 198 LYS B C 1
ATOM 6328 O O . LYS B 1 198 ? 12.5 23.938 1.524 1 96.38 198 LYS B O 1
ATOM 6333 N N . GLU B 1 199 ? 14.547 24.734 1.821 1 95.19 199 GLU B N 1
ATOM 6334 C CA . GLU B 1 199 ? 15.039 24.031 0.639 1 95.19 199 GLU B CA 1
ATOM 6335 C C . GLU B 1 199 ? 14.945 22.516 0.814 1 95.19 199 GLU B C 1
ATOM 6337 O O . GLU B 1 199 ? 14.602 21.797 -0.125 1 95.19 199 GLU B O 1
ATOM 6342 N N . THR B 1 200 ? 15.297 22.016 2.01 1 97.25 200 THR B N 1
ATOM 6343 C CA . THR B 1 200 ? 15.234 20.594 2.318 1 97.25 200 THR B CA 1
ATOM 6344 C C . THR B 1 200 ? 13.797 20.078 2.213 1 97.25 200 THR B C 1
ATOM 6346 O O . THR B 1 200 ? 13.555 19.016 1.624 1 97.25 200 THR B O 1
ATOM 6349 N N . LEU B 1 201 ? 12.875 20.781 2.701 1 96.44 201 LEU B N 1
ATOM 6350 C CA . LEU B 1 201 ? 11.477 20.375 2.664 1 96.44 201 LEU B CA 1
ATOM 6351 C C . LEU B 1 201 ? 10.922 20.484 1.246 1 96.44 201 LEU B C 1
ATOM 6353 O O . LEU B 1 201 ? 10.086 19.672 0.846 1 96.44 201 LEU B O 1
ATOM 6357 N N . ARG B 1 202 ? 11.375 21.5 0.495 1 93.38 202 ARG B N 1
ATOM 6358 C CA . ARG B 1 202 ? 10.977 21.594 -0.906 1 93.38 202 ARG B CA 1
ATOM 6359 C C . ARG B 1 202 ? 11.422 20.359 -1.687 1 93.38 202 ARG B C 1
ATOM 6361 O O . ARG B 1 202 ? 10.664 19.812 -2.492 1 93.38 202 ARG B O 1
ATOM 6368 N N . GLU B 1 203 ? 12.633 19.984 -1.401 1 91.75 203 GLU B N 1
ATOM 6369 C CA . GLU B 1 203 ? 13.125 18.781 -2.043 1 91.75 203 GLU B CA 1
ATOM 6370 C C . GLU B 1 203 ? 12.305 17.562 -1.627 1 91.75 203 GLU B C 1
ATOM 6372 O O . GLU B 1 203 ? 12.031 16.688 -2.447 1 91.75 203 GLU B O 1
ATOM 6377 N N . ALA B 1 204 ? 11.891 17.453 -0.371 1 94 204 ALA B N 1
ATOM 6378 C CA . ALA B 1 204 ? 11.086 16.344 0.124 1 94 204 ALA B CA 1
ATOM 6379 C C . ALA B 1 204 ? 9.758 16.25 -0.619 1 94 204 ALA B C 1
ATOM 6381 O O . ALA B 1 204 ? 9.273 15.164 -0.918 1 94 204 ALA B O 1
ATOM 6382 N N . THR B 1 205 ? 9.164 17.422 -0.912 1 91.25 205 THR B N 1
ATOM 6383 C CA . THR B 1 205 ? 7.883 17.453 -1.608 1 91.25 205 THR B CA 1
ATOM 6384 C C . THR B 1 205 ? 8.039 16.969 -3.047 1 91.25 205 THR B C 1
ATOM 6386 O O . THR B 1 205 ? 7.094 16.453 -3.643 1 91.25 205 THR B O 1
ATOM 6389 N N . ARG B 1 206 ? 9.25 17.109 -3.609 1 84.5 206 ARG B N 1
ATOM 6390 C CA . ARG B 1 206 ? 9.523 16.672 -4.977 1 84.5 206 ARG B CA 1
ATOM 6391 C C . ARG B 1 206 ? 9.758 15.164 -5.039 1 84.5 206 ARG B C 1
ATOM 6393 O O . ARG B 1 206 ? 9.414 14.516 -6.027 1 84.5 206 ARG B O 1
ATOM 6400 N N . GLN B 1 207 ? 10.32 14.695 -3.939 1 87 207 GLN B N 1
ATOM 6401 C CA . GLN B 1 207 ? 10.695 13.289 -3.902 1 87 207 GLN B CA 1
ATOM 6402 C C . GLN B 1 207 ? 9.477 12.391 -3.73 1 87 207 GLN B C 1
ATOM 6404 O O . GLN B 1 207 ? 9.422 11.289 -4.277 1 87 207 GLN B O 1
ATOM 6409 N N . LYS B 1 208 ? 8.523 12.828 -3.023 1 88.38 208 LYS B N 1
ATOM 6410 C CA . LYS B 1 208 ? 7.301 12.062 -2.777 1 88.38 208 LYS B CA 1
ATOM 6411 C C . LYS B 1 208 ? 6.059 12.938 -2.943 1 88.38 208 LYS B C 1
ATOM 6413 O O . LYS B 1 208 ? 5.809 13.828 -2.129 1 88.38 208 LYS B O 1
ATOM 6418 N N . LEU B 1 209 ? 5.336 12.578 -3.963 1 87.06 209 LEU B N 1
ATOM 6419 C CA . LEU B 1 209 ? 4.109 13.32 -4.246 1 87.06 209 LEU B CA 1
ATOM 6420 C C . LEU B 1 209 ? 3.111 13.172 -3.104 1 87.06 209 LEU B C 1
ATOM 6422 O O . LEU B 1 209 ? 2.857 12.062 -2.631 1 87.06 209 LEU B O 1
ATOM 6426 N N . GLY B 1 210 ? 2.627 14.281 -2.623 1 88.94 210 GLY B N 1
ATOM 6427 C CA . GLY B 1 210 ? 1.569 14.266 -1.626 1 88.94 210 GLY B CA 1
ATOM 6428 C C . GLY B 1 210 ? 2.08 14.016 -0.219 1 88.94 210 GLY B C 1
ATOM 6429 O O . GLY B 1 210 ? 1.321 13.602 0.658 1 88.94 210 GLY B O 1
ATOM 6430 N N . ASP B 1 211 ? 3.334 14.219 0.034 1 92.75 211 ASP B N 1
ATOM 6431 C CA . ASP B 1 211 ? 3.861 14.078 1.388 1 92.75 211 ASP B CA 1
ATOM 6432 C C . ASP B 1 211 ? 3.299 15.164 2.309 1 92.75 211 ASP B C 1
ATOM 6434 O O . ASP B 1 211 ? 3.732 16.312 2.262 1 92.75 211 ASP B O 1
ATOM 6438 N N . THR B 1 212 ? 2.404 14.797 3.197 1 95.12 212 THR B N 1
ATOM 6439 C CA . THR B 1 212 ? 1.629 15.711 4.027 1 95.12 212 THR B CA 1
ATOM 6440 C C . THR B 1 212 ? 2.539 16.484 4.98 1 95.12 212 THR B C 1
ATOM 6442 O O . THR B 1 212 ? 2.396 17.688 5.145 1 95.12 212 THR B O 1
ATOM 6445 N N . GLU B 1 213 ? 3.512 15.82 5.594 1 96.19 213 GLU B N 1
ATOM 6446 C CA . GLU B 1 213 ? 4.398 16.453 6.562 1 96.19 213 GLU B CA 1
ATOM 6447 C C . GLU B 1 213 ? 5.32 17.469 5.891 1 96.19 213 GLU B C 1
ATOM 6449 O O . GLU B 1 213 ? 5.582 18.547 6.438 1 96.19 213 GLU B O 1
ATOM 6454 N N . ALA B 1 214 ? 5.801 17.094 4.742 1 95.88 214 ALA B N 1
ATOM 6455 C CA . ALA B 1 214 ? 6.691 17.984 4.012 1 95.88 214 ALA B CA 1
ATOM 6456 C C . ALA B 1 214 ? 5.969 19.281 3.619 1 95.88 214 ALA B C 1
ATOM 6458 O O . ALA B 1 214 ? 6.465 20.375 3.875 1 95.88 214 ALA B O 1
ATOM 6459 N N . HIS B 1 215 ? 4.77 19.156 3.029 1 96.81 215 HIS B N 1
ATOM 6460 C CA . HIS B 1 215 ? 4 20.312 2.605 1 96.81 215 HIS B CA 1
ATOM 6461 C C . HIS B 1 215 ? 3.607 21.188 3.799 1 96.81 215 HIS B C 1
ATOM 6463 O O . HIS B 1 215 ? 3.756 22.406 3.76 1 96.81 215 HIS B O 1
ATOM 6469 N N . TYR B 1 216 ? 3.127 20.547 4.875 1 97.69 216 TYR B N 1
ATOM 6470 C CA . TYR B 1 216 ? 2.666 21.281 6.043 1 97.69 216 TYR B CA 1
ATOM 6471 C C . TYR B 1 216 ? 3.797 22.109 6.648 1 97.69 216 TYR B C 1
ATOM 6473 O O . TYR B 1 216 ? 3.643 23.312 6.891 1 97.69 216 TYR B O 1
ATOM 6481 N N . ASN B 1 217 ? 4.895 21.484 6.828 1 97.69 217 ASN B N 1
ATOM 6482 C CA . ASN B 1 217 ? 5.992 22.172 7.488 1 97.69 217 ASN B CA 1
ATOM 6483 C C . ASN B 1 217 ? 6.621 23.234 6.574 1 97.69 217 ASN B C 1
ATOM 6485 O O . ASN B 1 217 ? 7.109 24.25 7.047 1 97.69 217 ASN B O 1
ATOM 6489 N N . LEU B 1 218 ? 6.621 22.969 5.277 1 96.75 218 LEU B N 1
ATOM 6490 C CA . LEU B 1 218 ? 7.043 24.016 4.348 1 96.75 218 LEU B CA 1
ATOM 6491 C C . LEU B 1 218 ? 6.125 25.234 4.445 1 96.75 218 LEU B C 1
ATOM 6493 O O . LEU B 1 218 ? 6.594 26.375 4.422 1 96.75 218 LEU B O 1
ATOM 6497 N N . GLY B 1 219 ? 4.781 24.969 4.551 1 97.38 219 GLY B N 1
ATOM 6498 C CA . GLY B 1 219 ? 3.832 26.062 4.762 1 97.38 219 GLY B CA 1
ATOM 6499 C C . GLY B 1 219 ? 4.113 26.859 6.016 1 97.38 219 GLY B C 1
ATOM 6500 O O . GLY B 1 219 ? 4.039 28.094 6 1 97.38 219 GLY B O 1
ATOM 6501 N N . VAL B 1 220 ? 4.434 26.156 7.066 1 97.75 220 VAL B N 1
ATOM 6502 C CA . VAL B 1 220 ? 4.742 26.812 8.336 1 97.75 220 VAL B CA 1
ATOM 6503 C C . VAL B 1 220 ? 5.934 27.75 8.156 1 97.75 220 VAL B C 1
ATOM 6505 O O . VAL B 1 220 ? 5.926 28.875 8.656 1 97.75 220 VAL B O 1
ATOM 6508 N N . LEU B 1 221 ? 6.953 27.312 7.469 1 97 221 LEU B N 1
ATOM 6509 C CA . LEU B 1 221 ? 8.141 28.125 7.246 1 97 221 LEU B CA 1
ATOM 6510 C C . LEU B 1 221 ? 7.816 29.344 6.383 1 97 221 LEU B C 1
ATOM 6512 O O . LEU B 1 221 ? 8.32 30.438 6.629 1 97 221 LEU B O 1
ATOM 6516 N N . LEU B 1 222 ? 6.992 29.141 5.391 1 96.69 222 LEU B N 1
ATOM 6517 C CA . LEU B 1 222 ? 6.605 30.25 4.516 1 96.69 222 LEU B CA 1
ATOM 6518 C C . LEU B 1 222 ? 5.785 31.281 5.277 1 96.69 222 LEU B C 1
ATOM 6520 O O . LEU B 1 222 ? 5.922 32.5 5.035 1 96.69 222 LEU B O 1
ATOM 6524 N N . MET B 1 223 ? 4.949 30.812 6.238 1 96.06 223 MET B N 1
ATOM 6525 C CA . MET B 1 223 ? 4.215 31.719 7.121 1 96.06 223 MET B CA 1
ATOM 6526 C C . MET B 1 223 ? 5.172 32.594 7.934 1 96.06 223 MET B C 1
ATOM 6528 O O . MET B 1 223 ? 4.949 33.781 8.078 1 96.06 223 MET B O 1
ATOM 6532 N N . ARG B 1 224 ? 6.203 31.969 8.398 1 94.44 224 ARG B N 1
ATOM 6533 C CA . ARG B 1 224 ? 7.195 32.688 9.188 1 94.44 224 ARG B CA 1
ATOM 6534 C C . ARG B 1 224 ? 7.891 33.781 8.359 1 94.44 224 ARG B C 1
ATOM 6536 O O . ARG B 1 224 ? 8.281 34.812 8.883 1 94.44 224 ARG B O 1
ATOM 6543 N N . GLU B 1 225 ? 7.957 33.531 7.121 1 94.56 225 GLU B N 1
ATOM 6544 C CA . GLU B 1 225 ? 8.602 34.469 6.211 1 94.56 225 GLU B CA 1
ATOM 6545 C C . GLU B 1 225 ? 7.598 35.469 5.645 1 94.56 225 GLU B C 1
ATOM 6547 O O . GLU B 1 225 ? 7.934 36.281 4.766 1 94.56 225 GLU B O 1
ATOM 6552 N N . ASN B 1 226 ? 6.359 35.375 6.078 1 95.12 226 ASN B N 1
ATOM 6553 C CA . ASN B 1 226 ? 5.258 36.25 5.68 1 95.12 226 ASN B CA 1
ATOM 6554 C C . ASN B 1 226 ? 4.902 36.062 4.207 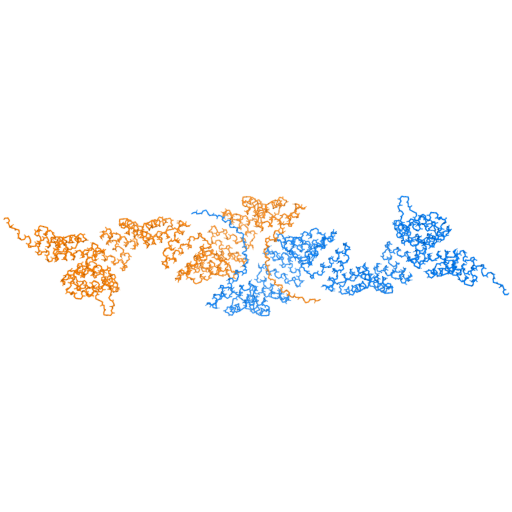1 95.12 226 ASN B C 1
ATOM 6556 O O . ASN B 1 226 ? 4.391 37 3.568 1 95.12 226 ASN B O 1
ATOM 6560 N N . ASP B 1 227 ? 5.355 35 3.672 1 96.31 227 ASP B N 1
ATOM 6561 C CA . ASP B 1 227 ? 4.863 34.625 2.352 1 96.31 227 ASP B CA 1
ATOM 6562 C C . ASP B 1 227 ? 3.512 33.906 2.453 1 96.31 227 ASP B C 1
ATOM 6564 O O . ASP B 1 227 ? 3.432 32.688 2.33 1 96.31 227 ASP B O 1
ATOM 6568 N N . LEU B 1 228 ? 2.463 34.625 2.57 1 96.81 228 LEU B N 1
ATOM 6569 C CA . LEU B 1 228 ? 1.131 34.125 2.879 1 96.81 228 LEU B CA 1
ATOM 6570 C C . LEU B 1 228 ? 0.572 33.312 1.711 1 96.81 228 LEU B C 1
ATOM 6572 O O . LEU B 1 228 ? -0.045 32.25 1.912 1 96.81 228 LEU B O 1
ATOM 6576 N N . ASP B 1 229 ? 0.805 33.812 0.513 1 95 229 ASP B N 1
ATOM 6577 C CA . ASP B 1 229 ? 0.301 33.094 -0.652 1 95 229 ASP B CA 1
ATOM 6578 C C . ASP B 1 229 ? 0.975 31.719 -0.789 1 95 229 ASP B C 1
ATOM 6580 O O . ASP B 1 229 ? 0.316 30.719 -1.1 1 95 229 ASP B O 1
ATOM 6584 N N . GLY B 1 230 ? 2.34 31.75 -0.604 1 94.56 230 GLY B N 1
ATOM 6585 C CA . GLY B 1 230 ? 3.062 30.484 -0.637 1 94.56 230 GLY B CA 1
ATOM 6586 C C . GLY B 1 230 ? 2.607 29.5 0.431 1 94.56 230 GLY B C 1
ATOM 6587 O O . GLY B 1 230 ? 2.488 28.312 0.172 1 94.56 230 GLY B O 1
ATOM 6588 N N . ALA B 1 231 ? 2.359 29.969 1.596 1 97.38 231 ALA B N 1
ATOM 6589 C CA . ALA B 1 231 ? 1.896 29.141 2.697 1 97.38 231 ALA B CA 1
ATOM 6590 C C . ALA B 1 231 ? 0.533 28.516 2.385 1 97.38 231 ALA B C 1
ATOM 6592 O O . ALA B 1 231 ? 0.323 27.328 2.592 1 97.38 231 ALA B O 1
ATOM 6593 N N . ILE B 1 232 ? -0.359 29.375 1.872 1 96.88 232 ILE B N 1
ATOM 6594 C CA . ILE B 1 232 ? -1.702 28.906 1.539 1 96.88 232 ILE B CA 1
ATOM 6595 C C . ILE B 1 232 ? -1.623 27.812 0.492 1 96.88 232 ILE B C 1
ATOM 6597 O O . ILE B 1 232 ? -2.312 26.781 0.602 1 96.88 232 ILE B O 1
ATOM 6601 N N . ALA B 1 233 ? -0.761 28 -0.459 1 94.31 233 ALA B N 1
ATOM 6602 C CA . ALA B 1 233 ? -0.591 27 -1.498 1 94.31 233 ALA B CA 1
ATOM 6603 C C . ALA B 1 233 ? -0.129 25.672 -0.901 1 94.31 233 ALA B C 1
ATOM 6605 O O . ALA B 1 233 ? -0.631 24.609 -1.273 1 94.31 233 ALA B O 1
ATOM 6606 N N . GLU B 1 234 ? 0.859 25.672 -0.022 1 96.69 234 GLU B N 1
ATOM 6607 C CA . GLU B 1 234 ? 1.38 24.453 0.601 1 96.69 234 GLU B CA 1
ATOM 6608 C C . GLU B 1 234 ? 0.329 23.797 1.491 1 96.69 234 GLU B C 1
ATOM 6610 O O . GLU B 1 234 ? 0.241 22.562 1.552 1 96.69 234 GLU B O 1
ATOM 6615 N N . TYR B 1 235 ? -0.455 24.578 2.209 1 97.69 235 TYR B N 1
ATOM 6616 C CA . TYR B 1 235 ? -1.517 24 3.027 1 97.69 235 TYR B CA 1
ATOM 6617 C C . TYR B 1 235 ? -2.586 23.344 2.158 1 97.69 235 TYR B C 1
ATOM 6619 O O . TYR B 1 235 ? -3.156 22.328 2.527 1 97.69 235 TYR B O 1
ATOM 6627 N N . GLN B 1 236 ? -2.871 24 1.016 1 96.25 236 GLN B N 1
ATOM 6628 C CA . GLN B 1 236 ? -3.807 23.391 0.076 1 96.25 236 GLN B CA 1
ATOM 6629 C C . GLN B 1 236 ? -3.295 22.031 -0.411 1 96.25 236 GLN B C 1
ATOM 6631 O O . GLN B 1 236 ? -4.062 21.078 -0.532 1 96.25 236 GLN B O 1
ATOM 6636 N N . ARG B 1 237 ? -2.035 21.953 -0.662 1 95.94 237 ARG B N 1
ATOM 6637 C CA . ARG B 1 237 ? -1.429 20.688 -1.074 1 95.94 237 ARG B CA 1
ATOM 6638 C C . ARG B 1 237 ? -1.478 19.672 0.054 1 95.94 237 ARG B C 1
ATOM 6640 O O . ARG B 1 237 ? -1.693 18.484 -0.19 1 95.94 237 ARG B O 1
ATOM 6647 N N . THR B 1 238 ? -1.229 20.062 1.266 1 96.69 238 THR B N 1
ATOM 6648 C CA . THR B 1 238 ? -1.379 19.203 2.43 1 96.69 238 THR B CA 1
ATOM 6649 C C . THR B 1 238 ? -2.785 18.609 2.486 1 96.69 238 THR B C 1
ATOM 6651 O O . THR B 1 238 ? -2.951 17.406 2.688 1 96.69 238 THR B O 1
ATOM 6654 N N . LEU B 1 239 ? -3.775 19.469 2.225 1 96.69 239 LEU B N 1
ATOM 6655 C CA . LEU B 1 239 ? -5.176 19.078 2.381 1 96.69 239 LEU B CA 1
ATOM 6656 C C . LEU B 1 239 ? -5.637 18.219 1.21 1 96.69 239 LEU B C 1
ATOM 6658 O O . LEU B 1 239 ? -6.594 17.453 1.338 1 96.69 239 LEU B O 1
ATOM 6662 N N . ALA B 1 240 ? -4.98 18.391 0.064 1 94.12 240 ALA B N 1
ATOM 6663 C CA . ALA B 1 240 ? -5.25 17.484 -1.041 1 94.12 240 ALA B CA 1
ATOM 6664 C C . ALA B 1 240 ? -4.875 16.047 -0.669 1 94.12 240 ALA B C 1
ATOM 6666 O O . ALA B 1 240 ? -5.566 15.102 -1.046 1 94.12 240 ALA B O 1
ATOM 6667 N N . ALA B 1 241 ? -3.812 15.891 0.029 1 93.5 241 ALA B N 1
ATOM 6668 C CA . ALA B 1 241 ? -3.332 14.578 0.442 1 93.5 241 ALA B CA 1
ATOM 6669 C C . ALA B 1 241 ? -4.074 14.086 1.683 1 93.5 241 ALA B C 1
ATOM 6671 O O . ALA B 1 241 ? -4.34 12.891 1.822 1 93.5 241 ALA B O 1
ATOM 6672 N N . ALA B 1 242 ? -4.406 14.992 2.627 1 95.88 242 ALA B N 1
ATOM 6673 C CA . ALA B 1 242 ? -5.102 14.688 3.873 1 95.88 242 ALA B CA 1
ATOM 6674 C C . ALA B 1 242 ? -6.199 15.711 4.152 1 95.88 242 ALA B C 1
ATOM 6676 O O . ALA B 1 242 ? -5.992 16.656 4.91 1 95.88 242 ALA B O 1
ATOM 6677 N N . PRO B 1 243 ? -7.367 15.453 3.705 1 96.25 243 PRO B N 1
ATOM 6678 C CA . PRO B 1 243 ? -8.438 16.453 3.764 1 96.25 243 PRO B CA 1
ATOM 6679 C C . PRO B 1 243 ? -8.852 16.797 5.191 1 96.25 243 PRO B C 1
ATOM 6681 O O . PRO B 1 243 ? -9.445 17.844 5.438 1 96.25 243 PRO B O 1
ATOM 6684 N N . LYS B 1 244 ? -8.609 15.953 6.16 1 97.06 244 LYS B N 1
ATOM 6685 C CA . LYS B 1 244 ? -9.016 16.172 7.543 1 97.06 244 LYS B CA 1
ATOM 6686 C C . LYS B 1 244 ? -7.816 16.562 8.414 1 97.06 244 LYS B C 1
ATOM 6688 O O . LYS B 1 244 ? -7.754 16.188 9.586 1 97.06 244 LYS B O 1
ATOM 6693 N N . HIS B 1 245 ? -6.891 17.188 7.809 1 97.12 245 HIS B N 1
ATOM 6694 C CA . HIS B 1 245 ? -5.727 17.688 8.539 1 97.12 245 HIS B CA 1
ATOM 6695 C C . HIS B 1 245 ? -6.047 18.984 9.281 1 97.12 245 HIS B C 1
ATOM 6697 O O . HIS B 1 245 ? -5.957 20.062 8.703 1 97.12 245 HIS B O 1
ATOM 6703 N N . ALA B 1 246 ? -6.238 18.969 10.547 1 98 246 ALA B N 1
ATOM 6704 C CA . ALA B 1 246 ? -6.781 20.062 11.336 1 98 246 ALA B CA 1
ATOM 6705 C C . ALA B 1 246 ? -5.812 21.25 11.375 1 98 246 ALA B C 1
ATOM 6707 O O . ALA B 1 246 ? -6.215 22.391 11.18 1 98 246 ALA B O 1
ATOM 6708 N N . SER B 1 247 ? -4.582 21 11.602 1 98.25 247 SER B N 1
ATOM 6709 C CA . SER B 1 247 ? -3.586 22.062 11.719 1 98.25 247 SER B CA 1
ATOM 6710 C C . SER B 1 247 ? -3.428 22.812 10.414 1 98.25 247 SER B C 1
ATOM 6712 O O . SER B 1 247 ? -3.236 24.031 10.414 1 98.25 247 SER B O 1
ATOM 6714 N N . ALA B 1 248 ? -3.459 22.094 9.32 1 97.94 248 ALA B N 1
ATOM 6715 C CA . ALA B 1 248 ? -3.35 22.75 8.016 1 97.94 248 ALA B CA 1
ATOM 6716 C C . ALA B 1 248 ? -4.531 23.688 7.773 1 97.94 248 ALA B C 1
ATOM 6718 O O . ALA B 1 248 ? -4.355 24.797 7.277 1 97.94 248 ALA B O 1
ATOM 6719 N N . HIS B 1 249 ? -5.754 23.219 8.07 1 98.38 249 HIS B N 1
ATOM 6720 C CA . HIS B 1 249 ? -6.922 24.078 7.973 1 98.38 249 HIS B CA 1
ATOM 6721 C C . HIS B 1 249 ? -6.754 25.328 8.844 1 98.38 249 HIS B C 1
ATOM 6723 O O . HIS B 1 249 ? -7.012 26.438 8.391 1 98.38 249 HIS B O 1
ATOM 6729 N N . ASN B 1 250 ? -6.34 25.094 10.055 1 98.38 250 ASN B N 1
ATOM 6730 C CA . ASN B 1 250 ? -6.184 26.203 11 1 98.38 250 ASN B CA 1
ATOM 6731 C C . ASN B 1 250 ? -5.18 27.219 10.492 1 98.38 250 ASN B C 1
ATOM 6733 O O . ASN B 1 250 ? -5.457 28.422 10.484 1 98.38 250 ASN B O 1
ATOM 6737 N N . ASN B 1 251 ? -4.023 26.781 10.102 1 98.5 251 ASN B N 1
ATOM 6738 C CA . ASN B 1 251 ? -2.977 27.703 9.664 1 98.5 251 ASN B CA 1
ATOM 6739 C C . ASN B 1 251 ? -3.354 28.406 8.367 1 98.5 251 ASN B C 1
ATOM 6741 O O . ASN B 1 251 ? -2.967 29.547 8.141 1 98.5 251 ASN B O 1
ATOM 6745 N N . MET B 1 252 ? -4.074 27.688 7.523 1 97.81 252 MET B N 1
ATOM 6746 C CA . MET B 1 252 ? -4.594 28.344 6.324 1 97.81 252 MET B CA 1
ATOM 6747 C C . MET B 1 252 ? -5.551 29.469 6.691 1 97.81 252 MET B C 1
ATOM 6749 O O . MET B 1 252 ? -5.531 30.531 6.062 1 97.81 252 MET B O 1
ATOM 6753 N N . GLY B 1 253 ? -6.402 29.25 7.676 1 98.38 253 GLY B N 1
ATOM 6754 C CA . GLY B 1 253 ? -7.266 30.297 8.188 1 98.38 253 GLY B CA 1
ATOM 6755 C C . GLY B 1 253 ? -6.496 31.5 8.711 1 98.38 253 GLY B C 1
ATOM 6756 O O . GLY B 1 253 ? -6.863 32.656 8.453 1 98.38 253 GLY B O 1
ATOM 6757 N N . VAL B 1 254 ? -5.453 31.203 9.461 1 97.81 254 VAL B N 1
ATOM 6758 C CA . VAL B 1 254 ? -4.613 32.281 9.984 1 97.81 254 VAL B CA 1
ATOM 6759 C C . VAL B 1 254 ? -4.047 33.094 8.82 1 97.81 254 VAL B C 1
ATOM 6761 O O . VAL B 1 254 ? -4.023 34.312 8.875 1 97.81 254 VAL B O 1
ATOM 6764 N N . ALA B 1 255 ? -3.615 32.438 7.801 1 97.19 255 ALA B N 1
ATOM 6765 C CA . ALA B 1 255 ? -3.076 33.125 6.629 1 97.19 255 ALA B CA 1
ATOM 6766 C C . ALA B 1 255 ? -4.141 33.969 5.953 1 97.19 255 ALA B C 1
ATOM 6768 O O . ALA B 1 255 ? -3.869 35.125 5.562 1 97.19 255 ALA B O 1
ATOM 6769 N N . PHE B 1 256 ? -5.363 33.469 5.809 1 97.69 256 PHE B N 1
ATOM 6770 C CA . PHE B 1 256 ? -6.461 34.219 5.223 1 97.69 256 PHE B CA 1
ATOM 6771 C C . PHE B 1 256 ? -6.746 35.469 6.039 1 97.69 256 PHE B C 1
ATOM 6773 O O . PHE B 1 256 ? -6.965 36.562 5.477 1 97.69 256 PHE B O 1
ATOM 6780 N N . ASN B 1 257 ? -6.746 35.25 7.332 1 94.94 257 ASN B N 1
ATOM 6781 C CA . ASN B 1 257 ? -6.996 36.406 8.211 1 94.94 257 ASN B CA 1
ATOM 6782 C C . ASN B 1 257 ? -5.93 37.469 8.047 1 94.94 257 ASN B C 1
ATOM 6784 O O . ASN B 1 257 ? -6.246 38.656 8.008 1 94.94 257 ASN B O 1
ATOM 6788 N N . GLU B 1 258 ? -4.734 37.031 8 1 94.62 258 GLU B N 1
ATOM 6789 C CA . GLU B 1 258 ? -3.625 37.969 7.832 1 94.62 258 GLU B CA 1
ATOM 6790 C C . GLU B 1 258 ? -3.699 38.688 6.48 1 94.62 258 GLU B C 1
ATOM 6792 O O . GLU B 1 258 ? -3.262 39.812 6.344 1 94.62 258 GLU B O 1
ATOM 6797 N N . LYS B 1 259 ? -4.281 38.031 5.543 1 95.44 259 LYS B N 1
ATOM 6798 C CA . LYS B 1 259 ? -4.457 38.625 4.223 1 95.44 259 LYS B CA 1
ATOM 6799 C C . LYS B 1 259 ? -5.68 39.562 4.191 1 95.44 259 LYS B C 1
ATOM 6801 O O . LYS B 1 259 ? -5.961 40.188 3.17 1 95.44 259 LYS B O 1
ATOM 6806 N N . GLY B 1 260 ? -6.434 39.594 5.297 1 95.06 260 GLY B N 1
ATOM 6807 C CA . GLY B 1 260 ? -7.586 40.469 5.398 1 95.06 260 GLY B CA 1
ATOM 6808 C C . GLY B 1 260 ? -8.867 39.844 4.879 1 95.06 260 GLY B C 1
ATOM 6809 O O . GLY B 1 260 ? -9.758 40.562 4.398 1 95.06 260 GLY B O 1
ATOM 6810 N N . ASP B 1 261 ? -8.93 38.562 4.84 1 97 261 ASP B N 1
ATOM 6811 C CA . ASP B 1 261 ? -10.133 37.844 4.402 1 97 261 ASP B CA 1
ATOM 6812 C C . ASP B 1 261 ? -10.703 37 5.527 1 97 261 ASP B C 1
ATOM 6814 O O . ASP B 1 261 ? -10.656 35.75 5.461 1 97 261 ASP B O 1
ATOM 6818 N N . PRO B 1 262 ? -11.375 37.562 6.473 1 96.62 262 PRO B N 1
ATOM 6819 C CA . PRO B 1 262 ? -11.859 36.812 7.633 1 96.62 262 PRO B CA 1
ATOM 6820 C C . PRO B 1 262 ? -12.969 35.812 7.277 1 96.62 262 PRO B C 1
ATOM 6822 O O . PRO B 1 262 ? -13.195 34.875 8.008 1 96.62 262 PRO B O 1
ATOM 6825 N N . ARG B 1 263 ? -13.664 36.094 6.211 1 97.5 263 ARG B N 1
ATOM 6826 C CA . ARG B 1 263 ? -14.711 35.156 5.82 1 97.5 263 ARG B CA 1
ATOM 6827 C C . ARG B 1 263 ? -14.109 33.812 5.434 1 97.5 263 ARG B C 1
ATOM 6829 O O . ARG B 1 263 ? -14.562 32.75 5.914 1 97.5 263 ARG B O 1
ATOM 6836 N N . LYS B 1 264 ? -13.062 33.875 4.582 1 97.81 264 LYS B N 1
ATOM 6837 C CA . LYS B 1 264 ? -12.375 32.656 4.223 1 97.81 264 LYS B CA 1
ATOM 6838 C C . LYS B 1 264 ? -11.703 32.031 5.438 1 97.81 264 LYS B C 1
ATOM 6840 O O . LYS B 1 264 ? -11.625 30.797 5.547 1 97.81 264 LYS B O 1
ATOM 6845 N N . ALA B 1 265 ? -11.227 32.844 6.277 1 98.31 265 ALA B N 1
ATOM 6846 C CA . ALA B 1 265 ? -10.602 32.344 7.504 1 98.31 265 ALA B CA 1
ATOM 6847 C C . ALA B 1 265 ? -11.602 31.547 8.352 1 98.31 265 ALA B C 1
ATOM 6849 O O . ALA B 1 265 ? -11.281 30.469 8.852 1 98.31 265 ALA B O 1
ATOM 6850 N N . THR B 1 266 ? -12.812 32.125 8.469 1 98.25 266 THR B N 1
ATOM 6851 C CA . THR B 1 266 ? -13.859 31.484 9.258 1 98.25 266 THR B CA 1
ATOM 6852 C C . THR B 1 266 ? -14.164 30.094 8.703 1 98.25 266 THR B C 1
ATOM 6854 O O . THR B 1 266 ? -14.273 29.125 9.461 1 98.25 266 THR B O 1
ATOM 6857 N N . ASP B 1 267 ? -14.258 30.094 7.414 1 98.38 267 ASP B N 1
ATOM 6858 C CA . ASP B 1 267 ? -14.523 28.797 6.785 1 98.38 267 ASP B CA 1
ATOM 6859 C C . ASP B 1 267 ? -13.414 27.797 7.098 1 98.38 267 ASP B C 1
ATOM 6861 O O . ASP B 1 267 ? -13.688 26.641 7.406 1 98.38 267 ASP B O 1
ATOM 6865 N N . ALA B 1 268 ? -12.195 28.203 7.012 1 98.5 268 ALA B N 1
ATOM 6866 C CA . ALA B 1 268 ? -11.047 27.344 7.27 1 98.5 268 ALA B CA 1
ATOM 6867 C C . ALA B 1 268 ? -11.016 26.875 8.727 1 98.5 268 ALA B C 1
ATOM 6869 O O . ALA B 1 268 ? -10.75 25.703 9.008 1 98.5 268 ALA B O 1
ATOM 6870 N N . PHE B 1 269 ? -11.281 27.719 9.648 1 98.5 269 PHE B N 1
ATOM 6871 C CA . PHE B 1 269 ? -11.281 27.375 11.062 1 98.5 269 PHE B CA 1
ATOM 6872 C C . PHE B 1 269 ? -12.398 26.391 11.375 1 98.5 269 PHE B C 1
ATOM 6874 O O . PHE B 1 269 ? -12.219 25.484 12.188 1 98.5 269 PHE B O 1
ATOM 6881 N N . LEU B 1 270 ? -13.539 26.609 10.742 1 98.5 270 LEU B N 1
ATOM 6882 C CA . LEU B 1 270 ? -14.648 25.688 10.953 1 98.5 270 LEU B CA 1
ATOM 6883 C C . LEU B 1 270 ? -14.273 24.281 10.469 1 98.5 270 LEU B C 1
ATOM 6885 O O . LEU B 1 270 ? -14.648 23.297 11.102 1 98.5 270 LEU B O 1
ATOM 6889 N N . LYS B 1 271 ? -13.547 24.25 9.391 1 98.44 271 LYS B N 1
ATOM 6890 C CA . LYS B 1 271 ? -13.086 22.953 8.891 1 98.44 271 LYS B CA 1
ATOM 6891 C C . LYS B 1 271 ? -12.047 22.344 9.828 1 98.44 271 LYS B C 1
ATOM 6893 O O . LYS B 1 271 ? -12.008 21.125 10.008 1 98.44 271 LYS B O 1
ATOM 6898 N N . ALA B 1 272 ? -11.156 23.078 10.406 1 98.38 272 ALA B N 1
ATOM 6899 C CA . ALA B 1 272 ? -10.195 22.609 11.406 1 98.38 272 ALA B CA 1
ATOM 6900 C C . ALA B 1 272 ? -10.914 22 12.609 1 98.38 272 ALA B C 1
ATOM 6902 O O . ALA B 1 272 ? -10.539 20.922 13.086 1 98.38 272 ALA B O 1
ATOM 6903 N N . ILE B 1 273 ? -11.969 22.656 13.062 1 98.12 273 ILE B N 1
ATOM 6904 C CA . ILE B 1 273 ? -12.734 22.234 14.227 1 98.12 273 ILE B CA 1
ATOM 6905 C C . ILE B 1 273 ? -13.516 20.953 13.891 1 98.12 273 ILE B C 1
ATOM 6907 O O . ILE B 1 273 ? -13.664 20.078 14.734 1 98.12 273 ILE B O 1
ATOM 6911 N N . ALA B 1 274 ? -14.047 20.922 12.695 1 98 274 ALA B N 1
ATOM 6912 C CA . ALA B 1 274 ? -14.727 19.703 12.266 1 98 274 ALA B CA 1
ATOM 6913 C C . ALA B 1 274 ? -13.773 18.516 12.273 1 98 274 ALA B C 1
ATOM 6915 O O . ALA B 1 274 ? -14.18 17.391 12.594 1 98 274 ALA B O 1
ATOM 6916 N N . ALA B 1 275 ? -12.555 18.75 11.891 1 97.38 275 ALA B N 1
ATOM 6917 C CA . ALA B 1 275 ? -11.547 17.703 11.859 1 97.38 275 ALA B CA 1
ATOM 6918 C C . ALA B 1 275 ? -11.117 17.312 13.273 1 97.38 275 ALA B C 1
ATOM 6920 O O . ALA B 1 275 ? -10.852 16.141 13.547 1 97.38 275 ALA B O 1
ATOM 6921 N N . ASP B 1 276 ? -11.016 18.266 14.188 1 97.31 276 ASP B N 1
ATOM 6922 C CA . ASP B 1 276 ? -10.672 18.047 15.594 1 97.31 276 ASP B CA 1
ATOM 6923 C C . ASP B 1 276 ? -11.461 19 16.5 1 97.31 276 ASP B C 1
ATOM 6925 O O . ASP B 1 276 ? -11.016 20.109 16.781 1 97.31 276 ASP B O 1
ATOM 6929 N N . PRO B 1 277 ? -12.484 18.578 16.984 1 97.19 277 PRO B N 1
ATOM 6930 C CA . PRO B 1 277 ? -13.359 19.438 17.781 1 97.19 277 PRO B CA 1
ATOM 6931 C C . PRO B 1 277 ? -12.688 19.953 19.047 1 97.19 277 PRO B C 1
ATOM 6933 O O . PRO B 1 277 ? -13.148 20.922 19.656 1 97.19 277 PRO B O 1
ATOM 6936 N N . LYS B 1 278 ? -11.594 19.391 19.484 1 96.56 278 LYS B N 1
ATOM 6937 C CA . LYS B 1 278 ? -10.914 19.797 20.719 1 96.56 278 LYS B CA 1
ATOM 6938 C C . LYS B 1 278 ? -9.727 20.719 20.422 1 96.56 278 LYS B C 1
ATOM 6940 O O . LYS B 1 278 ? -8.906 20.984 21.297 1 96.56 278 LYS B O 1
ATOM 6945 N N . PHE B 1 279 ? -9.719 21.234 19.266 1 96 279 PHE B N 1
ATOM 6946 C CA . PHE B 1 279 ? -8.633 22.109 18.844 1 96 279 PHE B CA 1
ATOM 6947 C C . PHE B 1 279 ? -8.836 23.516 19.391 1 96 279 PHE B C 1
ATOM 6949 O O . PHE B 1 279 ? -9.367 24.375 18.688 1 96 279 PHE B O 1
ATOM 6956 N N . ALA B 1 280 ? -8.297 23.812 20.531 1 95.12 280 ALA B N 1
ATOM 6957 C CA . ALA B 1 280 ? -8.531 25.047 21.25 1 95.12 280 ALA B CA 1
ATOM 6958 C C . ALA B 1 280 ? -8.078 26.25 20.438 1 95.12 280 ALA B C 1
ATOM 6960 O O . ALA B 1 280 ? -8.766 27.281 20.375 1 95.12 280 ALA B O 1
ATOM 6961 N N . GLU B 1 281 ? -6.973 26.172 19.828 1 94.81 281 GLU B N 1
ATOM 6962 C CA . GLU B 1 281 ? -6.422 27.281 19.047 1 94.81 281 GLU B CA 1
ATOM 6963 C C . GLU B 1 281 ? -7.336 27.641 17.875 1 94.81 281 GLU B C 1
ATOM 6965 O O . GLU B 1 281 ? -7.484 28.812 17.547 1 94.81 281 GLU B O 1
ATOM 6970 N N . ALA B 1 282 ? -7.906 26.641 17.234 1 97 282 ALA B N 1
ATOM 6971 C CA . ALA B 1 282 ? -8.82 26.906 16.125 1 97 282 ALA B CA 1
ATOM 6972 C C . ALA B 1 282 ? -10.055 27.672 16.594 1 97 282 ALA B C 1
ATOM 6974 O O . ALA B 1 282 ? -10.555 28.547 15.906 1 97 282 ALA B O 1
ATOM 6975 N N . HIS B 1 283 ? -10.539 27.281 17.766 1 96.31 283 HIS B N 1
ATOM 6976 C CA . HIS B 1 283 ? -11.664 28.016 18.344 1 96.31 283 HIS B CA 1
ATOM 6977 C C . HIS B 1 283 ? -11.289 29.469 18.609 1 96.31 283 HIS B C 1
ATOM 6979 O O . HIS B 1 283 ? -12.078 30.375 18.359 1 96.31 283 HIS B O 1
ATOM 6985 N N . PHE B 1 284 ? -10.141 29.688 19.172 1 94.88 284 PHE B N 1
ATOM 6986 C CA . PHE B 1 284 ? -9.664 31.047 19.453 1 94.88 284 PHE B CA 1
ATOM 6987 C C . PHE B 1 284 ? -9.578 31.859 18.172 1 94.88 284 PHE B C 1
ATOM 6989 O O . PHE B 1 284 ? -10.078 33 18.109 1 94.88 284 PHE B O 1
ATOM 6996 N N . ASN B 1 285 ? -8.969 31.297 17.203 1 96.44 285 ASN B N 1
ATOM 6997 C CA . ASN B 1 285 ? -8.797 31.984 15.93 1 96.44 285 ASN B CA 1
ATOM 6998 C C . ASN B 1 285 ? -10.141 32.281 15.258 1 96.44 285 ASN B C 1
ATOM 7000 O O . ASN B 1 285 ? -10.312 33.281 14.602 1 96.44 285 ASN B O 1
ATOM 7004 N N . LEU B 1 286 ? -11.062 31.312 15.391 1 97.06 286 LEU B N 1
ATOM 7005 C CA . LEU B 1 286 ? -12.414 31.516 14.891 1 97.06 286 LEU B CA 1
ATOM 7006 C C . LEU B 1 286 ? -13.062 32.719 15.562 1 97.06 286 LEU B C 1
ATOM 7008 O O . LEU B 1 286 ? -13.727 33.531 14.898 1 97.06 286 LEU B O 1
ATOM 7012 N N . GLY B 1 287 ? -12.867 32.812 16.875 1 95.88 287 GLY B N 1
ATOM 7013 C CA . GLY B 1 287 ? -13.359 33.969 17.594 1 95.88 287 GLY B CA 1
ATOM 7014 C C . GLY B 1 287 ? -12.797 35.281 17.062 1 95.88 287 GLY B C 1
ATOM 7015 O O . GLY B 1 287 ? -13.531 36.25 16.906 1 95.88 287 GLY B O 1
ATOM 7016 N N . LEU B 1 288 ? -11.508 35.25 16.859 1 94.19 288 LEU B N 1
ATOM 7017 C CA . LEU B 1 288 ? -10.875 36.438 16.312 1 94.19 288 LEU B CA 1
ATOM 7018 C C . LEU B 1 288 ? -11.469 36.812 14.953 1 94.19 288 LEU B C 1
ATOM 7020 O O . LEU B 1 288 ? -11.703 38 14.664 1 94.19 288 LEU B O 1
ATOM 7024 N N . ALA B 1 289 ? -11.672 35.875 14.117 1 96.06 289 ALA B N 1
ATOM 7025 C CA . ALA B 1 289 ? -12.234 36.094 12.789 1 96.06 289 ALA B CA 1
ATOM 7026 C C . ALA B 1 289 ? -13.648 36.656 12.883 1 96.06 289 ALA B C 1
ATOM 7028 O O . ALA B 1 289 ? -14 37.594 12.172 1 96.06 289 ALA B O 1
ATOM 7029 N N . TYR B 1 290 ? -14.477 36.062 13.734 1 96.38 290 TYR B N 1
ATOM 7030 C CA . TYR B 1 290 ? -15.836 36.562 13.945 1 96.38 290 TYR B CA 1
ATOM 7031 C C . TYR B 1 290 ? -15.805 38 14.469 1 96.38 290 TYR B C 1
ATOM 7033 O O . TYR B 1 290 ? -16.641 38.844 14.094 1 96.38 290 TYR B O 1
ATOM 7041 N N . TYR B 1 291 ? -14.852 38.281 15.359 1 93.12 291 TYR B N 1
ATOM 7042 C CA . TYR B 1 291 ? -14.703 39.625 15.891 1 93.12 291 TYR B CA 1
ATOM 7043 C C . TYR B 1 291 ? -14.438 40.625 14.766 1 93.12 291 TYR B C 1
ATOM 7045 O O . TYR B 1 291 ? -15.031 41.719 14.727 1 93.12 291 TYR B O 1
ATOM 7053 N N . GLN B 1 292 ? -13.594 40.25 13.906 1 93.06 292 GLN B N 1
ATOM 7054 C CA . GLN B 1 292 ? -13.258 41.125 12.773 1 93.06 292 GLN B CA 1
ATOM 7055 C C . GLN B 1 292 ? -14.461 41.312 11.859 1 93.06 292 GLN B C 1
ATOM 7057 O O . GLN B 1 292 ? -14.602 42.375 11.234 1 93.06 292 GLN B O 1
ATOM 7062 N N . LEU B 1 293 ? -15.312 40.344 11.812 1 94.88 293 LEU B N 1
ATOM 7063 C CA . LEU B 1 293 ? -16.5 40.438 10.969 1 94.88 293 LEU B CA 1
ATOM 7064 C C . LEU B 1 293 ? -17.625 41.188 11.688 1 94.88 293 LEU B C 1
ATOM 7066 O O . LEU B 1 293 ? -18.688 41.438 11.102 1 94.88 293 LEU B O 1
ATOM 7070 N N . GLY B 1 294 ? -17.406 41.469 12.984 1 92.44 294 GLY B N 1
ATOM 7071 C CA . GLY B 1 294 ? -18.391 42.188 13.766 1 92.44 294 GLY B CA 1
ATOM 7072 C C . GLY B 1 294 ? -19.453 41.312 14.367 1 92.44 294 GLY B C 1
ATOM 7073 O O . GLY B 1 294 ? -20.453 41.781 14.906 1 92.44 294 GLY B O 1
ATOM 7074 N N . ASP B 1 295 ? -19.234 40.062 14.125 1 95.19 295 ASP B N 1
ATOM 7075 C CA . ASP B 1 295 ? -20.156 39.094 14.742 1 95.19 295 ASP B CA 1
ATOM 7076 C C . ASP B 1 295 ? -19.734 38.781 16.172 1 95.19 295 ASP B C 1
ATOM 7078 O O . ASP B 1 295 ? -19.203 37.688 16.438 1 95.19 295 ASP B O 1
ATOM 7082 N N . PHE B 1 296 ? -20.062 39.562 17.109 1 93.75 296 PHE B N 1
ATOM 7083 C CA . PHE B 1 296 ? -19.547 39.531 18.469 1 93.75 296 PHE B CA 1
ATOM 7084 C C . PHE B 1 296 ? -20.172 38.375 19.25 1 93.75 296 PHE B C 1
ATOM 7086 O O . PHE B 1 296 ? -19.531 37.812 20.125 1 93.75 296 PHE B O 1
ATOM 7093 N N . ALA B 1 297 ? -21.391 38.031 18.891 1 93.88 297 ALA B N 1
ATOM 7094 C CA . ALA B 1 297 ? -22.047 36.938 19.594 1 93.88 297 ALA B CA 1
ATOM 7095 C C . ALA B 1 297 ? -21.328 35.625 19.328 1 93.88 297 ALA B C 1
ATOM 7097 O O . ALA B 1 297 ? -21.016 34.875 20.266 1 93.88 297 ALA B O 1
ATOM 7098 N N . ARG B 1 298 ? -21.047 35.312 18.047 1 96.81 298 ARG B N 1
ATOM 7099 C CA . ARG B 1 298 ? -20.359 34.094 17.719 1 96.81 298 ARG B CA 1
ATOM 7100 C C . ARG B 1 298 ? -18.906 34.125 18.172 1 96.81 298 ARG B C 1
ATOM 7102 O O . ARG B 1 298 ? -18.344 33.094 18.562 1 96.81 298 ARG B O 1
ATOM 7109 N N . ALA B 1 299 ? -18.328 35.25 18.141 1 96.44 299 ALA B N 1
ATOM 7110 C CA . ALA B 1 299 ? -16.969 35.406 18.656 1 96.44 299 ALA B CA 1
ATOM 7111 C C . ALA B 1 299 ? -16.891 35.031 20.125 1 96.44 299 ALA B C 1
ATOM 7113 O O . ALA B 1 299 ? -15.969 34.312 20.547 1 96.44 299 ALA B O 1
ATOM 7114 N N . THR B 1 300 ? -17.859 35.531 20.875 1 95.19 300 THR B N 1
ATOM 7115 C CA . THR B 1 300 ? -17.891 35.25 22.312 1 95.19 300 THR B CA 1
ATOM 7116 C C . THR B 1 300 ? -17.984 33.75 22.562 1 95.19 300 THR B C 1
ATOM 7118 O O . THR B 1 300 ? -17.234 33.188 23.375 1 95.19 300 THR B O 1
ATOM 7121 N N . LYS B 1 301 ? -18.859 33.156 21.812 1 96.12 301 LYS B N 1
ATOM 7122 C CA . LYS B 1 301 ? -19.031 31.719 21.969 1 96.12 301 LYS B CA 1
ATOM 7123 C C . LYS B 1 301 ? -17.75 30.969 21.625 1 96.12 301 LYS B C 1
ATOM 7125 O O . LYS B 1 301 ? -17.391 30 22.297 1 96.12 301 LYS B O 1
ATOM 7130 N N . ALA B 1 302 ? -17.109 31.359 20.609 1 96.81 302 ALA B N 1
ATOM 7131 C CA . ALA B 1 302 ? -15.867 30.719 20.188 1 96.81 302 ALA B CA 1
ATOM 7132 C C . ALA B 1 302 ? -14.766 30.875 21.234 1 96.81 302 ALA B C 1
ATOM 7134 O O . ALA B 1 302 ? -14.055 29.922 21.547 1 96.81 302 ALA B O 1
ATOM 7135 N N . PHE B 1 303 ? -14.602 32.031 21.766 1 94.44 303 PHE B N 1
ATOM 7136 C CA . PHE B 1 303 ? -13.602 32.281 22.797 1 94.44 303 PHE B CA 1
ATOM 7137 C C . PHE B 1 303 ? -13.914 31.469 24.062 1 94.44 303 PHE B C 1
ATOM 7139 O O . PHE B 1 303 ? -13.008 30.938 24.703 1 94.44 303 PHE B O 1
ATOM 7146 N N . GLU B 1 304 ? -15.188 31.438 24.391 1 95.25 304 GLU B N 1
ATOM 7147 C CA . GLU B 1 304 ? -15.586 30.656 25.562 1 95.25 304 GLU B CA 1
ATOM 7148 C C . GLU B 1 304 ? -15.203 29.188 25.391 1 95.25 304 GLU B C 1
ATOM 7150 O O . GLU B 1 304 ? -14.711 28.562 26.328 1 95.25 304 GLU B O 1
ATOM 7155 N N . ARG B 1 305 ? -15.438 28.75 24.234 1 95.81 305 ARG B N 1
ATOM 7156 C CA . ARG B 1 305 ? -15.086 27.359 23.984 1 95.81 305 ARG B CA 1
ATOM 7157 C C . ARG B 1 305 ? -13.57 27.156 24.031 1 95.81 305 ARG B C 1
ATOM 7159 O O . ARG B 1 305 ? -13.086 26.141 24.531 1 95.81 305 ARG B O 1
ATOM 7166 N N . ALA B 1 306 ? -12.812 28.031 23.547 1 94.94 306 ALA B N 1
ATOM 7167 C CA . ALA B 1 306 ? -11.352 27.938 23.516 1 94.94 306 ALA B CA 1
ATOM 7168 C C . ALA B 1 306 ? -10.781 27.844 24.922 1 94.94 306 ALA B C 1
ATOM 7170 O O . ALA B 1 306 ? -9.875 27.047 25.172 1 94.94 306 ALA B O 1
ATOM 7171 N N . VAL B 1 307 ? -11.281 28.641 25.828 1 92.56 307 VAL B N 1
ATOM 7172 C CA . VAL B 1 307 ? -10.719 28.703 27.172 1 92.56 307 VAL B CA 1
ATOM 7173 C C . VAL B 1 307 ? -11.109 27.438 27.953 1 92.56 307 VAL B C 1
ATOM 7175 O O . VAL B 1 307 ? -10.383 27 28.844 1 92.56 307 VAL B O 1
ATOM 7178 N N . VAL B 1 308 ? -12.281 26.875 27.625 1 94.06 308 VAL B N 1
ATOM 7179 C CA . VAL B 1 308 ? -12.695 25.625 28.25 1 94.06 308 VAL B CA 1
ATOM 7180 C C . VAL B 1 308 ? -11.758 24.5 27.812 1 94.06 308 VAL B C 1
ATOM 7182 O O . VAL B 1 308 ? -11.375 23.656 28.641 1 94.06 308 VAL B O 1
ATOM 7185 N N . LEU B 1 309 ? -11.445 24.516 26.578 1 93.44 309 LEU B N 1
ATOM 7186 C CA . LEU B 1 309 ? -10.641 23.438 26 1 93.44 309 LEU B CA 1
ATOM 7187 C C . LEU B 1 309 ? -9.18 23.562 26.438 1 93.44 309 LEU B C 1
ATOM 7189 O O . LEU B 1 309 ? -8.492 22.547 26.594 1 93.44 309 LEU B O 1
ATOM 7193 N N . GLU B 1 310 ? -8.648 24.719 26.609 1 90.94 310 GLU B N 1
ATOM 7194 C CA . GLU B 1 310 ? -7.277 24.953 27.062 1 90.94 310 GLU B CA 1
ATOM 7195 C C . GLU B 1 310 ? -7.223 26.016 28.141 1 90.94 310 GLU B C 1
ATOM 7197 O O . GLU B 1 310 ? -6.867 27.172 27.875 1 90.94 310 GLU B O 1
ATOM 7202 N N . PRO B 1 311 ? -7.332 25.641 29.312 1 85.44 311 PRO B N 1
ATOM 7203 C CA . PRO B 1 311 ? -7.418 26.609 30.406 1 85.44 311 PRO B CA 1
ATOM 7204 C C . PRO B 1 311 ? -6.055 27.172 30.812 1 85.44 311 PRO B C 1
ATOM 7206 O O . PRO B 1 311 ? -5.973 28.25 31.406 1 85.44 311 PRO B O 1
ATOM 7209 N N . GLN B 1 312 ? -4.973 26.547 30.594 1 82.12 312 GLN B N 1
ATOM 7210 C CA . GLN B 1 312 ? -3.658 26.938 31.094 1 82.12 312 GLN B CA 1
ATOM 7211 C C . GLN B 1 312 ? -3.117 28.141 30.312 1 82.12 312 GLN B C 1
ATOM 7213 O O . GLN B 1 312 ? -2.506 29.047 30.891 1 82.12 312 GLN B O 1
ATOM 7218 N N . ARG B 1 313 ? -3.268 28.312 29.047 1 79.44 313 ARG B N 1
ATOM 7219 C CA . ARG B 1 313 ? -2.771 29.406 28.234 1 79.44 313 ARG B CA 1
ATOM 7220 C C . ARG B 1 313 ? -3.922 30.266 27.703 1 79.44 313 ARG B C 1
ATOM 7222 O O . ARG B 1 313 ? -4.043 30.469 26.5 1 79.44 313 ARG B O 1
ATOM 7229 N N . SER B 1 314 ? -4.578 30.875 28.891 1 86.06 314 SER B N 1
ATOM 7230 C CA . SER B 1 314 ? -5.855 31.422 28.453 1 86.06 314 SER B CA 1
ATOM 7231 C C . SER B 1 314 ? -5.949 32.906 28.75 1 86.06 314 SER B C 1
ATOM 7233 O O . SER B 1 314 ? -7.035 33.5 28.719 1 86.06 314 SER B O 1
ATOM 7235 N N . SER B 1 315 ? -4.801 33.594 29.047 1 89 315 SER B N 1
ATOM 7236 C CA . SER B 1 315 ? -4.844 35.031 29.344 1 89 315 SER B CA 1
ATOM 7237 C C . SER B 1 315 ? -5.355 35.812 28.141 1 89 315 SER B C 1
ATOM 7239 O O . SER B 1 315 ? -6.195 36.719 28.297 1 89 315 SER B O 1
ATOM 7241 N N . GLY B 1 316 ? -4.887 35.438 26.953 1 87.62 316 GLY B N 1
ATOM 7242 C CA . GLY B 1 316 ? -5.301 36.094 25.734 1 87.62 316 GLY B CA 1
ATOM 7243 C C . GLY B 1 316 ? -6.789 35.969 25.453 1 87.62 316 GLY B C 1
ATOM 7244 O O . GLY B 1 316 ? -7.492 36.969 25.344 1 87.62 316 GLY B O 1
ATOM 7245 N N . PRO B 1 317 ? -7.223 34.812 25.469 1 90 317 PRO B N 1
ATOM 7246 C CA . PRO B 1 317 ? -8.648 34.594 25.219 1 90 317 PRO B CA 1
ATOM 7247 C C . PRO B 1 317 ? -9.547 35.281 26.234 1 90 317 PRO B C 1
ATOM 7249 O O . PRO B 1 317 ? -10.586 35.844 25.875 1 90 317 PRO B O 1
ATOM 7252 N N . TYR B 1 318 ? -9.18 35.25 27.453 1 92.69 318 TYR B N 1
ATOM 7253 C CA . TYR B 1 318 ? -9.984 35.938 28.469 1 92.69 318 TYR B CA 1
ATOM 7254 C C . TYR B 1 318 ? -9.969 37.438 28.281 1 92.69 318 TYR B C 1
ATOM 7256 O O . TYR B 1 318 ? -10.961 38.125 28.562 1 92.69 318 TYR B O 1
ATOM 7264 N N . THR B 1 319 ? -8.844 37.938 27.922 1 92.81 319 THR B N 1
ATOM 7265 C CA . THR B 1 319 ? -8.797 39.375 27.594 1 92.81 319 THR B CA 1
ATOM 7266 C C . THR B 1 319 ? -9.789 39.719 26.484 1 92.81 319 THR B C 1
ATOM 7268 O O . THR B 1 319 ? -10.539 40.688 26.594 1 92.81 319 THR B O 1
ATOM 7271 N N . GLN B 1 320 ? -9.812 38.906 25.484 1 92.62 320 GLN B N 1
ATOM 7272 C CA . GLN B 1 320 ? -10.727 39.156 24.359 1 92.62 320 GLN B CA 1
ATOM 7273 C C . GLN B 1 320 ? -12.18 39 24.812 1 92.62 320 GLN B C 1
ATOM 7275 O O . GLN B 1 320 ? -13.047 39.781 24.391 1 92.62 320 GLN B O 1
ATOM 7280 N N . LEU B 1 321 ? -12.414 38.062 25.641 1 93.62 321 LEU B N 1
ATOM 7281 C CA . LEU B 1 321 ? -13.75 37.875 26.188 1 93.62 321 LEU B CA 1
ATOM 7282 C C . LEU B 1 321 ? -14.188 39.125 26.984 1 93.62 321 LEU B C 1
ATOM 7284 O O . LEU B 1 321 ? -15.336 39.562 26.875 1 93.62 321 LEU B O 1
ATOM 7288 N N . GLY B 1 322 ? -13.266 39.594 27.766 1 95.62 322 GLY B N 1
ATOM 7289 C CA . GLY B 1 322 ? -13.555 40.812 28.516 1 95.62 322 GLY B CA 1
ATOM 7290 C C . GLY B 1 322 ? -14 41.969 27.641 1 95.62 322 GLY B C 1
ATOM 7291 O O . GLY B 1 322 ? -15 42.625 27.938 1 95.62 322 GLY B O 1
ATOM 7292 N N . HIS B 1 323 ? -13.258 42.188 26.609 1 94 323 HIS B N 1
ATOM 7293 C CA . HIS B 1 323 ? -13.602 43.25 25.656 1 94 323 HIS B CA 1
ATOM 7294 C C . HIS B 1 323 ? -14.969 43 25.047 1 94 323 HIS B C 1
ATOM 7296 O O . HIS B 1 323 ? -15.766 43.938 24.906 1 94 323 HIS B O 1
ATOM 7302 N N . LEU B 1 324 ? -15.219 41.844 24.719 1 93.56 324 LEU B N 1
ATOM 7303 C CA . LEU B 1 324 ? -16.484 41.5 24.062 1 93.56 324 LEU B CA 1
ATOM 7304 C C . LEU B 1 324 ? -17.656 41.656 25.047 1 93.56 324 LEU B C 1
ATOM 7306 O O . LEU B 1 324 ? -18.719 42.125 24.656 1 93.56 324 LEU B O 1
ATOM 7310 N N . TYR B 1 325 ? -17.422 41.281 26.234 1 94.62 325 TYR B N 1
ATOM 7311 C CA . TYR B 1 325 ? -18.469 41.438 27.25 1 94.62 325 TYR B CA 1
ATOM 7312 C C . TYR B 1 325 ? -18.781 42.906 27.469 1 94.62 325 TYR B C 1
ATOM 7314 O O . TYR B 1 325 ? -19.953 43.281 27.594 1 94.62 325 TYR B O 1
ATOM 7322 N N . LEU B 1 326 ? -17.797 43.75 27.5 1 93.88 326 LEU B N 1
ATOM 7323 C CA . LEU B 1 326 ? -18.016 45.188 27.641 1 93.88 326 LEU B CA 1
ATOM 7324 C C . LEU B 1 326 ? -18.828 45.719 26.484 1 93.88 326 LEU B C 1
ATOM 7326 O O . LEU B 1 326 ? -19.75 46.5 26.688 1 93.88 326 LEU B O 1
ATOM 7330 N N . THR B 1 327 ? -18.422 45.25 25.312 1 91 327 THR B N 1
ATOM 7331 C CA . THR B 1 327 ? -19.109 45.688 24.109 1 91 327 THR B CA 1
ATOM 7332 C C . THR B 1 327 ? -20.578 45.219 24.141 1 91 327 THR B C 1
ATOM 7334 O O . THR B 1 327 ? -21.453 45.938 23.625 1 91 327 THR B O 1
ATOM 7337 N N . GLN B 1 328 ? -20.844 44.219 24.797 1 92.19 328 GLN B N 1
ATOM 7338 C CA . GLN B 1 328 ? -22.188 43.656 24.859 1 92.19 328 GLN B CA 1
ATOM 7339 C C . GLN B 1 328 ? -22.953 44.188 26.078 1 92.19 328 GLN B C 1
ATOM 7341 O O . GLN B 1 328 ? -24.094 43.812 26.312 1 92.19 328 GLN B O 1
ATOM 7346 N N . GLY B 1 329 ? -22.281 44.938 26.891 1 92.5 329 GLY B N 1
ATOM 7347 C CA . GLY B 1 329 ? -22.906 45.5 28.078 1 92.5 329 GLY B CA 1
ATOM 7348 C C . GLY B 1 329 ? -22.891 44.594 29.281 1 92.5 329 GLY B C 1
ATOM 7349 O O . GLY B 1 329 ? -23.5 44.875 30.297 1 92.5 329 GLY B O 1
ATOM 7350 N N . LYS B 1 330 ? -22.219 43.531 29.109 1 94.56 330 LYS B N 1
ATOM 7351 C CA . LYS B 1 330 ? -22.078 42.562 30.203 1 94.56 330 LYS B CA 1
ATOM 7352 C C . LYS B 1 330 ? -20.938 42.938 31.125 1 94.56 330 LYS B C 1
ATOM 7354 O O . LYS B 1 330 ? -19.922 42.25 31.188 1 94.56 330 LYS B O 1
ATOM 7359 N N . LYS B 1 331 ? -21.141 43.906 31.906 1 96.12 331 LYS B N 1
ATOM 7360 C CA . LYS B 1 331 ? -20.094 44.594 32.656 1 96.12 331 LYS B CA 1
ATOM 7361 C C . LYS B 1 331 ? -19.531 43.688 33.75 1 96.12 331 LYS B C 1
ATOM 7363 O O . LYS B 1 331 ? -18.312 43.656 33.938 1 96.12 331 LYS B O 1
ATOM 7368 N N . LYS B 1 332 ? -20.359 42.969 34.375 1 96.94 332 LYS B N 1
ATOM 7369 C CA . LYS B 1 332 ? -19.891 42.094 35.469 1 96.94 332 LYS B CA 1
ATOM 7370 C C . LYS B 1 332 ? -19.078 40.938 34.938 1 96.94 332 LYS B C 1
ATOM 7372 O O . LYS B 1 332 ? -18.047 40.562 35.5 1 96.94 332 LYS B O 1
ATOM 7377 N N . GLN B 1 333 ? -19.578 40.406 33.875 1 96.5 333 GLN B N 1
ATOM 7378 C CA . GLN B 1 333 ? -18.844 39.344 33.25 1 96.5 333 GLN B CA 1
ATOM 7379 C C . GLN B 1 333 ? -17.5 39.812 32.719 1 96.5 333 GLN B C 1
ATOM 7381 O O . GLN B 1 333 ? -16.5 39.094 32.75 1 96.5 333 GLN B O 1
ATOM 7386 N N . ALA B 1 334 ? -17.469 41.031 32.25 1 97.44 334 ALA B N 1
ATOM 7387 C CA . ALA B 1 334 ? -16.219 41.594 31.781 1 97.44 334 ALA B CA 1
ATOM 7388 C C . ALA B 1 334 ? -15.203 41.719 32.906 1 97.44 334 ALA B C 1
ATOM 7390 O O . ALA B 1 334 ? -14.023 41.406 32.719 1 97.44 334 ALA B O 1
ATOM 7391 N N . VAL B 1 335 ? -15.703 42.156 34.031 1 97.5 335 VAL B N 1
ATOM 7392 C CA . VAL B 1 335 ? -14.828 42.25 35.188 1 97.5 335 VAL B CA 1
ATOM 7393 C C . VAL B 1 335 ? -14.211 40.906 35.5 1 97.5 335 VAL B C 1
ATOM 7395 O O . VAL B 1 335 ? -12.992 40.781 35.688 1 97.5 335 VAL B O 1
ATOM 7398 N N . GLU B 1 336 ? -15.023 39.938 35.531 1 97.19 336 GLU B N 1
ATOM 7399 C CA . GLU B 1 336 ? -14.539 38.594 35.875 1 97.19 336 GLU B CA 1
ATOM 7400 C C . GLU B 1 336 ? -13.562 38.094 34.812 1 97.19 336 GLU B C 1
ATOM 7402 O O . GLU B 1 336 ? -12.562 37.438 35.156 1 97.19 336 GLU B O 1
ATOM 7407 N N . ALA B 1 337 ? -13.875 38.281 33.625 1 96.69 337 ALA B N 1
ATOM 7408 C CA . ALA B 1 337 ? -13.008 37.844 32.531 1 96.69 337 ALA B CA 1
ATOM 7409 C C . ALA B 1 337 ? -11.633 38.5 32.594 1 96.69 337 ALA B C 1
ATOM 7411 O O . ALA B 1 337 ? -10.609 37.812 32.469 1 96.69 337 ALA B O 1
ATOM 7412 N N . PHE B 1 338 ? -11.609 39.781 32.812 1 96.56 338 PHE B N 1
ATOM 7413 C CA . PHE B 1 338 ? -10.336 40.5 32.875 1 96.56 338 PHE B CA 1
ATOM 7414 C C . PHE B 1 338 ? -9.555 40.062 34.125 1 96.56 338 PHE B C 1
ATOM 7416 O O . PHE B 1 338 ? -8.328 39.938 34.062 1 96.56 338 PHE B O 1
ATOM 7423 N N . LYS B 1 339 ? -10.25 39.844 35.188 1 96 339 LYS B N 1
ATOM 7424 C CA . LYS B 1 339 ? -9.578 39.344 36.375 1 96 339 LYS B CA 1
ATOM 7425 C C . LYS B 1 339 ? -8.922 38 36.125 1 96 339 LYS B C 1
ATOM 7427 O O . LYS B 1 339 ? -7.773 37.75 36.5 1 96 339 LYS B O 1
ATOM 7432 N N . THR B 1 340 ? -9.68 37.219 35.5 1 95.19 340 THR B N 1
ATOM 7433 C CA . THR B 1 340 ? -9.148 35.906 35.156 1 95.19 340 THR B CA 1
ATOM 7434 C C . THR B 1 340 ? -7.953 36.031 34.219 1 95.19 340 THR B C 1
ATOM 7436 O O . THR B 1 340 ? -6.961 35.312 34.344 1 95.19 340 THR B O 1
ATOM 7439 N N . ALA B 1 341 ? -8.039 36.875 33.25 1 94.44 341 ALA B N 1
ATOM 7440 C CA . ALA B 1 341 ? -6.938 37.125 32.344 1 94.44 341 ALA B CA 1
ATOM 7441 C C . ALA B 1 341 ? -5.668 37.531 33.062 1 94.44 341 ALA B C 1
ATOM 7443 O O . ALA B 1 341 ? -4.574 37.062 32.75 1 94.44 341 ALA B O 1
ATOM 7444 N N . ILE B 1 342 ? -5.805 38.375 34 1 93.62 342 ILE B N 1
ATOM 7445 C CA . ILE B 1 342 ? -4.676 38.875 34.781 1 93.62 342 ILE B CA 1
ATOM 7446 C C . ILE B 1 342 ? -4.09 37.719 35.594 1 93.62 342 ILE B C 1
ATOM 7448 O O . ILE B 1 342 ? -2.869 37.562 35.656 1 93.62 342 ILE B O 1
ATOM 7452 N N . ALA B 1 343 ? -4.938 36.938 36.219 1 92.06 343 ALA B N 1
ATOM 7453 C CA . ALA B 1 343 ? -4.492 35.812 37 1 92.06 343 ALA B CA 1
ATOM 7454 C C . ALA B 1 343 ? -3.74 34.781 36.156 1 92.06 343 ALA B C 1
ATOM 7456 O O . ALA B 1 343 ? -2.699 34.281 36.562 1 92.06 343 ALA B O 1
ATOM 7457 N N . LYS B 1 344 ? -4.289 34.562 35 1 91.38 344 LYS B N 1
ATOM 7458 C CA . LYS B 1 344 ? -3.699 33.562 34.094 1 91.38 344 LYS B CA 1
ATOM 7459 C C . LYS B 1 344 ? -2.406 34.094 33.5 1 91.38 344 LYS B C 1
ATOM 7461 O O . LYS B 1 344 ? -1.526 33.312 33.125 1 91.38 344 LYS B O 1
ATOM 7466 N N . SER B 1 345 ? -2.287 35.375 33.25 1 89.25 345 SER B N 1
ATOM 7467 C CA . SER B 1 345 ? -1.076 35.938 32.688 1 89.25 345 SER B CA 1
ATOM 7468 C C . SER B 1 345 ? 0.131 35.688 33.594 1 89.25 345 SER B C 1
ATOM 7470 O O . SER B 1 345 ? 1.262 35.625 33.094 1 89.25 345 SER B O 1
ATOM 7472 N N . ALA B 1 346 ? -0.097 35.594 34.781 1 82.19 346 ALA B N 1
ATOM 7473 C CA . ALA B 1 346 ? 0.967 35.25 35.719 1 82.19 346 ALA B CA 1
ATOM 7474 C C . ALA B 1 346 ? 1.456 33.812 35.5 1 82.19 346 ALA B C 1
ATOM 7476 O O . ALA B 1 346 ? 2.641 33.531 35.688 1 82.19 346 ALA B O 1
ATOM 7477 N N . GLU B 1 347 ? 0.546 33.062 35.094 1 82.94 347 GLU B N 1
ATOM 7478 C CA . GLU B 1 347 ? 0.857 31.641 34.875 1 82.94 347 GLU B CA 1
ATOM 7479 C C . GLU B 1 347 ? 1.549 31.453 33.531 1 82.94 347 GLU B C 1
ATOM 7481 O O . GLU B 1 347 ? 2.49 30.656 33.406 1 82.94 347 GLU B O 1
ATOM 7486 N N . ASP B 1 348 ? 1.046 32.219 32.562 1 79.06 348 ASP B N 1
ATOM 7487 C CA . ASP B 1 348 ? 1.566 31.969 31.234 1 79.06 348 ASP B CA 1
ATOM 7488 C C . ASP B 1 348 ? 2.744 32.875 30.922 1 79.06 348 ASP B C 1
ATOM 7490 O O . ASP B 1 348 ? 3.412 32.719 29.906 1 79.06 348 ASP B O 1
ATOM 7494 N N . GLY B 1 349 ? 3.049 33.781 31.828 1 78.56 349 GLY B N 1
ATOM 7495 C CA . GLY B 1 349 ? 4.199 34.656 31.672 1 78.56 349 GLY B CA 1
ATOM 7496 C C . GLY B 1 349 ? 3.977 35.75 30.641 1 78.56 349 GLY B C 1
ATOM 7497 O O . GLY B 1 349 ? 4.934 36.312 30.125 1 78.56 349 GLY B O 1
ATOM 7498 N N . LYS B 1 350 ? 2.766 36 30.25 1 81.31 350 LYS B N 1
ATOM 7499 C CA . LYS B 1 350 ? 2.436 37 29.25 1 81.31 350 LYS B CA 1
ATOM 7500 C C . LYS B 1 350 ? 1.685 38.188 29.875 1 81.31 350 LYS B C 1
ATOM 7502 O O . LYS B 1 350 ? 0.563 38.5 29.469 1 81.31 350 LYS B O 1
ATOM 7507 N N . LYS B 1 351 ? 2.383 38.844 30.719 1 81.69 351 LYS B N 1
ATOM 7508 C CA . LYS B 1 351 ? 1.75 39.969 31.391 1 81.69 351 LYS B CA 1
ATOM 7509 C C . LYS B 1 351 ? 1.663 41.188 30.469 1 81.69 351 LYS B C 1
ATOM 7511 O O . LYS B 1 351 ? 2.637 41.531 29.781 1 81.69 351 LYS B O 1
ATOM 7516 N N . THR B 1 352 ? 0.425 41.594 30.328 1 84.44 352 THR B N 1
ATOM 7517 C CA . THR B 1 352 ? 0.213 42.812 29.531 1 84.44 352 THR B CA 1
ATOM 7518 C C . THR B 1 352 ? -0.667 43.781 30.266 1 84.44 352 THR B C 1
ATOM 7520 O O . THR B 1 352 ? -1.347 43.438 31.234 1 84.44 352 THR B O 1
ATOM 7523 N N . THR B 1 353 ? -0.562 45.031 29.891 1 93.12 353 THR B N 1
ATOM 7524 C CA . THR B 1 353 ? -1.36 46.062 30.516 1 93.12 353 THR B CA 1
ATOM 7525 C C . THR B 1 353 ? -2.803 46.031 30.016 1 93.12 353 THR B C 1
ATOM 7527 O O . THR B 1 353 ? -3.697 46.594 30.641 1 93.12 353 THR B O 1
ATOM 7530 N N . GLU B 1 354 ? -2.971 45.375 28.953 1 92.94 354 GLU B N 1
ATOM 7531 C CA . GLU B 1 354 ? -4.27 45.375 28.281 1 92.94 354 GLU B CA 1
ATOM 7532 C C . GLU B 1 354 ? -5.367 44.844 29.203 1 92.94 354 GLU B C 1
ATOM 7534 O O . GLU B 1 354 ? -6.449 45.438 29.281 1 92.94 354 GLU B O 1
ATOM 7539 N N . ALA B 1 355 ? -5.062 43.812 29.891 1 94.25 355 ALA B N 1
ATOM 7540 C CA . ALA B 1 355 ? -6.062 43.219 30.781 1 94.25 355 ALA B CA 1
ATOM 7541 C C . ALA B 1 355 ? -6.383 44.156 31.938 1 94.25 355 ALA B C 1
ATOM 7543 O O . ALA B 1 355 ? -7.535 44.25 32.375 1 94.25 355 ALA B O 1
ATOM 7544 N N . TYR B 1 356 ? -5.398 44.812 32.438 1 95.75 356 TYR B N 1
ATOM 7545 C CA . TYR B 1 356 ? -5.605 45.781 33.531 1 95.75 356 TYR B CA 1
ATOM 7546 C C . TYR B 1 356 ? -6.457 46.969 33.031 1 95.75 356 TYR B C 1
ATOM 7548 O O . TYR B 1 356 ? -7.375 47.375 33.75 1 95.75 356 TYR B O 1
ATOM 7556 N N . GLN B 1 357 ? -6.07 47.438 31.891 1 95.62 357 GLN B N 1
ATOM 7557 C CA . GLN B 1 357 ? -6.824 48.562 31.328 1 95.62 357 GLN B CA 1
ATOM 7558 C C . GLN B 1 357 ? -8.273 48.156 31.062 1 95.62 357 GLN B C 1
ATOM 7560 O O . GLN B 1 357 ? -9.188 48.938 31.312 1 95.62 357 GLN B O 1
ATOM 7565 N N . GLY B 1 358 ? -8.445 47.031 30.547 1 95.94 358 GLY B N 1
ATOM 7566 C CA . GLY B 1 358 ? -9.789 46.5 30.344 1 95.94 358 GLY B CA 1
ATOM 7567 C C . GLY B 1 358 ? -10.578 46.375 31.641 1 95.94 358 GLY B C 1
ATOM 7568 O O . GLY B 1 358 ? -11.758 46.75 31.688 1 95.94 358 GLY B O 1
ATOM 7569 N N . LEU B 1 359 ? -9.969 45.875 32.656 1 97 359 LEU B N 1
ATOM 7570 C CA . LEU B 1 359 ? -10.617 45.719 33.969 1 97 359 LEU B CA 1
ATOM 7571 C C . LEU B 1 359 ? -11.039 47.094 34.5 1 97 359 LEU B C 1
ATOM 7573 O O . LEU B 1 359 ? -12.141 47.25 35.031 1 97 359 LEU B O 1
ATOM 7577 N N . ALA B 1 360 ? -10.156 48.031 34.375 1 97.44 360 ALA B N 1
ATOM 7578 C CA . ALA B 1 360 ? -10.453 49.375 34.844 1 97.44 360 ALA B CA 1
ATOM 7579 C C . ALA B 1 360 ? -11.648 49.969 34.094 1 97.44 360 ALA B C 1
ATOM 7581 O O . ALA B 1 360 ? -12.516 50.594 34.688 1 97.44 360 ALA B O 1
ATOM 7582 N N . ARG B 1 361 ? -11.656 49.781 32.812 1 95.94 361 ARG B N 1
ATOM 7583 C CA . ARG B 1 361 ? -12.789 50.25 32.031 1 95.94 361 ARG B CA 1
ATOM 7584 C C . ARG B 1 361 ? -14.086 49.562 32.469 1 95.94 361 ARG B C 1
ATOM 7586 O O . ARG B 1 361 ? -15.141 50.219 32.531 1 95.94 361 ARG B O 1
ATOM 7593 N N . ALA B 1 362 ? -13.992 48.344 32.719 1 96.81 362 ALA B N 1
ATOM 7594 C CA . ALA B 1 362 ? -15.156 47.625 33.188 1 96.81 362 ALA B CA 1
ATOM 7595 C C . ALA B 1 362 ? -15.633 48.156 34.531 1 96.81 362 ALA B C 1
ATOM 7597 O O . ALA B 1 362 ? -16.828 48.344 34.75 1 96.81 362 ALA B O 1
ATOM 7598 N N . TRP B 1 363 ? -14.727 48.438 35.438 1 97.62 363 TRP B N 1
ATOM 7599 C CA . TRP B 1 363 ? -15.062 49.031 36.719 1 97.62 363 TRP B CA 1
ATOM 7600 C C . TRP B 1 363 ? -15.727 50.375 36.562 1 97.62 363 TRP B C 1
ATOM 7602 O O . TRP B 1 363 ? -16.734 50.688 37.219 1 97.62 363 TRP B O 1
ATOM 7612 N N . LEU B 1 364 ? -15.141 51.219 35.719 1 95.31 364 LEU B N 1
ATOM 7613 C CA . LEU B 1 364 ? -15.695 52.531 35.469 1 95.31 364 LEU B CA 1
ATOM 7614 C C . LEU B 1 364 ? -17.109 52.438 34.938 1 95.31 364 LEU B C 1
ATOM 7616 O O . LEU B 1 364 ? -17.984 53.25 35.281 1 95.31 364 LEU B O 1
ATOM 7620 N N . SER B 1 365 ? -17.297 51.438 34.062 1 94.19 365 SER B N 1
ATOM 7621 C CA . SER B 1 365 ? -18.625 51.25 33.5 1 94.19 365 SER B CA 1
ATOM 7622 C C . SER B 1 365 ? -19.641 50.812 34.562 1 94.19 365 SER B C 1
ATOM 7624 O O . SER B 1 365 ? -20.844 51.031 34.406 1 94.19 365 SER B O 1
ATOM 7626 N N . LEU B 1 366 ? -19.172 50.312 35.656 1 94.81 366 LEU B N 1
ATOM 7627 C CA . LEU B 1 366 ? -20.016 49.938 36.781 1 94.81 366 LEU B CA 1
ATOM 7628 C C . LEU B 1 366 ? -20.109 51.062 37.781 1 94.81 366 LEU B C 1
ATOM 7630 O O . LEU B 1 366 ? -20.781 50.938 38.812 1 94.81 366 LEU B O 1
ATOM 7634 N N . GLY B 1 367 ? -19.375 52.156 37.469 1 93.25 367 GLY B N 1
ATOM 7635 C CA . GLY B 1 367 ? -19.375 53.281 38.375 1 93.25 367 GLY B CA 1
ATOM 7636 C C . GLY B 1 367 ? -18.438 53.094 39.562 1 93.25 367 GLY B C 1
ATOM 7637 O O . GLY B 1 367 ? -18.547 53.812 40.562 1 93.25 367 GLY B O 1
ATOM 7638 N N . LYS B 1 368 ? -17.594 52.125 39.469 1 96.25 368 LYS B N 1
ATOM 7639 C CA . LYS B 1 368 ? -16.672 51.812 40.562 1 96.25 368 LYS B CA 1
ATOM 7640 C C . LYS B 1 368 ? -15.297 52.438 40.312 1 96.25 368 LYS B C 1
ATOM 7642 O O . LYS B 1 368 ? -14.328 51.719 40.031 1 96.25 368 LYS B O 1
ATOM 7647 N N . ALA B 1 369 ? -15.164 53.656 40.531 1 95.75 369 ALA B N 1
ATOM 7648 C CA . ALA B 1 369 ? -13.969 54.406 40.219 1 95.75 369 ALA B CA 1
ATOM 7649 C C . ALA B 1 369 ? -12.812 54.062 41.156 1 95.75 369 ALA B C 1
ATOM 7651 O O . ALA B 1 369 ? -11.648 54.062 40.719 1 95.75 369 ALA B O 1
ATOM 7652 N N . ASP B 1 370 ? -13.172 53.719 42.344 1 96.94 370 ASP B N 1
ATOM 7653 C CA . ASP B 1 370 ? -12.125 53.375 43.281 1 96.94 370 ASP B CA 1
ATOM 7654 C C . ASP B 1 370 ? -11.414 52.094 42.875 1 96.94 370 ASP B C 1
ATOM 7656 O O . ASP B 1 370 ? -10.18 52 42.938 1 96.94 370 ASP B O 1
ATOM 7660 N N . GLU B 1 371 ? -12.219 51.125 42.531 1 97.62 371 GLU B N 1
ATOM 7661 C CA . GLU B 1 371 ? -11.648 49.875 42.062 1 97.62 371 GLU B CA 1
ATOM 7662 C C . GLU B 1 371 ? -10.82 50.094 40.781 1 97.62 371 GLU B C 1
ATOM 7664 O O . GLU B 1 371 ? -9.773 49.469 40.625 1 97.62 371 GLU B O 1
ATOM 7669 N N . ALA B 1 372 ? -11.266 50.938 39.906 1 98.06 372 ALA B N 1
ATOM 7670 C CA . ALA B 1 372 ? -10.531 51.25 38.688 1 98.06 372 ALA B CA 1
ATOM 7671 C C . ALA B 1 372 ? -9.18 51.875 39 1 98.06 372 ALA B C 1
ATOM 7673 O O . ALA B 1 372 ? -8.164 51.5 38.406 1 98.06 372 ALA B O 1
ATOM 7674 N N . VAL B 1 373 ? -9.211 52.75 39.906 1 97.25 373 VAL B N 1
ATOM 7675 C CA . VAL B 1 373 ? -7.992 53.438 40.312 1 97.25 373 VAL B CA 1
ATOM 7676 C C . VAL B 1 373 ? -7.012 52.438 40.938 1 97.25 373 VAL B C 1
ATOM 7678 O O . VAL B 1 373 ? -5.82 52.469 40.625 1 97.25 373 VAL B O 1
ATOM 7681 N N . ALA B 1 374 ? -7.527 51.594 41.75 1 97.5 374 ALA B N 1
ATOM 7682 C CA . ALA B 1 374 ? -6.676 50.594 42.375 1 97.5 374 ALA B CA 1
ATOM 7683 C C . ALA B 1 374 ? -6.062 49.656 41.344 1 97.5 374 ALA B C 1
ATOM 7685 O O . ALA B 1 374 ? -4.891 49.281 41.438 1 97.5 374 ALA B O 1
ATOM 7686 N N . THR B 1 375 ? -6.863 49.25 40.438 1 97.81 375 THR B N 1
ATOM 7687 C CA . THR B 1 375 ? -6.422 48.375 39.344 1 97.81 375 THR B CA 1
ATOM 7688 C C . THR B 1 375 ? -5.293 49 38.562 1 97.81 375 THR B C 1
ATOM 7690 O O . THR B 1 375 ? -4.266 48.375 38.281 1 97.81 375 THR B O 1
ATOM 7693 N N . LEU B 1 376 ? -5.461 50.219 38.25 1 97.5 376 LEU B N 1
ATOM 7694 C CA . LEU B 1 376 ? -4.504 50.875 37.375 1 97.5 376 LEU B CA 1
ATOM 7695 C C . LEU B 1 376 ? -3.258 51.312 38.156 1 97.5 376 LEU B C 1
ATOM 7697 O O . LEU B 1 376 ? -2.168 51.406 37.562 1 97.5 376 LEU B O 1
ATOM 7701 N N . LYS B 1 377 ? -3.453 51.531 39.375 1 96.69 377 LYS B N 1
ATOM 7702 C CA . LYS B 1 377 ? -2.279 51.75 40.219 1 96.69 377 LYS B CA 1
ATOM 7703 C C . LYS B 1 377 ? -1.352 50.531 40.188 1 96.69 377 LYS B C 1
ATOM 7705 O O . LYS B 1 377 ? -0.134 50.656 40.062 1 96.69 377 LYS B O 1
ATOM 7710 N N . THR B 1 378 ? -1.95 49.406 40.312 1 96.06 378 THR B N 1
ATOM 7711 C CA . THR B 1 378 ? -1.191 48.188 40.188 1 96.06 378 THR B CA 1
ATOM 7712 C C . THR B 1 378 ? -0.525 48.062 38.844 1 96.06 378 THR B C 1
ATOM 7714 O O . THR B 1 378 ? 0.641 47.656 38.75 1 96.06 378 THR B O 1
ATOM 7717 N N . ALA B 1 379 ? -1.215 48.312 37.781 1 96.31 379 ALA B N 1
ATOM 7718 C CA . ALA B 1 379 ? -0.697 48.188 36.406 1 96.31 379 ALA B CA 1
ATOM 7719 C C . ALA B 1 379 ? 0.499 49.125 36.188 1 96.31 379 ALA B C 1
ATOM 7721 O O . ALA B 1 379 ? 1.512 48.719 35.625 1 96.31 379 ALA B O 1
ATOM 7722 N N . VAL B 1 380 ? 0.344 50.344 36.656 1 95.81 380 VAL B N 1
ATOM 7723 C CA . VAL B 1 380 ? 1.408 51.344 36.469 1 95.81 380 VAL B CA 1
ATOM 7724 C C . VAL B 1 380 ? 2.625 50.938 37.312 1 95.81 380 VAL B C 1
ATOM 7726 O O . VAL B 1 380 ? 3.766 51.156 36.906 1 95.81 380 VAL B O 1
ATOM 7729 N N . GLY B 1 381 ? 2.402 50.344 38.438 1 94.81 381 GLY B N 1
ATOM 7730 C CA . GLY B 1 381 ? 3.494 49.781 39.25 1 94.81 381 GLY B CA 1
ATOM 7731 C C . GLY B 1 381 ? 4.234 48.656 38.562 1 94.81 381 GLY B C 1
ATOM 7732 O O . GLY B 1 381 ? 5.461 48.594 38.625 1 94.81 381 GLY B O 1
ATOM 7733 N N . ALA B 1 382 ? 3.514 47.875 37.906 1 92.5 382 ALA B N 1
ATOM 7734 C CA . ALA B 1 382 ? 4.082 46.688 37.219 1 92.5 382 ALA B CA 1
ATOM 7735 C C . ALA B 1 382 ? 4.707 47.094 35.906 1 92.5 382 ALA B C 1
ATOM 7737 O O . ALA B 1 382 ? 5.684 46.5 35.469 1 92.5 382 ALA B O 1
ATOM 7738 N N . PHE B 1 383 ? 4.102 48.156 35.312 1 94.81 383 PHE B N 1
ATOM 7739 C CA . PHE B 1 383 ? 4.57 48.625 34 1 94.81 383 PHE B CA 1
ATOM 7740 C C . PHE B 1 383 ? 4.793 50.125 34 1 94.81 383 PHE B C 1
ATOM 7742 O O . PHE B 1 383 ? 4.086 50.844 33.312 1 94.81 383 PHE B O 1
ATOM 7749 N N . PRO B 1 384 ? 5.766 50.531 34.562 1 92.94 384 PRO B N 1
ATOM 7750 C CA . PRO B 1 384 ? 5.945 51.969 34.781 1 92.94 384 PRO B CA 1
ATOM 7751 C C . PRO B 1 384 ? 6.207 52.719 33.469 1 92.94 384 PRO B C 1
ATOM 7753 O O . PRO B 1 384 ? 6.023 53.938 33.438 1 92.94 384 PRO B O 1
ATOM 7756 N N . LYS B 1 385 ? 6.637 52.094 32.469 1 94.56 385 LYS B N 1
ATOM 7757 C CA . LYS B 1 385 ? 7 52.781 31.25 1 94.56 385 LYS B CA 1
ATOM 7758 C C . LYS B 1 385 ? 5.891 52.656 30.203 1 94.56 385 LYS B C 1
ATOM 7760 O O . LYS B 1 385 ? 6.074 53.062 29.047 1 94.56 385 LYS B O 1
ATOM 7765 N N . ASP B 1 386 ? 4.812 52.188 30.672 1 94.81 386 ASP B N 1
ATOM 7766 C CA . ASP B 1 386 ? 3.703 52.031 29.719 1 94.81 386 ASP B CA 1
ATOM 7767 C C . ASP B 1 386 ? 2.814 53.281 29.734 1 94.81 386 ASP B C 1
ATOM 7769 O O . ASP B 1 386 ? 2.066 53.5 30.688 1 94.81 386 ASP B O 1
ATOM 7773 N N . ALA B 1 387 ? 2.83 54.062 28.672 1 94.69 387 ALA B N 1
ATOM 7774 C CA . ALA B 1 387 ? 2.102 55.312 28.578 1 94.69 387 ALA B CA 1
ATOM 7775 C C . ALA B 1 387 ? 0.594 55.094 28.594 1 94.69 387 ALA B C 1
ATOM 7777 O O . ALA B 1 387 ? -0.16 55.906 29.125 1 94.69 387 ALA B O 1
ATOM 7778 N N . SER B 1 388 ? 0.225 54.031 27.984 1 94.31 388 SER B N 1
ATOM 7779 C CA . SER B 1 388 ? -1.205 53.75 27.906 1 94.31 388 SER B CA 1
ATOM 7780 C C . SER B 1 388 ? -1.788 53.438 29.281 1 94.31 388 SER B C 1
ATOM 7782 O O . SER B 1 388 ? -2.922 53.812 29.578 1 94.31 388 SER B O 1
ATOM 7784 N N . ALA B 1 389 ? -1.026 52.719 30.047 1 94.62 389 ALA B N 1
ATOM 7785 C CA . ALA B 1 389 ? -1.467 52.438 31.422 1 94.62 389 ALA B CA 1
ATOM 7786 C C . ALA B 1 389 ? -1.581 53.75 32.219 1 94.62 389 ALA B C 1
ATOM 7788 O O . ALA B 1 389 ? -2.498 53.906 33.031 1 94.62 389 ALA B O 1
ATOM 7789 N N . ARG B 1 390 ? -0.704 54.625 32.062 1 95.38 390 ARG B N 1
ATOM 7790 C CA . ARG B 1 390 ? -0.734 55.906 32.75 1 95.38 390 ARG B CA 1
ATOM 7791 C C . ARG B 1 390 ? -1.94 56.75 32.312 1 95.38 390 ARG B C 1
ATOM 7793 O O . ARG B 1 390 ? -2.59 57.375 33.156 1 95.38 390 ARG B O 1
ATOM 7800 N N . ALA B 1 391 ? -2.107 56.75 31.047 1 94.75 391 ALA B N 1
ATOM 7801 C CA . ALA B 1 391 ? -3.277 57.438 30.547 1 94.75 391 ALA B CA 1
ATOM 7802 C C . ALA B 1 391 ? -4.562 56.875 31.141 1 94.75 391 ALA B C 1
ATOM 7804 O O . ALA B 1 391 ? -5.465 57.625 31.516 1 94.75 391 ALA B O 1
ATOM 7805 N N . ALA B 1 392 ? -4.637 55.625 31.219 1 95.69 392 ALA B N 1
ATOM 7806 C CA . ALA B 1 392 ? -5.812 54.969 31.797 1 95.69 392 ALA B CA 1
ATOM 7807 C C . ALA B 1 392 ? -5.945 55.312 33.281 1 95.69 392 ALA B C 1
ATOM 7809 O O . ALA B 1 392 ? -7.059 55.5 33.781 1 95.69 392 ALA B O 1
ATOM 7810 N N . TYR B 1 393 ? -4.844 55.344 33.938 1 96.75 393 TYR B N 1
ATOM 7811 C CA . TYR B 1 393 ? -4.852 55.719 35.344 1 96.75 393 TYR B CA 1
ATOM 7812 C C . TYR B 1 393 ? -5.355 57.156 35.531 1 96.75 393 TYR B C 1
ATOM 7814 O O . TYR B 1 393 ? -6.16 57.406 36.406 1 96.75 393 TYR B O 1
ATOM 7822 N N . GLY B 1 394 ? -4.863 58.062 34.719 1 96.75 394 GLY B N 1
ATOM 7823 C CA . GLY B 1 394 ? -5.367 59.406 34.719 1 96.75 394 GLY B CA 1
ATOM 7824 C C . GLY B 1 394 ? -6.867 59.5 34.531 1 96.75 394 GLY B C 1
ATOM 7825 O O . GLY B 1 394 ? -7.551 60.25 35.219 1 96.75 394 GLY B O 1
ATOM 7826 N N . GLU B 1 395 ? -7.32 58.75 33.625 1 95.12 395 GLU B N 1
ATOM 7827 C CA . GLU B 1 395 ? -8.758 58.719 33.375 1 95.12 395 GLU B CA 1
ATOM 7828 C C . GLU B 1 395 ? -9.531 58.219 34.594 1 95.12 395 GLU B C 1
ATOM 7830 O O . GLU B 1 395 ? -10.609 58.719 34.906 1 95.12 395 GLU B O 1
ATOM 7835 N N . ALA B 1 396 ? -9.07 57.219 35.219 1 96.44 396 ALA B N 1
ATOM 7836 C CA . ALA B 1 396 ? -9.727 56.688 36.406 1 96.44 396 ALA B CA 1
ATOM 7837 C C . ALA B 1 396 ? -9.75 57.719 37.531 1 96.44 396 ALA B C 1
ATOM 7839 O O . ALA B 1 396 ? -10.75 57.875 38.219 1 96.44 396 ALA B O 1
ATOM 7840 N N . LEU B 1 397 ? -8.68 58.438 37.719 1 97.12 397 LEU B N 1
ATOM 7841 C CA . LEU B 1 397 ? -8.602 59.469 38.719 1 97.12 397 LEU B CA 1
ATOM 7842 C C . LEU B 1 397 ? -9.555 60.625 38.406 1 97.12 397 LEU B C 1
ATOM 7844 O O . LEU B 1 397 ? -10.188 61.188 39.281 1 97.12 397 LEU B O 1
ATOM 7848 N N . ARG B 1 398 ? -9.57 60.938 37.125 1 94.19 398 ARG B N 1
ATOM 7849 C CA . ARG B 1 398 ? -10.516 61.969 36.688 1 94.19 398 ARG B CA 1
ATOM 7850 C C . ARG B 1 398 ? -11.945 61.562 37.031 1 94.19 398 ARG B C 1
ATOM 7852 O O . ARG B 1 398 ? -12.734 62.375 37.5 1 94.19 398 ARG B O 1
ATOM 7859 N N . ALA B 1 399 ? -12.281 60.312 36.781 1 92.56 399 ALA B N 1
ATOM 7860 C CA . ALA B 1 399 ? -13.617 59.781 37.062 1 92.56 399 ALA B CA 1
ATOM 7861 C C . ALA B 1 399 ? -13.914 59.781 38.562 1 92.56 399 ALA B C 1
ATOM 7863 O O . ALA B 1 399 ? -15.062 60 38.969 1 92.56 399 ALA B O 1
ATOM 7864 N N . LYS B 1 400 ? -12.914 59.625 39.344 1 93.31 400 LYS B N 1
ATOM 7865 C CA . LYS B 1 400 ? -13.055 59.625 40.781 1 93.31 400 LYS B CA 1
ATOM 7866 C C . LYS B 1 400 ? -13.156 61.062 41.312 1 93.31 400 LYS B C 1
ATOM 7868 O O . LYS B 1 400 ? -13.539 61.281 42.469 1 93.31 400 LYS B O 1
ATOM 7873 N N . GLY B 1 401 ? -12.758 62.062 40.406 1 91.44 401 GLY B N 1
ATOM 7874 C CA . GLY B 1 401 ? -12.828 63.469 40.781 1 91.44 401 GLY B CA 1
ATOM 7875 C C . GLY B 1 401 ? -11.5 64 41.281 1 91.44 401 GLY B C 1
ATOM 7876 O O . GLY B 1 401 ? -11.414 65.188 41.625 1 91.44 401 GLY B O 1
ATOM 7877 N N . ASP B 1 402 ? -10.539 63.188 41.25 1 94.69 402 ASP B N 1
ATOM 7878 C CA . ASP B 1 402 ? -9.203 63.625 41.625 1 94.69 402 ASP B CA 1
ATOM 7879 C C . ASP B 1 402 ? -8.477 64.25 40.438 1 94.69 402 ASP B C 1
ATOM 7881 O O . ASP B 1 402 ? -7.602 63.625 39.844 1 94.69 402 ASP B O 1
ATOM 7885 N N . LEU B 1 403 ? -8.703 65.438 40.125 1 94.88 403 LEU B N 1
ATOM 7886 C CA . LEU B 1 403 ? -8.203 66.125 38.938 1 94.88 403 LEU B CA 1
ATOM 7887 C C . LEU B 1 403 ? -6.703 66.375 39.031 1 94.88 403 LEU B C 1
ATOM 7889 O O . LEU B 1 403 ? -5.98 66.312 38.031 1 94.88 403 LEU B O 1
ATOM 7893 N N . ASP B 1 404 ? -6.285 66.625 40.25 1 95.31 404 ASP B N 1
ATOM 7894 C CA . ASP B 1 404 ? -4.855 66.875 40.438 1 95.31 404 ASP B CA 1
ATOM 7895 C C . ASP B 1 404 ? -4.062 65.562 40.156 1 95.31 404 ASP B C 1
ATOM 7897 O O . ASP B 1 404 ? -3.018 65.625 39.5 1 95.31 404 ASP B O 1
ATOM 7901 N N . GLY B 1 405 ? -4.605 64.562 40.75 1 96.5 405 GLY B N 1
ATOM 7902 C CA . GLY B 1 405 ? -3.971 63.312 40.469 1 96.5 405 GLY B CA 1
ATOM 7903 C C . GLY B 1 405 ? -3.984 62.938 39 1 96.5 405 GLY B C 1
ATOM 7904 O O . GLY B 1 405 ? -3.006 62.406 38.469 1 96.5 405 GLY B O 1
ATOM 7905 N N . ALA B 1 406 ? -5.062 63.156 38.375 1 97.44 406 ALA B N 1
ATOM 7906 C CA . ALA B 1 406 ? -5.199 62.875 36.938 1 97.44 406 ALA B CA 1
ATOM 7907 C C . ALA B 1 406 ? -4.176 63.656 36.125 1 97.44 406 ALA B C 1
ATOM 7909 O O . ALA B 1 406 ? -3.529 63.125 35.25 1 97.44 406 ALA B O 1
ATOM 7910 N N . ILE B 1 407 ? -4.012 64.938 36.469 1 95.81 407 ILE B N 1
ATOM 7911 C CA . ILE B 1 407 ? -3.066 65.812 35.781 1 95.81 407 ILE B CA 1
ATOM 7912 C C . ILE B 1 407 ? -1.652 65.25 35.906 1 95.81 407 ILE B C 1
ATOM 7914 O O . ILE B 1 407 ? -0.905 65.188 34.938 1 95.81 407 ILE B O 1
ATOM 7918 N N . ALA B 1 408 ? -1.36 64.812 37.094 1 96.12 408 ALA B N 1
ATOM 7919 C CA . ALA B 1 408 ? -0.031 64.25 37.344 1 96.12 408 ALA B CA 1
ATOM 7920 C C . ALA B 1 408 ? 0.233 63.031 36.438 1 96.12 408 ALA B C 1
ATOM 7922 O O . ALA B 1 408 ? 1.314 62.906 35.875 1 96.12 408 ALA B O 1
ATOM 7923 N N . GLU B 1 409 ? -0.721 62.188 36.406 1 96.88 409 GLU B N 1
ATOM 7924 C CA . GLU B 1 409 ? -0.565 60.969 35.625 1 96.88 409 GLU B CA 1
ATOM 7925 C C . GLU B 1 409 ? -0.541 61.281 34.125 1 96.88 409 GLU B C 1
ATOM 7927 O O . GLU B 1 409 ? 0.224 60.656 33.375 1 96.88 409 GLU B O 1
ATOM 7932 N N . TYR B 1 410 ? -1.337 62.156 33.656 1 96.56 410 TYR B N 1
ATOM 7933 C CA . TYR B 1 410 ? -1.351 62.531 32.25 1 96.56 410 TYR B CA 1
ATOM 7934 C C . TYR B 1 410 ? -0.043 63.219 31.844 1 96.56 410 TYR B C 1
ATOM 7936 O O . TYR B 1 410 ? 0.452 63.031 30.734 1 96.56 410 TYR B O 1
ATOM 7944 N N . GLU B 1 411 ? 0.448 63.969 32.75 1 95.81 411 GLU B N 1
ATOM 7945 C CA . GLU B 1 411 ? 1.729 64.625 32.469 1 95.81 411 GLU B CA 1
ATOM 7946 C C . GLU B 1 411 ? 2.836 63.562 32.281 1 95.81 411 GLU B C 1
ATOM 7948 O O . GLU B 1 411 ? 3.627 63.656 31.344 1 95.81 411 GLU B O 1
ATOM 7953 N N . GLU B 1 412 ? 2.836 62.625 33.156 1 95.81 412 GLU B N 1
ATOM 7954 C CA . GLU B 1 412 ? 3.805 61.562 33.031 1 95.81 412 GLU B CA 1
ATOM 7955 C C . GLU B 1 412 ? 3.566 60.781 31.734 1 95.81 412 GLU B C 1
ATOM 7957 O O . GLU B 1 412 ? 4.516 60.344 31.062 1 95.81 412 GLU B O 1
ATOM 7962 N N . GLY B 1 413 ? 2.355 60.469 31.391 1 95.62 413 GLY B N 1
ATOM 7963 C CA . GLY B 1 413 ? 2.018 59.781 30.156 1 95.62 413 GLY B CA 1
ATOM 7964 C C . GLY B 1 413 ? 2.484 60.531 28.922 1 95.62 413 GLY B C 1
ATOM 7965 O O . GLY B 1 413 ? 2.977 59.906 27.969 1 95.62 413 GLY B O 1
ATOM 7966 N N . VAL B 1 414 ? 2.34 61.812 28.938 1 95.5 414 VAL B N 1
ATOM 7967 C CA . VAL B 1 414 ? 2.756 62.625 27.812 1 95.5 414 VAL B CA 1
ATOM 7968 C C . VAL B 1 414 ? 4.277 62.625 27.688 1 95.5 414 VAL B C 1
ATOM 7970 O O . VAL B 1 414 ? 4.816 62.625 26.578 1 95.5 414 VAL B O 1
ATOM 7973 N N . LYS B 1 415 ? 4.93 62.562 28.828 1 95.38 415 LYS B N 1
ATOM 7974 C CA . LYS B 1 415 ? 6.387 62.469 28.797 1 95.38 415 LYS B CA 1
ATOM 7975 C C . LYS B 1 415 ? 6.844 61.156 28.156 1 95.38 415 LYS B C 1
ATOM 7977 O O . LYS B 1 415 ? 7.828 61.125 27.422 1 95.38 415 LYS B O 1
ATOM 7982 N N . LEU B 1 416 ? 6.094 60.188 28.5 1 95.56 416 LEU B N 1
ATOM 7983 C CA . LEU B 1 416 ? 6.434 58.844 27.984 1 95.56 416 LEU B CA 1
ATOM 7984 C C . LEU B 1 416 ? 6.066 58.75 26.5 1 95.56 416 LEU B C 1
ATOM 7986 O O . LEU B 1 416 ? 6.805 58.156 25.719 1 95.56 416 LEU B O 1
ATOM 7990 N N . ALA B 1 417 ? 4.934 59.312 26.156 1 96.12 417 ALA B N 1
ATOM 7991 C CA . ALA B 1 417 ? 4.449 59.281 24.781 1 96.12 417 ALA B CA 1
ATOM 7992 C C . ALA B 1 417 ? 3.627 60.531 24.453 1 96.12 417 ALA B C 1
ATOM 7994 O O . ALA B 1 417 ? 2.416 60.562 24.688 1 96.12 417 ALA B O 1
ATOM 7995 N N . PRO B 1 418 ? 4.238 61.375 23.906 1 94.25 418 PRO B N 1
ATOM 7996 C CA . PRO B 1 418 ? 3.543 62.656 23.641 1 94.25 418 PRO B CA 1
ATOM 7997 C C . PRO B 1 418 ? 2.635 62.562 22.406 1 94.25 418 PRO B C 1
ATOM 7999 O O . PRO B 1 418 ? 2.734 63.406 21.516 1 94.25 418 PRO B O 1
ATOM 8002 N N . THR B 1 419 ? 1.777 61.719 22.406 1 94.88 419 THR B N 1
ATOM 8003 C CA . THR B 1 419 ? 0.832 61.531 21.297 1 94.88 419 THR B CA 1
ATOM 8004 C C . THR B 1 419 ? -0.266 62.594 21.375 1 94.88 419 THR B C 1
ATOM 8006 O O . THR B 1 419 ? -0.496 63.188 22.422 1 94.88 419 THR B O 1
ATOM 8009 N N . PRO B 1 420 ? -0.914 62.938 20.297 1 94.56 420 PRO B N 1
ATOM 8010 C CA . PRO B 1 420 ? -2.043 63.875 20.328 1 94.56 420 PRO B CA 1
ATOM 8011 C C . PRO B 1 420 ? -3.119 63.469 21.328 1 94.56 420 PRO B C 1
ATOM 8013 O O . PRO B 1 420 ? -3.701 64.312 21.984 1 94.56 420 PRO B O 1
ATOM 8016 N N . GLU B 1 421 ? -3.293 62.219 21.422 1 94 421 GLU B N 1
ATOM 8017 C CA . GLU B 1 421 ? -4.324 61.719 22.328 1 94 421 GLU B CA 1
ATOM 8018 C C . GLU B 1 421 ? -3.967 62 23.797 1 94 421 GLU B C 1
ATOM 8020 O O . GLU B 1 421 ? -4.812 62.438 24.562 1 94 421 GLU B O 1
ATOM 8025 N N . ASN B 1 422 ? -2.75 61.75 24.125 1 95.12 422 ASN B N 1
ATOM 8026 C CA . ASN B 1 422 ? -2.318 62 25.5 1 95.12 422 ASN B CA 1
ATOM 8027 C C . ASN B 1 422 ? -2.312 63.469 25.828 1 95.12 422 ASN B C 1
ATOM 8029 O O . ASN B 1 422 ? -2.695 63.875 26.938 1 95.12 422 ASN B O 1
ATOM 8033 N N . ARG B 1 423 ? -1.869 64.25 24.953 1 96.12 423 ARG B N 1
ATOM 8034 C CA . ARG B 1 423 ? -1.851 65.688 25.156 1 96.12 423 ARG B CA 1
ATOM 8035 C C . ARG B 1 423 ? -3.268 66.25 25.25 1 96.12 423 ARG B C 1
ATOM 8037 O O . ARG B 1 423 ? -3.525 67.188 26.031 1 96.12 423 ARG B O 1
ATOM 8044 N N . LEU B 1 424 ? -4.094 65.75 24.438 1 95.75 424 LEU B N 1
ATOM 8045 C CA . LEU B 1 424 ? -5.492 66.188 24.484 1 95.75 424 LEU B CA 1
ATOM 8046 C C . LEU B 1 424 ? -6.105 65.812 25.844 1 95.75 424 LEU B C 1
ATOM 8048 O O . LEU B 1 424 ? -6.832 66.688 26.422 1 95.75 424 LEU B O 1
ATOM 8052 N N . ALA B 1 425 ? -5.82 64.688 26.312 1 95 425 ALA B N 1
ATOM 8053 C CA . ALA B 1 425 ? -6.336 64.25 27.625 1 95 425 ALA B CA 1
ATOM 8054 C C . ALA B 1 425 ? -5.852 65.188 28.734 1 95 425 ALA B C 1
ATOM 8056 O O . ALA B 1 425 ? -6.621 65.562 29.625 1 95 425 ALA B O 1
ATOM 8057 N N . LEU B 1 426 ? -4.656 65.562 28.641 1 96 426 LEU B N 1
ATOM 8058 C CA . LEU B 1 426 ? -4.098 66.5 29.625 1 96 426 LEU B CA 1
ATOM 8059 C C . LEU B 1 426 ? -4.773 67.812 29.531 1 96 426 LEU B C 1
ATOM 8061 O O . LEU B 1 426 ? -5.141 68.438 30.547 1 96 426 LEU B O 1
ATOM 8065 N N . ALA B 1 427 ? -4.965 68.312 28.297 1 96.31 427 ALA B N 1
ATOM 8066 C CA . ALA B 1 427 ? -5.633 69.625 28.078 1 96.31 427 ALA B CA 1
ATOM 8067 C C . ALA B 1 427 ? -7.055 69.562 28.641 1 96.31 427 ALA B C 1
ATOM 8069 O O . ALA B 1 427 ? -7.496 70.562 29.266 1 96.31 427 ALA B O 1
ATOM 8070 N N . ASP B 1 428 ? -7.664 68.562 28.453 1 95.12 428 ASP B N 1
ATOM 8071 C CA . ASP B 1 428 ? -9.047 68.375 28.891 1 95.12 428 ASP B CA 1
ATOM 8072 C C . ASP B 1 428 ? -9.156 68.5 30.406 1 95.12 428 ASP B C 1
ATOM 8074 O O . ASP B 1 428 ? -10.086 69.062 30.938 1 95.12 428 ASP B O 1
ATOM 8078 N N . VAL B 1 429 ? -8.281 67.938 31.062 1 95.06 429 VAL B N 1
ATOM 8079 C CA . VAL B 1 429 ? -8.344 67.938 32.531 1 95.06 429 VAL B CA 1
ATOM 8080 C C . VAL B 1 429 ? -7.98 69.312 33.062 1 95.06 429 VAL B C 1
ATOM 8082 O O . VAL B 1 429 ? -8.555 69.75 34.031 1 95.06 429 VAL B O 1
ATOM 8085 N N . TYR B 1 430 ? -7.07 70 32.438 1 93.81 430 TYR B N 1
ATOM 8086 C CA . TYR B 1 430 ? -6.785 71.375 32.781 1 93.81 430 TYR B CA 1
ATOM 8087 C C . TYR B 1 430 ? -8.023 72.25 32.594 1 93.81 430 TYR B C 1
ATOM 8089 O O . TYR B 1 430 ? -8.328 73.125 33.438 1 93.81 430 TYR B O 1
ATOM 8097 N N . ALA B 1 431 ? -8.648 72.062 31.5 1 91 431 ALA B N 1
ATOM 8098 C CA . ALA B 1 431 ? -9.859 72.812 31.234 1 91 431 ALA B CA 1
ATOM 8099 C C . ALA B 1 431 ? -10.938 72.5 32.281 1 91 431 ALA B C 1
ATOM 8101 O O . ALA B 1 431 ? -11.641 73.438 32.719 1 91 431 ALA B O 1
ATOM 8102 N N . GLN B 1 432 ? -11.008 71.312 32.625 1 87.75 432 GLN B N 1
ATOM 8103 C CA . GLN B 1 43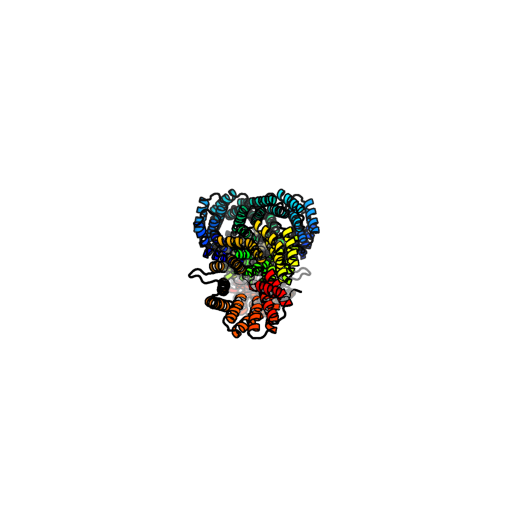2 ? -11.992 70.875 33.625 1 87.75 432 GLN B CA 1
ATOM 8104 C C . GLN B 1 432 ? -11.68 71.562 35 1 87.75 432 GLN B C 1
ATOM 8106 O O . GLN B 1 432 ? -12.602 71.875 35.75 1 87.75 432 GLN B O 1
ATOM 8111 N N . LYS B 1 433 ? -10.461 71.625 35.25 1 86.19 433 LYS B N 1
ATOM 8112 C CA . LYS B 1 433 ? -10.031 72.312 36.5 1 86.19 433 LYS B CA 1
ATOM 8113 C C . LYS B 1 433 ? -10.078 73.812 36.344 1 86.19 433 LYS B C 1
ATOM 8115 O O . LYS B 1 433 ? -9.688 74.5 37.281 1 86.19 433 LYS B O 1
ATOM 8120 N N . ARG B 1 434 ? -10.383 74.375 35.094 1 80.75 434 ARG B N 1
ATOM 8121 C CA . ARG B 1 434 ? -10.539 75.75 34.812 1 80.75 434 ARG B CA 1
ATOM 8122 C C . ARG B 1 434 ? -9.195 76.5 34.812 1 80.75 434 ARG B C 1
ATOM 8124 O O . ARG B 1 434 ? -9.102 77.625 35.25 1 80.75 434 ARG B O 1
ATOM 8131 N N . VAL B 1 435 ? -8.25 75.688 34.625 1 87 435 VAL B N 1
ATOM 8132 C CA . VAL B 1 435 ? -6.934 76.312 34.406 1 87 435 VAL B CA 1
ATOM 8133 C C . VAL B 1 435 ? -6.707 76.5 32.906 1 87 435 VAL B C 1
ATOM 8135 O O . VAL B 1 435 ? -5.906 75.812 32.281 1 87 435 VAL B O 1
ATOM 8138 N N . GLY B 1 436 ? -7.324 77.5 32.344 1 87.94 436 GLY B N 1
ATOM 8139 C CA . GLY B 1 436 ? -7.348 77.812 30.906 1 87.94 436 GLY B CA 1
ATOM 8140 C C . GLY B 1 436 ? -5.988 78.188 30.359 1 87.94 436 GLY B C 1
ATOM 8141 O O . GLY B 1 436 ? -5.676 77.875 29.203 1 87.94 436 GLY B O 1
ATOM 8142 N N . ALA B 1 437 ? -5.223 78.75 31.266 1 89.31 437 ALA B N 1
ATOM 8143 C CA . ALA B 1 437 ? -3.908 79.25 30.828 1 89.31 437 ALA B CA 1
ATOM 8144 C C . ALA B 1 437 ? -3.016 78.062 30.406 1 89.31 437 ALA B C 1
ATOM 8146 O O . ALA B 1 437 ? -2.143 78.188 29.547 1 89.31 437 ALA B O 1
ATOM 8147 N N . LYS B 1 438 ? -3.33 77 31.031 1 93.25 438 LYS B N 1
ATOM 8148 C CA . LYS B 1 438 ? -2.531 75.812 30.672 1 93.25 438 LYS B CA 1
ATOM 8149 C C . LYS B 1 438 ? -3.221 75 29.594 1 93.25 438 LYS B C 1
ATOM 8151 O O . LYS B 1 438 ? -2.557 74.312 28.781 1 93.25 438 LYS B O 1
ATOM 8156 N N . ALA B 1 439 ? -4.457 74.938 29.562 1 95.81 439 ALA B N 1
ATOM 8157 C CA . ALA B 1 439 ? -5.23 74.125 28.625 1 95.81 439 ALA B CA 1
ATOM 8158 C C . ALA B 1 439 ? -5.168 74.688 27.219 1 95.81 439 ALA B C 1
ATOM 8160 O O . ALA B 1 439 ? -4.98 74 26.234 1 95.81 439 ALA B O 1
ATOM 8161 N N . GLN B 1 440 ? -5.289 76 27.094 1 93.94 440 GLN B N 1
ATOM 8162 C CA . GLN B 1 440 ? -5.441 76.688 25.812 1 93.94 440 GLN B CA 1
ATOM 8163 C C . GLN B 1 440 ? -4.219 76.438 24.922 1 93.94 440 GLN B C 1
ATOM 8165 O O . GLN B 1 440 ? -4.352 76.062 23.75 1 93.94 440 GLN B O 1
ATOM 8170 N N . PRO B 1 441 ? -3.018 76.562 25.531 1 95.25 441 PRO B N 1
ATOM 8171 C CA . PRO B 1 441 ? -1.853 76.312 24.672 1 95.25 441 PRO B CA 1
ATOM 8172 C C . PRO B 1 441 ? -1.771 74.875 24.172 1 95.25 441 PRO B C 1
ATOM 8174 O O . PRO B 1 441 ? -1.284 74.625 23.062 1 95.25 441 PRO B O 1
ATOM 8177 N N . LEU B 1 442 ? -2.193 74.062 24.969 1 96.38 442 LEU B N 1
ATOM 8178 C CA . LEU B 1 442 ? -2.166 72.625 24.547 1 96.38 442 LEU B CA 1
ATOM 8179 C C . LEU B 1 442 ? -3.135 72.375 23.406 1 96.38 442 LEU B C 1
ATOM 8181 O O . LEU B 1 442 ? -2.785 71.75 22.422 1 96.38 442 LEU B O 1
ATOM 8185 N N . TYR B 1 443 ? -4.297 72.875 23.453 1 96.62 443 TYR B N 1
ATOM 8186 C CA . TYR B 1 443 ? -5.27 72.75 22.375 1 96.62 443 TYR B CA 1
ATOM 8187 C C . TYR B 1 443 ? -4.766 73.438 21.094 1 96.62 443 TYR B C 1
ATOM 8189 O O . TYR B 1 443 ? -4.875 72.875 20.016 1 96.62 443 TYR B O 1
ATOM 8197 N N . LYS B 1 444 ? -4.207 74.562 21.281 1 95.25 444 LYS B N 1
ATOM 8198 C CA . LYS B 1 444 ? -3.707 75.312 20.125 1 95.25 444 LYS B CA 1
ATOM 8199 C C . LYS B 1 444 ? -2.561 74.562 19.453 1 95.25 444 LYS B C 1
ATOM 8201 O O . LYS B 1 444 ? -2.48 74.5 18.219 1 95.25 444 LYS B O 1
ATOM 8206 N N . ALA B 1 445 ? -1.76 74 20.281 1 96.31 445 ALA B N 1
ATOM 8207 C CA . ALA B 1 445 ? -0.65 73.25 19.719 1 96.31 445 ALA B CA 1
ATOM 8208 C C . ALA B 1 445 ? -1.16 72.062 18.922 1 96.31 445 ALA B C 1
ATOM 8210 O O . ALA B 1 445 ? -0.604 71.75 17.875 1 96.31 445 ALA B O 1
ATOM 8211 N N . LEU B 1 446 ? -2.117 71.375 19.422 1 97.12 446 LEU B N 1
ATOM 8212 C CA . LEU B 1 446 ? -2.715 70.25 18.703 1 97.12 446 LEU B CA 1
ATOM 8213 C C . LEU B 1 446 ? -3.322 70.688 17.391 1 97.12 446 LEU B C 1
ATOM 8215 O O . LEU B 1 446 ? -3.195 70 16.375 1 97.12 446 LEU B O 1
ATOM 8219 N N . LEU B 1 447 ? -3.904 71.875 17.359 1 94.19 447 LEU B N 1
ATOM 8220 C CA . LEU B 1 447 ? -4.551 72.375 16.172 1 94.19 447 LEU B CA 1
ATOM 8221 C C . LEU B 1 447 ? -3.521 72.938 15.18 1 94.19 447 LEU B C 1
ATOM 8223 O O . LEU B 1 447 ? -3.756 72.938 13.969 1 94.19 447 LEU B O 1
ATOM 8227 N N . ASP B 1 448 ? -2.428 73.375 15.727 1 95.56 448 ASP B N 1
ATOM 8228 C CA . ASP B 1 448 ? -1.327 73.75 14.859 1 95.56 448 ASP B CA 1
ATOM 8229 C C . ASP B 1 448 ? -0.764 72.562 14.102 1 95.56 448 ASP B C 1
ATOM 8231 O O . ASP B 1 448 ? -0.377 72.688 12.938 1 95.56 448 ASP B O 1
ATOM 8235 N N . GLU B 1 449 ? -0.724 71.5 14.82 1 95.25 449 GLU B N 1
ATOM 8236 C CA . GLU B 1 449 ? -0.231 70.312 14.219 1 95.25 449 GLU B CA 1
ATOM 8237 C C . GLU B 1 449 ? -1.254 69.688 13.25 1 95.25 449 GLU B C 1
ATOM 8239 O O . GLU B 1 449 ? -0.89 69.188 12.188 1 95.25 449 GLU B O 1
ATOM 8244 N N . ASP B 1 450 ? -2.514 69.75 13.625 1 95.88 450 ASP B N 1
ATOM 8245 C CA . ASP B 1 450 ? -3.607 69.188 12.805 1 95.88 450 ASP B CA 1
ATOM 8246 C C . ASP B 1 450 ? -4.84 70.125 12.914 1 95.88 450 ASP B C 1
ATOM 8248 O O . ASP B 1 450 ? -5.699 69.875 13.773 1 95.88 450 ASP B O 1
ATOM 8252 N N . PRO B 1 451 ? -4.953 70.938 12.07 1 90.62 451 PRO B N 1
ATOM 8253 C CA . PRO B 1 451 ? -6.07 71.875 12.133 1 90.62 451 PRO B CA 1
ATOM 8254 C C . PRO B 1 451 ? -7.43 71.188 12.047 1 90.62 451 PRO B C 1
ATOM 8256 O O . PRO B 1 451 ? -8.453 71.75 12.398 1 90.62 451 PRO B O 1
ATOM 8259 N N . ALA B 1 452 ? -7.383 70 11.57 1 89.38 452 ALA B N 1
ATOM 8260 C CA . ALA B 1 452 ? -8.641 69.25 11.391 1 89.38 452 ALA B CA 1
ATOM 8261 C C . ALA B 1 452 ? -8.961 68.375 12.609 1 89.38 452 ALA B C 1
ATOM 8263 O O . ALA B 1 452 ? -9.93 67.625 12.594 1 89.38 452 ALA B O 1
ATOM 8264 N N . ASN B 1 453 ? -8.242 68.625 13.594 1 94.06 453 ASN B N 1
ATOM 8265 C CA . ASN B 1 453 ? -8.508 67.875 14.805 1 94.06 453 ASN B CA 1
ATOM 8266 C C . ASN B 1 453 ? -9.805 68.312 15.477 1 94.06 453 ASN B C 1
ATOM 8268 O O . ASN B 1 453 ? -9.828 69.312 16.219 1 94.06 453 ASN B O 1
ATOM 8272 N N . ARG B 1 454 ? -10.805 67.562 15.312 1 92.5 454 ARG B N 1
ATOM 8273 C CA . ARG B 1 454 ? -12.156 67.875 15.727 1 92.5 454 ARG B CA 1
ATOM 8274 C C . ARG B 1 454 ? -12.25 68 17.25 1 92.5 454 ARG B C 1
ATOM 8276 O O . ARG B 1 454 ? -12.852 68.938 17.766 1 92.5 454 ARG B O 1
ATOM 8283 N N . ALA B 1 455 ? -11.602 67.062 17.891 1 93.69 455 ALA B N 1
ATOM 8284 C CA . ALA B 1 455 ? -11.695 67 19.344 1 93.69 455 ALA B CA 1
ATOM 8285 C C . ALA B 1 455 ? -11.039 68.25 19.984 1 93.69 455 ALA B C 1
ATOM 8287 O O . ALA B 1 455 ? -11.602 68.875 20.875 1 93.69 455 ALA B O 1
ATOM 8288 N N . ALA B 1 456 ? -9.906 68.562 19.516 1 94.81 456 ALA B N 1
ATOM 8289 C CA . ALA B 1 456 ? -9.18 69.688 20.047 1 94.81 456 ALA B CA 1
ATOM 8290 C C . ALA B 1 456 ? -9.922 71 19.734 1 94.81 456 ALA B C 1
ATOM 8292 O O . ALA B 1 456 ? -9.977 71.875 20.578 1 94.81 456 ALA B O 1
ATOM 8293 N N . LYS B 1 457 ? -10.445 71.125 18.562 1 93.75 457 LYS B N 1
ATOM 8294 C CA . LYS B 1 457 ? -11.18 72.312 18.141 1 93.75 457 LYS B CA 1
ATOM 8295 C C . LYS B 1 457 ? -12.391 72.562 19.031 1 93.75 457 LYS B C 1
ATOM 8297 O O . LYS B 1 457 ? -12.602 73.625 19.516 1 93.75 457 LYS B O 1
ATOM 8302 N N . LEU B 1 458 ? -13.125 71.5 19.219 1 93.19 458 LEU B N 1
ATOM 8303 C CA . LEU B 1 458 ? -14.328 71.625 20.031 1 93.19 458 LEU B CA 1
ATOM 8304 C C . LEU B 1 458 ? -13.984 71.875 21.484 1 93.19 458 LEU B C 1
ATOM 8306 O O . LEU B 1 458 ? -14.656 72.688 22.156 1 93.19 458 LEU B O 1
ATOM 8310 N N . ALA B 1 459 ? -12.969 71.312 21.922 1 93.94 459 ALA B N 1
ATOM 8311 C CA . ALA B 1 459 ? -12.547 71.5 23.312 1 93.94 459 ALA B CA 1
ATOM 8312 C C . ALA B 1 459 ? -12.047 72.938 23.531 1 93.94 459 ALA B C 1
ATOM 8314 O O . ALA B 1 459 ? -12.359 73.562 24.547 1 93.94 459 ALA B O 1
ATOM 8315 N N . LEU B 1 460 ? -11.352 73.438 22.609 1 94.19 460 LEU B N 1
ATOM 8316 C CA . LEU B 1 460 ? -10.883 74.812 22.688 1 94.19 460 LEU B CA 1
ATOM 8317 C C . LEU B 1 460 ? -12.055 75.75 22.625 1 94.19 460 LEU B C 1
ATOM 8319 O O . LEU B 1 460 ? -12.078 76.75 23.359 1 94.19 460 LEU B O 1
ATOM 8323 N N . ALA B 1 461 ? -12.953 75.5 21.781 1 93.25 461 ALA B N 1
ATOM 8324 C CA . ALA B 1 461 ? -14.148 76.312 21.688 1 93.25 461 ALA B CA 1
ATOM 8325 C C . ALA B 1 461 ? -14.898 76.312 23.016 1 93.25 461 ALA B C 1
ATOM 8327 O O . ALA B 1 461 ? -15.336 77.375 23.469 1 93.25 461 ALA B O 1
ATOM 8328 N N . ASP B 1 462 ? -15.008 75.25 23.578 1 91.06 462 ASP B N 1
ATOM 8329 C CA . ASP B 1 462 ? -15.672 75.125 24.875 1 91.06 462 ASP B CA 1
ATOM 8330 C C . ASP B 1 462 ? -14.914 75.938 25.938 1 91.06 462 ASP B C 1
ATOM 8332 O O . ASP B 1 462 ? -15.523 76.625 26.766 1 91.06 462 ASP B O 1
ATOM 8336 N N . LEU B 1 463 ? -13.656 75.875 25.891 1 89.81 463 LEU B N 1
ATOM 8337 C CA . LEU B 1 463 ? -12.836 76.625 26.828 1 89.81 463 LEU B CA 1
ATOM 8338 C C . LEU B 1 463 ? -13 78.125 26.609 1 89.81 463 LEU B C 1
ATOM 8340 O O . LEU B 1 463 ? -13.141 78.875 27.578 1 89.81 463 LEU B O 1
ATOM 8344 N N . LEU B 1 464 ? -13.07 78.562 25.406 1 90.31 464 LEU B N 1
ATOM 8345 C CA . LEU B 1 464 ? -13.227 80 25.078 1 90.31 464 LEU B CA 1
ATOM 8346 C C . LEU B 1 464 ? -14.609 80.5 25.5 1 90.31 464 LEU B C 1
ATOM 8348 O O . LEU B 1 464 ? -14.742 81.562 26.016 1 90.31 464 LEU B O 1
ATOM 8352 N N . LEU B 1 465 ? -15.516 79.688 25.328 1 86.44 465 LEU B N 1
ATOM 8353 C CA . LEU B 1 465 ? -16.875 80.062 25.766 1 86.44 465 LEU B CA 1
ATOM 8354 C C . LEU B 1 465 ? -16.938 80.188 27.266 1 86.44 465 LEU B C 1
ATOM 8356 O O . LEU B 1 465 ? -17.547 81.188 27.766 1 86.44 465 LEU B O 1
ATOM 8360 N N . ALA B 1 466 ? -16.234 79.312 27.906 1 80.94 466 ALA B N 1
ATOM 8361 C CA . ALA B 1 466 ? -16.219 79.312 29.359 1 80.94 466 ALA B CA 1
ATOM 8362 C C . ALA B 1 466 ? -15.469 80.562 29.859 1 80.94 466 ALA B C 1
ATOM 8364 O O . ALA B 1 466 ? -15.82 81.125 30.891 1 80.94 466 ALA B O 1
ATOM 8365 N N . MET B 1 467 ? -14.562 80.938 29.062 1 81.56 467 MET B N 1
ATOM 8366 C CA . MET B 1 467 ? -13.75 82.125 29.438 1 81.56 467 MET B CA 1
ATOM 8367 C C . MET B 1 467 ? -14.414 83.438 28.984 1 81.56 467 MET B C 1
ATOM 8369 O O . MET B 1 467 ? -13.953 84.5 29.328 1 81.56 467 MET B O 1
ATOM 8373 N N . GLY B 1 468 ? -15.484 83.312 28.125 1 82.5 468 GLY B N 1
ATOM 8374 C CA . GLY B 1 468 ? -16.219 84.5 27.672 1 82.5 468 GLY B CA 1
ATOM 8375 C C . GLY B 1 468 ? -15.609 85.125 26.438 1 82.5 468 GLY B C 1
ATOM 8376 O O . GLY B 1 468 ? -16 86.25 26.047 1 82.5 468 GLY B O 1
ATOM 8377 N N . ASP B 1 469 ? -14.664 84.5 26.031 1 88.44 469 ASP B N 1
ATOM 8378 C CA . ASP B 1 469 ? -14.055 84.938 24.797 1 88.44 469 ASP B CA 1
ATOM 8379 C C . ASP B 1 469 ? -14.852 84.5 23.578 1 88.44 469 ASP B C 1
ATOM 8381 O O . ASP B 1 469 ? -14.398 83.688 22.797 1 88.44 469 ASP B O 1
ATOM 8385 N N . TYR B 1 470 ? -15.961 85.125 23.281 1 90.88 470 TYR B N 1
ATOM 8386 C CA . TYR B 1 470 ? -16.922 84.688 22.281 1 90.88 470 TYR B CA 1
ATOM 8387 C C . TYR B 1 470 ? -16.422 85 20.875 1 90.88 470 TYR B C 1
ATOM 8389 O O . TYR B 1 470 ? -16.719 84.25 19.922 1 90.88 470 TYR B O 1
ATOM 8397 N N . VAL B 1 471 ? -15.641 86.062 20.797 1 92.62 471 VAL B N 1
ATOM 8398 C CA . VAL B 1 471 ? -15.125 86.438 19.484 1 92.62 471 VAL B CA 1
ATOM 8399 C C . VAL B 1 471 ? -14.148 85.375 18.984 1 92.62 471 VAL B C 1
ATOM 8401 O O . VAL B 1 471 ? -14.25 84.938 17.828 1 92.62 471 VAL B O 1
ATOM 8404 N N . ALA B 1 472 ? -13.312 85 19.859 1 92.62 472 ALA B N 1
ATOM 8405 C CA . ALA B 1 472 ? -12.344 84 19.469 1 92.62 472 ALA B CA 1
ATOM 8406 C C . ALA B 1 472 ? -13.047 82.625 19.188 1 92.62 472 ALA B C 1
ATOM 8408 O O . ALA B 1 472 ? -12.656 81.938 18.266 1 92.62 472 ALA B O 1
ATOM 8409 N N . ALA B 1 473 ? -13.953 82.312 19.953 1 94.56 473 ALA B N 1
ATOM 8410 C CA . ALA B 1 473 ? -14.711 81.062 19.75 1 94.56 473 ALA B CA 1
ATOM 8411 C C . ALA B 1 473 ? -15.422 81.062 18.406 1 94.56 473 ALA B C 1
ATOM 8413 O O . ALA B 1 473 ? -15.453 80.062 17.703 1 94.56 473 ALA B O 1
ATOM 8414 N N . GLU B 1 474 ? -15.992 82.188 18.094 1 92.94 474 GLU B N 1
ATOM 8415 C CA . GLU B 1 474 ? -16.672 82.375 16.812 1 92.94 474 GLU B CA 1
ATOM 8416 C C . GLU B 1 474 ? -15.703 82.125 15.656 1 92.94 474 GLU B C 1
ATOM 8418 O O . GLU B 1 474 ? -16.031 81.438 14.695 1 92.94 474 GLU B O 1
ATOM 8423 N N . GLY B 1 475 ? -14.578 82.75 15.773 1 92.38 475 GLY B N 1
ATOM 8424 C CA . GLY B 1 475 ? -13.57 82.562 14.742 1 92.38 475 GLY B CA 1
ATOM 8425 C C . GLY B 1 475 ? -13.117 81.125 14.57 1 92.38 475 GLY B C 1
ATOM 8426 O O . GLY B 1 475 ? -12.859 80.688 13.453 1 92.38 475 GLY B O 1
ATOM 8427 N N . LEU B 1 476 ? -13.102 80.5 15.617 1 92.81 476 LEU B N 1
ATOM 8428 C CA . LEU B 1 476 ? -12.656 79.125 15.625 1 92.81 476 LEU B CA 1
ATOM 8429 C C . LEU B 1 476 ? -13.727 78.188 15.023 1 92.81 476 LEU B C 1
ATOM 8431 O O . LEU B 1 476 ? -13.398 77.25 14.328 1 92.81 476 LEU B O 1
ATOM 8435 N N . LEU B 1 477 ? -14.977 78.438 15.164 1 93.06 477 LEU B N 1
ATOM 8436 C CA . LEU B 1 477 ? -16.078 77.562 14.883 1 93.06 477 LEU B CA 1
ATOM 8437 C C . LEU B 1 477 ? -16.672 77.812 13.508 1 93.06 477 LEU B C 1
ATOM 8439 O O . LEU B 1 477 ? -17.359 77 12.938 1 93.06 477 LEU B O 1
ATOM 8443 N N . LYS B 1 478 ? -16.516 79 13.078 1 88.06 478 LYS B N 1
ATOM 8444 C CA . LYS B 1 478 ? -17.094 79.375 11.789 1 88.06 478 LYS B CA 1
ATOM 8445 C C . LYS B 1 478 ? -16.562 78.5 10.672 1 88.06 478 LYS B C 1
ATOM 8447 O O . LYS B 1 478 ? -15.359 78.375 10.508 1 88.06 478 LYS B O 1
ATOM 8452 N N . PRO B 1 479 ? -17.5 77.812 10.039 1 85.69 479 PRO B N 1
ATOM 8453 C CA . PRO B 1 479 ? -17.047 77 8.922 1 85.69 479 PRO B CA 1
ATOM 8454 C C . PRO B 1 479 ? -16.422 77.812 7.789 1 85.69 479 PRO B C 1
ATOM 8456 O O . PRO B 1 479 ? -16.828 78.938 7.551 1 85.69 479 PRO B O 1
ATOM 8459 N N . LYS B 1 480 ? -15.43 77.25 7.25 1 83.19 480 LYS B N 1
ATOM 8460 C CA . LYS B 1 480 ? -14.891 77.875 6.055 1 83.19 480 LYS B CA 1
ATOM 8461 C C . LYS B 1 480 ? -15.914 77.875 4.926 1 83.19 480 LYS B C 1
ATOM 8463 O O . LYS B 1 480 ? -16.828 77.062 4.898 1 83.19 480 LYS B O 1
ATOM 8468 N N . ASP B 1 481 ? -15.727 78.812 4.07 1 79.06 481 ASP B N 1
ATOM 8469 C CA . ASP B 1 481 ? -16.641 78.938 2.939 1 79.06 481 ASP B CA 1
ATOM 8470 C C . ASP B 1 481 ? -16.734 77.688 2.141 1 79.06 481 ASP B C 1
ATOM 8472 O O . ASP B 1 481 ? -15.719 77.062 1.752 1 79.06 481 ASP B O 1
ATOM 8476 N N . GLY B 1 482 ? -17.938 77.062 1.994 1 81.25 482 GLY B N 1
ATOM 8477 C CA . GLY B 1 482 ? -18.172 75.812 1.217 1 81.25 482 GLY B CA 1
ATOM 8478 C C . GLY B 1 482 ? -18.109 74.562 2.051 1 81.25 482 GLY B C 1
ATOM 8479 O O . GLY B 1 482 ? -18.406 73.5 1.553 1 81.25 482 GLY B O 1
ATOM 8480 N N . GLU B 1 483 ? -17.734 74.688 3.275 1 80.94 483 GLU B N 1
ATOM 8481 C CA . GLU B 1 483 ? -17.625 73.5 4.105 1 80.94 483 GLU B CA 1
ATOM 8482 C C . GLU B 1 483 ? -18.922 73.25 4.887 1 80.94 483 GLU B C 1
ATOM 8484 O O . GLU B 1 483 ? -19.562 74.188 5.344 1 80.94 483 GLU B O 1
ATOM 8489 N N . GLU B 1 484 ? -19.312 72.062 4.828 1 80.19 484 GLU B N 1
ATOM 8490 C CA . GLU B 1 484 ? -20.453 71.688 5.664 1 80.19 484 GLU B CA 1
ATOM 8491 C C . GLU B 1 484 ? -20.109 71.812 7.145 1 80.19 484 GLU B C 1
ATOM 8493 O O . GLU B 1 484 ? -19.062 71.312 7.582 1 80.19 484 GLU B O 1
ATOM 8498 N N . ALA B 1 485 ? -20.875 72.438 7.895 1 78.25 485 ALA B N 1
ATOM 8499 C CA . ALA B 1 485 ? -20.609 72.688 9.305 1 78.25 485 ALA B CA 1
ATOM 8500 C C . ALA B 1 485 ? -20.734 71.438 10.117 1 78.25 485 ALA B C 1
ATOM 8502 O O . ALA B 1 485 ? -21.656 70.625 9.891 1 78.25 485 ALA B O 1
ATOM 8503 N N . ASP B 1 486 ? -19.812 71.125 10.914 1 87.19 486 ASP B N 1
ATOM 8504 C CA . ASP B 1 486 ? -19.906 70.125 11.93 1 87.19 486 ASP B CA 1
ATOM 8505 C C . ASP B 1 486 ? -21.031 70.438 12.922 1 87.19 486 ASP B C 1
ATOM 8507 O O . ASP B 1 486 ? -21.156 71.562 13.391 1 87.19 486 ASP B O 1
ATOM 8511 N N . THR B 1 487 ? -21.891 69.5 13.094 1 88.69 487 THR B N 1
ATOM 8512 C CA . THR B 1 487 ? -23.094 69.75 13.898 1 88.69 487 THR B CA 1
ATOM 8513 C C . THR B 1 487 ? -22.719 70.25 15.289 1 88.69 487 THR B C 1
ATOM 8515 O O . THR B 1 487 ? -23.375 71.125 15.828 1 88.69 487 THR B O 1
ATOM 8518 N N . ALA B 1 488 ? -21.688 69.625 15.836 1 88.94 488 ALA B N 1
ATOM 8519 C CA . ALA B 1 488 ? -21.281 70.062 17.172 1 88.94 488 ALA B CA 1
ATOM 8520 C C . ALA B 1 488 ? -20.688 71.438 17.156 1 88.94 488 ALA B C 1
ATOM 8522 O O . ALA B 1 488 ? -20.875 72.25 18.078 1 88.94 488 ALA B O 1
ATOM 8523 N N . ALA B 1 489 ? -20 71.75 16.141 1 89.5 489 ALA B N 1
ATOM 8524 C CA . ALA B 1 489 ? -19.438 73.062 15.984 1 89.5 489 ALA B CA 1
ATOM 8525 C C . ALA B 1 489 ? -20.531 74.125 15.789 1 89.5 489 ALA B C 1
ATOM 8527 O O . ALA B 1 489 ? -20.469 75.188 16.344 1 89.5 489 ALA B O 1
ATOM 8528 N N . LEU B 1 490 ? -21.5 73.75 15.031 1 89.44 490 LEU B N 1
ATOM 8529 C CA . LEU B 1 490 ? -22.625 74.625 14.773 1 89.44 490 LEU B CA 1
ATOM 8530 C C . LEU B 1 490 ? -23.406 74.875 16.047 1 89.44 490 LEU B C 1
ATOM 8532 O O . LEU B 1 490 ? -23.906 76 16.25 1 89.44 490 LEU B O 1
ATOM 8536 N N . ALA B 1 491 ? -23.578 73.875 16.828 1 90.62 491 ALA B N 1
ATOM 8537 C CA . ALA B 1 491 ? -24.25 74.062 18.109 1 90.62 491 ALA B CA 1
ATOM 8538 C C . ALA B 1 491 ? -23.531 75.125 18.969 1 90.62 491 ALA B C 1
ATOM 8540 O O . ALA B 1 491 ? -24.156 76 19.531 1 90.62 491 ALA B O 1
ATOM 8541 N N . ARG B 1 492 ? -22.297 75 19.062 1 91.81 492 ARG B N 1
ATOM 8542 C CA . ARG B 1 492 ? -21.484 75.938 19.844 1 91.81 492 ARG B CA 1
ATOM 8543 C C . ARG B 1 492 ? -21.5 77.312 19.219 1 91.81 492 ARG B C 1
ATOM 8545 O O . ARG B 1 492 ? -21.516 78.312 19.938 1 91.81 492 ARG B O 1
ATOM 8552 N N . LEU B 1 493 ? -21.531 77.375 17.906 1 91.38 493 LEU B N 1
ATOM 8553 C CA . LEU B 1 493 ? -21.609 78.625 17.219 1 91.38 493 LEU B CA 1
ATOM 8554 C C . LEU B 1 493 ? -22.922 79.375 17.516 1 91.38 493 LEU B C 1
ATOM 8556 O O . LEU B 1 493 ? -22.953 80.562 17.719 1 91.38 493 LEU B O 1
ATOM 8560 N N . GLY B 1 494 ? -23.984 78.625 17.531 1 91.19 494 GLY B N 1
ATOM 8561 C CA . GLY B 1 494 ? -25.281 79.125 17.906 1 91.19 494 GLY B CA 1
ATOM 8562 C C . GLY B 1 494 ? -25.297 79.75 19.312 1 91.19 494 GLY B C 1
ATOM 8563 O O . GLY B 1 494 ? -25.875 80.812 19.547 1 91.19 494 GLY B O 1
ATOM 8564 N N . ILE B 1 495 ? -24.641 79.062 20.141 1 90.44 495 ILE B N 1
ATOM 8565 C CA . ILE B 1 495 ? -24.531 79.562 21.516 1 90.44 495 ILE B CA 1
ATOM 8566 C C . ILE B 1 495 ? -23.719 80.875 21.562 1 90.44 495 ILE B C 1
ATOM 8568 O O . ILE B 1 495 ? -24.078 81.812 22.266 1 90.44 495 ILE B O 1
ATOM 8572 N N . VAL B 1 496 ? -22.688 80.875 20.828 1 91.5 496 VAL B N 1
ATOM 8573 C CA . VAL B 1 496 ? -21.844 82.062 20.766 1 91.5 496 VAL B CA 1
ATOM 8574 C C . VAL B 1 496 ? -22.656 83.25 20.25 1 91.5 496 VAL B C 1
ATOM 8576 O O . VAL B 1 496 ? -22.609 84.312 20.812 1 91.5 496 VAL B O 1
ATOM 8579 N N . HIS B 1 497 ? -23.5 83 19.281 1 93 497 HIS B N 1
ATOM 8580 C CA . HIS B 1 497 ? -24.312 84.062 18.719 1 93 497 HIS B CA 1
ATOM 8581 C C . HIS B 1 497 ? -25.391 84.562 19.688 1 93 497 HIS B C 1
ATOM 8583 O O . HIS B 1 497 ? -25.703 85.75 19.781 1 93 497 HIS B O 1
ATOM 8589 N N . SER B 1 498 ? -25.875 83.625 20.344 1 90.38 498 SER B N 1
ATOM 8590 C CA . SER B 1 498 ? -26.844 84 21.375 1 90.38 498 SER B CA 1
ATOM 8591 C C . SER B 1 498 ? -26.234 84.875 22.453 1 90.38 498 SER B C 1
ATOM 8593 O O . SER B 1 498 ? -26.812 85.938 22.828 1 90.38 498 SER B O 1
ATOM 8595 N N . ARG B 1 499 ? -25.016 84.5 22.828 1 87.31 499 ARG B N 1
ATOM 8596 C CA . ARG B 1 499 ? -24.344 85.25 23.906 1 87.31 499 ARG B CA 1
ATOM 8597 C C . ARG B 1 499 ? -23.844 86.625 23.406 1 87.31 499 ARG B C 1
ATOM 8599 O O . ARG B 1 499 ? -23.719 87.562 24.188 1 87.31 499 ARG B O 1
ATOM 8606 N N . ARG B 1 500 ? -23.656 86.688 22.156 1 89.81 500 ARG B N 1
ATOM 8607 C CA . ARG B 1 500 ? -23.172 87.938 21.562 1 89.81 500 ARG B CA 1
ATOM 8608 C C . ARG B 1 500 ? -24.344 88.812 21.141 1 89.81 500 ARG B C 1
ATOM 8610 O O . ARG B 1 500 ? -24.141 89.812 20.5 1 89.81 500 ARG B O 1
ATOM 8617 N N . GLY B 1 501 ? -25.641 88.312 21.359 1 88.38 501 GLY B N 1
ATOM 8618 C CA . GLY B 1 501 ? -26.812 89.188 21.125 1 88.38 501 GLY B CA 1
ATOM 8619 C C . GLY B 1 501 ? -27.266 89.125 19.672 1 88.38 501 GLY B C 1
ATOM 8620 O O . GLY B 1 501 ? -27.703 90.188 19.141 1 88.38 501 GLY B O 1
ATOM 8621 N N . ARG B 1 502 ? -26.969 88.125 19.141 1 92.94 502 ARG B N 1
ATOM 8622 C CA . ARG B 1 502 ? -27.453 87.875 17.766 1 92.94 502 ARG B CA 1
ATOM 8623 C C . ARG B 1 502 ? -28.469 86.75 17.719 1 92.94 502 ARG B C 1
ATOM 8625 O O . ARG B 1 502 ? -28.203 85.688 17.125 1 92.94 502 ARG B O 1
ATOM 8632 N N . PRO B 1 503 ? -29.609 87 18.172 1 89.88 503 PRO B N 1
ATOM 8633 C CA . PRO B 1 503 ? -30.562 85.875 18.344 1 89.88 503 PRO B CA 1
ATOM 8634 C C . PRO B 1 503 ? -31.062 85.312 17.031 1 89.88 503 PRO B C 1
ATOM 8636 O O . PRO B 1 503 ? -31.344 84.125 16.938 1 89.88 503 PRO B O 1
ATOM 8639 N N . ASP B 1 504 ? -31.094 86.188 16 1 90.5 504 ASP B N 1
ATOM 8640 C CA . ASP B 1 504 ? -31.609 85.688 14.727 1 90.5 504 ASP B CA 1
ATOM 8641 C C . ASP B 1 504 ? -30.688 84.625 14.148 1 90.5 504 ASP B C 1
ATOM 8643 O O . ASP B 1 504 ? -31.156 83.562 13.719 1 90.5 504 ASP B O 1
ATOM 8647 N N . LEU B 1 505 ? -29.5 85 14.234 1 91.88 505 LEU B N 1
ATOM 8648 C CA . LEU B 1 505 ? -28.547 84 13.758 1 91.88 505 LEU B CA 1
ATOM 8649 C C . LEU B 1 505 ? -28.547 82.75 14.648 1 91.88 505 LEU B C 1
ATOM 8651 O O . LEU B 1 505 ? -28.484 81.625 14.156 1 91.88 505 LEU B O 1
ATOM 8655 N N . ALA B 1 506 ? -28.562 82.875 15.898 1 94 506 ALA B N 1
ATOM 8656 C CA . ALA B 1 506 ? -28.516 81.812 16.891 1 94 506 ALA B CA 1
ATOM 8657 C C . ALA B 1 506 ? -29.688 80.875 16.719 1 94 506 ALA B C 1
ATOM 8659 O O . ALA B 1 506 ? -29.516 79.625 16.75 1 94 506 ALA B O 1
ATOM 8660 N N . VAL B 1 507 ? -30.875 81.438 16.547 1 91.31 507 VAL B N 1
ATOM 8661 C CA . VAL B 1 507 ? -32.062 80.625 16.406 1 91.31 507 VAL B CA 1
ATOM 8662 C C . VAL B 1 507 ? -31.969 79.75 15.172 1 91.31 507 VAL B C 1
ATOM 8664 O O . VAL B 1 507 ? -32.25 78.562 15.234 1 91.31 507 VAL B O 1
ATOM 8667 N N . SER B 1 508 ? -31.469 80.375 14.109 1 92.06 508 SER B N 1
ATOM 8668 C CA . SER B 1 508 ? -31.328 79.562 12.867 1 92.06 508 SER B CA 1
ATOM 8669 C C . SER B 1 508 ? -30.344 78.438 13.031 1 92.06 508 SER B C 1
ATOM 8671 O O . SER B 1 508 ? -30.625 77.312 12.625 1 92.06 508 SER B O 1
ATOM 8673 N N . GLU B 1 509 ? -29.312 78.75 13.586 1 91.62 509 GLU B N 1
ATOM 8674 C CA . GLU B 1 509 ? -28.266 77.75 13.766 1 91.62 509 GLU B CA 1
ATOM 8675 C C . GLU B 1 509 ? -28.688 76.688 14.758 1 91.62 509 GLU B C 1
ATOM 8677 O O . GLU B 1 509 ? -28.516 75.5 14.5 1 91.62 509 GLU B O 1
ATOM 8682 N N . LEU B 1 510 ? -29.219 76.938 15.836 1 93.31 510 LEU B N 1
ATOM 8683 C CA . LEU B 1 510 ? -29.594 76 16.891 1 93.31 510 LEU B CA 1
ATOM 8684 C C . LEU B 1 510 ? -30.766 75.125 16.469 1 93.31 510 LEU B C 1
ATOM 8686 O O . LEU B 1 510 ? -30.844 73.938 16.828 1 93.31 510 LEU B O 1
ATOM 8690 N N . GLU B 1 511 ? -31.672 75.688 15.758 1 91.38 511 GLU B N 1
ATOM 8691 C CA . GLU B 1 511 ? -32.781 74.938 15.227 1 91.38 511 GLU B CA 1
ATOM 8692 C C . GLU B 1 511 ? -32.25 73.875 14.234 1 91.38 511 GLU B C 1
ATOM 8694 O O . GLU B 1 511 ? -32.75 72.75 14.211 1 91.38 511 GLU B O 1
ATOM 8699 N N . ALA B 1 512 ? -31.312 74.25 13.469 1 90.94 512 ALA B N 1
ATOM 8700 C CA . ALA B 1 512 ? -30.688 73.312 12.547 1 90.94 512 ALA B CA 1
ATOM 8701 C C . ALA B 1 512 ? -30 72.188 13.297 1 90.94 512 ALA B C 1
ATOM 8703 O O . ALA B 1 512 ? -30.062 71.062 12.891 1 90.94 512 ALA B O 1
ATOM 8704 N N . VAL B 1 513 ? -29.328 72.5 14.305 1 91.31 513 VAL B N 1
ATOM 8705 C CA . VAL B 1 513 ? -28.625 71.5 15.133 1 91.31 513 VAL B CA 1
ATOM 8706 C C . VAL B 1 513 ? -29.625 70.562 15.766 1 91.31 513 VAL B C 1
ATOM 8708 O O . VAL B 1 513 ? -29.422 69.375 15.75 1 91.31 513 VAL B O 1
ATOM 8711 N N . VAL B 1 514 ? -30.672 71 16.328 1 88.62 514 VAL B N 1
ATOM 8712 C CA . VAL B 1 514 ? -31.688 70.25 17.016 1 88.62 514 VAL B CA 1
ATOM 8713 C C . VAL B 1 514 ? -32.344 69.312 16.016 1 88.62 514 VAL B C 1
ATOM 8715 O O . VAL B 1 514 ? -32.688 68.125 16.359 1 88.62 514 VAL B O 1
ATOM 8718 N N . ALA B 1 515 ? -32.5 69.75 14.844 1 88.94 515 ALA B N 1
ATOM 8719 C CA . ALA B 1 515 ? -33.094 68.938 13.789 1 88.94 515 ALA B CA 1
ATOM 8720 C C . ALA B 1 515 ? -32.156 67.812 13.406 1 88.94 515 ALA B C 1
ATOM 8722 O O . ALA B 1 515 ? -32.625 66.688 13.148 1 88.94 515 ALA B O 1
ATOM 8723 N N . LYS B 1 516 ? -30.938 68.062 13.398 1 89.69 516 LYS B N 1
ATOM 8724 C CA . LYS B 1 516 ? -29.969 67.125 12.945 1 89.69 516 LYS B CA 1
ATOM 8725 C C . LYS B 1 516 ? -29.578 66.125 14.078 1 89.69 516 LYS B C 1
ATOM 8727 O O . LYS B 1 516 ? -29.312 65 13.844 1 89.69 516 LYS B O 1
ATOM 8732 N N . ASP B 1 517 ? -29.484 66.688 15.289 1 89.5 517 ASP B N 1
ATOM 8733 C CA . ASP B 1 517 ? -29.047 65.938 16.438 1 89.5 517 ASP B CA 1
ATOM 8734 C C . ASP B 1 517 ? -29.75 66.375 17.719 1 89.5 517 ASP B C 1
ATOM 8736 O O . ASP B 1 517 ? -29.203 67.125 18.5 1 89.5 517 ASP B O 1
ATOM 8740 N N . PRO B 1 518 ? -30.812 65.75 17.953 1 85 518 PRO B N 1
ATOM 8741 C CA . PRO B 1 518 ? -31.609 66.188 19.109 1 85 518 PRO B CA 1
ATOM 8742 C C . PRO B 1 518 ? -30.922 65.875 20.438 1 85 518 PRO B C 1
ATOM 8744 O O . PRO B 1 518 ? -31.359 66.312 21.484 1 85 518 PRO B O 1
ATOM 8747 N N . ALA B 1 519 ? -29.781 65.25 20.328 1 83.94 519 ALA B N 1
ATOM 8748 C CA . ALA B 1 519 ? -29.094 64.875 21.562 1 83.94 519 ALA B CA 1
ATOM 8749 C C . ALA B 1 519 ? -28.234 66 22.094 1 83.94 519 ALA B C 1
ATOM 8751 O O . ALA B 1 519 ? -27.719 65.938 23.203 1 83.94 519 ALA B O 1
ATOM 8752 N N . GLN B 1 520 ? -28.266 67 21.406 1 85.81 520 GLN B N 1
ATOM 8753 C CA . GLN B 1 520 ? -27.484 68.188 21.828 1 85.81 520 GLN B CA 1
ATOM 8754 C C . GLN B 1 520 ? -28.281 69 22.797 1 85.81 520 GLN B C 1
ATOM 8756 O O . GLN B 1 520 ? -28.828 70.062 22.422 1 85.81 520 GLN B O 1
ATOM 8761 N N . LEU B 1 521 ? -28.234 68.688 24.016 1 87.56 521 LEU B N 1
ATOM 8762 C CA . LEU B 1 521 ? -29.109 69.312 25.031 1 87.56 521 LEU B CA 1
ATOM 8763 C C . LEU B 1 521 ? -28.75 70.75 25.312 1 87.56 521 LEU B C 1
ATOM 8765 O O . LEU B 1 521 ? -29.625 71.562 25.594 1 87.56 521 LEU B O 1
ATOM 8769 N N . GLU B 1 522 ? -27.453 71 25.188 1 86.88 522 GLU B N 1
ATOM 8770 C CA . GLU B 1 522 ? -27.031 72.375 25.422 1 86.88 522 GLU B CA 1
ATOM 8771 C C . GLU B 1 522 ? -27.594 73.312 24.375 1 86.88 522 GLU B C 1
ATOM 8773 O O . GLU B 1 522 ? -28.031 74.438 24.688 1 86.88 522 GLU B O 1
ATOM 8778 N N . ALA B 1 523 ? -27.625 72.875 23.234 1 87.81 523 ALA B N 1
ATOM 8779 C CA . ALA B 1 523 ? -28.172 73.625 22.141 1 87.81 523 ALA B CA 1
ATOM 8780 C C . ALA B 1 523 ? -29.672 73.812 22.312 1 87.81 523 ALA B C 1
ATOM 8782 O O . ALA B 1 523 ? -30.188 74.938 22.062 1 87.81 523 ALA B O 1
ATOM 8783 N N . ARG B 1 524 ? -30.328 72.812 22.797 1 91.06 524 ARG B N 1
ATOM 8784 C CA . ARG B 1 524 ? -31.781 72.938 23.016 1 91.06 524 ARG B CA 1
ATOM 8785 C C . ARG B 1 524 ? -32.094 73.875 24.156 1 91.06 524 ARG B C 1
ATOM 8787 O O . ARG B 1 524 ? -33.062 74.688 24.078 1 91.06 524 ARG B O 1
ATOM 8794 N N . ALA B 1 525 ? -31.281 73.75 25.125 1 91.5 525 ALA B N 1
ATOM 8795 C CA . ALA B 1 525 ? -31.484 74.688 26.266 1 91.5 525 ALA B CA 1
ATOM 8796 C C . ALA B 1 525 ? -31.312 76.125 25.859 1 91.5 525 ALA B C 1
ATOM 8798 O O . ALA B 1 525 ? -32.125 77 26.234 1 91.5 525 ALA B O 1
ATOM 8799 N N . GLU B 1 526 ? -30.297 76.375 25.094 1 90.75 526 GLU B N 1
ATOM 8800 C CA . GLU B 1 526 ? -30.031 77.75 24.625 1 90.75 526 GLU B CA 1
ATOM 8801 C C . GLU B 1 526 ? -31.172 78.25 23.734 1 90.75 526 GLU B C 1
ATOM 8803 O O . GLU B 1 526 ? -31.547 79.438 23.797 1 90.75 526 GLU B O 1
ATOM 8808 N N . LEU B 1 527 ? -31.734 77.375 22.969 1 90.56 527 LEU B N 1
ATOM 8809 C CA . LEU B 1 527 ? -32.875 77.688 22.141 1 90.56 527 LEU B CA 1
ATOM 8810 C C . LEU B 1 527 ? -34.094 78.125 22.984 1 90.56 527 LEU B C 1
ATOM 8812 O O . LEU B 1 527 ? -34.781 79.062 22.672 1 90.56 527 LEU B O 1
ATOM 8816 N N . GLY B 1 528 ? -34.312 77.438 24.031 1 91.94 528 GLY B N 1
ATOM 8817 C CA . GLY B 1 528 ? -35.344 77.812 24.969 1 91.94 528 GLY B CA 1
ATOM 8818 C C . GLY B 1 528 ? -35.156 79.188 25.578 1 91.94 528 GLY B C 1
ATOM 8819 O O . GLY B 1 528 ? -36.125 79.938 25.703 1 91.94 528 GLY B O 1
ATOM 8820 N N . PHE B 1 529 ? -34 79.438 25.875 1 91.19 529 PHE B N 1
ATOM 8821 C CA . PHE B 1 529 ? -33.688 80.75 26.453 1 91.19 529 PHE B CA 1
ATOM 8822 C C . PHE B 1 529 ? -33.938 81.875 25.453 1 91.19 529 PHE B C 1
ATOM 8824 O O . PHE B 1 529 ? -34.469 82.938 25.828 1 91.19 529 PHE B O 1
ATOM 8831 N N . ILE B 1 530 ? -33.562 81.625 24.203 1 90.5 530 ILE B N 1
ATOM 8832 C CA . ILE B 1 530 ? -33.781 82.625 23.156 1 90.5 530 ILE B CA 1
ATOM 8833 C C . ILE B 1 530 ? -35.281 82.812 22.969 1 90.5 530 ILE B C 1
ATOM 8835 O O . ILE B 1 530 ? -35.719 84 22.812 1 90.5 530 ILE B O 1
ATOM 8839 N N . TYR B 1 531 ? -36.062 81.812 23.125 1 92 531 TYR B N 1
ATOM 8840 C CA . TYR B 1 531 ? -37.5 82 23.016 1 92 531 TYR B CA 1
ATOM 8841 C C . TYR B 1 531 ? -38.062 82.75 24.188 1 92 531 TYR B C 1
ATOM 8843 O O . TYR B 1 531 ? -38.938 83.625 24 1 92 531 TYR B O 1
ATOM 8851 N N . LEU B 1 532 ? -37.531 82.562 25.266 1 91.69 532 LEU B N 1
ATOM 8852 C CA . LEU B 1 532 ? -37.938 83.312 26.453 1 91.69 532 LEU B CA 1
ATOM 8853 C C . LEU B 1 532 ? -37.625 84.812 26.312 1 91.69 532 LEU B C 1
ATOM 8855 O O . LEU B 1 532 ? -38.469 85.625 26.562 1 91.69 532 LEU B O 1
ATOM 8859 N N . ARG B 1 533 ? -36.469 85.062 25.859 1 89.88 533 ARG B N 1
ATOM 8860 C CA . ARG B 1 533 ? -36.031 86.438 25.672 1 89.88 533 ARG B CA 1
ATOM 8861 C C . ARG B 1 533 ? -36.812 87.125 24.562 1 89.88 533 ARG B C 1
ATOM 8863 O O . ARG B 1 533 ? -37.031 88.312 24.609 1 89.88 533 ARG B O 1
ATOM 8870 N N . GLY B 1 534 ? -37.188 86.312 23.672 1 88.38 534 GLY B N 1
ATOM 8871 C CA . GLY B 1 534 ? -37.969 86.812 22.562 1 88.38 534 GLY B CA 1
ATOM 8872 C C . GLY B 1 534 ? -39.438 86.938 22.906 1 88.38 534 GLY B C 1
ATOM 8873 O O . GLY B 1 534 ? -40.219 87.438 22.094 1 88.38 534 GLY B O 1
ATOM 8874 N N . GLY B 1 535 ? -39.906 86.562 24.156 1 88.94 535 GLY B N 1
ATOM 8875 C CA . GLY B 1 535 ? -41.25 86.75 24.656 1 88.94 535 GLY B CA 1
ATOM 8876 C C . GLY B 1 535 ? -42.156 85.562 24.484 1 88.94 535 GLY B C 1
ATOM 8877 O O . GLY B 1 535 ? -43.344 85.625 24.828 1 88.94 535 GLY B O 1
ATOM 8878 N N . ASP B 1 536 ? -41.625 84.625 23.906 1 90.75 536 ASP B N 1
ATOM 8879 C CA . ASP B 1 536 ? -42.438 83.438 23.734 1 90.75 536 ASP B CA 1
ATOM 8880 C C . ASP B 1 536 ? -42.219 82.438 24.875 1 90.75 536 ASP B C 1
ATOM 8882 O O . ASP B 1 536 ? -41.594 81.438 24.703 1 90.75 536 ASP B O 1
ATOM 8886 N N . GLY B 1 537 ? -42.844 82.688 25.922 1 90.81 537 GLY B N 1
ATOM 8887 C CA . GLY B 1 537 ? -42.656 81.875 27.141 1 90.81 537 GLY B CA 1
ATOM 8888 C C . GLY B 1 537 ? -43.188 80.438 27.016 1 90.81 537 GLY B C 1
ATOM 8889 O O . GLY B 1 537 ? -42.625 79.5 27.578 1 90.81 537 GLY B O 1
ATOM 8890 N N . ALA B 1 538 ? -44.25 80.375 26.266 1 91.12 538 ALA B N 1
ATOM 8891 C CA . ALA B 1 538 ? -44.844 79.062 26.094 1 91.12 538 ALA B CA 1
ATOM 8892 C C . ALA B 1 538 ? -43.906 78.125 25.312 1 91.12 538 ALA B C 1
ATOM 8894 O O . ALA B 1 538 ? -43.75 76.938 25.672 1 91.12 538 ALA B O 1
ATOM 8895 N N . LYS B 1 539 ? -43.375 78.5 24.281 1 86.19 539 LYS B N 1
ATOM 8896 C CA . LYS B 1 539 ? -42.469 77.75 23.469 1 86.19 539 LYS B CA 1
ATOM 8897 C C . LYS B 1 539 ? -41.188 77.438 24.234 1 86.19 539 LYS B C 1
ATOM 8899 O O . LYS B 1 539 ? -40.625 76.312 24.125 1 86.19 539 LYS B O 1
ATOM 8904 N N . ALA B 1 540 ? -40.719 78.438 24.953 1 93.81 540 ALA B N 1
ATOM 8905 C CA . ALA B 1 540 ? -39.562 78.25 25.828 1 93.81 540 ALA B CA 1
ATOM 8906 C C . ALA B 1 540 ? -39.812 77.125 26.828 1 93.81 540 ALA B C 1
ATOM 8908 O O . ALA B 1 540 ? -38.969 76.188 26.969 1 93.81 540 ALA B O 1
ATOM 8909 N N . ARG B 1 541 ? -40.906 77.188 27.5 1 92.75 541 ARG B N 1
ATOM 8910 C CA . ARG B 1 541 ? -41.25 76.188 28.484 1 92.75 541 ARG B CA 1
ATOM 8911 C C . ARG B 1 541 ? -41.344 74.812 27.844 1 92.75 541 ARG B C 1
ATOM 8913 O O . ARG B 1 541 ? -40.875 73.812 28.438 1 92.75 541 ARG B O 1
ATOM 8920 N N . LYS B 1 542 ? -41.906 74.75 26.672 1 93.31 542 LYS B N 1
ATOM 8921 C CA . LYS B 1 542 ? -42.031 73.5 25.969 1 93.31 542 LYS B CA 1
ATOM 8922 C C . LYS B 1 542 ? -40.656 72.938 25.656 1 93.31 542 LYS B C 1
ATOM 8924 O O . LYS B 1 542 ? -40.375 71.75 25.906 1 93.31 542 LYS B O 1
ATOM 8929 N N . VAL B 1 543 ? -39.812 73.688 25.109 1 93.31 543 VAL B N 1
ATOM 8930 C CA . VAL B 1 543 ? -38.469 73.25 24.75 1 93.31 543 VAL B CA 1
ATOM 8931 C C . VAL B 1 543 ? -37.688 72.812 26 1 93.31 543 VAL B C 1
ATOM 8933 O O . VAL B 1 543 ? -37.031 71.812 26.016 1 93.31 543 VAL B O 1
ATOM 8936 N N . LEU B 1 544 ? -37.719 73.562 27.031 1 94.62 544 LEU B N 1
ATOM 8937 C CA . LEU B 1 544 ? -36.938 73.312 28.25 1 94.62 544 LEU B CA 1
ATOM 8938 C C . LEU B 1 544 ? -37.469 72.125 29 1 94.62 544 LEU B C 1
ATOM 8940 O O . LEU B 1 544 ? -36.719 71.375 29.625 1 94.62 544 LEU B O 1
ATOM 8944 N N . THR B 1 545 ? -38.781 71.875 28.938 1 92.94 545 THR B N 1
ATOM 8945 C CA . THR B 1 545 ? -39.344 70.625 29.484 1 92.94 545 THR B CA 1
ATOM 8946 C C . THR B 1 545 ? -38.781 69.438 28.766 1 92.94 545 THR B C 1
ATOM 8948 O O . THR B 1 545 ? -38.5 68.438 29.406 1 92.94 545 THR B O 1
ATOM 8951 N N . SER B 1 546 ? -38.719 69.625 27.547 1 92.88 546 SER B N 1
ATOM 8952 C CA . SER B 1 546 ? -38.156 68.5 26.766 1 92.88 546 SER B CA 1
ATOM 8953 C C . SER B 1 546 ? -36.719 68.25 27.125 1 92.88 546 SER B C 1
ATOM 8955 O O . SER B 1 546 ? -36.281 67.062 27.203 1 92.88 546 SER B O 1
ATOM 8957 N N . VAL B 1 547 ? -35.906 69.188 27.281 1 92.31 547 VAL B N 1
ATOM 8958 C CA . VAL B 1 547 ? -34.5 69.062 27.688 1 92.31 547 VAL B CA 1
ATOM 8959 C C . VAL B 1 547 ? -34.438 68.375 29.047 1 92.31 547 VAL B C 1
ATOM 8961 O O . VAL B 1 547 ? -33.656 67.375 29.203 1 92.31 547 VAL B O 1
ATOM 8964 N N . LEU B 1 548 ? -35.25 68.75 30.016 1 92.06 548 LEU B N 1
ATOM 8965 C CA . LEU B 1 548 ? -35.188 68.25 31.375 1 92.06 548 LEU B CA 1
ATOM 8966 C C . LEU B 1 548 ? -35.812 66.875 31.484 1 92.06 548 LEU B C 1
ATOM 8968 O O . LEU B 1 548 ? -35.594 66.125 32.469 1 92.06 548 LEU B O 1
ATOM 8972 N N . SER B 1 549 ? -36.562 66.438 30.422 1 91.5 549 SER B N 1
ATOM 8973 C CA . SER B 1 549 ? -37.094 65.125 30.359 1 91.5 549 SER B CA 1
ATOM 8974 C C . SER B 1 549 ? -35.969 64.125 29.984 1 91.5 549 SER B C 1
ATOM 8976 O O . SER B 1 549 ? -36 62.969 30.391 1 91.5 549 SER B O 1
ATOM 8978 N N . VAL B 1 550 ? -35.094 64.688 29.219 1 87.62 550 VAL B N 1
ATOM 8979 C CA . VAL B 1 550 ? -33.969 63.844 28.828 1 87.62 550 VAL B CA 1
ATOM 8980 C C . VAL B 1 550 ? -32.938 63.812 29.938 1 87.62 550 VAL B C 1
ATOM 8982 O O . VAL B 1 550 ? -32.406 62.75 30.297 1 87.62 550 VAL B O 1
ATOM 8985 N N . ASP B 1 551 ? -32.625 64.938 30.531 1 88.75 551 ASP B N 1
ATOM 8986 C CA . ASP B 1 551 ? -31.672 65.125 31.625 1 88.75 551 ASP B CA 1
ATOM 8987 C C . ASP B 1 551 ? -32.219 66.062 32.688 1 88.75 551 ASP B C 1
ATOM 8989 O O . ASP B 1 551 ? -32.062 67.25 32.625 1 88.75 551 ASP B O 1
ATOM 8993 N N . PRO B 1 552 ? -32.688 65.5 33.656 1 89.38 552 PRO B N 1
ATOM 8994 C CA . PRO B 1 552 ? -33.344 66.312 34.688 1 89.38 552 PRO B CA 1
ATOM 8995 C C . PRO B 1 552 ? -32.344 67.188 35.469 1 89.38 552 PRO B C 1
ATOM 8997 O O . PRO B 1 552 ? -32.75 68.125 36.188 1 89.38 552 PRO B O 1
ATOM 9000 N N . ARG B 1 553 ? -31.156 66.875 35.312 1 89.69 553 ARG B N 1
ATOM 9001 C CA . ARG B 1 553 ? -30.172 67.625 36.062 1 89.69 553 ARG B CA 1
ATOM 9002 C C . ARG B 1 553 ? -29.359 68.5 35.125 1 89.69 553 ARG B C 1
ATOM 9004 O O . ARG B 1 553 ? -28.234 68.875 35.469 1 89.69 553 ARG B O 1
ATOM 9011 N N . HIS B 1 554 ? -29.906 68.812 34.094 1 88.75 554 HIS B N 1
ATOM 9012 C CA . HIS B 1 554 ? -29.219 69.688 33.156 1 88.75 554 HIS B CA 1
ATOM 9013 C C . HIS B 1 554 ? -29.203 71.125 33.688 1 88.75 554 HIS B C 1
ATOM 9015 O O . HIS B 1 554 ? -30.25 71.812 33.719 1 88.75 554 HIS B O 1
ATOM 9021 N N . SER B 1 555 ? -28.078 71.625 33.969 1 88.5 555 SER B N 1
ATOM 9022 C CA . SER B 1 555 ? -27.938 72.875 34.75 1 88.5 555 SER B CA 1
ATOM 9023 C C . SER B 1 555 ? -28.5 74.062 34 1 88.5 555 SER B C 1
ATOM 9025 O O . SER B 1 555 ? -29.297 74.812 34.531 1 88.5 555 SER B O 1
ATOM 9027 N N . LEU B 1 556 ? -28.219 74.188 32.75 1 87.62 556 LEU B N 1
ATOM 9028 C CA . LEU B 1 556 ? -28.672 75.312 31.969 1 87.62 556 LEU B CA 1
ATOM 9029 C C . LEU B 1 556 ? -30.188 75.188 31.719 1 87.62 556 LEU B C 1
ATOM 9031 O O . LEU B 1 556 ? -30.891 76.25 31.734 1 87.62 556 LEU B O 1
ATOM 9035 N N . GLY B 1 557 ? -30.609 74 31.516 1 91.19 557 GLY B N 1
ATOM 9036 C CA . GLY B 1 557 ? -32.031 73.75 31.359 1 91.19 557 GLY B CA 1
ATOM 9037 C C . GLY B 1 557 ? -32.844 74.188 32.594 1 91.19 557 GLY B C 1
ATOM 9038 O O . GLY B 1 557 ? -33.875 74.812 32.469 1 91.19 557 GLY B O 1
ATOM 9039 N N . LEU B 1 558 ? -32.281 73.938 33.719 1 93.94 558 LEU B N 1
ATOM 9040 C CA . LEU B 1 558 ? -32.938 74.25 34.969 1 93.94 558 LEU B CA 1
ATOM 9041 C C . LEU B 1 558 ? -32.906 75.812 35.219 1 93.94 558 LEU B C 1
ATOM 9043 O O . LEU B 1 558 ? -33.906 76.375 35.656 1 93.94 558 LEU B O 1
ATOM 9047 N N . LEU B 1 559 ? -31.844 76.375 34.875 1 93.06 559 LEU B N 1
ATOM 9048 C CA . LEU B 1 559 ? -31.719 77.812 35 1 93.06 559 LEU B CA 1
ATOM 9049 C C . LEU B 1 559 ? -32.719 78.562 34.156 1 93.06 559 LEU B C 1
ATOM 9051 O O . LEU B 1 559 ? -33.469 79.375 34.625 1 93.06 559 LEU B O 1
ATOM 9055 N N . TYR B 1 560 ? -32.844 78.188 32.938 1 93.75 560 TYR B N 1
ATOM 9056 C CA . TYR B 1 560 ? -33.719 78.812 32 1 93.75 560 TYR B CA 1
ATOM 9057 C C . TYR B 1 560 ? -35.188 78.5 32.281 1 93.75 560 TYR B C 1
ATOM 9059 O O . TYR B 1 560 ? -36.062 79.375 32.094 1 93.75 560 TYR B O 1
ATOM 9067 N N . MET B 1 561 ? -35.406 77.375 32.844 1 94.81 561 MET B N 1
ATOM 9068 C CA . MET B 1 561 ? -36.781 77 33.25 1 94.81 561 MET B CA 1
ATOM 9069 C C . MET B 1 561 ? -37.219 77.875 34.438 1 94.81 561 MET B C 1
ATOM 9071 O O . MET B 1 561 ? -38.344 78.312 34.469 1 94.81 561 MET B O 1
ATOM 9075 N N . GLY B 1 562 ? -36.281 78.125 35.312 1 95.38 562 GLY B N 1
ATOM 9076 C CA . GLY B 1 562 ? -36.594 79 36.406 1 95.38 562 GLY B CA 1
ATOM 9077 C C . GLY B 1 562 ? -37 80.438 35.938 1 95.38 562 GLY B C 1
ATOM 9078 O O . GLY B 1 562 ? -38 80.938 36.406 1 95.38 562 GLY B O 1
ATOM 9079 N N . HIS B 1 563 ? -36.281 80.875 35 1 94.38 563 HIS B N 1
ATOM 9080 C CA . HIS B 1 563 ? -36.594 82.188 34.438 1 94.38 563 HIS B CA 1
ATOM 9081 C C . HIS B 1 563 ? -37.969 82.188 33.75 1 94.38 563 HIS B C 1
ATOM 9083 O O . HIS B 1 563 ? -38.75 83.125 33.875 1 94.38 563 HIS B O 1
ATOM 9089 N N . THR B 1 564 ? -38.219 81.125 33.062 1 93.94 564 THR B N 1
ATOM 9090 C CA . THR B 1 564 ? -39.469 80.938 32.344 1 93.94 564 THR B CA 1
ATOM 9091 C C . THR B 1 564 ? -40.656 80.875 33.312 1 93.94 564 THR B C 1
ATOM 9093 O O . THR B 1 564 ? -41.656 81.562 33.125 1 93.94 564 THR B O 1
ATOM 9096 N N . LEU B 1 565 ? -40.5 80.25 34.406 1 94.94 565 LEU B N 1
ATOM 9097 C CA . LEU B 1 565 ? -41.562 80.125 35.406 1 94.94 565 LEU B CA 1
ATOM 9098 C C . LEU B 1 565 ? -41.812 81.438 36.156 1 94.94 565 LEU B C 1
ATOM 9100 O O . LEU B 1 565 ? -42.938 81.812 36.438 1 94.94 565 LEU B O 1
ATOM 9104 N N . TYR B 1 566 ? -40.781 82.062 36.344 1 93.75 566 TYR B N 1
ATOM 9105 C CA . TYR B 1 566 ? -40.906 83.312 37.031 1 93.75 566 TYR B CA 1
ATOM 9106 C C . TYR B 1 566 ? -41.656 84.312 36.156 1 93.75 566 TYR B C 1
ATOM 9108 O O . TYR B 1 566 ? -42.531 85 36.656 1 93.75 566 TYR B O 1
ATOM 9116 N N . GLN B 1 567 ? -41.344 84.375 34.906 1 91.88 567 GLN B N 1
ATOM 9117 C CA . GLN B 1 567 ? -42.031 85.25 33.969 1 91.88 567 GLN B CA 1
ATOM 9118 C C . GLN B 1 567 ? -43.5 84.875 33.844 1 91.88 567 GLN B C 1
ATOM 9120 O O . GLN B 1 567 ? -44.344 85.75 33.594 1 91.88 567 GLN B O 1
ATOM 9125 N N . GLN B 1 568 ? -43.812 83.688 34.125 1 91.5 568 GLN B N 1
ATOM 9126 C CA . GLN B 1 568 ? -45.188 83.25 34.031 1 91.5 568 GLN B CA 1
ATOM 9127 C C . GLN B 1 568 ? -45.906 83.375 35.375 1 91.5 568 GLN B C 1
ATOM 9129 O O . GLN B 1 568 ? -47.062 82.938 35.531 1 91.5 568 GLN B O 1
ATOM 9134 N N . GLY B 1 569 ? -45.25 83.875 36.375 1 90.5 569 GLY B N 1
ATOM 9135 C CA . GLY B 1 569 ? -45.875 84.188 37.656 1 90.5 569 GLY B CA 1
ATOM 9136 C C . GLY B 1 569 ? -45.812 83.062 38.656 1 90.5 569 GLY B C 1
ATOM 9137 O O . GLY B 1 569 ? -46.375 83.125 39.75 1 90.5 569 GLY B O 1
ATOM 9138 N N . ASN B 1 570 ? -45.156 82.062 38.219 1 92.88 570 ASN B N 1
ATOM 9139 C CA . ASN B 1 570 ? -44.969 80.875 39.094 1 92.88 570 ASN B CA 1
ATOM 9140 C C . ASN B 1 570 ? -43.719 81 39.938 1 92.88 570 ASN B C 1
ATOM 9142 O O . ASN B 1 570 ? -42.719 80.375 39.656 1 92.88 570 ASN B O 1
ATOM 9146 N N . THR B 1 571 ? -43.688 81.75 40.969 1 93.56 571 THR B N 1
ATOM 9147 C CA . THR B 1 571 ? -42.531 82.125 41.781 1 93.56 571 THR B CA 1
ATOM 9148 C C . THR B 1 571 ? -42 80.875 42.531 1 93.56 571 THR B C 1
ATOM 9150 O O . THR B 1 571 ? -40.781 80.688 42.625 1 93.56 571 THR B O 1
ATOM 9153 N N . LYS B 1 572 ? -42.969 80.125 42.969 1 93.81 572 LYS B N 1
ATOM 9154 C CA . LYS B 1 572 ? -42.562 78.938 43.719 1 93.81 572 LYS B CA 1
ATOM 9155 C C . LYS B 1 572 ? -41.844 77.938 42.781 1 93.81 572 LYS B C 1
ATOM 9157 O O . LYS B 1 572 ? -40.844 77.312 43.188 1 93.81 572 LYS B O 1
ATOM 9162 N N . GLY B 1 573 ? -42.375 77.75 41.688 1 94.31 573 GLY B N 1
ATOM 9163 C CA . GLY B 1 573 ? -41.75 76.875 40.719 1 94.31 573 GLY B CA 1
ATOM 9164 C C . GLY B 1 573 ? -40.375 77.375 40.281 1 94.31 573 GLY B C 1
ATOM 9165 O O . GLY B 1 573 ? -39.438 76.625 40.094 1 94.31 573 GLY B O 1
ATOM 9166 N N . ALA B 1 574 ? -40.219 78.625 40.062 1 95.31 574 ALA B N 1
ATOM 9167 C CA . ALA B 1 574 ? -38.969 79.25 39.656 1 95.31 574 ALA B CA 1
ATOM 9168 C C . ALA B 1 574 ? -37.875 79.062 40.719 1 95.31 574 ALA B C 1
ATOM 9170 O O . ALA B 1 574 ? -36.75 78.688 40.375 1 95.31 574 ALA B O 1
ATOM 9171 N N . GLU B 1 575 ? -38.25 79.25 41.938 1 94.69 575 GLU B N 1
ATOM 9172 C CA . GLU B 1 575 ? -37.312 79.062 43.031 1 94.69 575 GLU B CA 1
ATOM 9173 C C . GLU B 1 575 ? -36.812 77.625 43.062 1 94.69 575 GLU B C 1
ATOM 9175 O O . GLU B 1 575 ? -35.625 77.375 43.219 1 94.69 575 GLU B O 1
ATOM 9180 N N . LYS B 1 576 ? -37.781 76.75 42.938 1 95 576 LYS B N 1
ATOM 9181 C CA . LYS B 1 576 ? -37.406 75.375 42.938 1 95 576 LYS B CA 1
ATOM 9182 C C . LYS B 1 576 ? -36.438 75.062 41.781 1 95 576 LYS B C 1
ATOM 9184 O O . LYS B 1 576 ? -35.469 74.312 42 1 95 576 LYS B O 1
ATOM 9189 N N . SER B 1 577 ? -36.656 75.5 40.688 1 95.06 577 SER B N 1
ATOM 9190 C CA . SER B 1 577 ? -35.812 75.312 39.531 1 95.06 577 SER B CA 1
ATOM 9191 C C . SER B 1 577 ? -34.406 75.875 39.719 1 95.06 577 SER B C 1
ATOM 9193 O O . SER B 1 577 ? -33.406 75.25 39.375 1 95.06 577 SER B O 1
ATOM 9195 N N . PHE B 1 578 ? -34.281 77.062 40.219 1 94.88 578 PHE B N 1
ATOM 9196 C CA . PHE B 1 578 ? -33 77.75 40.469 1 94.88 578 PHE B CA 1
ATOM 9197 C C . PHE B 1 578 ? -32.188 76.938 41.5 1 94.88 578 PHE B C 1
ATOM 9199 O O . PHE B 1 578 ? -30.984 76.75 41.344 1 94.88 578 PHE B O 1
ATOM 9206 N N . ARG B 1 579 ? -32.844 76.438 42.531 1 94.44 579 ARG B N 1
ATOM 9207 C CA . ARG B 1 579 ? -32.156 75.625 43.531 1 94.44 579 ARG B CA 1
ATOM 9208 C C . ARG B 1 579 ? -31.672 74.312 42.969 1 94.44 579 ARG B C 1
ATOM 9210 O O . ARG B 1 579 ? -30.578 73.875 43.281 1 94.44 579 ARG B O 1
ATOM 9217 N N . ASN B 1 580 ? -32.531 73.812 42.125 1 94.38 580 ASN B N 1
ATOM 9218 C CA . ASN B 1 580 ? -32.094 72.625 41.438 1 94.38 580 ASN B CA 1
ATOM 9219 C C . ASN B 1 580 ? -30.906 72.875 40.5 1 94.38 580 ASN B C 1
ATOM 9221 O O . ASN B 1 580 ? -30.031 72 40.375 1 94.38 580 ASN B O 1
ATOM 9225 N N . ALA B 1 581 ? -30.875 73.938 39.844 1 92.25 581 ALA B N 1
ATOM 9226 C CA . ALA B 1 581 ? -29.75 74.312 39 1 92.25 581 ALA B CA 1
ATOM 9227 C C . ALA B 1 581 ? -28.469 74.5 39.781 1 92.25 581 ALA B C 1
ATOM 9229 O O . ALA B 1 581 ? -27.406 74.062 39.344 1 92.25 581 ALA B O 1
ATOM 9230 N N . VAL B 1 582 ? -28.531 75.062 40.969 1 90.19 582 VAL B N 1
ATOM 9231 C CA . VAL B 1 582 ? -27.391 75.25 41.844 1 90.19 582 VAL B CA 1
ATOM 9232 C C . VAL B 1 582 ? -26.891 73.938 42.312 1 90.19 582 VAL B C 1
ATOM 9234 O O . VAL B 1 582 ? -25.672 73.688 42.406 1 90.19 582 VAL B O 1
ATOM 9237 N N . GLN B 1 583 ? -27.797 73 42.531 1 89.69 583 GLN B N 1
ATOM 9238 C CA . GLN B 1 583 ? -27.422 71.688 42.969 1 89.69 583 GLN B CA 1
ATOM 9239 C C . GLN B 1 583 ? -26.797 70.875 41.812 1 89.69 583 GLN B C 1
ATOM 9241 O O . GLN B 1 583 ? -25.875 70.062 42.062 1 89.69 583 GLN B O 1
ATOM 9246 N N . ALA B 1 584 ? -27.328 71.125 40.719 1 87.12 584 ALA B N 1
ATOM 9247 C CA . ALA B 1 584 ? -26.828 70.375 39.562 1 87.12 584 ALA B CA 1
ATOM 9248 C C . ALA B 1 584 ? -25.406 70.812 39.219 1 87.12 584 ALA B C 1
ATOM 9250 O O . ALA B 1 584 ? -24.594 70 38.781 1 87.12 584 ALA B O 1
ATOM 9251 N N . ASP B 1 585 ? -25.094 72.062 39.312 1 81.31 585 ASP B N 1
ATOM 9252 C CA . ASP B 1 585 ? -23.75 72.625 39.125 1 81.31 585 ASP B CA 1
ATOM 9253 C C . ASP B 1 585 ? -23.422 73.688 40.156 1 81.31 585 ASP B C 1
ATOM 9255 O O . ASP B 1 585 ? -23.578 74.875 39.875 1 81.31 585 ASP B O 1
ATOM 9259 N N . PRO B 1 586 ? -22.844 73.25 41.156 1 81.88 586 PRO B N 1
ATOM 9260 C CA . PRO B 1 586 ? -22.641 74.188 42.25 1 81.88 586 PRO B CA 1
ATOM 9261 C C . PRO B 1 586 ? -21.594 75.25 41.906 1 81.88 586 PRO B C 1
ATOM 9263 O O . PRO B 1 586 ? -21.516 76.312 42.562 1 81.88 586 PRO B O 1
ATOM 9266 N N . ASN B 1 587 ? -20.859 75 40.844 1 75.81 587 ASN B N 1
ATOM 9267 C CA . ASN B 1 587 ? -19.766 75.938 40.531 1 75.81 587 ASN B CA 1
ATOM 9268 C C . ASN B 1 587 ? -20.172 76.875 39.438 1 75.81 587 ASN B C 1
ATOM 9270 O O . ASN B 1 587 ? -19.344 77.688 38.938 1 75.81 587 ASN B O 1
ATOM 9274 N N . PHE B 1 588 ? -21.391 76.875 39.125 1 77.25 588 PHE B N 1
ATOM 9275 C CA . PHE B 1 588 ? -21.938 77.812 38.125 1 77.25 588 PHE B CA 1
ATOM 9276 C C . PHE B 1 588 ? -22.531 79.062 38.812 1 77.25 588 PHE B C 1
ATOM 9278 O O . PHE B 1 588 ? -23.453 78.938 39.625 1 77.25 588 PHE B O 1
ATOM 9285 N N . ALA B 1 589 ? -22.109 80.188 38.5 1 82.69 589 ALA B N 1
ATOM 9286 C CA . ALA B 1 589 ? -22.422 81.375 39.25 1 82.69 589 ALA B CA 1
ATOM 9287 C C . ALA B 1 589 ? -23.844 81.875 38.938 1 82.69 589 ALA B C 1
ATOM 9289 O O . ALA B 1 589 ? -24.547 82.375 39.812 1 82.69 589 ALA B O 1
ATOM 9290 N N . GLU B 1 590 ? -24.281 81.625 37.75 1 85.88 590 GLU B N 1
ATOM 9291 C CA . GLU B 1 590 ? -25.484 82.25 37.25 1 85.88 590 GLU B CA 1
ATOM 9292 C C . GLU B 1 590 ? -26.719 81.75 38 1 85.88 590 GLU B C 1
ATOM 9294 O O . GLU B 1 590 ? -27.594 82.562 38.344 1 85.88 590 GLU B O 1
ATOM 9299 N N . PRO B 1 591 ? -26.734 80.5 38.344 1 90.69 591 PRO B N 1
ATOM 9300 C CA . PRO B 1 591 ? -27.906 80.062 39.094 1 90.69 591 PRO B CA 1
ATOM 9301 C C . PRO B 1 591 ? -27.969 80.688 40.5 1 90.69 591 PRO B C 1
ATOM 9303 O O . PRO B 1 591 ? -29.062 81 41 1 90.69 591 PRO B O 1
ATOM 9306 N N . HIS B 1 592 ? -26.906 81 41.031 1 92.44 592 HIS B N 1
ATOM 9307 C CA . HIS B 1 592 ? -26.875 81.688 42.312 1 92.44 592 HIS B CA 1
ATOM 9308 C C . HIS B 1 592 ? -27.375 83.125 42.188 1 92.44 592 HIS B C 1
ATOM 9310 O O . HIS B 1 592 ? -28.141 83.562 43.062 1 92.44 592 HIS B O 1
ATOM 9316 N N . ASN B 1 593 ? -26.953 83.688 41.188 1 91.25 593 ASN B N 1
ATOM 9317 C CA . ASN B 1 593 ? -27.422 85.062 40.938 1 91.25 593 ASN B CA 1
ATOM 9318 C C . ASN B 1 593 ? -28.922 85.125 40.719 1 91.25 593 ASN B C 1
ATOM 9320 O O . ASN B 1 593 ? -29.609 86 41.281 1 91.25 593 ASN B O 1
ATOM 9324 N N . ALA B 1 594 ? -29.453 84.188 39.906 1 93.19 594 ALA B N 1
ATOM 9325 C CA . ALA B 1 594 ? -30.875 84.125 39.625 1 93.19 594 ALA B CA 1
ATOM 9326 C C . ALA B 1 594 ? -31.688 83.875 40.875 1 93.19 594 ALA B C 1
ATOM 9328 O O . ALA B 1 594 ? -32.75 84.438 41.125 1 93.19 594 ALA B O 1
ATOM 9329 N N . LEU B 1 595 ? -31.188 83.062 41.719 1 94.56 595 LEU B N 1
ATOM 9330 C CA . LEU B 1 595 ? -31.828 82.75 43 1 94.56 595 LEU B CA 1
ATOM 9331 C C . LEU B 1 595 ? -31.828 83.938 43.906 1 94.56 595 LEU B C 1
ATOM 9333 O O . LEU B 1 595 ? -32.844 84.25 44.562 1 94.56 595 LEU B O 1
ATOM 9337 N N . GLY B 1 596 ? -30.781 84.688 43.906 1 94.19 596 GLY B N 1
ATOM 9338 C CA . GLY B 1 596 ? -30.703 85.938 44.688 1 94.19 596 GLY B CA 1
ATOM 9339 C C . GLY B 1 596 ? -31.719 86.938 44.25 1 94.19 596 GLY B C 1
ATOM 9340 O O . GLY B 1 596 ? -32.375 87.562 45.094 1 94.19 596 GLY B O 1
ATOM 9341 N N . GLN B 1 597 ? -31.844 87.062 43 1 93.81 597 GLN B N 1
ATOM 9342 C CA . GLN B 1 597 ? -32.812 88 42.469 1 93.81 597 GLN B CA 1
ATOM 9343 C C . GLN B 1 597 ? -34.219 87.625 42.875 1 93.81 597 GLN B C 1
ATOM 9345 O O . GLN B 1 597 ? -35.031 88.5 43.25 1 93.81 597 GLN B O 1
ATOM 9350 N N . LEU B 1 598 ? -34.531 86.375 42.812 1 94.25 598 LEU B N 1
ATOM 9351 C CA . LEU B 1 598 ? -35.844 85.875 43.188 1 94.25 598 LEU B CA 1
ATOM 9352 C C . LEU B 1 598 ? -36.125 86.062 44.656 1 94.25 598 LEU B C 1
ATOM 9354 O O . LEU B 1 598 ? -37.188 86.562 45.062 1 94.25 598 LEU B O 1
ATOM 9358 N N . LEU B 1 599 ? -35.156 85.875 45.469 1 94.81 599 LEU B N 1
ATOM 9359 C CA . LEU B 1 599 ? -35.281 86 46.906 1 94.81 599 LEU B CA 1
ATOM 9360 C C . LEU B 1 599 ? -35.406 87.438 47.312 1 94.81 599 LEU B C 1
ATOM 9362 O O . LEU B 1 599 ? -36.156 87.75 48.219 1 94.81 599 LEU B O 1
ATOM 9366 N N . GLU B 1 600 ? -34.688 88.188 46.625 1 93.31 600 GLU B N 1
ATOM 9367 C CA . GLU B 1 600 ? -34.812 89.625 46.844 1 93.31 600 GLU B CA 1
ATOM 9368 C C . GLU B 1 600 ? -36.219 90.125 46.5 1 93.31 600 GLU B C 1
ATOM 9370 O O . GLU B 1 600 ? -36.812 90.938 47.281 1 93.31 600 GLU B O 1
ATOM 9375 N N . ALA B 1 601 ? -36.719 89.688 45.469 1 91.56 601 ALA B N 1
ATOM 9376 C CA . ALA B 1 601 ? -38.062 90.062 45 1 91.56 601 ALA B CA 1
ATOM 9377 C C . ALA B 1 601 ? -39.125 89.562 45.969 1 91.56 601 ALA B C 1
ATOM 9379 O O . ALA B 1 601 ? -40.219 90.188 46.062 1 91.56 601 ALA B O 1
ATOM 9380 N N . THR B 1 602 ? -38.812 88.562 46.625 1 92.38 602 THR B N 1
ATOM 9381 C CA . THR B 1 602 ? -39.781 88 47.562 1 92.38 602 THR B CA 1
ATOM 9382 C C . THR B 1 602 ? -39.469 88.438 49 1 92.38 602 THR B C 1
ATOM 9384 O O . THR B 1 602 ? -39.969 87.812 49.969 1 92.38 602 THR B O 1
ATOM 9387 N N . LYS B 1 603 ? -38.562 89.5 49.188 1 90 603 LYS B N 1
ATOM 9388 C CA . LYS B 1 603 ? -38.25 90.188 50.406 1 90 603 LYS B CA 1
ATOM 9389 C C . LYS B 1 603 ? -37.562 89.312 51.438 1 90 603 LYS B C 1
ATOM 9391 O O . LYS B 1 603 ? -37.719 89.5 52.625 1 90 603 LYS B O 1
ATOM 9396 N N . ARG B 1 604 ? -37.031 88.312 50.938 1 93.75 604 ARG B N 1
ATOM 9397 C CA . ARG B 1 604 ? -36.156 87.438 51.75 1 93.75 604 ARG B CA 1
ATOM 9398 C C . ARG B 1 604 ? -34.688 87.875 51.594 1 93.75 604 ARG B C 1
ATOM 9400 O O . ARG B 1 604 ? -33.875 87.125 51.031 1 93.75 604 ARG B O 1
ATOM 9407 N N . ILE B 1 605 ? -34.281 88.938 52.188 1 90.81 605 ILE B N 1
ATOM 9408 C CA . ILE B 1 605 ? -33.125 89.75 51.875 1 90.81 605 ILE B CA 1
ATOM 9409 C C . ILE B 1 605 ? -31.859 89 52.344 1 90.81 605 ILE B C 1
ATOM 9411 O O . ILE B 1 605 ? -30.844 89 51.656 1 90.81 605 ILE B O 1
ATOM 9415 N N . ASP B 1 606 ? -31.953 88.312 53.594 1 90.69 606 ASP B N 1
ATOM 9416 C CA . ASP B 1 606 ? -30.781 87.625 54.094 1 90.69 606 ASP B CA 1
ATOM 9417 C C . ASP B 1 606 ? -30.391 86.438 53.188 1 90.69 606 ASP B C 1
ATOM 9419 O O . ASP B 1 606 ? -29.219 86.25 52.906 1 90.69 606 ASP B O 1
ATOM 9423 N N . GLU B 1 607 ? -31.359 85.812 52.719 1 93.88 607 GLU B N 1
ATOM 9424 C CA . GLU B 1 607 ? -31.094 84.688 51.812 1 93.88 607 GLU B CA 1
ATOM 9425 C C . GLU B 1 607 ? -30.594 85.188 50.469 1 93.88 607 GLU B C 1
ATOM 9427 O O . GLU B 1 607 ? -29.75 84.562 49.844 1 93.88 607 GLU B O 1
ATOM 9432 N N . ALA B 1 608 ? -31.078 86.25 50 1 94.25 608 ALA B N 1
ATOM 9433 C CA . ALA B 1 608 ? -30.641 86.875 48.75 1 94.25 608 ALA B CA 1
ATOM 9434 C C . ALA B 1 608 ? -29.172 87.25 48.844 1 94.25 608 ALA B C 1
ATOM 9436 O O . ALA B 1 608 ? -28.406 87 47.875 1 94.25 608 ALA B O 1
ATOM 9437 N N . LYS B 1 609 ? -28.828 87.875 50 1 93.25 609 LYS B N 1
ATOM 9438 C CA . LYS B 1 609 ? -27.438 88.25 50.188 1 93.25 609 LYS B CA 1
ATOM 9439 C C . LYS B 1 609 ? -26.5 87.062 50.094 1 93.25 609 LYS B C 1
ATOM 9441 O O . LYS B 1 609 ? -25.438 87.125 49.5 1 93.25 609 LYS B O 1
ATOM 9446 N N . ASP B 1 610 ? -27 86 50.719 1 93.75 610 ASP B N 1
ATOM 9447 C CA . ASP B 1 610 ? -26.188 84.812 50.719 1 93.75 610 ASP B CA 1
ATOM 9448 C C . ASP B 1 610 ? -26.016 84.25 49.281 1 93.75 610 ASP B C 1
ATOM 9450 O O . ASP B 1 610 ? -24.938 83.812 48.906 1 93.75 610 ASP B O 1
ATOM 9454 N N . ALA B 1 611 ? -27 84.312 48.531 1 93.81 611 ALA B N 1
ATOM 9455 C CA . ALA B 1 611 ? -26.969 83.812 47.156 1 93.81 611 ALA B CA 1
ATOM 9456 C C . ALA B 1 611 ? -26.078 84.688 46.281 1 93.81 611 ALA B C 1
ATOM 9458 O O . ALA B 1 611 ? -25.266 84.188 45.5 1 93.81 611 ALA B O 1
ATOM 9459 N N . TYR B 1 612 ? -26.141 86 46.438 1 92.94 612 TYR B N 1
ATOM 9460 C CA . TYR B 1 612 ? -25.297 86.938 45.688 1 92.94 612 TYR B CA 1
ATOM 9461 C C . TYR B 1 612 ? -23.828 86.75 46.062 1 92.94 612 TYR B C 1
ATOM 9463 O O . TYR B 1 612 ? -22.938 86.812 45.219 1 92.94 612 TYR B O 1
ATOM 9471 N N . LYS B 1 613 ? -23.609 86.562 47.375 1 92.56 613 LYS B N 1
ATOM 9472 C CA . LYS B 1 613 ? -22.25 86.312 47.844 1 92.56 613 LYS B CA 1
ATOM 9473 C C . LYS B 1 613 ? -21.625 85.125 47.156 1 92.56 613 LYS B C 1
ATOM 9475 O O . LYS B 1 613 ? -20.469 85.125 46.75 1 92.56 613 LYS B O 1
ATOM 9480 N N . MET B 1 614 ? -22.469 84.125 47.062 1 91.94 614 MET B N 1
ATOM 9481 C CA . MET B 1 614 ? -21.984 82.875 46.406 1 91.94 614 MET B CA 1
ATOM 9482 C C . MET B 1 614 ? -21.703 83.125 44.938 1 91.94 614 MET B C 1
ATOM 9484 O O . MET B 1 614 ? -20.703 82.688 44.406 1 91.94 614 MET B O 1
ATOM 9488 N N . ALA B 1 615 ? -22.469 83.812 44.25 1 88.81 615 ALA B N 1
ATOM 9489 C CA . ALA B 1 615 ? -22.281 84.125 42.812 1 88.81 615 ALA B CA 1
ATOM 9490 C C . ALA B 1 615 ? -20.984 84.938 42.625 1 88.81 615 ALA B C 1
ATOM 9492 O O . ALA B 1 615 ? -20.219 84.625 41.688 1 88.81 615 ALA B O 1
ATOM 9493 N N . VAL B 1 616 ? -20.734 85.875 43.531 1 87.44 616 VAL B N 1
ATOM 9494 C CA . VAL B 1 616 ? -19.547 86.75 43.438 1 87.44 616 VAL B CA 1
ATOM 9495 C C . VAL B 1 616 ? -18.297 85.938 43.781 1 87.44 616 VAL B C 1
ATOM 9497 O O . VAL B 1 616 ? -17.234 86.125 43.219 1 87.44 616 VAL B O 1
ATOM 9500 N N . GLN B 1 617 ? -18.453 85 44.719 1 87.62 617 GLN B N 1
ATOM 9501 C CA . GLN B 1 617 ? -17.344 84.125 45.062 1 87.62 617 GLN B CA 1
ATOM 9502 C C . GLN B 1 617 ? -16.953 83.25 43.875 1 87.62 617 GLN B C 1
ATOM 9504 O O . GLN B 1 617 ? -15.758 83 43.656 1 87.62 617 GLN B O 1
ATOM 9509 N N . LEU B 1 618 ? -17.938 82.812 43.188 1 81.38 618 LEU B N 1
ATOM 9510 C CA . LEU B 1 618 ? -17.688 81.938 42.062 1 81.38 618 LEU B CA 1
ATOM 9511 C C . LEU B 1 618 ? -17.234 82.688 40.844 1 81.38 618 LEU B C 1
ATOM 9513 O O . LEU B 1 618 ? -16.406 82.25 40.062 1 81.38 618 LEU B O 1
ATOM 9517 N N . GLN B 1 619 ? -17.734 83.938 40.625 1 79.31 619 GLN B N 1
ATOM 9518 C CA . GLN B 1 619 ? -17.375 84.812 39.562 1 79.31 619 GLN B CA 1
ATOM 9519 C C . GLN B 1 619 ? -17.234 86.25 40.062 1 79.31 619 GLN B C 1
ATOM 9521 O O . GLN B 1 619 ? -18.203 87 40.031 1 79.31 619 GLN B O 1
ATOM 9526 N N . PRO B 1 620 ? -16.109 86.5 40.438 1 78.62 620 PRO B N 1
ATOM 9527 C CA . PRO B 1 620 ? -15.891 87.812 41.156 1 78.62 620 PRO B CA 1
ATOM 9528 C C . PRO B 1 620 ? -16.328 89 40.312 1 78.62 620 PRO B C 1
ATOM 9530 O O . PRO B 1 620 ? -16.672 90.062 40.875 1 78.62 620 PRO B O 1
ATOM 9533 N N . ASP B 1 621 ? -16.281 88.812 39 1 75.56 621 ASP B N 1
ATOM 9534 C CA . ASP B 1 621 ? -16.609 89.938 38.156 1 75.56 621 ASP B CA 1
ATOM 9535 C C . ASP B 1 621 ? -18.047 89.812 37.625 1 75.56 621 ASP B C 1
ATOM 9537 O O . ASP B 1 621 ? -18.391 90.438 36.625 1 75.56 621 ASP B O 1
ATOM 9541 N N . HIS B 1 622 ? -18.906 89.125 38.438 1 80.19 622 HIS B N 1
ATOM 9542 C CA . HIS B 1 622 ? -20.312 89.062 38.031 1 80.19 622 HIS B CA 1
ATOM 9543 C C . HIS B 1 622 ? -21.047 90.375 38.281 1 80.19 622 HIS B C 1
ATOM 9545 O O . HIS B 1 622 ? -21.266 90.75 39.406 1 80.19 622 HIS B O 1
ATOM 9551 N N . PRO B 1 623 ? -21.422 91 37.281 1 78.81 623 PRO B N 1
ATOM 9552 C CA . PRO B 1 623 ? -21.844 92.438 37.438 1 78.81 623 PRO B CA 1
ATOM 9553 C C . PRO B 1 623 ? -23.125 92.562 38.281 1 78.81 623 PRO B C 1
ATOM 9555 O O . PRO B 1 623 ? -23.172 93.312 39.25 1 78.81 623 PRO B O 1
ATOM 9558 N N . ASP B 1 624 ? -24.125 91.812 38.031 1 84.19 624 ASP B N 1
ATOM 9559 C CA . ASP B 1 624 ? -25.422 91.938 38.688 1 84.19 624 ASP B CA 1
ATOM 9560 C C . ASP B 1 624 ? -25.344 91.562 40.156 1 84.19 624 ASP B C 1
ATOM 9562 O O . ASP B 1 624 ? -25.859 92.25 41.031 1 84.19 624 ASP B O 1
ATOM 9566 N N . ALA B 1 625 ? -24.594 90.5 40.438 1 88.69 625 ALA B N 1
ATOM 9567 C CA . ALA B 1 625 ? -24.516 90 41.781 1 88.69 625 ALA B CA 1
ATOM 9568 C C . ALA B 1 625 ? -23.688 90.938 42.688 1 88.69 625 ALA B C 1
ATOM 9570 O O . ALA B 1 625 ? -24.047 91.188 43.844 1 88.69 625 ALA B O 1
ATOM 9571 N N . LYS B 1 626 ? -22.734 91.5 42.094 1 89.31 626 LYS B N 1
ATOM 9572 C CA . LYS B 1 626 ? -21.891 92.438 42.844 1 89.31 626 LYS B CA 1
ATOM 9573 C C . LYS B 1 626 ? -22.656 93.75 43.188 1 89.31 626 LYS B C 1
ATOM 9575 O O . LYS B 1 626 ? -22.609 94.188 44.312 1 89.31 626 LYS B O 1
ATOM 9580 N N . ASP B 1 627 ? -23.359 94.188 42.219 1 88.81 627 ASP B N 1
ATOM 9581 C CA . ASP B 1 627 ? -24.141 95.438 42.438 1 88.81 627 ASP B CA 1
ATOM 9582 C C . ASP B 1 627 ? -25.25 95.188 43.469 1 88.81 627 ASP B C 1
ATOM 9584 O O . ASP B 1 627 ? -25.484 96 44.312 1 88.81 627 ASP B O 1
ATOM 9588 N N . ALA B 1 628 ? -25.828 94.062 43.438 1 90.81 628 ALA B N 1
ATOM 9589 C CA . ALA B 1 628 ? -26.906 93.688 44.344 1 90.81 628 ALA B CA 1
ATOM 9590 C C . ALA B 1 628 ? -26.375 93.562 45.781 1 90.81 628 ALA B C 1
ATOM 9592 O O . ALA B 1 628 ? -27 94.062 46.719 1 90.81 628 ALA B O 1
ATOM 9593 N N . LEU B 1 629 ? -25.281 93 45.906 1 89.06 629 LEU B N 1
ATOM 9594 C CA . LEU B 1 629 ? -24.672 92.812 47.219 1 89.06 629 LEU B CA 1
ATOM 9595 C C . LEU B 1 629 ? -24.266 94.125 47.844 1 89.06 629 LEU B C 1
ATOM 9597 O O . LEU B 1 629 ? -24.453 94.375 49.031 1 89.06 629 LEU B O 1
ATOM 9601 N N . LYS B 1 630 ? -23.812 95.062 46.969 1 88.38 630 LYS B N 1
ATOM 9602 C CA . LYS B 1 630 ? -23.469 96.438 47.438 1 88.38 630 LYS B CA 1
ATOM 9603 C C . LYS B 1 630 ? -24.703 97.188 47.906 1 88.38 630 LYS B C 1
ATOM 9605 O O . LYS B 1 630 ? -24.688 97.812 48.969 1 88.38 630 LYS B O 1
ATOM 9610 N N . ARG B 1 631 ? -25.688 97 47.156 1 89.12 631 ARG B N 1
ATOM 9611 C CA . ARG B 1 631 ? -26.938 97.75 47.438 1 89.12 631 ARG B CA 1
ATOM 9612 C C . ARG B 1 631 ? -27.578 97.188 48.719 1 89.12 631 ARG B C 1
ATOM 9614 O O . ARG B 1 631 ? -28.016 97.938 49.562 1 89.12 631 ARG B O 1
ATOM 9621 N N . LEU B 1 632 ? -27.547 95.938 49 1 87.25 632 LEU B N 1
ATOM 9622 C CA . LEU B 1 632 ? -28.219 95.25 50.125 1 87.25 632 LEU B CA 1
ATOM 9623 C C . LEU B 1 632 ? -27.391 95.375 51.375 1 87.25 632 LEU B C 1
ATOM 9625 O O . LEU B 1 632 ? -27.922 95.312 52.5 1 87.25 632 LEU B O 1
ATOM 9629 N N . THR B 1 633 ? -26.156 95.688 51.281 1 81.06 633 THR B N 1
ATOM 9630 C CA . THR B 1 633 ? -25.297 95.875 52.438 1 81.06 633 THR B CA 1
ATOM 9631 C C . THR B 1 633 ? -25.312 97.312 52.906 1 81.06 633 THR B C 1
ATOM 9633 O O . THR B 1 633 ? -25.156 97.625 54.094 1 81.06 633 THR B O 1
ATOM 9636 N N . ALA B 1 634 ? -25.547 98.375 52.031 1 79.12 634 ALA B N 1
ATOM 9637 C CA . ALA B 1 634 ? -25.609 99.812 52.375 1 79.12 634 ALA B CA 1
ATOM 9638 C C . ALA B 1 634 ? -26.906 100.125 53.094 1 79.12 634 ALA B C 1
ATOM 9640 O O . ALA B 1 634 ? -26.953 101.062 53.906 1 79.12 634 ALA B O 1
ATOM 9641 N N . SER B 1 635 ? -27.984 99.562 52.844 1 62.16 635 SER B N 1
ATOM 9642 C CA . SER B 1 635 ? -29.281 99.938 53.438 1 62.16 635 SER B CA 1
ATOM 9643 C C . SER B 1 635 ? -29.391 99.375 54.844 1 62.16 635 SER B C 1
ATOM 9645 O O . SER B 1 635 ? -30.438 99.5 55.469 1 62.16 635 SER B O 1
ATOM 9647 N N . ALA B 1 636 ? -28.5 98.875 55.469 1 58.19 636 ALA B N 1
ATOM 9648 C CA . ALA B 1 636 ? -28.609 98.438 56.875 1 58.19 636 ALA B CA 1
ATOM 9649 C C . ALA B 1 636 ? -28.484 99.625 57.812 1 58.19 636 ALA B C 1
ATOM 9651 O O . ALA B 1 636 ? -27.562 100.438 57.688 1 58.19 636 ALA B O 1
ATOM 9652 N N . PRO B 1 637 ? -29.625 100 58.375 1 50.16 637 PRO B N 1
ATOM 9653 C CA . PRO B 1 637 ? -29.547 101.125 59.281 1 50.16 637 PRO B CA 1
ATOM 9654 C C . PRO B 1 637 ? -28.328 101.062 60.219 1 50.16 637 PRO B C 1
ATOM 9656 O O . PRO B 1 637 ? -27.859 100 60.531 1 50.16 637 PRO B O 1
ATOM 9659 N N . THR B 1 638 ? -27.391 102.188 60.062 1 45.69 638 THR B N 1
ATOM 9660 C CA . THR B 1 638 ? -26.453 102.312 61.156 1 45.69 638 THR B CA 1
ATOM 9661 C C . THR B 1 638 ? -27.172 102.125 62.5 1 45.69 638 THR B C 1
ATOM 9663 O O . THR B 1 638 ? -28.234 102.688 62.719 1 45.69 638 THR B O 1
ATOM 9666 N N . PRO B 1 639 ? -26.609 101.25 63.344 1 44.19 639 PRO B N 1
ATOM 9667 C CA . PRO B 1 639 ? -27.203 101.312 64.688 1 44.19 639 PRO B CA 1
ATOM 9668 C C . PRO B 1 639 ? -27.281 102.688 65.25 1 44.19 639 PRO B C 1
ATOM 9670 O O . PRO B 1 639 ? -26.438 103.562 64.938 1 44.19 639 PRO B O 1
#

Nearest PDB structures (foldseek):
  5g05-assembly1_H  TM=3.427E-01  e=6.893E-11  Homo sapiens
  5l9t-assembly1_C  TM=4.609E-01  e=1.871E-08  Homo sapiens
  6tka-assembly1_AAA  TM=6.268E-01  e=2.520E-06  Homo sapiens
  8y6o-assembly1_G  TM=2.970E-01  e=2.903E-10  Homo sapiens
  4n3c-assembly1_A  TM=6.279E-01  e=4.381E-06  Homo sapiens

Radius of gyration: 61.85 Å; Cα contacts (8 Å, |Δi|>4): 1923; chains: 2; bounding box: 75×207×133 Å